Protein AF-A0A090BUA3-F1 (afdb_monomer_lite)

Structure (mmCIF, N/CA/C/O backbone):
data_AF-A0A090BUA3-F1
#
_entry.id   AF-A0A090BUA3-F1
#
loop_
_atom_site.group_PDB
_atom_site.id
_atom_site.type_symbol
_atom_site.label_atom_id
_atom_site.label_alt_id
_atom_site.label_comp_id
_atom_site.label_asym_id
_atom_site.label_entity_id
_atom_site.label_seq_id
_atom_site.pdbx_PDB_ins_code
_atom_site.Cartn_x
_atom_site.Cartn_y
_atom_site.Cartn_z
_atom_site.occupancy
_atom_site.B_iso_or_equiv
_atom_site.auth_seq_id
_atom_site.auth_comp_id
_atom_site.auth_asym_id
_atom_site.auth_atom_id
_atom_site.pdbx_PDB_model_num
ATOM 1 N N . MET A 1 1 ? -7.927 -25.267 15.581 1.00 72.44 1 MET A N 1
ATOM 2 C CA . MET A 1 1 ? -8.283 -26.663 15.252 1.00 72.44 1 MET A CA 1
ATOM 3 C C . MET A 1 1 ? -8.631 -26.719 13.780 1.00 72.44 1 MET A C 1
ATOM 5 O O . MET A 1 1 ? -9.391 -25.864 13.341 1.00 72.44 1 MET A O 1
ATOM 9 N N . CYS A 1 2 ? -8.076 -27.686 13.054 1.00 71.94 2 CYS A N 1
ATOM 10 C CA . CYS A 1 2 ? -8.426 -27.947 11.658 1.00 71.94 2 CYS A CA 1
ATOM 11 C C . CYS A 1 2 ? -9.762 -28.698 11.574 1.00 71.94 2 CYS A C 1
ATOM 13 O O . CYS A 1 2 ? -10.058 -29.486 12.476 1.00 71.94 2 CYS A O 1
ATOM 15 N N . GLY A 1 3 ? -10.575 -28.437 10.547 1.00 68.94 3 GLY A N 1
ATOM 16 C CA . GLY A 1 3 ? -11.822 -29.183 10.312 1.00 68.94 3 GLY A CA 1
ATOM 17 C C . GLY A 1 3 ? -11.644 -30.448 9.462 1.00 68.94 3 GLY A C 1
ATOM 18 O O . GLY A 1 3 ? -12.550 -31.274 9.379 1.00 68.94 3 GLY A O 1
ATOM 19 N N . ASP A 1 4 ? -10.468 -30.590 8.863 1.00 70.00 4 ASP A N 1
ATOM 20 C CA . ASP A 1 4 ? -9.990 -31.614 7.938 1.00 70.00 4 ASP A CA 1
ATOM 21 C C . ASP A 1 4 ? -8.504 -31.936 8.241 1.00 70.00 4 ASP A C 1
ATOM 23 O O . ASP A 1 4 ? -7.921 -31.433 9.208 1.00 70.00 4 ASP A O 1
ATOM 27 N N . THR A 1 5 ? -7.875 -32.801 7.440 1.00 64.75 5 THR A N 1
ATOM 28 C CA . THR A 1 5 ? -6.455 -33.176 7.596 1.00 64.75 5 THR A CA 1
ATOM 29 C C . THR A 1 5 ? -5.473 -32.154 7.024 1.00 64.75 5 THR A C 1
ATOM 31 O O . THR A 1 5 ? -4.341 -32.090 7.498 1.00 64.75 5 THR A O 1
ATOM 34 N N . THR A 1 6 ? -5.891 -31.356 6.038 1.00 63.44 6 THR A N 1
ATOM 35 C CA . THR A 1 6 ? -5.072 -30.334 5.357 1.00 63.44 6 THR A CA 1
ATOM 36 C C . THR A 1 6 ? -5.201 -28.937 5.979 1.00 63.44 6 THR A C 1
ATOM 38 O O . THR A 1 6 ? -4.428 -28.040 5.655 1.00 63.44 6 THR A O 1
ATOM 41 N N . CYS A 1 7 ? -6.128 -28.743 6.922 1.00 66.44 7 CYS A N 1
ATOM 42 C CA . CYS A 1 7 ? -6.472 -27.453 7.520 1.00 66.44 7 CYS A CA 1
ATOM 43 C C . CYS A 1 7 ? -7.040 -26.430 6.516 1.00 66.44 7 CYS A C 1
ATOM 45 O O . CYS A 1 7 ? -6.789 -25.231 6.662 1.00 66.44 7 CYS A O 1
ATOM 47 N N . THR A 1 8 ? -7.817 -26.859 5.512 1.00 63.19 8 THR A N 1
ATOM 48 C CA . THR A 1 8 ? -8.383 -25.949 4.493 1.00 63.19 8 THR A CA 1
ATOM 49 C C . THR A 1 8 ? -9.838 -25.561 4.768 1.00 63.19 8 THR A C 1
ATOM 51 O O . THR A 1 8 ? -10.206 -24.406 4.537 1.00 63.19 8 THR A O 1
ATOM 54 N N . ILE A 1 9 ? -10.660 -26.458 5.330 1.00 69.25 9 ILE A N 1
ATOM 55 C CA . ILE A 1 9 ? -12.087 -26.200 5.608 1.00 69.25 9 ILE A CA 1
ATOM 56 C C . ILE A 1 9 ? -12.490 -26.395 7.078 1.00 69.25 9 ILE A C 1
ATOM 58 O O . ILE A 1 9 ? -11.883 -27.140 7.839 1.00 69.25 9 ILE A O 1
ATOM 62 N N . ASN A 1 10 ? -13.574 -25.718 7.484 1.00 73.50 10 ASN A N 1
ATOM 63 C CA . ASN A 1 10 ? -14.216 -25.819 8.810 1.00 73.50 10 ASN A CA 1
ATOM 64 C C . ASN A 1 10 ? -13.298 -25.537 10.026 1.00 73.50 10 ASN A C 1
ATOM 66 O O . ASN A 1 10 ? -13.606 -25.915 11.160 1.00 73.50 10 ASN A O 1
ATOM 70 N N . ASN A 1 11 ? -12.188 -24.831 9.804 1.00 76.19 11 ASN A N 1
ATOM 71 C CA . ASN A 1 11 ? -11.220 -24.470 10.835 1.00 76.19 11 ASN A CA 1
ATOM 72 C C . ASN A 1 11 ? -11.849 -23.649 11.970 1.00 76.19 11 ASN A C 1
ATOM 74 O O . ASN A 1 11 ? -12.458 -22.603 11.752 1.00 76.19 11 ASN A O 1
ATOM 78 N N . THR A 1 12 ? -11.629 -24.089 13.209 1.00 77.12 12 THR A N 1
ATOM 79 C CA . THR A 1 12 ? -12.077 -23.390 14.421 1.00 77.12 12 THR A CA 1
ATOM 80 C C . THR A 1 12 ? -10.890 -22.737 15.126 1.00 77.12 12 THR A C 1
ATOM 82 O O . THR A 1 12 ? -10.017 -23.426 15.671 1.00 77.12 12 THR A O 1
ATOM 85 N N . LEU A 1 13 ? -10.870 -21.403 15.145 1.00 77.44 13 LEU A N 1
ATOM 86 C CA . LEU A 1 13 ? -10.011 -20.600 16.018 1.00 77.44 13 LEU A CA 1
ATOM 87 C C . LEU A 1 13 ? -10.733 -20.361 17.353 1.00 77.44 13 LEU A C 1
ATOM 89 O O . LEU A 1 13 ? -11.938 -20.120 17.382 1.00 77.44 13 LEU A O 1
ATOM 93 N N . THR A 1 14 ? -10.019 -20.420 18.478 1.00 80.31 14 THR A N 1
ATOM 94 C CA . THR A 1 14 ? -10.599 -20.125 19.798 1.00 80.31 14 THR A CA 1
ATOM 95 C C . THR A 1 14 ? -9.598 -19.356 20.646 1.00 80.31 14 THR A C 1
ATOM 97 O O . THR A 1 14 ? -8.454 -19.775 20.796 1.00 80.31 14 THR A O 1
ATOM 100 N N . SER A 1 15 ? -10.031 -18.217 21.190 1.00 79.44 15 SER A N 1
ATOM 101 C CA . SER A 1 15 ? -9.224 -17.409 22.106 1.00 79.44 15 SER A CA 1
ATOM 102 C C . SER A 1 15 ? -9.324 -17.972 23.523 1.00 79.44 15 SER A C 1
ATOM 104 O O . SER A 1 15 ? -10.422 -18.118 24.058 1.00 79.44 15 SER A O 1
ATOM 106 N N . VAL A 1 16 ? -8.179 -18.291 24.131 1.00 71.75 16 VAL A N 1
ATOM 107 C CA . VAL A 1 16 ? -8.086 -18.950 25.446 1.00 71.75 16 VAL A CA 1
ATOM 108 C C . VAL A 1 16 ? -7.428 -18.003 26.452 1.00 71.75 16 VAL A C 1
ATOM 110 O O . VAL A 1 16 ? -6.341 -18.262 26.963 1.00 71.75 16 VAL A O 1
ATOM 113 N N . ALA A 1 17 ? -8.070 -16.861 26.706 1.00 64.50 17 ALA A N 1
ATOM 114 C CA . ALA A 1 17 ? -7.538 -15.821 27.584 1.00 64.50 17 ALA A CA 1
ATOM 115 C C . ALA A 1 17 ? -8.621 -15.141 28.435 1.00 64.50 17 ALA A C 1
ATOM 117 O O . ALA A 1 17 ? -9.716 -14.840 27.963 1.00 64.50 17 ALA A O 1
ATOM 118 N N . VAL A 1 18 ? -8.264 -14.837 29.684 1.00 54.88 18 VAL A N 1
ATOM 119 C CA . VAL A 1 18 ? -8.985 -13.926 30.584 1.00 54.88 18 VAL A CA 1
ATOM 120 C C . VAL A 1 18 ? -7.963 -13.020 31.275 1.00 54.88 18 VAL A C 1
ATOM 122 O O . VAL A 1 18 ? -7.170 -13.480 32.095 1.00 54.88 18 VAL A O 1
ATOM 125 N N . GLY A 1 19 ? -7.972 -11.731 30.922 1.00 63.38 19 GLY A N 1
ATOM 126 C CA . GLY A 1 19 ? -6.992 -10.732 31.371 1.00 63.38 19 GLY A CA 1
ATOM 127 C C . GLY A 1 19 ? -5.891 -10.434 30.343 1.00 63.38 19 GLY A C 1
ATOM 128 O O . GLY A 1 19 ? -5.919 -10.935 29.220 1.00 63.38 19 GLY A O 1
ATOM 129 N N . ASN A 1 20 ? -4.921 -9.598 30.728 1.00 73.88 20 ASN A N 1
ATOM 130 C CA . ASN A 1 20 ? -3.822 -9.190 29.848 1.00 73.88 20 ASN A CA 1
ATOM 131 C C . ASN A 1 20 ? -2.728 -10.267 29.835 1.00 73.88 20 ASN A C 1
ATOM 133 O O . ASN A 1 20 ? -1.956 -10.383 30.787 1.00 73.88 20 ASN A O 1
ATOM 137 N N . VAL A 1 21 ? -2.648 -11.033 28.751 1.00 77.94 21 VAL A N 1
ATOM 138 C CA . VAL A 1 21 ? -1.574 -12.008 28.514 1.00 77.94 21 VAL A CA 1
ATOM 139 C C . VAL A 1 21 ? -0.383 -11.303 27.860 1.00 77.94 21 VAL A C 1
ATOM 141 O O . VAL A 1 21 ? -0.571 -10.479 26.966 1.00 77.94 21 VAL A O 1
ATOM 144 N N . ASP A 1 22 ? 0.832 -11.596 28.322 1.00 75.56 22 ASP A N 1
ATOM 145 C CA . ASP A 1 22 ? 2.074 -11.116 27.706 1.00 75.56 22 ASP A CA 1
ATOM 146 C C . ASP A 1 22 ? 2.649 -12.131 26.701 1.00 75.56 22 ASP A C 1
ATOM 148 O O . ASP A 1 22 ? 2.150 -13.248 26.561 1.00 75.56 22 ASP A O 1
ATOM 152 N N . TRP A 1 23 ? 3.708 -11.749 25.988 1.00 71.81 23 TRP A N 1
ATOM 153 C CA . TRP A 1 23 ? 4.360 -12.621 25.004 1.00 71.81 23 TRP A CA 1
ATOM 154 C C . TRP A 1 23 ? 4.996 -13.886 25.633 1.00 71.81 23 TRP A C 1
ATOM 156 O O . TRP A 1 23 ? 5.239 -13.963 26.839 1.00 71.81 23 TRP A O 1
ATOM 166 N N . TYR A 1 24 ? 5.330 -14.861 24.777 1.00 77.31 24 TYR A N 1
ATOM 167 C CA . TYR A 1 24 ? 6.091 -16.082 25.105 1.00 77.31 24 TYR A CA 1
ATOM 168 C C . TYR A 1 24 ? 5.362 -17.143 25.965 1.00 77.31 24 TYR A C 1
ATOM 170 O O . TYR A 1 24 ? 5.913 -17.702 26.925 1.00 77.31 24 TYR A O 1
ATOM 178 N N . SER A 1 25 ? 4.118 -17.449 25.591 1.00 86.38 25 SER A N 1
ATOM 179 C CA . SER A 1 25 ? 3.389 -18.631 26.065 1.00 86.38 25 SER A CA 1
ATOM 180 C C . SER A 1 25 ? 3.941 -19.941 25.478 1.00 86.38 25 SER A C 1
ATOM 182 O O . SER A 1 25 ? 4.625 -19.946 24.456 1.00 86.38 25 SER A O 1
ATOM 184 N N . SER A 1 26 ? 3.621 -21.069 26.117 1.00 90.12 26 SER A N 1
ATOM 185 C CA . SER A 1 26 ? 3.964 -22.416 25.642 1.00 90.12 26 SER A CA 1
ATOM 186 C C . SER A 1 26 ? 2.765 -23.352 25.761 1.00 90.12 26 SER A C 1
ATOM 188 O O . SER A 1 26 ? 1.933 -23.177 26.649 1.00 90.12 26 SER A O 1
ATOM 190 N N . ILE A 1 27 ? 2.658 -24.336 24.866 1.00 90.88 27 ILE A N 1
ATOM 191 C CA . ILE A 1 27 ? 1.482 -25.204 24.719 1.00 90.88 27 ILE A CA 1
ATOM 192 C C . ILE A 1 27 ? 1.886 -26.670 24.530 1.00 90.88 27 ILE A C 1
ATOM 194 O O . ILE A 1 27 ? 2.803 -26.985 23.771 1.00 90.88 27 ILE A O 1
ATOM 198 N N . LYS A 1 28 ? 1.162 -27.576 25.193 1.00 93.06 28 LYS A N 1
ATOM 199 C CA . LYS A 1 28 ? 1.186 -29.027 24.949 1.00 93.06 28 LYS A CA 1
ATOM 200 C C . LYS A 1 28 ? -0.228 -29.594 25.010 1.00 93.06 28 LYS A C 1
ATOM 202 O O . LYS A 1 28 ? -1.122 -28.978 25.582 1.00 93.06 28 LYS A O 1
ATOM 207 N N . LEU A 1 29 ? -0.425 -30.778 24.438 1.00 91.12 29 LEU A N 1
ATOM 208 C CA . LEU A 1 29 ? -1.656 -31.548 24.605 1.00 91.12 29 LEU A CA 1
ATOM 209 C C . LEU A 1 29 ? -1.467 -32.576 25.725 1.00 91.12 29 LEU A C 1
ATOM 211 O O . LEU A 1 29 ? -0.394 -33.168 25.845 1.00 91.12 29 LEU A O 1
ATOM 215 N N . ASN A 1 30 ? -2.500 -32.792 26.539 1.00 91.56 30 ASN A N 1
ATOM 216 C CA . ASN A 1 30 ? -2.532 -33.897 27.498 1.00 91.56 30 ASN A CA 1
ATOM 217 C C . ASN A 1 30 ? -2.912 -35.231 26.817 1.00 91.56 30 ASN A C 1
ATOM 219 O O . ASN A 1 30 ? -3.169 -35.286 25.615 1.00 91.56 30 ASN A O 1
ATOM 223 N N . ALA A 1 31 ? -2.985 -36.318 27.593 1.00 90.12 31 ALA A N 1
ATOM 224 C CA . ALA A 1 31 ? -3.326 -37.654 27.088 1.00 90.12 31 ALA A CA 1
ATOM 225 C C . ALA A 1 31 ? -4.746 -37.769 26.482 1.00 90.12 31 ALA A C 1
ATOM 227 O O . ALA A 1 31 ? -5.047 -38.751 25.810 1.00 90.12 31 ALA A O 1
ATOM 228 N N . GLN A 1 32 ? -5.616 -36.781 26.711 1.00 90.12 32 GLN A N 1
ATOM 229 C CA . GLN A 1 32 ? -6.957 -36.662 26.133 1.00 90.12 32 GLN A CA 1
ATOM 230 C C . GLN A 1 32 ? -6.985 -35.744 24.893 1.00 90.12 32 GLN A C 1
ATOM 232 O O . GLN A 1 32 ? -8.051 -35.487 24.339 1.00 90.12 32 GLN A O 1
ATOM 237 N N . GLY A 1 33 ? -5.829 -35.225 24.460 1.00 89.12 33 GLY A N 1
ATOM 238 C CA . GLY A 1 33 ? -5.709 -34.271 23.357 1.00 89.12 33 GLY A CA 1
ATOM 239 C C . GLY A 1 33 ? -6.102 -32.834 23.718 1.00 89.12 33 GLY A C 1
ATOM 240 O O . GLY A 1 33 ? -6.212 -31.997 22.825 1.00 89.12 33 GLY A O 1
ATOM 241 N N . TYR A 1 34 ? -6.344 -32.519 24.995 1.00 92.00 34 TYR A N 1
ATOM 242 C CA . TYR A 1 34 ? -6.786 -31.183 25.407 1.00 92.00 34 TYR A CA 1
ATOM 243 C C . TYR A 1 34 ? -5.574 -30.265 25.629 1.00 92.00 34 TYR A C 1
ATOM 245 O O . TYR A 1 34 ? -4.596 -30.704 26.247 1.00 92.00 34 TYR A O 1
ATOM 253 N N . PRO A 1 35 ? -5.621 -28.995 25.183 1.00 92.44 35 PRO A N 1
ATOM 254 C CA . PRO A 1 35 ? -4.530 -28.059 25.417 1.00 92.44 35 PRO A CA 1
ATOM 255 C C . PRO A 1 35 ? -4.273 -27.741 26.894 1.00 92.44 35 PRO A C 1
ATOM 257 O O . PRO A 1 35 ? -5.183 -27.493 27.689 1.00 92.44 35 PRO A O 1
ATOM 260 N N . VAL A 1 36 ? -2.988 -27.683 27.220 1.00 94.12 36 VAL A N 1
ATOM 261 C CA . VAL A 1 36 ? -2.405 -27.154 28.450 1.00 94.12 36 VAL A CA 1
ATOM 262 C C . VAL A 1 36 ? -1.462 -26.031 28.025 1.00 94.12 36 VAL A C 1
ATOM 264 O O . VAL A 1 36 ? -0.619 -26.245 27.153 1.00 94.12 36 VAL A O 1
ATOM 267 N N . ILE A 1 37 ? -1.627 -24.834 28.590 1.00 92.62 37 ILE A N 1
ATOM 268 C CA . ILE A 1 37 ? -0.947 -23.612 28.140 1.00 92.62 37 ILE A CA 1
ATOM 269 C C . ILE A 1 37 ? -0.321 -22.895 29.341 1.00 92.62 37 ILE A C 1
ATOM 271 O O . ILE A 1 37 ? -1.035 -22.528 30.275 1.00 92.62 37 ILE A O 1
ATOM 275 N N . SER A 1 38 ? 0.989 -22.647 29.310 1.00 91.56 38 SER A N 1
ATOM 276 C CA . SER A 1 38 ? 1.669 -21.736 30.241 1.00 91.56 38 SER A CA 1
ATOM 277 C C . SER A 1 38 ? 1.744 -20.331 29.649 1.00 91.56 38 SER A C 1
ATOM 279 O O . SER A 1 38 ? 2.043 -20.174 28.465 1.00 91.56 38 SER A O 1
ATOM 281 N N . TYR A 1 39 ? 1.479 -19.301 30.454 1.00 89.38 39 TYR A N 1
ATOM 282 C CA . TYR A 1 39 ? 1.516 -17.908 30.003 1.00 89.38 39 TYR A CA 1
ATOM 283 C C . TYR A 1 39 ? 1.868 -16.929 31.131 1.00 89.38 39 TYR A C 1
ATOM 285 O O . TYR A 1 39 ? 1.644 -17.207 32.311 1.00 89.38 39 TYR A O 1
ATOM 293 N N . LEU A 1 40 ? 2.400 -15.761 30.761 1.00 87.38 40 LEU A N 1
ATOM 294 C CA . LEU A 1 40 ? 2.625 -14.644 31.676 1.00 87.38 40 LEU A CA 1
ATOM 295 C C . LEU A 1 40 ? 1.374 -13.755 31.728 1.00 87.38 40 LEU A C 1
ATOM 297 O O . LEU A 1 40 ? 0.927 -13.235 30.707 1.00 87.38 40 LEU A O 1
ATOM 301 N N . ASP A 1 41 ? 0.813 -13.567 32.920 1.00 85.44 41 ASP A N 1
ATOM 302 C CA . ASP A 1 41 ? -0.228 -12.569 33.169 1.00 85.44 41 ASP A CA 1
ATOM 303 C C . ASP A 1 41 ? 0.412 -11.209 33.468 1.00 85.44 41 ASP A C 1
ATOM 305 O O . ASP A 1 41 ? 0.952 -10.980 34.553 1.00 85.44 41 ASP A O 1
ATOM 309 N N . LYS A 1 42 ? 0.294 -10.288 32.510 1.00 81.31 42 LYS A N 1
ATOM 310 C CA . LYS A 1 42 ? 0.857 -8.933 32.551 1.00 81.31 42 LYS A CA 1
ATOM 311 C C . LYS A 1 42 ? 0.222 -8.049 33.634 1.00 81.31 42 LYS A C 1
ATOM 313 O O . LYS A 1 42 ? 0.812 -7.041 34.004 1.00 81.31 42 LYS A O 1
ATOM 318 N N . THR A 1 43 ? -0.961 -8.399 34.158 1.00 82.38 43 THR A N 1
ATOM 319 C CA . THR A 1 43 ? -1.606 -7.639 35.250 1.00 82.38 43 THR A CA 1
ATOM 320 C C . THR A 1 43 ? -1.000 -7.928 36.620 1.00 82.38 43 THR A C 1
ATOM 322 O O . THR A 1 43 ? -1.018 -7.059 37.487 1.00 82.38 43 THR A O 1
ATOM 325 N N . SER A 1 44 ? -0.464 -9.137 36.819 1.00 77.75 44 SER A N 1
ATOM 326 C CA . SER A 1 44 ? 0.056 -9.594 38.115 1.00 77.75 44 SER A CA 1
ATOM 327 C C . SER A 1 44 ? 1.526 -10.035 38.081 1.00 77.75 44 SER A C 1
ATOM 329 O O . SER A 1 44 ? 2.088 -10.376 39.119 1.00 77.75 44 SER A O 1
ATOM 331 N N . ASN A 1 45 ? 2.152 -10.006 36.899 1.00 80.06 45 ASN A N 1
ATOM 332 C CA . ASN A 1 45 ? 3.511 -10.471 36.613 1.00 80.06 45 ASN A CA 1
ATOM 333 C C . ASN A 1 45 ? 3.787 -11.914 37.089 1.00 80.06 45 ASN A C 1
ATOM 335 O O . ASN A 1 45 ? 4.900 -12.251 37.498 1.00 80.06 45 ASN A O 1
ATOM 339 N N . ASN A 1 46 ? 2.754 -12.760 37.060 1.00 84.12 46 ASN A N 1
ATOM 340 C CA . ASN A 1 46 ? 2.811 -14.158 37.485 1.00 84.12 46 ASN A CA 1
ATOM 341 C C . ASN A 1 46 ? 2.733 -15.111 36.287 1.00 84.12 46 ASN A C 1
ATOM 343 O O . ASN A 1 46 ? 2.034 -14.851 35.304 1.00 84.12 46 ASN A O 1
ATOM 347 N N . LEU A 1 47 ? 3.388 -16.262 36.426 1.00 87.81 47 LEU A N 1
ATOM 348 C CA . LEU A 1 47 ? 3.210 -17.413 35.552 1.00 87.81 47 LEU A CA 1
ATOM 349 C C . LEU A 1 47 ? 1.879 -18.103 35.893 1.00 87.81 47 LEU A C 1
ATOM 351 O O . LEU A 1 47 ? 1.656 -18.528 37.033 1.00 87.81 47 LEU A O 1
ATOM 355 N N . LYS A 1 48 ? 1.003 -18.237 34.897 1.00 89.00 48 LYS A N 1
ATOM 356 C CA . LYS A 1 48 ? -0.298 -18.908 35.001 1.00 89.00 48 LYS A CA 1
ATOM 357 C C . LYS A 1 48 ? -0.389 -20.095 34.047 1.00 89.00 48 LYS A C 1
ATOM 359 O O . LYS A 1 48 ? 0.305 -20.157 33.031 1.00 89.00 48 LYS A O 1
ATOM 364 N N . LEU A 1 49 ? -1.267 -21.030 34.395 1.00 91.38 49 LEU A N 1
ATOM 365 C CA . LEU A 1 49 ? -1.645 -22.174 33.577 1.00 91.38 49 LEU A CA 1
ATOM 366 C C . LEU A 1 49 ? -3.106 -22.041 33.143 1.00 91.38 49 LEU A C 1
ATOM 368 O O . LEU A 1 49 ? -3.973 -21.841 33.994 1.00 91.38 49 LEU A O 1
ATOM 372 N N . ALA A 1 50 ? -3.386 -22.237 31.858 1.00 91.50 50 ALA A N 1
ATOM 373 C CA . ALA A 1 50 ? -4.711 -22.613 31.382 1.00 91.50 50 ALA A CA 1
ATOM 374 C C . ALA A 1 50 ? -4.725 -24.119 31.074 1.00 91.50 50 ALA A C 1
ATOM 376 O O . ALA A 1 50 ? -3.858 -24.616 30.354 1.00 91.50 50 ALA A O 1
ATOM 377 N N . VAL A 1 51 ? -5.706 -24.847 31.607 1.00 92.81 51 VAL A N 1
ATOM 378 C CA . VAL A 1 51 ? -5.987 -26.246 31.245 1.00 92.81 51 VAL A CA 1
ATOM 379 C C . VAL A 1 51 ? -7.368 -26.292 30.627 1.00 92.81 51 VAL A C 1
ATOM 381 O O . VAL A 1 51 ? -8.344 -25.928 31.286 1.00 92.81 51 VAL A O 1
ATOM 384 N N . CYS A 1 52 ? -7.454 -26.733 29.378 1.00 92.25 52 CYS A N 1
ATOM 385 C CA . CYS A 1 52 ? -8.716 -26.807 28.662 1.00 92.25 52 CYS A CA 1
ATOM 386 C C . CYS A 1 52 ? -9.513 -28.056 29.047 1.00 92.25 52 CYS A C 1
ATOM 388 O O . CYS A 1 52 ? -8.954 -29.144 29.189 1.00 92.25 52 CYS A O 1
ATOM 390 N N . GLY A 1 53 ? -10.831 -27.909 29.191 1.00 90.56 53 GLY A N 1
ATOM 391 C CA . GLY A 1 53 ? -11.724 -29.029 29.504 1.00 90.56 53 GLY A CA 1
ATOM 392 C C . GLY A 1 53 ? -12.215 -29.806 28.277 1.00 90.56 53 GLY A C 1
ATOM 393 O O . GLY A 1 53 ? -12.904 -30.815 28.429 1.00 90.56 53 GLY A O 1
ATOM 394 N N . ASN A 1 54 ? -11.862 -29.349 27.072 1.00 89.50 54 ASN A N 1
ATOM 395 C CA . ASN A 1 54 ? -12.027 -30.049 25.801 1.00 89.50 54 ASN A CA 1
ATOM 396 C C . ASN A 1 54 ? -10.967 -29.600 24.772 1.00 89.50 54 ASN A C 1
ATOM 398 O O . ASN A 1 54 ? -10.275 -28.599 24.956 1.00 89.50 54 ASN A O 1
ATOM 402 N N . VAL A 1 55 ? -10.891 -30.322 23.651 1.00 86.19 55 VAL A N 1
ATOM 403 C CA . VAL A 1 55 ? -9.953 -30.103 22.527 1.00 86.19 55 VAL A CA 1
ATOM 404 C C . VAL A 1 55 ? -9.992 -28.706 21.880 1.00 86.19 55 VAL A C 1
ATOM 406 O O . VAL A 1 55 ? -9.008 -28.304 21.267 1.00 86.19 55 VAL A O 1
ATOM 409 N N . ILE A 1 56 ? -11.094 -27.958 22.019 1.00 86.00 56 ILE A N 1
ATOM 410 C CA . ILE A 1 56 ? -11.245 -26.578 21.508 1.00 86.00 56 ILE A CA 1
ATOM 411 C C . ILE A 1 56 ? -11.258 -25.509 22.611 1.00 86.00 56 ILE A C 1
ATOM 413 O O . ILE A 1 56 ? -11.494 -24.346 22.315 1.00 86.00 56 ILE A O 1
ATOM 417 N N . CYS A 1 57 ? -11.006 -25.863 23.875 1.00 87.56 57 CYS A N 1
ATOM 418 C CA . CYS A 1 57 ? -10.968 -24.911 24.992 1.00 87.56 57 CYS A CA 1
ATOM 419 C C . CYS A 1 57 ? -12.248 -24.063 25.174 1.00 87.56 57 CYS A C 1
ATOM 421 O O . CYS A 1 57 ? -12.164 -22.884 25.518 1.00 87.56 57 CYS A O 1
ATOM 423 N N . THR A 1 58 ? -13.438 -24.638 24.973 1.00 85.69 58 THR A N 1
ATOM 424 C CA . THR A 1 58 ? -14.730 -23.928 25.107 1.00 85.69 58 THR A CA 1
ATOM 425 C C . THR A 1 58 ? -15.523 -24.265 26.369 1.00 85.69 58 THR A C 1
ATOM 427 O O . THR A 1 58 ? -16.391 -23.485 26.754 1.00 85.69 58 THR A O 1
ATOM 430 N N . VAL A 1 59 ? -15.246 -25.390 27.038 1.00 83.88 59 VAL A N 1
ATOM 431 C CA . VAL A 1 59 ? -15.953 -25.810 28.265 1.00 83.88 59 VAL A CA 1
ATOM 432 C C . VAL A 1 59 ? -14.991 -26.373 29.305 1.00 83.88 59 VAL A C 1
ATOM 434 O O . VAL A 1 59 ? -13.956 -26.932 28.958 1.00 83.88 59 VAL A O 1
ATOM 437 N N . ASN A 1 60 ? -15.354 -26.255 30.586 1.00 84.69 60 ASN A N 1
ATOM 438 C CA . ASN A 1 60 ? -14.627 -26.817 31.735 1.00 84.69 60 ASN A CA 1
ATOM 439 C C . ASN A 1 60 ? -13.134 -26.422 31.829 1.00 84.69 60 ASN A C 1
ATOM 441 O O . ASN A 1 60 ? -12.338 -27.138 32.435 1.00 84.69 60 ASN A O 1
ATOM 445 N N . ASN A 1 61 ? -12.752 -25.280 31.249 1.00 89.19 61 ASN A N 1
ATOM 446 C CA . ASN A 1 61 ? -11.402 -24.731 31.371 1.00 89.19 61 ASN A CA 1
ATOM 447 C C . ASN A 1 61 ? -11.104 -24.322 32.824 1.00 89.19 61 ASN A C 1
ATOM 449 O O . ASN A 1 61 ? -11.975 -23.780 33.508 1.00 89.19 61 ASN A O 1
ATOM 453 N N . SER A 1 62 ? -9.856 -24.484 33.267 1.00 89.69 62 SER A N 1
ATOM 454 C CA . SER A 1 62 ? -9.362 -23.920 34.531 1.00 89.69 62 SER A CA 1
ATOM 455 C C . SER A 1 62 ? -8.154 -23.013 34.296 1.00 89.69 62 SER A C 1
ATOM 457 O O . SER A 1 62 ? -7.322 -23.298 33.435 1.00 89.69 62 SER A O 1
ATOM 459 N N . PHE A 1 63 ? -8.071 -21.922 35.061 1.00 89.19 63 PHE A N 1
ATOM 460 C CA . PHE A 1 63 ? -7.017 -20.910 34.967 1.00 89.19 63 PHE A CA 1
ATOM 461 C C . PHE A 1 63 ? -6.382 -20.733 36.349 1.00 89.19 63 PHE A C 1
ATOM 463 O O . PHE A 1 63 ? -6.980 -20.123 37.234 1.00 89.19 63 PHE A O 1
ATOM 470 N N . ASN A 1 64 ? -5.190 -21.297 36.550 1.00 88.56 64 ASN A N 1
ATOM 471 C CA . ASN A 1 64 ? -4.579 -21.452 37.872 1.00 88.56 64 ASN A CA 1
ATOM 472 C C . ASN A 1 64 ? -3.232 -20.704 37.944 1.00 88.56 64 ASN A C 1
ATOM 474 O O . ASN A 1 64 ? -2.430 -20.811 37.011 1.00 88.56 64 ASN A O 1
ATOM 478 N N . PRO A 1 65 ? -2.944 -19.948 39.020 1.00 85.94 65 PRO A N 1
ATOM 479 C CA . PRO A 1 65 ? -1.627 -19.356 39.225 1.00 85.94 65 PRO A CA 1
ATOM 480 C C . PRO A 1 65 ? -0.608 -20.429 39.616 1.00 85.94 65 PRO A C 1
ATOM 482 O O . PRO A 1 65 ? -0.846 -21.213 40.534 1.00 85.94 65 PRO A O 1
ATOM 485 N N . ILE A 1 66 ? 0.540 -20.450 38.936 1.00 85.44 66 ILE A N 1
ATOM 486 C CA . ILE A 1 66 ? 1.645 -21.372 39.246 1.00 85.44 66 ILE A CA 1
ATOM 487 C C . ILE A 1 66 ? 2.572 -20.736 40.289 1.00 85.44 66 ILE A C 1
ATOM 489 O O . ILE A 1 66 ? 3.021 -21.407 41.217 1.00 85.44 66 ILE A O 1
ATOM 493 N N . ASN A 1 67 ? 2.791 -19.421 40.175 1.00 74.06 67 ASN A N 1
ATOM 494 C CA . ASN A 1 67 ? 3.358 -18.575 41.220 1.00 74.06 67 ASN A CA 1
ATOM 495 C C . ASN A 1 67 ? 2.395 -17.415 41.566 1.00 74.06 67 ASN A C 1
ATOM 497 O O . ASN A 1 67 ? 1.509 -17.069 40.788 1.00 74.06 67 ASN A O 1
ATOM 501 N N . ASN A 1 68 ? 2.542 -16.860 42.774 1.00 66.75 68 ASN A N 1
ATOM 502 C CA . ASN A 1 68 ? 1.728 -15.751 43.311 1.00 66.75 68 ASN A CA 1
ATOM 503 C C . ASN A 1 68 ? 2.607 -14.578 43.803 1.00 66.75 68 ASN A C 1
ATOM 505 O O . ASN A 1 68 ? 2.165 -13.755 44.600 1.00 66.75 68 ASN A O 1
ATOM 509 N N . ALA A 1 69 ? 3.878 -14.549 43.395 1.00 62.09 69 ALA A N 1
ATOM 510 C CA . ALA A 1 69 ? 4.930 -13.713 43.981 1.00 62.09 69 ALA A CA 1
ATOM 511 C C . ALA A 1 69 ? 5.432 -12.589 43.048 1.00 62.09 69 ALA A C 1
ATOM 513 O O . ALA A 1 69 ? 6.430 -11.942 43.352 1.00 62.09 69 ALA A O 1
ATOM 514 N N . GLY A 1 70 ? 4.773 -12.368 41.902 1.00 60.56 70 GLY A N 1
ATOM 515 C CA . GLY A 1 70 ? 5.198 -11.393 40.888 1.00 60.56 70 GLY A CA 1
ATOM 516 C C . GLY A 1 70 ? 6.519 -11.767 40.208 1.00 60.56 70 GLY A C 1
ATOM 517 O O . GLY A 1 70 ? 7.225 -10.899 39.699 1.00 60.56 70 GLY A O 1
ATOM 518 N N . GLU A 1 71 ? 6.879 -13.053 40.239 1.00 63.19 71 GLU A N 1
ATOM 519 C CA . GLU A 1 71 ? 8.225 -13.554 39.943 1.00 63.19 71 GLU A CA 1
ATOM 520 C C . GLU A 1 71 ? 8.591 -13.627 38.451 1.00 63.19 71 GLU A C 1
ATOM 522 O O . GLU A 1 71 ? 9.710 -14.042 38.142 1.00 63.19 71 GLU A O 1
ATOM 527 N N . SER A 1 72 ? 7.707 -13.176 37.552 1.00 66.56 72 SER A N 1
ATOM 528 C CA . SER A 1 72 ? 7.725 -13.385 36.096 1.00 66.56 72 SER A CA 1
ATOM 529 C C . SER A 1 72 ? 7.526 -14.847 35.672 1.00 66.56 72 SER A C 1
ATOM 531 O O . SER A 1 72 ? 7.575 -15.789 36.467 1.00 66.56 72 SER A O 1
ATOM 533 N N . GLY A 1 73 ? 7.238 -14.996 34.382 1.00 69.69 73 GLY A N 1
ATOM 534 C CA . GLY A 1 73 ? 6.979 -16.237 33.656 1.00 69.69 73 GLY A CA 1
ATOM 535 C C . GLY A 1 73 ? 7.364 -16.128 32.177 1.00 69.69 73 GLY A C 1
ATOM 536 O O . GLY A 1 73 ? 6.818 -16.853 31.352 1.00 69.69 73 GLY A O 1
ATOM 537 N N . ALA A 1 74 ? 8.241 -15.178 31.830 1.00 82.12 74 ALA A N 1
ATOM 538 C CA . ALA A 1 74 ? 8.623 -14.891 30.448 1.00 82.12 74 ALA A CA 1
ATOM 539 C C . ALA A 1 74 ? 9.449 -16.033 29.831 1.00 82.12 74 ALA A C 1
ATOM 541 O O . ALA A 1 74 ? 10.157 -16.748 30.543 1.00 82.12 74 ALA A O 1
ATOM 542 N N . TYR A 1 75 ? 9.373 -16.173 28.502 1.00 86.06 75 TYR A N 1
ATOM 543 C CA . TYR A 1 75 ? 10.005 -17.255 27.733 1.00 86.06 75 TYR A CA 1
ATOM 544 C C . TYR A 1 75 ? 9.722 -18.639 28.336 1.00 86.06 75 TYR A C 1
ATOM 546 O O . TYR A 1 75 ? 10.634 -19.424 28.590 1.00 86.06 75 TYR A O 1
ATOM 554 N N . SER A 1 76 ? 8.445 -18.912 28.623 1.00 90.50 76 SER A N 1
ATOM 555 C CA . SER A 1 76 ? 8.045 -20.195 29.199 1.00 90.50 76 SER A CA 1
ATOM 556 C C . SER A 1 76 ? 8.237 -21.338 28.195 1.00 90.50 76 SER A C 1
ATOM 558 O O . SER A 1 76 ? 7.981 -21.177 27.003 1.00 90.50 76 SER A O 1
ATOM 560 N N . SER A 1 77 ? 8.661 -22.505 28.678 1.00 93.44 77 SER A N 1
ATOM 561 C CA . SER A 1 77 ? 8.683 -23.750 27.908 1.00 93.44 77 SER A CA 1
ATOM 562 C C . SER A 1 77 ? 8.009 -24.844 28.730 1.00 93.44 77 SER A C 1
ATOM 564 O O . SER A 1 77 ? 8.422 -25.111 29.859 1.00 93.44 77 SER A O 1
ATOM 566 N N . LEU A 1 78 ? 6.931 -25.417 28.191 1.00 94.62 78 LEU A N 1
ATOM 567 C CA . LEU A 1 78 ? 6.048 -26.368 28.865 1.00 94.62 78 LEU A CA 1
ATOM 568 C C . LEU A 1 78 ? 6.247 -27.787 28.323 1.00 94.62 78 LEU A C 1
ATOM 570 O O . LEU A 1 78 ? 6.224 -28.027 27.115 1.00 94.62 78 LEU A O 1
ATOM 574 N N . THR A 1 79 ? 6.313 -28.748 29.237 1.00 95.75 79 THR A N 1
ATOM 575 C CA . THR A 1 79 ? 6.157 -30.175 28.955 1.00 95.75 79 THR A CA 1
ATOM 576 C C . THR A 1 79 ? 5.287 -30.845 30.026 1.00 95.75 79 THR A C 1
ATOM 578 O O . THR A 1 79 ? 4.956 -30.231 31.042 1.00 95.75 79 THR A O 1
ATOM 581 N N . LEU A 1 80 ? 4.878 -32.093 29.799 1.00 95.56 80 LEU A N 1
ATOM 582 C CA . LEU A 1 80 ? 4.115 -32.896 30.757 1.00 95.56 80 LEU A CA 1
ATOM 583 C C . LEU A 1 80 ? 4.949 -34.111 31.180 1.00 95.56 80 LEU A C 1
ATOM 585 O O . LEU A 1 80 ? 5.632 -34.709 30.351 1.00 95.56 80 LEU A O 1
ATOM 589 N N . ASN A 1 81 ? 4.882 -34.485 32.458 1.00 94.38 81 ASN A N 1
ATOM 590 C CA . ASN A 1 81 ? 5.472 -35.734 32.945 1.00 94.38 81 ASN A CA 1
ATOM 591 C C . ASN A 1 81 ? 4.585 -36.956 32.623 1.00 94.38 81 ASN A C 1
ATOM 593 O O . ASN A 1 81 ? 3.465 -36.819 32.127 1.00 94.38 81 ASN A O 1
ATOM 597 N N . ASN A 1 82 ? 5.057 -38.161 32.949 1.00 92.31 82 ASN A N 1
ATOM 598 C CA . ASN A 1 82 ? 4.344 -39.422 32.702 1.00 92.31 82 ASN A CA 1
ATOM 599 C C . ASN A 1 82 ? 2.992 -39.544 33.445 1.00 92.31 82 ASN A C 1
ATOM 601 O O . ASN A 1 82 ? 2.188 -40.406 33.098 1.00 92.31 82 ASN A O 1
ATOM 605 N N . GLN A 1 83 ? 2.719 -38.702 34.450 1.00 91.94 83 GLN A N 1
ATOM 606 C CA . GLN A 1 83 ? 1.413 -38.577 35.114 1.00 91.94 83 GLN A CA 1
ATOM 607 C C . GLN A 1 83 ? 0.505 -37.504 34.474 1.00 91.94 83 GLN A C 1
ATOM 609 O O . GLN A 1 83 ? -0.612 -37.281 34.942 1.00 91.94 83 GLN A O 1
ATOM 614 N N . GLY A 1 84 ? 0.967 -36.823 33.422 1.00 92.69 84 GLY A N 1
ATOM 615 C CA . GLY A 1 84 ? 0.273 -35.712 32.770 1.00 92.69 84 GLY A CA 1
ATOM 616 C C . GLY A 1 84 ? 0.362 -34.384 33.528 1.00 92.69 84 GLY A C 1
ATOM 617 O O . GLY A 1 84 ? -0.437 -33.487 33.264 1.00 92.69 84 GLY A O 1
ATOM 618 N N . TYR A 1 85 ? 1.282 -34.242 34.490 1.00 94.62 85 TYR A N 1
ATOM 619 C CA . TYR A 1 85 ? 1.423 -33.012 35.275 1.00 94.62 85 TYR A CA 1
ATOM 620 C C . TYR A 1 85 ? 2.389 -32.033 34.585 1.00 94.62 85 TYR A C 1
ATOM 622 O O . TYR A 1 85 ? 3.441 -32.471 34.107 1.00 94.62 85 TYR A O 1
ATOM 630 N N . PRO A 1 86 ? 2.077 -30.723 34.547 1.00 95.75 86 PRO A N 1
ATOM 631 C CA . PRO A 1 86 ? 2.954 -29.721 33.953 1.00 95.75 86 PRO A CA 1
ATOM 632 C C . PRO A 1 86 ? 4.323 -29.613 34.625 1.00 95.75 86 PRO A C 1
ATOM 634 O O . PRO A 1 86 ? 4.442 -29.538 35.851 1.00 95.75 86 PRO A O 1
ATOM 637 N N . VAL A 1 87 ? 5.349 -29.516 33.785 1.00 96.31 87 VAL A N 1
ATOM 638 C CA . VAL A 1 87 ? 6.704 -29.102 34.142 1.00 96.31 87 VAL A CA 1
ATOM 639 C C . VAL A 1 87 ? 7.077 -27.947 33.217 1.00 96.31 87 VAL A C 1
ATOM 641 O O . VAL A 1 87 ? 6.981 -28.077 31.996 1.00 96.31 87 VAL A O 1
ATOM 644 N N . ILE A 1 88 ? 7.429 -26.797 33.791 1.00 94.38 88 ILE A N 1
ATOM 645 C CA . ILE A 1 88 ? 7.610 -25.541 33.052 1.00 94.38 88 ILE A CA 1
ATOM 646 C C . ILE A 1 88 ? 8.912 -24.877 33.476 1.00 94.38 88 ILE A C 1
ATOM 648 O O . ILE A 1 88 ? 9.087 -24.552 34.650 1.00 94.38 88 ILE A O 1
ATOM 652 N N . SER A 1 89 ? 9.801 -24.608 32.526 1.00 93.50 89 SER A N 1
ATOM 653 C CA . SER A 1 89 ? 10.932 -23.700 32.729 1.00 93.50 89 SER A CA 1
ATOM 654 C C . SER A 1 89 ? 10.578 -22.298 32.241 1.00 93.50 89 SER A C 1
ATOM 656 O O . SER A 1 89 ? 9.805 -22.142 31.296 1.00 93.50 89 SER A O 1
ATOM 658 N N . TYR A 1 90 ? 11.112 -21.272 32.899 1.00 92.12 90 TYR A N 1
ATOM 659 C CA . TYR A 1 90 ? 10.796 -19.869 32.622 1.00 92.12 90 TYR A CA 1
ATOM 660 C C . TYR A 1 90 ? 11.907 -18.931 33.114 1.00 92.12 90 TYR A C 1
ATOM 662 O O . TYR A 1 90 ? 12.767 -19.328 33.907 1.00 92.12 90 TYR A O 1
ATOM 670 N N . ILE A 1 91 ? 11.873 -17.674 32.666 1.00 89.12 91 ILE A N 1
ATOM 671 C CA . ILE A 1 91 ? 12.766 -16.608 33.135 1.00 89.12 91 ILE A CA 1
ATOM 672 C C . ILE A 1 91 ? 12.069 -15.798 34.233 1.00 89.12 91 ILE A C 1
ATOM 674 O O . ILE A 1 91 ? 10.965 -15.282 34.041 1.00 89.12 91 ILE A O 1
ATOM 678 N N . GLY A 1 92 ? 12.725 -15.682 35.388 1.00 86.88 92 GLY A N 1
ATOM 679 C CA . GLY A 1 92 ? 12.259 -14.858 36.501 1.00 86.88 92 GLY A CA 1
ATOM 680 C C . GLY A 1 92 ? 12.539 -13.356 36.334 1.00 86.88 92 GLY A C 1
ATOM 681 O O . GLY A 1 92 ? 13.340 -12.955 35.495 1.00 86.88 92 GLY A O 1
ATOM 682 N N . VAL A 1 93 ? 11.932 -12.512 37.180 1.00 83.62 93 VAL A N 1
ATOM 683 C CA . VAL A 1 93 ? 12.229 -11.057 37.270 1.00 83.62 93 VAL A CA 1
ATOM 684 C C . VAL A 1 93 ? 13.699 -10.738 37.560 1.00 83.62 93 VAL A C 1
ATOM 686 O O . VAL A 1 93 ? 14.179 -9.662 37.229 1.00 83.62 93 VAL A O 1
ATOM 689 N N . ASP A 1 94 ? 14.418 -11.680 38.165 1.00 85.69 94 ASP A N 1
ATOM 690 C CA . ASP A 1 94 ? 15.858 -11.663 38.424 1.00 85.69 94 ASP A CA 1
ATOM 691 C C . ASP A 1 94 ? 16.704 -12.044 37.186 1.00 85.69 94 ASP A C 1
ATOM 693 O O . ASP A 1 94 ? 17.915 -12.242 37.297 1.00 85.69 94 ASP A O 1
ATOM 697 N N . SER A 1 95 ? 16.075 -12.172 36.009 1.00 86.75 95 SER A N 1
ATOM 698 C CA . SER A 1 95 ? 16.643 -12.702 34.757 1.00 86.75 95 SER A CA 1
ATOM 699 C C . SER A 1 95 ? 17.259 -14.098 34.907 1.00 86.75 95 SER A C 1
ATOM 701 O O . SER A 1 95 ? 18.156 -14.481 34.152 1.00 86.75 95 SER A O 1
ATOM 703 N N . LYS A 1 96 ? 16.802 -14.866 35.905 1.00 88.81 96 LYS A N 1
ATOM 704 C CA . LYS A 1 96 ? 17.316 -16.205 36.204 1.00 88.81 96 LYS A CA 1
ATOM 705 C C . LYS A 1 96 ? 16.444 -17.300 35.629 1.00 88.81 96 LYS A C 1
ATOM 707 O O . LYS A 1 96 ? 15.218 -17.183 35.618 1.00 88.81 96 LYS A O 1
ATOM 712 N N . LEU A 1 97 ? 17.089 -18.394 35.234 1.00 91.19 97 LEU A N 1
ATOM 713 C CA . LEU A 1 97 ? 16.405 -19.628 34.873 1.00 91.19 97 LEU A CA 1
ATOM 714 C C . LEU A 1 97 ? 15.716 -20.226 36.111 1.00 91.19 97 LEU A C 1
ATOM 716 O O . LEU A 1 97 ? 16.354 -20.501 37.134 1.00 91.19 97 LEU A O 1
ATOM 720 N N . LYS A 1 98 ? 14.407 -20.449 35.999 1.00 91.69 98 LYS A N 1
ATOM 721 C CA . LYS A 1 98 ? 13.555 -21.061 37.022 1.00 91.69 98 LYS A CA 1
ATOM 722 C C . LYS A 1 98 ? 12.773 -22.235 36.442 1.00 91.69 98 LYS A C 1
ATOM 724 O O . LYS A 1 98 ? 12.608 -22.357 35.229 1.00 91.69 98 LYS A O 1
ATOM 729 N N . LEU A 1 99 ? 12.301 -23.094 37.336 1.00 93.00 99 LEU A N 1
ATOM 730 C CA . LEU A 1 99 ? 11.531 -24.294 37.037 1.00 93.00 99 LEU A CA 1
ATOM 731 C C . LEU A 1 99 ? 10.325 -24.378 37.981 1.00 93.00 99 LEU A C 1
ATOM 733 O O . LEU A 1 99 ? 10.468 -24.196 39.189 1.00 93.00 99 LEU A O 1
ATOM 737 N N . ALA A 1 100 ? 9.159 -24.705 37.434 1.00 93.06 100 ALA A N 1
ATOM 738 C CA . ALA A 1 100 ? 7.971 -25.110 38.170 1.00 93.06 100 ALA A CA 1
ATOM 739 C C . ALA A 1 100 ? 7.634 -26.571 37.836 1.00 93.06 100 ALA A C 1
ATOM 741 O O . ALA A 1 100 ? 7.490 -26.927 36.666 1.00 93.06 100 ALA A O 1
ATOM 742 N N . VAL A 1 101 ? 7.489 -27.404 38.864 1.00 94.19 101 VAL A N 1
ATOM 743 C CA . VAL A 1 101 ? 7.062 -28.808 38.767 1.00 94.19 101 VAL A CA 1
ATOM 744 C C . VAL A 1 101 ? 5.731 -28.928 39.499 1.00 94.19 101 VAL A C 1
ATOM 746 O O . VAL A 1 101 ? 5.676 -28.738 40.715 1.00 94.19 101 VAL A O 1
ATOM 749 N N . CYS A 1 102 ? 4.642 -29.192 38.782 1.00 93.88 102 CYS A N 1
ATOM 750 C CA . CYS A 1 102 ? 3.310 -29.177 39.380 1.00 93.88 102 CYS A CA 1
ATOM 751 C C . CYS A 1 102 ? 2.952 -30.501 40.062 1.00 93.88 102 CYS A C 1
ATOM 753 O O . CYS A 1 102 ? 3.204 -31.583 39.533 1.00 93.88 102 CYS A O 1
ATOM 755 N N . GLY A 1 103 ? 2.322 -30.414 41.237 1.00 92.25 103 GLY A N 1
ATOM 756 C CA . GLY A 1 103 ? 1.929 -31.590 42.020 1.00 92.25 103 GLY A CA 1
ATOM 757 C C . GLY A 1 103 ? 0.637 -32.265 41.544 1.00 92.25 103 GLY A C 1
ATOM 758 O O . GLY A 1 103 ? 0.285 -33.333 42.044 1.00 92.25 103 GLY A O 1
ATOM 759 N N . ASN A 1 104 ? -0.066 -31.657 40.584 1.00 93.56 104 ASN A N 1
ATOM 760 C CA . ASN A 1 104 ? -1.184 -32.238 39.845 1.00 93.56 104 ASN A CA 1
ATOM 761 C C . ASN A 1 104 ? -1.326 -31.603 38.445 1.00 93.56 104 ASN A C 1
ATOM 763 O O . ASN A 1 104 ? -0.703 -30.585 38.141 1.00 93.56 104 ASN A O 1
ATOM 767 N N . ALA A 1 105 ? -2.198 -32.177 37.609 1.00 92.00 105 ALA A N 1
ATOM 768 C CA . ALA A 1 105 ? -2.433 -31.747 36.225 1.00 92.00 105 ALA A CA 1
ATOM 769 C C . ALA A 1 105 ? -2.890 -30.280 36.057 1.00 92.00 105 ALA A C 1
ATOM 771 O O . ALA A 1 105 ? -2.733 -29.713 34.980 1.00 92.00 105 ALA A O 1
ATOM 772 N N . THR A 1 106 ? -3.441 -29.655 37.104 1.00 91.38 106 THR A N 1
ATOM 773 C CA . THR A 1 106 ? -3.931 -28.264 37.086 1.00 91.38 106 THR A CA 1
ATOM 774 C C . THR A 1 106 ? -3.009 -27.264 37.790 1.00 91.38 106 THR A C 1
ATOM 776 O O . THR A 1 106 ? -3.355 -26.088 37.854 1.00 91.38 106 THR A O 1
ATOM 779 N N . CYS A 1 107 ? -1.857 -27.694 38.321 1.00 91.44 107 CYS A N 1
ATOM 780 C CA . CYS A 1 107 ? -0.961 -26.869 39.146 1.00 91.44 107 CYS A CA 1
ATOM 781 C C . CYS A 1 107 ? -1.651 -26.204 40.358 1.00 91.44 107 CYS A C 1
ATOM 783 O O . CYS A 1 107 ? -1.337 -25.065 40.699 1.00 91.44 107 CYS A O 1
ATOM 785 N N . THR A 1 108 ? -2.600 -26.881 41.017 1.00 90.44 108 THR A N 1
ATOM 786 C CA . THR A 1 108 ? -3.353 -26.319 42.161 1.00 90.44 108 THR A CA 1
ATOM 787 C C . THR A 1 108 ? -2.896 -26.814 43.534 1.00 90.44 108 THR A C 1
ATOM 789 O O . THR A 1 108 ? -3.251 -26.199 44.537 1.00 90.44 108 THR A O 1
ATOM 792 N N . VAL A 1 109 ? -2.116 -27.898 43.612 1.00 87.19 109 VAL A N 1
ATOM 793 C CA . VAL A 1 109 ? -1.571 -28.438 44.873 1.00 87.19 109 VAL A CA 1
ATOM 794 C C . VAL A 1 109 ? -0.150 -28.964 44.685 1.00 87.19 109 VAL A C 1
ATOM 796 O O . VAL A 1 109 ? 0.196 -29.459 43.617 1.00 87.19 109 VAL A O 1
ATOM 799 N N . ASN A 1 110 ? 0.657 -28.898 45.749 1.00 87.69 110 ASN A N 1
ATOM 800 C CA . ASN A 1 110 ? 2.004 -29.482 45.838 1.00 87.69 110 ASN A CA 1
ATOM 801 C C . ASN A 1 110 ? 2.981 -29.064 44.713 1.00 87.69 110 ASN A C 1
ATOM 803 O O . ASN A 1 110 ? 3.884 -29.821 44.362 1.00 87.69 110 ASN A O 1
ATOM 807 N N . ASN A 1 111 ? 2.818 -27.860 44.153 1.00 90.19 111 ASN A N 1
ATOM 808 C CA . ASN A 1 111 ? 3.762 -27.299 43.184 1.00 90.19 111 ASN A CA 1
ATOM 809 C C . ASN A 1 111 ? 5.129 -27.060 43.846 1.00 90.19 111 ASN A C 1
ATOM 811 O O . ASN A 1 111 ? 5.209 -26.447 44.910 1.00 90.19 111 ASN A O 1
ATOM 815 N N . THR A 1 112 ? 6.201 -27.482 43.181 1.00 91.56 112 THR A N 1
ATOM 816 C CA . THR A 1 112 ? 7.587 -27.196 43.572 1.00 91.56 112 THR A CA 1
ATOM 817 C C . THR A 1 112 ? 8.154 -26.127 42.642 1.00 91.56 112 THR A C 1
ATOM 819 O O . THR A 1 112 ? 8.144 -26.302 41.425 1.00 91.56 112 THR A O 1
ATOM 822 N N . LEU A 1 113 ? 8.642 -25.020 43.206 1.00 90.62 113 LEU A N 1
ATOM 823 C CA . LEU A 1 113 ? 9.318 -23.945 42.471 1.00 90.62 113 LEU A CA 1
ATOM 824 C C . LEU A 1 113 ? 10.816 -23.979 42.790 1.00 90.62 113 LEU A C 1
ATOM 826 O O . LEU A 1 113 ? 11.200 -23.997 43.960 1.00 90.62 113 LEU A O 1
ATOM 830 N N . VAL A 1 114 ? 11.663 -23.976 41.759 1.00 90.25 114 VAL A N 1
ATOM 831 C CA . VAL A 1 114 ? 13.121 -24.104 41.889 1.00 90.25 114 VAL A CA 1
ATOM 832 C C . VAL A 1 114 ? 13.815 -22.980 41.127 1.00 90.25 114 VAL A C 1
ATOM 834 O O . VAL A 1 114 ? 13.635 -22.827 39.919 1.00 90.25 114 VAL A O 1
ATOM 837 N N . ASN A 1 115 ? 14.663 -22.214 41.816 1.00 89.25 115 ASN A N 1
ATOM 838 C CA . ASN A 1 115 ? 15.587 -21.288 41.161 1.00 89.25 115 ASN A CA 1
ATOM 839 C C . ASN A 1 115 ? 16.842 -22.070 40.735 1.00 89.25 115 ASN A C 1
ATOM 841 O O . ASN A 1 115 ? 17.548 -22.650 41.572 1.00 89.25 115 ASN A O 1
ATOM 845 N N . LEU A 1 116 ? 17.111 -22.139 39.428 1.00 89.00 116 LEU A N 1
ATOM 846 C CA . LEU A 1 116 ? 18.286 -22.850 38.924 1.00 89.00 116 LEU A CA 1
ATOM 847 C C . LEU A 1 116 ? 19.558 -22.000 39.094 1.00 89.00 116 LEU A C 1
ATOM 849 O O . LEU A 1 116 ? 20.611 -22.567 39.376 1.00 89.00 116 LEU A O 1
ATOM 853 N N . GLY A 1 117 ? 19.436 -20.669 39.116 1.00 80.00 117 GLY A N 1
ATOM 854 C CA . GLY A 1 117 ? 20.445 -19.746 39.654 1.00 80.00 117 GLY A CA 1
ATOM 855 C C . GLY A 1 117 ? 21.280 -19.001 38.610 1.00 80.00 117 GLY A C 1
ATOM 856 O O . GLY A 1 117 ? 21.746 -17.896 38.904 1.00 80.00 117 GLY A O 1
ATOM 857 N N . GLU A 1 118 ? 21.408 -19.575 37.413 1.00 79.88 118 GLU A N 1
ATOM 858 C CA . GLU A 1 118 ? 22.024 -18.970 36.226 1.00 79.88 118 GLU A CA 1
ATOM 859 C C . GLU A 1 118 ? 21.209 -17.772 35.729 1.00 79.88 118 GLU A C 1
ATOM 861 O O . GLU A 1 118 ? 19.991 -17.880 35.564 1.00 79.88 118 GLU A O 1
ATOM 866 N N . THR A 1 119 ? 21.880 -16.658 35.427 1.00 83.81 119 THR A N 1
ATOM 867 C CA . THR A 1 119 ? 21.299 -15.571 34.626 1.00 83.81 119 THR A CA 1
ATOM 868 C C . THR A 1 119 ? 21.371 -15.950 33.149 1.00 83.81 119 THR A C 1
ATOM 870 O O . THR A 1 119 ? 22.429 -16.346 32.647 1.00 83.81 119 THR A O 1
ATOM 873 N N . ILE A 1 120 ? 20.240 -15.849 32.454 1.00 83.50 120 ILE A N 1
ATOM 874 C CA . ILE A 1 120 ? 20.090 -16.333 31.078 1.00 83.50 120 ILE A CA 1
ATOM 875 C C . ILE A 1 120 ? 19.567 -15.235 30.154 1.00 83.50 120 ILE A C 1
ATOM 877 O O . ILE A 1 120 ? 18.954 -14.264 30.599 1.00 83.50 120 ILE A O 1
ATOM 881 N N . GLY A 1 121 ? 19.873 -15.370 28.865 1.00 76.31 121 GLY A N 1
ATOM 882 C CA . GLY A 1 121 ? 19.320 -14.524 27.818 1.00 76.31 121 GLY A CA 1
ATOM 883 C C . GLY A 1 121 ? 17.926 -14.992 27.402 1.00 76.31 121 GLY A C 1
ATOM 884 O O . GLY A 1 121 ? 17.235 -15.688 28.142 1.00 76.31 121 GLY A O 1
ATOM 885 N N . TRP A 1 122 ? 17.495 -14.582 26.215 1.00 80.38 122 TRP A N 1
ATOM 886 C CA . TRP A 1 122 ? 16.168 -14.907 25.695 1.00 80.38 122 TRP A CA 1
ATOM 887 C C . TRP A 1 122 ? 16.128 -16.298 25.057 1.00 80.38 122 TRP A C 1
ATOM 889 O O . TRP A 1 122 ? 17.134 -16.770 24.534 1.00 80.38 122 TRP A O 1
ATOM 899 N N . TYR A 1 123 ? 14.930 -16.890 25.058 1.00 80.38 123 TYR A N 1
ATOM 900 C CA . TYR A 1 123 ? 14.606 -18.219 24.529 1.00 80.38 123 TYR A CA 1
ATOM 901 C C . TYR A 1 123 ? 15.295 -19.394 25.251 1.00 80.38 123 TYR A C 1
ATOM 903 O O . TYR A 1 123 ? 16.505 -19.443 25.469 1.00 80.38 123 TYR A O 1
ATOM 911 N N . LEU A 1 124 ? 14.478 -20.375 25.626 1.00 91.19 124 LEU A N 1
ATOM 912 C CA . LEU A 1 124 ? 14.880 -21.605 26.300 1.00 91.19 124 LEU A CA 1
ATOM 913 C C . LEU A 1 124 ? 13.901 -22.715 25.910 1.00 91.19 124 LEU A C 1
ATOM 915 O O . LEU A 1 124 ? 12.731 -22.435 25.635 1.00 91.19 124 LEU A O 1
ATOM 919 N N . SER A 1 125 ? 14.356 -23.964 25.909 1.00 94.50 125 SER A N 1
ATOM 920 C CA . SER A 1 125 ? 13.519 -25.108 25.542 1.00 94.50 125 SER A CA 1
ATOM 921 C C . SER A 1 125 ? 13.716 -26.263 26.518 1.00 94.50 125 SER A C 1
ATOM 923 O O . SER A 1 125 ? 14.832 -26.510 26.976 1.00 94.50 125 SER A O 1
ATOM 925 N N . LEU A 1 126 ? 12.618 -26.929 26.884 1.00 96.00 126 LEU A N 1
ATOM 926 C CA . LEU A 1 126 ? 12.552 -27.949 27.930 1.00 96.00 126 LEU A CA 1
ATOM 927 C C . LEU A 1 126 ? 12.003 -29.270 27.390 1.00 96.00 126 LEU A C 1
ATOM 929 O O . LEU A 1 126 ? 10.932 -29.329 26.786 1.00 96.00 126 LEU A O 1
ATOM 933 N N . ILE A 1 127 ? 12.690 -30.350 27.748 1.00 96.62 127 ILE A N 1
ATOM 934 C CA . ILE A 1 127 ? 12.208 -31.724 27.626 1.00 96.62 127 ILE A CA 1
ATOM 935 C C . ILE A 1 127 ? 12.500 -32.493 28.925 1.00 96.62 127 ILE A C 1
ATOM 937 O O . ILE A 1 127 ? 13.268 -32.034 29.771 1.00 96.62 127 ILE A O 1
ATOM 941 N N . LEU A 1 128 ? 11.862 -33.646 29.124 1.00 96.56 128 LEU A N 1
ATOM 942 C CA . LEU A 1 128 ? 12.158 -34.545 30.243 1.00 96.56 128 LEU A CA 1
ATOM 943 C C . LEU A 1 128 ? 12.891 -35.785 29.732 1.00 96.56 128 LEU A C 1
ATOM 945 O O . LEU A 1 128 ? 12.625 -36.250 28.624 1.00 96.56 128 LEU A O 1
ATOM 949 N N . ASP A 1 129 ? 13.772 -36.345 30.557 1.00 94.56 129 ASP A N 1
ATOM 950 C CA . ASP A 1 129 ? 14.290 -37.695 30.333 1.00 94.56 129 ASP A CA 1
ATOM 951 C C . ASP A 1 129 ? 13.277 -38.785 30.738 1.00 94.56 129 ASP A C 1
ATOM 953 O O . ASP A 1 129 ? 12.181 -38.521 31.240 1.00 94.56 129 ASP A O 1
ATOM 957 N N . ASN A 1 130 ? 13.659 -40.049 30.549 1.00 90.38 130 ASN A N 1
ATOM 958 C CA . ASN A 1 130 ? 12.843 -41.211 30.900 1.00 90.38 130 ASN A CA 1
ATOM 959 C C . ASN A 1 130 ? 12.715 -41.474 32.420 1.00 90.38 130 ASN A C 1
ATOM 961 O O . ASN A 1 130 ? 12.035 -42.425 32.807 1.00 90.38 130 ASN A O 1
ATOM 965 N N . GLN A 1 131 ? 13.310 -40.645 33.287 1.00 92.12 131 GLN A N 1
ATOM 966 C CA . GLN A 1 131 ? 13.025 -40.578 34.728 1.00 92.12 131 GLN A CA 1
ATOM 967 C C . GLN A 1 131 ? 12.083 -39.404 35.085 1.00 92.12 131 GLN A C 1
ATOM 969 O O . GLN A 1 131 ? 11.684 -39.275 36.242 1.00 92.12 131 GLN A O 1
ATOM 974 N N . ASN A 1 132 ? 11.634 -38.614 34.099 1.00 94.38 132 ASN A N 1
ATOM 975 C CA . ASN A 1 132 ? 10.925 -37.332 34.237 1.00 94.38 132 ASN A CA 1
ATOM 976 C C . ASN A 1 132 ? 11.808 -36.174 34.743 1.00 94.38 132 ASN A C 1
ATOM 978 O O . ASN A 1 132 ? 11.279 -35.155 35.187 1.00 94.38 132 ASN A O 1
ATOM 982 N N . SER A 1 133 ? 13.134 -36.306 34.690 1.00 94.88 133 SER A N 1
ATOM 983 C CA . SER A 1 133 ? 14.066 -35.264 35.132 1.00 94.88 133 SER A CA 1
ATOM 984 C C . SER A 1 133 ? 14.233 -34.204 34.036 1.00 94.88 133 SER A C 1
ATOM 986 O O . SER A 1 133 ? 14.538 -34.567 32.895 1.00 94.88 133 SER A O 1
ATOM 988 N N . PRO A 1 134 ? 14.079 -32.902 34.341 1.00 97.06 134 PRO A N 1
ATOM 989 C CA . PRO A 1 134 ? 14.216 -31.847 33.342 1.00 97.06 134 PRO A CA 1
ATOM 990 C C . PRO A 1 134 ? 15.583 -31.797 32.645 1.00 97.06 134 PRO A C 1
ATOM 992 O O . PRO A 1 134 ? 16.642 -32.015 33.252 1.00 97.06 134 PRO A O 1
ATOM 995 N N . VAL A 1 135 ? 15.532 -31.452 31.361 1.00 97.44 135 VAL A N 1
ATOM 996 C CA . VAL A 1 135 ? 16.664 -31.177 30.475 1.00 97.44 135 VAL A CA 1
ATOM 997 C C . VAL A 1 135 ? 16.339 -29.889 29.716 1.00 97.44 135 VAL A C 1
ATOM 999 O O . VAL A 1 135 ? 15.352 -29.843 28.983 1.00 97.44 135 VAL A O 1
ATOM 1002 N N . ILE A 1 136 ? 17.123 -28.830 29.927 1.00 96.38 136 ILE A N 1
ATOM 1003 C CA . ILE A 1 136 ? 16.826 -27.486 29.404 1.00 96.38 136 ILE A CA 1
ATOM 1004 C C . ILE A 1 136 ? 17.999 -26.996 28.553 1.00 96.38 136 ILE A C 1
ATOM 1006 O O . ILE A 1 136 ? 19.115 -26.899 29.067 1.00 96.38 136 ILE A O 1
ATOM 1010 N N . SER A 1 137 ? 17.754 -26.639 27.289 1.00 96.06 137 SER A N 1
ATOM 1011 C CA . SER A 1 137 ? 18.693 -25.838 26.492 1.00 96.06 137 SER A CA 1
ATOM 1012 C C . SER A 1 137 ? 18.411 -24.350 26.698 1.00 96.06 137 SER A C 1
ATOM 1014 O O . SER A 1 137 ? 17.250 -23.930 26.742 1.00 96.06 137 SER A O 1
ATOM 1016 N N . TYR A 1 138 ? 19.462 -23.546 26.854 1.00 94.62 138 TYR A N 1
ATOM 1017 C CA . TYR A 1 138 ? 19.326 -22.108 27.067 1.00 94.62 138 TYR A CA 1
ATOM 1018 C C . TYR A 1 138 ? 20.532 -21.315 26.556 1.00 94.62 138 TYR A C 1
ATOM 1020 O O . TYR A 1 138 ? 21.668 -21.792 26.543 1.00 94.62 138 TYR A O 1
ATOM 1028 N N . TYR A 1 139 ? 20.269 -20.065 26.182 1.00 92.94 139 TYR A N 1
ATOM 1029 C CA . TYR A 1 139 ? 21.272 -19.078 25.800 1.00 92.94 139 TYR A CA 1
ATOM 1030 C C . TYR A 1 139 ? 21.767 -18.302 27.036 1.00 92.94 139 TYR A C 1
ATOM 1032 O O . TYR A 1 139 ? 20.962 -17.774 27.810 1.00 92.94 139 TYR A O 1
ATOM 1040 N N . SER A 1 140 ? 23.082 -18.216 27.272 1.00 92.31 140 SER A N 1
ATOM 1041 C CA . SER A 1 140 ? 23.645 -17.439 28.394 1.00 92.31 140 SER A CA 1
ATOM 1042 C C . SER A 1 140 ? 25.126 -17.121 28.185 1.00 92.31 140 SER A C 1
ATOM 1044 O O . SER A 1 140 ? 25.942 -18.027 28.030 1.00 92.31 140 SER A O 1
ATOM 1046 N N . GLY A 1 141 ? 25.484 -15.833 28.235 1.00 89.69 141 GLY A N 1
ATOM 1047 C CA . GLY A 1 141 ? 26.869 -15.376 28.067 1.00 89.69 141 GLY A CA 1
ATOM 1048 C C . GLY A 1 141 ? 27.433 -15.719 26.688 1.00 89.69 141 GLY A C 1
ATOM 1049 O O . GLY A 1 141 ? 28.479 -16.358 26.603 1.00 89.69 141 GLY A O 1
ATOM 1050 N N . ASN A 1 142 ? 26.697 -15.360 25.630 1.00 92.25 142 ASN A N 1
ATOM 1051 C CA . ASN A 1 142 ? 27.041 -15.615 24.225 1.00 92.25 142 ASN A CA 1
ATOM 1052 C C . ASN A 1 142 ? 27.223 -17.112 23.874 1.00 92.25 142 ASN A C 1
ATOM 1054 O O . ASN A 1 142 ? 27.745 -17.443 22.816 1.00 92.25 142 ASN A O 1
ATOM 1058 N N . SER A 1 143 ? 26.799 -18.020 24.761 1.00 94.12 143 SER A N 1
ATOM 1059 C CA . SER A 1 143 ? 27.037 -19.464 24.666 1.00 94.12 143 SER A CA 1
ATOM 1060 C C . SER A 1 143 ? 25.734 -20.263 24.739 1.00 94.12 143 SER A C 1
ATOM 1062 O O . SER A 1 143 ? 24.825 -19.920 25.507 1.00 94.12 143 SER A O 1
ATOM 1064 N N . LEU A 1 144 ? 25.689 -21.389 24.020 1.00 95.56 144 LEU A N 1
ATOM 1065 C CA . LEU A 1 144 ? 24.663 -22.415 24.174 1.00 95.56 144 LEU A CA 1
ATOM 1066 C C . LEU A 1 144 ? 25.012 -23.281 25.386 1.00 95.56 144 LEU A C 1
ATOM 1068 O O . LEU A 1 144 ? 26.093 -23.876 25.446 1.00 95.56 144 LEU A O 1
ATOM 1072 N N . LYS A 1 145 ? 24.081 -23.396 26.334 1.00 95.50 145 LYS A N 1
ATOM 1073 C CA . LYS A 1 145 ? 24.248 -24.192 27.552 1.00 95.50 145 LYS A CA 1
ATOM 1074 C C . LYS A 1 145 ? 23.122 -25.207 27.744 1.00 95.50 145 LYS A C 1
ATOM 1076 O O . LYS A 1 145 ? 21.999 -25.023 27.269 1.00 95.50 145 LYS A O 1
ATOM 1081 N N . LEU A 1 146 ? 23.436 -26.264 28.489 1.00 95.88 146 LEU A N 1
ATOM 1082 C CA . LEU A 1 146 ? 22.496 -27.255 29.003 1.00 95.88 146 LEU A CA 1
ATOM 1083 C C . LEU A 1 146 ? 22.371 -27.114 30.522 1.00 95.88 146 LEU A C 1
ATOM 1085 O O . LEU A 1 146 ? 23.386 -27.029 31.212 1.00 95.88 146 LEU A O 1
ATOM 1089 N N . ALA A 1 147 ? 21.149 -27.181 31.048 1.00 95.06 147 ALA A N 1
ATOM 1090 C CA . ALA A 1 147 ? 20.892 -27.507 32.447 1.00 95.06 147 ALA A CA 1
ATOM 1091 C C . ALA A 1 147 ? 20.278 -28.911 32.523 1.00 95.06 147 ALA A C 1
ATOM 1093 O O . ALA A 1 147 ? 19.206 -29.157 31.961 1.00 95.06 147 ALA A O 1
ATOM 1094 N N . LYS A 1 148 ? 20.943 -29.831 33.228 1.00 95.06 148 LYS A N 1
ATOM 1095 C CA . LYS A 1 148 ? 20.448 -31.189 33.478 1.00 95.06 148 LYS A CA 1
ATOM 1096 C C . LYS A 1 148 ? 20.100 -31.348 34.953 1.00 95.06 148 LYS A C 1
ATOM 1098 O O . LYS A 1 148 ? 20.976 -31.271 35.810 1.00 95.06 148 LYS A O 1
ATOM 1103 N N . CYS A 1 149 ? 18.833 -31.609 35.250 1.00 95.50 149 CYS A N 1
ATOM 1104 C CA . CYS A 1 149 ? 18.393 -31.976 36.594 1.00 95.50 149 CYS A CA 1
ATOM 1105 C C . CYS A 1 149 ? 18.698 -33.454 36.884 1.00 95.50 149 CYS A C 1
ATOM 1107 O O . CYS A 1 149 ? 18.623 -34.292 35.979 1.00 95.50 149 CYS A O 1
ATOM 1109 N N . SER A 1 150 ? 19.025 -33.778 38.135 1.00 92.38 150 SER A N 1
ATOM 1110 C CA . SER A 1 150 ? 19.305 -35.152 38.588 1.00 92.38 150 SER A CA 1
ATOM 1111 C C . SER A 1 150 ? 18.052 -35.988 38.866 1.00 92.38 150 SER A C 1
ATOM 1113 O O . SER A 1 150 ? 18.121 -37.214 38.842 1.00 92.38 150 SER A O 1
ATOM 1115 N N . ASP A 1 151 ? 16.921 -35.330 39.118 1.00 93.75 151 ASP A N 1
ATOM 1116 C CA . ASP A 1 151 ? 15.621 -35.941 39.385 1.00 93.75 151 ASP A CA 1
ATOM 1117 C C . ASP A 1 151 ? 14.463 -35.068 38.864 1.00 93.75 151 ASP A C 1
ATOM 1119 O O . ASP A 1 151 ? 14.662 -33.966 38.339 1.00 93.75 151 ASP A O 1
ATOM 1123 N N . SER A 1 152 ? 13.235 -35.569 39.012 1.00 92.62 152 SER A N 1
ATOM 1124 C CA . SER A 1 152 ? 12.001 -34.937 38.531 1.00 92.62 152 SER A CA 1
ATOM 1125 C C . SER A 1 152 ? 11.574 -33.667 39.275 1.00 92.62 152 SER A C 1
ATOM 1127 O O . SER A 1 152 ? 10.701 -32.957 38.779 1.00 92.62 152 SER A O 1
ATOM 1129 N N . ILE A 1 153 ? 12.186 -33.346 40.422 1.00 90.12 153 ILE A N 1
ATOM 1130 C CA . ILE A 1 153 ? 11.978 -32.078 41.148 1.00 90.12 153 ILE A CA 1
ATOM 1131 C C . ILE A 1 153 ? 13.186 -31.135 41.050 1.00 90.12 153 ILE A C 1
ATOM 1133 O O . ILE A 1 153 ? 13.160 -30.046 41.614 1.00 90.12 153 ILE A O 1
ATOM 1137 N N . CYS A 1 154 ? 14.231 -31.532 40.318 1.00 93.00 154 CYS A N 1
ATOM 1138 C CA . CYS A 1 154 ? 15.502 -30.830 40.184 1.00 93.00 154 CYS A CA 1
ATOM 1139 C C . CYS A 1 154 ? 16.205 -30.520 41.521 1.00 93.00 154 CYS A C 1
ATOM 1141 O O . CYS A 1 154 ? 16.698 -29.404 41.723 1.00 93.00 154 CYS A O 1
ATOM 1143 N N . SER A 1 155 ? 16.266 -31.495 42.441 1.00 89.31 155 SER A N 1
ATOM 1144 C CA . SER A 1 155 ? 16.916 -31.295 43.751 1.00 89.31 155 SER A CA 1
ATOM 1145 C C . SER A 1 155 ? 18.401 -30.923 43.627 1.00 89.31 155 SER A C 1
ATOM 1147 O O . SER A 1 155 ? 18.898 -30.069 44.365 1.00 89.31 155 SER A O 1
ATOM 1149 N N . THR A 1 156 ? 19.095 -31.485 42.631 1.00 90.25 156 THR A N 1
ATOM 1150 C CA . THR A 1 156 ? 20.403 -31.017 42.156 1.00 90.25 156 THR A CA 1
ATOM 1151 C C . THR A 1 156 ? 20.409 -30.874 40.630 1.00 90.25 156 THR A C 1
ATOM 1153 O O . THR A 1 156 ? 19.564 -31.437 39.928 1.00 90.25 156 THR A O 1
ATOM 1156 N N . LYS A 1 157 ? 21.346 -30.075 40.106 1.00 91.94 157 LYS A N 1
ATOM 1157 C CA . LYS A 1 157 ? 21.513 -29.851 38.666 1.00 91.94 157 LYS A CA 1
ATOM 1158 C C . LYS A 1 157 ? 22.974 -29.676 38.265 1.00 91.94 157 LYS A C 1
ATOM 1160 O O . LYS A 1 157 ? 23.778 -29.181 39.053 1.00 91.94 157 LYS A O 1
ATOM 1165 N N . GLU A 1 158 ? 23.266 -30.060 37.031 1.00 93.25 158 GLU A N 1
ATOM 1166 C CA . GLU A 1 158 ? 24.537 -29.902 36.326 1.00 93.25 158 GLU A CA 1
ATOM 1167 C C . GLU A 1 158 ? 24.353 -28.868 35.201 1.00 93.25 158 GLU A C 1
ATOM 1169 O O . GLU A 1 158 ? 23.303 -28.845 34.552 1.00 93.25 158 GLU A O 1
ATOM 1174 N N . PHE A 1 159 ? 25.352 -28.010 34.978 1.00 93.44 159 PHE A N 1
ATOM 1175 C CA . PHE A 1 159 ? 25.350 -27.005 33.912 1.00 93.44 159 PHE A CA 1
ATOM 1176 C C . PHE A 1 159 ? 26.566 -27.205 33.012 1.00 93.44 159 PHE A C 1
ATOM 1178 O O . PHE A 1 159 ? 27.691 -27.182 33.508 1.00 93.44 159 PHE A O 1
ATOM 1185 N N . ASN A 1 160 ? 26.348 -27.345 31.703 1.00 95.06 160 ASN A N 1
ATOM 1186 C CA . ASN A 1 160 ? 27.418 -27.558 30.726 1.00 95.06 160 ASN A CA 1
ATOM 1187 C C . ASN A 1 160 ? 27.307 -26.589 29.549 1.00 95.06 160 ASN A C 1
ATOM 1189 O O . ASN A 1 160 ? 26.209 -26.232 29.126 1.00 95.06 160 ASN A O 1
ATOM 1193 N N . ILE A 1 161 ? 28.456 -26.185 29.011 1.00 95.00 161 ILE A N 1
ATOM 1194 C CA . ILE A 1 161 ? 28.562 -25.392 27.783 1.00 95.00 161 ILE A CA 1
ATOM 1195 C C . ILE A 1 161 ? 28.635 -26.369 26.603 1.00 95.00 161 ILE A C 1
ATOM 1197 O O . ILE A 1 161 ? 29.431 -27.306 26.633 1.00 95.00 161 ILE A O 1
ATOM 1201 N N . ILE A 1 162 ? 27.797 -26.160 25.587 1.00 96.69 162 ILE A N 1
ATOM 1202 C CA . ILE A 1 162 ? 27.707 -27.012 24.390 1.00 96.69 162 ILE A CA 1
ATOM 1203 C C . ILE A 1 162 ? 28.465 -26.376 23.220 1.00 96.69 162 ILE A C 1
ATOM 1205 O O . ILE A 1 162 ? 29.255 -27.047 22.561 1.00 96.69 162 ILE A O 1
ATOM 1209 N N . ASP A 1 163 ? 28.229 -25.082 22.990 1.00 96.25 163 ASP A N 1
ATOM 1210 C CA . ASP A 1 163 ? 28.928 -24.242 22.015 1.00 96.25 163 ASP A CA 1
ATOM 1211 C C . ASP A 1 163 ? 29.166 -22.862 22.649 1.00 96.25 163 ASP A C 1
ATOM 1213 O O . ASP A 1 163 ? 28.315 -22.341 23.374 1.00 96.25 163 ASP A O 1
ATOM 1217 N N . SER A 1 164 ? 30.337 -22.289 22.391 1.00 94.62 164 SER A N 1
ATOM 1218 C CA . SER A 1 164 ? 30.757 -20.958 22.847 1.00 94.62 164 SER A CA 1
ATOM 1219 C C . SER A 1 164 ? 31.706 -20.288 21.844 1.00 94.62 164 SER A C 1
ATOM 1221 O O . SER A 1 164 ? 32.544 -19.467 22.227 1.00 94.62 164 SER A O 1
ATOM 1223 N N . VAL A 1 165 ? 31.659 -20.694 20.569 1.00 92.31 165 VAL A N 1
ATOM 1224 C CA . VAL A 1 165 ? 32.488 -20.121 19.501 1.00 92.31 165 VAL A CA 1
ATOM 1225 C C . VAL A 1 165 ? 31.673 -19.058 18.768 1.00 92.31 165 VAL A C 1
ATOM 1227 O O . VAL A 1 165 ? 30.991 -19.351 17.791 1.00 92.31 165 VAL A O 1
ATOM 1230 N N . GLY A 1 166 ? 31.748 -17.821 19.266 1.00 89.19 166 GLY A N 1
ATOM 1231 C CA . GLY A 1 166 ? 30.967 -16.680 18.779 1.00 89.19 166 GLY A CA 1
ATOM 1232 C C . GLY A 1 166 ? 29.870 -16.273 19.764 1.00 89.19 166 GLY A C 1
ATOM 1233 O O . GLY A 1 166 ? 30.030 -16.414 20.973 1.00 89.19 166 GLY A O 1
ATOM 1234 N N . ASP A 1 167 ? 28.773 -15.742 19.231 1.00 91.06 167 ASP A N 1
ATOM 1235 C CA . ASP A 1 167 ? 27.502 -15.507 19.919 1.00 91.06 167 ASP A CA 1
ATOM 1236 C C . ASP A 1 167 ? 26.489 -16.555 19.444 1.00 91.06 167 ASP A C 1
ATOM 1238 O O . ASP A 1 167 ? 25.920 -16.447 18.357 1.00 91.06 167 ASP A O 1
ATOM 1242 N N . VAL A 1 168 ? 26.336 -17.616 20.233 1.00 92.94 168 VAL A N 1
ATOM 1243 C CA . VAL A 1 168 ? 25.683 -18.868 19.836 1.00 92.94 168 VAL A CA 1
ATOM 1244 C C . VAL A 1 168 ? 24.656 -19.322 20.865 1.00 92.94 168 VAL A C 1
ATOM 1246 O O . VAL A 1 168 ? 24.843 -19.161 22.069 1.00 92.94 168 VAL A O 1
ATOM 1249 N N . GLY A 1 169 ? 23.580 -19.950 20.389 1.00 90.62 169 GLY A N 1
ATOM 1250 C CA . GLY A 1 169 ? 22.592 -20.632 21.232 1.00 90.62 169 GLY A CA 1
ATOM 1251 C C . GLY A 1 169 ? 21.229 -19.950 21.319 1.00 90.62 169 GLY A C 1
ATOM 1252 O O . GLY A 1 169 ? 20.347 -20.451 22.014 1.00 90.62 169 GLY A O 1
ATOM 1253 N N . ASP A 1 170 ? 21.040 -18.823 20.631 1.00 89.88 170 ASP A N 1
ATOM 1254 C CA . ASP A 1 170 ? 19.755 -18.124 20.599 1.00 89.88 170 ASP A CA 1
ATOM 1255 C C . ASP A 1 170 ? 18.662 -18.977 19.939 1.00 89.88 170 ASP A C 1
ATOM 1257 O O . ASP A 1 170 ? 18.942 -19.841 19.104 1.00 89.88 170 ASP A O 1
ATOM 1261 N N . SER A 1 171 ? 17.406 -18.739 20.332 1.00 90.62 171 SER A N 1
ATOM 1262 C CA . SER A 1 171 ? 16.233 -19.429 19.786 1.00 90.62 171 SER A CA 1
ATOM 1263 C C . SER A 1 171 ? 16.297 -20.966 19.891 1.00 90.62 171 SER A C 1
ATOM 1265 O O . SER A 1 171 ? 15.654 -21.654 19.106 1.00 90.62 171 SER A O 1
ATOM 1267 N N . SER A 1 172 ? 17.075 -21.519 20.838 1.00 93.75 172 SER A N 1
ATOM 1268 C CA . SER A 1 172 ? 17.346 -22.965 20.887 1.00 93.75 172 SER A CA 1
ATOM 1269 C C . SER A 1 172 ? 16.090 -23.826 21.072 1.00 93.75 172 SER A C 1
ATOM 1271 O O . SER A 1 172 ? 15.214 -23.493 21.873 1.00 93.75 172 SER A O 1
ATOM 1273 N N . SER A 1 173 ? 16.054 -24.980 20.402 1.00 95.50 173 SER A N 1
ATOM 1274 C CA . SER A 1 173 ? 15.005 -25.995 20.543 1.00 95.50 173 SER A CA 1
ATOM 1275 C C . SER A 1 173 ? 15.625 -27.378 20.751 1.00 95.50 173 SER A C 1
ATOM 1277 O O . SER A 1 173 ? 16.529 -27.753 20.004 1.00 95.50 173 SER A O 1
ATOM 1279 N N . ILE A 1 174 ? 15.179 -28.109 21.783 1.00 97.12 174 ILE A N 1
ATOM 1280 C CA . ILE A 1 174 ? 15.762 -29.380 22.246 1.00 97.12 174 ILE A CA 1
ATOM 1281 C C . ILE A 1 174 ? 14.801 -30.559 22.070 1.00 97.12 174 ILE A C 1
ATOM 1283 O O . ILE A 1 174 ? 13.616 -30.484 22.394 1.00 97.12 174 ILE A O 1
ATOM 1287 N N . ILE A 1 175 ? 15.353 -31.695 21.653 1.00 96.69 175 ILE A N 1
ATOM 1288 C CA . ILE A 1 175 ? 14.719 -33.013 21.724 1.00 96.69 175 ILE A CA 1
ATOM 1289 C C . ILE A 1 175 ? 15.741 -34.046 22.222 1.00 96.69 175 ILE A C 1
ATOM 1291 O O . ILE A 1 175 ? 16.948 -33.817 22.158 1.00 96.69 175 ILE A O 1
ATOM 1295 N N . LEU A 1 176 ? 15.284 -35.186 22.743 1.00 96.38 176 LEU A N 1
ATOM 1296 C CA . LEU A 1 176 ? 16.160 -36.309 23.088 1.00 96.38 176 LEU A CA 1
ATOM 1297 C C . LEU A 1 176 ? 16.097 -37.368 21.985 1.00 96.38 176 LEU A C 1
ATOM 1299 O O . LEU A 1 176 ? 15.015 -37.710 21.504 1.00 96.38 176 LEU A O 1
ATOM 1303 N N . ASN A 1 177 ? 17.250 -37.915 21.601 1.00 94.00 177 ASN A N 1
ATOM 1304 C CA . ASN A 1 177 ? 17.302 -39.067 20.702 1.00 94.00 177 ASN A CA 1
ATOM 1305 C C . ASN A 1 177 ? 16.898 -40.374 21.425 1.00 94.00 177 ASN A C 1
ATOM 1307 O O . ASN A 1 177 ? 16.639 -40.399 22.629 1.00 94.00 177 ASN A O 1
ATOM 1311 N N . LYS A 1 178 ? 16.881 -41.497 20.695 1.00 91.06 178 LYS A N 1
ATOM 1312 C CA . LYS A 1 178 ? 16.488 -42.824 21.223 1.00 91.06 178 LYS A CA 1
ATOM 1313 C C . LYS A 1 178 ? 17.416 -43.354 22.335 1.00 91.06 178 LYS A C 1
ATOM 1315 O O . LYS A 1 178 ? 17.058 -44.311 23.014 1.00 91.06 178 LYS A O 1
ATOM 1320 N N . GLN A 1 179 ? 18.585 -42.742 22.526 1.00 91.69 179 GLN A N 1
ATOM 1321 C CA . GLN A 1 179 ? 19.566 -43.026 23.576 1.00 91.69 179 GLN A CA 1
ATOM 1322 C C . GLN A 1 179 ? 19.438 -42.071 24.783 1.00 91.69 179 GLN A C 1
ATOM 1324 O O . GLN A 1 179 ? 20.161 -42.228 25.765 1.00 91.69 179 GLN A O 1
ATOM 1329 N N . GLY A 1 180 ? 18.526 -41.092 24.727 1.00 93.44 180 GLY A N 1
ATOM 1330 C CA . GLY A 1 180 ? 18.334 -40.073 25.760 1.00 93.44 180 GLY A CA 1
ATOM 1331 C C . GLY A 1 180 ? 19.324 -38.906 25.694 1.00 93.44 180 GLY A C 1
ATOM 1332 O O . GLY A 1 180 ? 19.392 -38.126 26.642 1.00 93.44 180 GLY A O 1
ATOM 1333 N N . TYR A 1 181 ? 20.112 -38.773 24.621 1.00 95.31 181 TYR A N 1
ATOM 1334 C CA . TYR A 1 181 ? 21.075 -37.674 24.483 1.00 95.31 181 TYR A CA 1
ATOM 1335 C C . TYR A 1 181 ? 20.410 -36.463 23.806 1.00 95.31 181 TYR A C 1
ATOM 1337 O O . TYR A 1 181 ? 19.647 -36.659 22.851 1.00 95.31 181 TYR A O 1
ATOM 1345 N N . PRO A 1 182 ? 20.694 -35.225 24.256 1.00 97.56 182 PRO A N 1
ATOM 1346 C CA . PRO A 1 182 ? 20.190 -34.019 23.611 1.00 97.56 182 PRO A CA 1
ATOM 1347 C C . PRO A 1 182 ? 20.600 -33.874 22.142 1.00 97.56 182 PRO A C 1
ATOM 1349 O O . PRO A 1 182 ? 21.763 -34.056 21.774 1.00 97.56 182 PRO A O 1
ATOM 1352 N N . VAL A 1 183 ? 19.628 -33.470 21.330 1.00 98.00 183 VAL A N 1
ATOM 1353 C CA . VAL A 1 183 ? 19.787 -32.913 19.986 1.00 98.00 183 VAL A CA 1
ATOM 1354 C C . VAL A 1 183 ? 19.149 -31.525 20.025 1.00 98.00 183 VAL A C 1
ATOM 1356 O O . VAL A 1 183 ? 18.007 -31.390 20.464 1.00 98.00 183 VAL A O 1
ATOM 1359 N N . ILE A 1 184 ? 19.903 -30.489 19.656 1.00 97.94 184 ILE A N 1
ATOM 1360 C CA . ILE A 1 184 ? 19.535 -29.084 19.876 1.00 97.94 184 ILE A CA 1
ATOM 1361 C C . ILE A 1 184 ? 19.805 -28.278 18.605 1.00 97.94 184 ILE A C 1
ATOM 1363 O O . ILE A 1 184 ? 20.959 -28.133 18.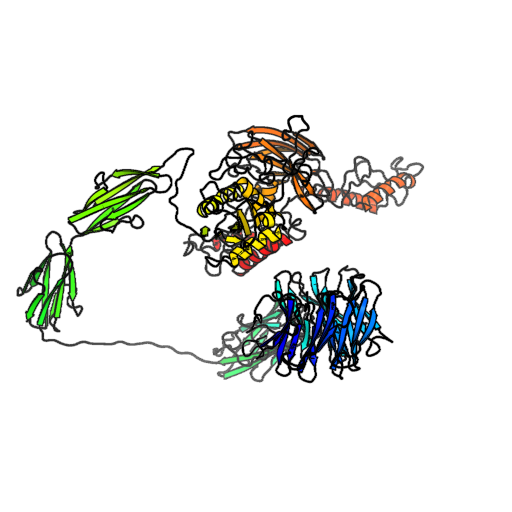209 1.00 97.94 184 ILE A O 1
ATOM 1367 N N . SER A 1 185 ? 18.762 -27.722 17.988 1.00 96.88 185 SER A N 1
ATOM 1368 C CA . SER A 1 185 ? 18.898 -26.711 16.928 1.00 96.88 185 SER A CA 1
ATOM 1369 C C . SER A 1 185 ? 19.019 -25.325 17.558 1.00 96.88 185 SER A C 1
ATOM 1371 O O . SER A 1 185 ? 18.279 -25.043 18.505 1.00 96.88 185 SER A O 1
ATOM 1373 N N . TYR A 1 186 ? 19.885 -24.455 17.045 1.00 95.25 186 TYR A N 1
ATOM 1374 C CA . TYR A 1 186 ? 20.095 -23.106 17.575 1.00 95.25 186 TYR A CA 1
ATOM 1375 C C . TYR A 1 186 ? 20.620 -22.130 16.516 1.00 95.25 186 TYR A C 1
ATOM 1377 O O . TYR A 1 186 ? 21.201 -22.538 15.510 1.00 95.25 186 TYR A O 1
ATOM 1385 N N . PHE A 1 187 ? 20.448 -20.834 16.778 1.00 93.31 187 PHE A N 1
ATOM 1386 C CA . PHE A 1 187 ? 20.980 -19.766 15.938 1.00 93.31 187 PHE A CA 1
ATOM 1387 C C . PHE A 1 187 ? 22.405 -19.364 16.356 1.00 93.31 187 PHE A C 1
ATOM 1389 O O . PHE A 1 187 ? 22.712 -19.245 17.552 1.00 93.31 187 PHE A O 1
ATOM 1396 N N . ASP A 1 188 ? 23.258 -19.114 15.364 1.00 91.94 188 ASP A N 1
ATOM 1397 C CA . ASP A 1 188 ? 24.555 -18.450 15.506 1.00 91.94 188 ASP A CA 1
ATOM 1398 C C . ASP A 1 188 ? 24.428 -16.988 15.069 1.00 91.94 188 ASP A C 1
ATOM 1400 O O . ASP A 1 188 ? 24.353 -16.679 13.883 1.00 91.94 188 ASP A O 1
ATOM 1404 N N . LYS A 1 189 ? 24.415 -16.057 16.024 1.00 88.12 189 LYS A N 1
ATOM 1405 C CA . LYS A 1 189 ? 24.297 -14.618 15.742 1.00 88.12 189 LYS A CA 1
ATOM 1406 C C . LYS A 1 189 ? 25.559 -14.012 15.136 1.00 88.12 189 LYS A C 1
ATOM 1408 O O . LYS A 1 189 ? 25.491 -12.904 14.611 1.00 88.12 189 LYS A O 1
ATOM 1413 N N . THR A 1 190 ? 26.708 -14.683 15.248 1.00 88.75 190 THR A N 1
ATOM 1414 C CA . THR A 1 190 ? 27.984 -14.179 14.718 1.00 88.75 190 THR A CA 1
ATOM 1415 C C . THR A 1 190 ? 28.120 -14.474 13.233 1.00 88.75 190 THR A C 1
ATOM 1417 O O . THR A 1 190 ? 28.504 -13.586 12.476 1.00 88.75 190 THR A O 1
ATOM 1420 N N . ASN A 1 191 ? 27.764 -15.691 12.823 1.00 84.88 191 ASN A N 1
ATOM 1421 C CA . ASN A 1 191 ? 27.867 -16.142 11.434 1.00 84.88 191 ASN A CA 1
ATOM 1422 C C . ASN A 1 191 ? 26.538 -15.993 10.658 1.00 84.88 191 ASN A C 1
ATOM 1424 O O . ASN A 1 191 ? 26.550 -15.881 9.438 1.00 84.88 191 ASN A O 1
ATOM 1428 N N . LYS A 1 192 ? 25.409 -15.872 11.378 1.00 84.31 192 LYS A N 1
ATOM 1429 C CA . LYS A 1 192 ? 24.011 -16.001 10.914 1.00 84.31 192 LYS A CA 1
ATOM 1430 C C . LYS A 1 192 ? 23.587 -17.425 10.516 1.00 84.31 192 LYS A C 1
ATOM 1432 O O . LYS A 1 192 ? 22.587 -17.583 9.818 1.00 84.31 192 LYS A O 1
ATOM 1437 N N . ASP A 1 193 ? 24.283 -18.449 10.990 1.00 88.75 193 ASP A N 1
ATOM 1438 C CA . ASP A 1 193 ? 24.013 -19.842 10.619 1.00 88.75 193 ASP A CA 1
ATOM 1439 C C . ASP A 1 193 ? 22.874 -20.468 11.439 1.00 88.75 193 ASP A C 1
ATOM 1441 O O . ASP A 1 193 ? 22.695 -20.171 12.629 1.00 88.75 193 ASP A O 1
ATOM 1445 N N . LEU A 1 194 ? 22.171 -21.435 10.840 1.00 93.44 194 LEU A N 1
ATOM 1446 C CA . LEU A 1 194 ? 21.456 -22.460 11.603 1.00 93.44 194 LEU A CA 1
ATOM 1447 C C . LEU A 1 194 ? 22.448 -23.556 11.989 1.00 93.44 194 LEU A C 1
ATOM 1449 O O . LEU A 1 194 ? 23.028 -24.212 11.122 1.00 93.44 194 LEU A O 1
ATOM 1453 N N . LYS A 1 195 ? 22.605 -23.808 13.290 1.00 94.94 195 LYS A N 1
ATOM 1454 C CA . LYS A 1 195 ? 23.481 -24.865 13.807 1.00 94.94 195 LYS A CA 1
ATOM 1455 C C . LYS A 1 195 ? 22.698 -25.926 14.567 1.00 94.94 195 LYS A C 1
ATOM 1457 O O . LYS A 1 195 ? 21.629 -25.691 15.132 1.00 94.94 195 LYS A O 1
ATOM 1462 N N . LEU A 1 196 ? 23.273 -27.120 14.582 1.00 96.56 196 LEU A N 1
ATOM 1463 C CA . LEU A 1 196 ? 22.771 -28.295 15.269 1.00 96.56 196 LEU A CA 1
ATOM 1464 C C . LEU A 1 196 ? 23.866 -28.856 16.178 1.00 96.56 196 LEU A C 1
ATOM 1466 O O . LEU A 1 196 ? 24.969 -29.157 15.722 1.00 96.56 196 LEU A O 1
ATOM 1470 N N . ALA A 1 197 ? 23.542 -29.030 17.456 1.00 97.38 197 ALA A N 1
ATOM 1471 C CA . ALA A 1 197 ? 24.362 -29.746 18.420 1.00 97.38 197 ALA A CA 1
ATOM 1472 C C . ALA A 1 197 ? 23.742 -31.115 18.710 1.00 97.38 197 ALA A C 1
ATOM 1474 O O . ALA A 1 197 ? 22.557 -31.218 19.025 1.00 97.38 197 ALA A O 1
ATOM 1475 N N . ILE A 1 198 ? 24.551 -32.167 18.641 1.00 96.50 198 ILE A N 1
ATOM 1476 C CA . ILE A 1 198 ? 24.176 -33.535 19.011 1.00 96.50 198 ILE A CA 1
ATOM 1477 C C . ILE A 1 198 ? 25.141 -33.987 20.090 1.00 96.50 198 ILE A C 1
ATOM 1479 O O . ILE A 1 198 ? 26.344 -34.103 19.851 1.00 96.50 198 ILE A O 1
ATOM 1483 N N . CYS A 1 199 ? 24.626 -34.227 21.286 1.00 96.25 199 CYS A N 1
ATOM 1484 C CA . CYS A 1 199 ? 25.458 -34.555 22.429 1.00 96.25 199 CYS A CA 1
ATOM 1485 C C . CYS A 1 199 ? 25.858 -36.032 22.431 1.00 96.25 199 CYS A C 1
ATOM 1487 O O . CYS A 1 199 ? 25.047 -36.915 22.151 1.00 96.25 199 CYS A O 1
ATOM 1489 N N . GLY A 1 200 ? 27.117 -36.312 22.775 1.00 94.31 200 GLY A N 1
ATOM 1490 C CA . GLY A 1 200 ? 27.635 -37.681 22.846 1.00 94.31 200 GLY A CA 1
ATOM 1491 C C . GLY A 1 200 ? 27.289 -38.416 24.145 1.00 94.31 200 GLY A C 1
ATOM 1492 O O . GLY A 1 200 ? 27.631 -39.589 24.295 1.00 94.31 200 GLY A O 1
ATOM 1493 N N . ASN A 1 201 ? 26.627 -37.736 25.086 1.00 95.00 201 ASN A N 1
ATOM 1494 C CA . ASN A 1 201 ? 26.055 -38.295 26.306 1.00 95.00 201 ASN A CA 1
ATOM 1495 C C . ASN A 1 201 ? 24.873 -37.436 26.813 1.00 95.00 201 ASN A C 1
ATOM 1497 O O . ASN A 1 201 ? 24.537 -36.403 26.233 1.00 95.00 201 ASN A O 1
ATOM 1501 N N . THR A 1 202 ? 24.248 -37.854 27.916 1.00 93.75 202 THR A N 1
ATOM 1502 C CA . THR A 1 202 ? 23.055 -37.221 28.511 1.00 93.75 202 THR A CA 1
ATOM 1503 C C . THR A 1 202 ? 23.282 -35.832 29.122 1.00 93.75 202 THR A C 1
ATOM 1505 O O . THR A 1 202 ? 22.296 -35.156 29.417 1.00 93.75 202 THR A O 1
ATOM 1508 N N . THR A 1 203 ? 24.532 -35.394 29.326 1.00 93.38 203 THR A N 1
ATOM 1509 C CA . THR A 1 203 ? 24.848 -34.073 29.909 1.00 93.38 203 THR A CA 1
ATOM 1510 C C . THR A 1 203 ? 25.610 -33.140 28.964 1.00 93.38 203 THR A C 1
ATOM 1512 O O . THR A 1 203 ? 25.907 -32.009 29.339 1.00 93.38 203 THR A O 1
ATOM 1515 N N . CYS A 1 204 ? 25.869 -33.570 27.722 1.00 95.19 204 CYS A N 1
ATOM 1516 C CA . CYS A 1 204 ? 26.672 -32.853 26.725 1.00 95.19 204 CYS A CA 1
ATOM 1517 C C . CYS A 1 204 ? 28.132 -32.595 27.150 1.00 95.19 204 CYS A C 1
ATOM 1519 O O . CYS A 1 204 ? 28.724 -31.591 26.760 1.00 95.19 204 CYS A O 1
ATOM 1521 N N . THR A 1 205 ? 28.732 -33.494 27.937 1.00 94.50 205 THR A N 1
ATOM 1522 C CA . THR A 1 205 ? 30.108 -33.343 28.464 1.00 94.50 205 THR A CA 1
ATOM 1523 C C . THR A 1 205 ? 31.198 -34.020 27.630 1.00 94.50 205 THR A C 1
ATOM 1525 O O . THR A 1 205 ? 32.379 -33.763 27.853 1.00 94.50 205 THR A O 1
ATOM 1528 N N . ALA A 1 206 ? 30.843 -34.885 26.675 1.00 89.94 206 ALA A N 1
ATOM 1529 C CA . ALA A 1 206 ? 31.806 -35.588 25.826 1.00 89.94 206 ALA A CA 1
ATOM 1530 C C . ALA A 1 206 ? 31.209 -35.963 24.463 1.00 89.94 206 ALA A C 1
ATOM 1532 O O . ALA A 1 206 ? 30.014 -36.232 24.357 1.00 89.94 206 ALA A O 1
ATOM 1533 N N . ASN A 1 207 ? 32.069 -36.049 23.441 1.00 91.12 207 ASN A N 1
ATOM 1534 C CA . ASN A 1 207 ? 31.745 -36.505 22.081 1.00 91.12 207 ASN A CA 1
ATOM 1535 C C . ASN A 1 207 ? 30.579 -35.751 21.403 1.00 91.12 207 ASN A C 1
ATOM 1537 O O . ASN A 1 207 ? 29.866 -36.322 20.579 1.00 91.12 207 ASN A O 1
ATOM 1541 N N . ASN A 1 208 ? 30.379 -34.474 21.743 1.00 94.25 208 ASN A N 1
ATOM 1542 C CA . ASN A 1 208 ? 29.397 -33.623 21.075 1.00 94.25 208 ASN A CA 1
ATOM 1543 C C . ASN A 1 208 ? 29.807 -33.387 19.613 1.00 94.25 208 ASN A C 1
ATOM 1545 O O . ASN A 1 208 ? 30.972 -33.109 19.328 1.00 94.25 208 ASN A O 1
ATOM 1549 N N . THR A 1 209 ? 28.842 -33.444 18.699 1.00 96.31 209 THR A N 1
ATOM 1550 C CA . THR A 1 209 ? 28.994 -33.007 17.306 1.00 96.31 209 THR A CA 1
ATOM 1551 C C . THR A 1 209 ? 28.270 -31.679 17.133 1.00 96.31 209 THR A C 1
ATOM 1553 O O . THR A 1 209 ? 27.096 -31.583 17.485 1.00 96.31 209 THR A O 1
ATOM 1556 N N . LEU A 1 210 ? 28.959 -30.672 16.597 1.00 96.38 210 LEU A N 1
ATOM 1557 C CA . LEU A 1 210 ? 28.366 -29.407 16.160 1.00 96.38 210 LEU A CA 1
ATOM 1558 C C . LEU A 1 210 ? 28.373 -29.385 14.628 1.00 96.38 210 LEU A C 1
ATOM 1560 O O . LEU A 1 210 ? 29.349 -29.812 14.008 1.00 96.38 210 LEU A O 1
ATOM 1564 N N . THR A 1 211 ? 27.290 -28.942 13.999 1.00 95.25 211 THR A N 1
ATOM 1565 C CA . THR A 1 211 ? 27.149 -28.934 12.535 1.00 95.25 211 THR A CA 1
ATOM 1566 C C . THR A 1 211 ? 26.380 -27.699 12.087 1.00 95.25 211 THR A C 1
ATOM 1568 O O . THR A 1 211 ? 25.345 -27.379 12.666 1.00 95.25 211 THR A O 1
ATOM 1571 N N . ILE A 1 212 ? 26.895 -27.007 11.069 1.00 92.88 212 ILE A N 1
ATOM 1572 C CA . ILE A 1 212 ? 26.162 -25.966 10.340 1.00 92.88 212 ILE A CA 1
ATOM 1573 C C . ILE A 1 212 ? 25.185 -26.680 9.400 1.00 92.88 212 ILE A C 1
ATOM 1575 O O . ILE A 1 212 ? 25.578 -27.600 8.682 1.00 92.88 212 ILE A O 1
ATOM 1579 N N . VAL A 1 213 ? 23.912 -26.302 9.469 1.00 92.56 213 VAL A N 1
ATOM 1580 C CA . VAL A 1 213 ? 22.809 -26.894 8.697 1.00 92.56 213 VAL A CA 1
ATOM 1581 C C . VAL A 1 213 ? 22.484 -26.030 7.479 1.00 92.56 213 VAL A C 1
ATOM 1583 O O . VAL A 1 213 ? 22.291 -26.574 6.395 1.00 92.56 213 VAL A O 1
ATOM 1586 N N . ASP A 1 214 ? 22.470 -24.709 7.664 1.00 89.19 214 ASP A N 1
ATOM 1587 C CA . ASP A 1 214 ? 22.353 -23.695 6.612 1.00 89.19 214 ASP A CA 1
ATOM 1588 C C . ASP A 1 214 ? 23.343 -22.554 6.933 1.00 89.19 214 ASP A C 1
ATOM 1590 O O . ASP A 1 214 ? 23.510 -22.202 8.107 1.00 89.19 214 ASP A O 1
ATOM 1594 N N . ASP A 1 215 ? 24.032 -22.046 5.907 1.00 82.88 215 ASP A N 1
ATOM 1595 C CA . ASP A 1 215 ? 25.254 -21.216 5.971 1.00 82.88 215 ASP A CA 1
ATOM 1596 C C . ASP A 1 215 ? 25.033 -19.909 5.193 1.00 82.88 215 ASP A C 1
ATOM 1598 O O . ASP A 1 215 ? 24.695 -19.927 4.007 1.00 82.88 215 ASP A O 1
ATOM 1602 N N . ALA A 1 216 ? 25.260 -18.762 5.836 1.00 64.94 216 ALA A N 1
ATOM 1603 C CA . ALA A 1 216 ? 25.041 -17.448 5.222 1.00 64.94 216 ALA A CA 1
ATOM 1604 C C . ALA A 1 216 ? 26.078 -17.061 4.132 1.00 64.94 216 ALA A C 1
ATOM 1606 O O . ALA A 1 216 ? 25.943 -16.020 3.479 1.00 64.94 216 ALA A O 1
ATOM 1607 N N . GLY A 1 217 ? 27.146 -17.848 3.956 1.00 52.09 217 GLY A N 1
ATOM 1608 C CA . GLY A 1 217 ? 28.377 -17.482 3.247 1.00 52.09 217 GLY A CA 1
ATOM 1609 C C . GLY A 1 217 ? 28.518 -17.938 1.787 1.00 52.09 217 GLY A C 1
ATOM 1610 O O . GLY A 1 217 ? 29.552 -17.664 1.170 1.00 52.09 217 GLY A O 1
ATOM 1611 N N . GLY A 1 218 ? 27.528 -18.625 1.208 1.00 44.94 218 GLY A N 1
ATOM 1612 C CA . GLY A 1 218 ? 27.641 -19.271 -0.109 1.00 44.94 218 GLY A CA 1
ATOM 1613 C C . GLY A 1 218 ? 26.888 -18.584 -1.255 1.00 44.94 218 GLY A C 1
ATOM 1614 O O . GLY A 1 218 ? 25.760 -18.958 -1.541 1.00 44.94 218 GLY A O 1
ATOM 1615 N N . ALA A 1 219 ? 27.535 -17.654 -1.969 1.00 36.78 219 ALA A N 1
ATOM 1616 C CA . ALA A 1 219 ? 27.074 -16.989 -3.211 1.00 36.78 219 ALA A CA 1
ATOM 1617 C C . ALA A 1 219 ? 25.769 -16.153 -3.170 1.00 36.78 219 ALA A C 1
ATOM 1619 O O . ALA A 1 219 ? 25.686 -15.195 -3.937 1.00 36.78 219 ALA A O 1
ATOM 1620 N N . ASP A 1 220 ? 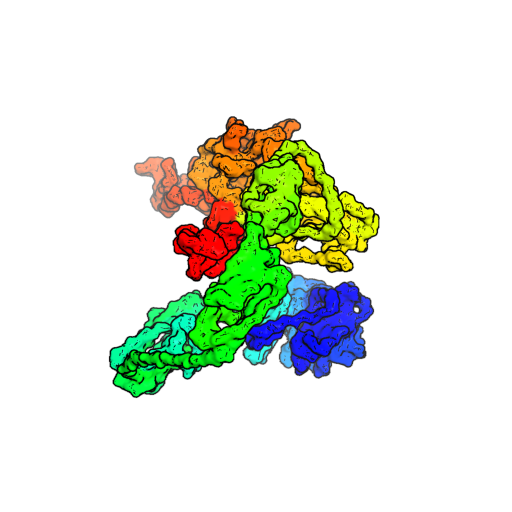24.813 -16.461 -2.288 1.00 42.25 220 ASP A N 1
ATOM 1621 C CA . ASP A 1 220 ? 23.462 -15.862 -2.243 1.00 42.25 220 ASP A CA 1
ATOM 1622 C C . ASP A 1 220 ? 23.201 -14.992 -0.988 1.00 42.25 220 ASP A C 1
ATOM 1624 O O . ASP A 1 220 ? 22.163 -14.359 -0.870 1.00 42.25 220 ASP A O 1
ATOM 1628 N N . MET A 1 221 ? 24.177 -14.890 -0.070 1.00 38.91 221 MET A N 1
ATOM 1629 C CA . MET A 1 221 ? 24.253 -13.896 1.027 1.00 38.91 221 MET A CA 1
ATOM 1630 C C . MET A 1 221 ? 22.986 -13.705 1.900 1.00 38.91 221 MET A C 1
ATOM 1632 O O . MET A 1 221 ? 22.608 -12.569 2.199 1.00 38.91 221 MET A O 1
ATOM 1636 N N . THR A 1 222 ? 22.365 -14.789 2.375 1.00 47.22 222 THR A N 1
ATOM 1637 C CA . THR A 1 222 ? 21.160 -14.731 3.232 1.00 47.22 222 THR A CA 1
ATOM 1638 C C . THR A 1 222 ? 21.303 -15.559 4.513 1.00 47.22 222 THR A C 1
ATOM 1640 O O . THR A 1 222 ? 21.505 -16.768 4.454 1.00 47.22 222 THR A O 1
ATOM 1643 N N . GLY A 1 223 ? 21.202 -14.906 5.675 1.00 52.53 223 GLY A N 1
ATOM 1644 C CA . GLY A 1 223 ? 21.351 -15.494 7.010 1.00 52.53 223 GLY A CA 1
ATOM 1645 C C . GLY A 1 223 ? 20.116 -16.223 7.548 1.00 52.53 223 GLY A C 1
ATOM 1646 O O . GLY A 1 223 ? 18.988 -15.742 7.464 1.00 52.53 223 GLY A O 1
ATOM 1647 N N . ALA A 1 224 ? 20.336 -17.375 8.176 1.00 61.22 224 ALA A N 1
ATOM 1648 C CA . ALA A 1 224 ? 19.540 -18.552 7.862 1.00 61.22 224 ALA A CA 1
ATOM 1649 C C . ALA A 1 224 ? 19.118 -19.411 9.073 1.00 61.22 224 ALA A C 1
ATOM 1651 O O . ALA A 1 224 ? 19.095 -20.628 8.948 1.00 61.22 224 ALA A O 1
ATOM 1652 N N . GLY A 1 225 ? 18.794 -18.848 10.249 1.00 67.69 225 GLY A N 1
ATOM 1653 C CA . GLY A 1 225 ? 18.542 -19.697 11.435 1.00 67.69 225 GLY A CA 1
ATOM 1654 C C . GLY A 1 225 ? 17.727 -19.143 12.609 1.00 67.69 225 GLY A C 1
ATOM 1655 O O . GLY A 1 225 ? 17.826 -19.685 13.709 1.00 67.69 225 GLY A O 1
ATOM 1656 N N . GLY A 1 226 ? 16.927 -18.088 12.435 1.00 82.38 226 GLY A N 1
ATOM 1657 C CA . GLY A 1 226 ? 16.115 -17.538 13.532 1.00 82.38 226 GLY A CA 1
ATOM 1658 C C . GLY A 1 226 ? 14.968 -18.461 13.971 1.00 82.38 226 GLY A C 1
ATOM 1659 O O . GLY A 1 226 ? 14.451 -19.234 13.171 1.00 82.38 226 GLY A O 1
ATOM 1660 N N . PHE A 1 227 ? 14.509 -18.345 15.225 1.00 90.75 227 PHE A N 1
ATOM 1661 C CA . PHE A 1 227 ? 13.259 -18.965 15.717 1.00 90.75 227 PHE A CA 1
ATOM 1662 C C . PHE A 1 227 ? 13.081 -20.461 15.374 1.00 90.75 227 PHE A C 1
ATOM 1664 O O . PHE A 1 227 ? 11.998 -20.889 14.961 1.00 90.75 227 PHE A O 1
ATOM 1671 N N . THR A 1 228 ? 14.158 -21.236 15.512 1.00 94.00 228 THR A N 1
ATOM 1672 C CA . THR A 1 228 ? 14.229 -22.634 15.070 1.00 94.00 228 THR A CA 1
ATOM 1673 C C . THR A 1 228 ? 13.355 -23.589 15.894 1.00 94.00 228 THR A C 1
ATOM 1675 O O . THR A 1 228 ? 13.242 -23.467 17.115 1.00 94.00 228 THR A O 1
ATOM 1678 N N . SER A 1 229 ? 12.769 -24.587 15.231 1.00 95.44 229 SER A N 1
ATOM 1679 C CA . SER A 1 229 ? 11.929 -25.627 15.831 1.00 95.44 229 SER A CA 1
ATOM 1680 C C . SER A 1 229 ? 12.312 -27.005 15.304 1.00 95.44 229 SER A C 1
ATOM 1682 O O . SER A 1 229 ? 12.460 -27.183 14.099 1.00 95.44 229 SER A O 1
ATOM 1684 N N . LEU A 1 230 ? 12.478 -27.981 16.199 1.00 96.19 230 LEU A N 1
ATOM 1685 C CA . LEU A 1 230 ? 13.150 -29.252 15.918 1.00 96.19 230 LEU A CA 1
ATOM 1686 C C . LEU A 1 230 ? 12.261 -30.463 16.234 1.00 96.19 230 LEU A C 1
ATOM 1688 O O . LEU A 1 230 ? 11.739 -30.600 17.340 1.00 96.19 230 LEU A O 1
ATOM 1692 N N . ALA A 1 231 ? 12.192 -31.395 15.285 1.00 96.81 231 ALA A N 1
ATOM 1693 C CA . ALA A 1 231 ? 11.651 -32.739 15.454 1.00 96.81 231 ALA A CA 1
ATOM 1694 C C . ALA A 1 231 ? 12.668 -33.802 14.991 1.00 96.81 231 ALA A C 1
ATOM 1696 O O . ALA A 1 231 ? 13.638 -33.495 14.300 1.00 96.81 231 ALA A O 1
ATOM 1697 N N . LEU A 1 232 ? 12.441 -35.070 15.348 1.00 96.06 232 LEU A N 1
ATOM 1698 C CA . LEU A 1 232 ? 13.156 -36.216 14.773 1.00 96.06 232 LEU A CA 1
ATOM 1699 C C . LEU A 1 232 ? 12.171 -37.077 13.977 1.00 96.06 232 LEU A C 1
ATOM 1701 O O . LEU A 1 232 ? 11.090 -37.392 14.476 1.00 96.06 232 LEU A O 1
ATOM 1705 N N . ASN A 1 233 ? 12.554 -37.498 12.771 1.00 93.44 233 ASN A N 1
ATOM 1706 C CA . ASN A 1 233 ? 11.775 -38.462 11.987 1.00 93.44 233 ASN A CA 1
ATOM 1707 C C . ASN A 1 233 ? 11.883 -39.896 12.562 1.00 93.44 233 ASN A C 1
ATOM 1709 O O . ASN A 1 233 ? 12.600 -40.151 13.535 1.00 93.44 233 ASN A O 1
ATOM 1713 N N . SER A 1 234 ? 11.182 -40.866 11.963 1.00 91.00 234 SER A N 1
ATOM 1714 C CA . SER A 1 234 ? 11.138 -42.248 12.474 1.00 91.00 234 SER A CA 1
ATOM 1715 C C . SER A 1 234 ? 12.510 -42.942 12.468 1.00 91.00 234 SER A C 1
ATOM 1717 O O . SER A 1 234 ? 12.798 -43.763 13.348 1.00 91.00 234 SER A O 1
ATOM 1719 N N . GLN A 1 235 ? 13.398 -42.562 11.545 1.00 91.31 235 GLN A N 1
ATOM 1720 C CA . GLN A 1 235 ? 14.794 -42.995 11.467 1.00 91.31 235 GLN A CA 1
ATOM 1721 C C . GLN A 1 235 ? 15.639 -42.391 12.605 1.00 91.31 235 GLN A C 1
ATOM 1723 O O . GLN A 1 235 ? 16.553 -43.047 13.106 1.00 91.31 235 GLN A O 1
ATOM 1728 N N . GLY A 1 236 ? 15.269 -41.207 13.099 1.00 93.19 236 GLY A N 1
ATOM 1729 C CA . GLY A 1 236 ? 15.984 -40.446 14.126 1.00 93.19 236 GLY A CA 1
ATOM 1730 C C . GLY A 1 236 ? 16.865 -39.333 13.556 1.00 93.19 236 GLY A C 1
ATOM 1731 O O . GLY A 1 236 ? 17.803 -38.911 14.230 1.00 93.19 236 GLY A O 1
ATOM 1732 N N . TYR A 1 237 ? 16.611 -38.892 12.321 1.00 95.31 237 TYR A N 1
ATOM 1733 C CA . TYR A 1 237 ? 17.287 -37.745 11.718 1.00 95.31 237 TYR A CA 1
ATOM 1734 C C . TYR A 1 237 ? 16.513 -36.455 12.042 1.00 95.31 237 TYR A C 1
ATOM 1736 O O . TYR A 1 237 ? 15.278 -36.500 12.105 1.00 95.31 237 TYR A O 1
ATOM 1744 N N . PRO A 1 238 ? 17.205 -35.322 12.255 1.00 97.56 238 PRO A N 1
ATOM 1745 C CA . PRO A 1 238 ? 16.545 -34.051 12.512 1.00 97.56 238 PRO A CA 1
ATOM 1746 C C . PRO A 1 238 ? 15.704 -33.549 11.331 1.00 97.56 238 PRO A C 1
ATOM 1748 O O . PRO A 1 238 ? 16.048 -33.723 10.162 1.00 97.56 238 PRO A O 1
ATOM 1751 N N . VAL A 1 239 ? 14.610 -32.878 11.671 1.00 97.88 239 VAL A N 1
ATOM 1752 C CA . VAL A 1 239 ? 13.804 -32.041 10.781 1.00 97.88 239 VAL A CA 1
ATOM 1753 C C . VAL A 1 239 ? 13.623 -30.711 11.503 1.00 97.88 239 VAL A C 1
ATOM 1755 O O . VAL A 1 239 ? 13.268 -30.711 12.684 1.00 97.88 239 VAL A O 1
ATOM 1758 N N . ILE A 1 240 ? 13.946 -29.599 10.843 1.00 97.12 240 ILE A N 1
ATOM 1759 C CA . ILE A 1 240 ? 14.121 -28.296 11.495 1.00 97.12 240 ILE A CA 1
ATOM 1760 C C . ILE A 1 240 ? 13.409 -27.207 10.688 1.00 97.12 240 ILE A C 1
ATOM 1762 O O . ILE A 1 240 ? 13.790 -26.963 9.547 1.00 97.12 240 ILE A O 1
ATOM 1766 N N . SER A 1 241 ? 12.410 -26.534 11.262 1.00 96.44 241 SER A N 1
ATOM 1767 C CA . SER A 1 241 ? 11.834 -25.305 10.689 1.00 96.44 241 SER A CA 1
ATOM 1768 C C . SER A 1 241 ? 12.538 -24.077 11.256 1.00 96.44 241 SER A C 1
ATOM 1770 O O . SER A 1 241 ? 12.882 -24.068 12.438 1.00 96.44 241 SER A O 1
ATOM 1772 N N . TYR A 1 242 ? 12.738 -23.037 10.450 1.00 94.94 242 TYR A N 1
ATOM 1773 C CA . TYR A 1 242 ? 13.436 -21.822 10.871 1.00 94.94 242 TYR A CA 1
ATOM 1774 C C . TYR A 1 242 ? 13.026 -20.595 10.049 1.00 94.94 242 TYR A C 1
ATOM 1776 O O . TYR A 1 242 ? 12.487 -20.696 8.947 1.00 94.94 242 TYR A O 1
ATOM 1784 N N . PHE A 1 243 ? 13.293 -19.422 10.617 1.00 92.69 243 PHE A N 1
ATOM 1785 C CA . PHE A 1 243 ? 13.147 -18.121 9.979 1.00 92.69 243 PHE A CA 1
ATOM 1786 C C . PHE A 1 243 ? 14.458 -17.735 9.284 1.00 92.69 243 PHE A C 1
ATOM 1788 O O . PHE A 1 243 ? 15.495 -17.591 9.943 1.00 92.69 243 PHE A O 1
ATOM 1795 N N . ASP A 1 244 ? 14.401 -17.537 7.970 1.00 88.75 244 ASP A N 1
ATOM 1796 C CA . ASP A 1 244 ? 15.453 -16.861 7.216 1.00 88.75 244 ASP A CA 1
ATOM 1797 C C . ASP A 1 244 ? 15.379 -15.364 7.538 1.00 88.75 244 ASP A C 1
ATOM 1799 O O . ASP A 1 244 ? 14.386 -14.693 7.256 1.00 88.75 244 ASP A O 1
ATOM 1803 N N . ILE A 1 245 ? 16.403 -14.847 8.212 1.00 82.19 245 ILE A N 1
ATOM 1804 C CA . ILE A 1 245 ? 16.381 -13.496 8.782 1.00 82.19 245 ILE A CA 1
ATOM 1805 C C . ILE A 1 245 ? 16.601 -12.433 7.705 1.00 82.19 245 ILE A C 1
ATOM 1807 O O . ILE A 1 245 ? 16.092 -11.319 7.858 1.00 82.19 245 ILE A O 1
ATOM 1811 N N . ASP A 1 246 ? 17.335 -12.766 6.641 1.00 78.19 246 ASP A N 1
ATOM 1812 C CA . ASP A 1 246 ? 17.707 -11.811 5.597 1.00 78.19 246 ASP A CA 1
ATOM 1813 C C . ASP A 1 246 ? 16.730 -11.829 4.408 1.00 78.19 246 ASP A C 1
ATOM 1815 O O . ASP A 1 246 ? 16.423 -10.757 3.885 1.00 78.19 246 ASP A O 1
ATOM 1819 N N . ASN A 1 247 ? 16.179 -12.993 4.029 1.00 78.50 247 ASN A N 1
ATOM 1820 C CA . ASN A 1 247 ? 15.061 -13.070 3.075 1.00 78.50 247 ASN A CA 1
ATOM 1821 C C . ASN A 1 247 ? 13.727 -12.658 3.721 1.00 78.50 247 ASN A C 1
ATOM 1823 O O . ASN A 1 247 ? 12.927 -11.943 3.117 1.00 78.50 247 ASN A O 1
ATOM 1827 N N . GLY A 1 248 ? 13.501 -13.075 4.972 1.00 85.75 248 GLY A N 1
ATOM 1828 C CA . GLY A 1 248 ? 12.206 -12.982 5.646 1.00 85.75 248 GLY A CA 1
ATOM 1829 C C . GLY A 1 248 ? 11.337 -14.242 5.518 1.00 85.75 248 GLY A C 1
ATOM 1830 O O . GLY A 1 248 ? 10.163 -14.189 5.880 1.00 85.75 248 GLY A O 1
ATOM 1831 N N . ASP A 1 249 ? 11.893 -15.351 5.035 1.00 90.31 249 ASP A N 1
ATOM 1832 C CA . ASP A 1 249 ? 11.164 -16.570 4.669 1.00 90.31 249 ASP A CA 1
ATOM 1833 C C . ASP A 1 249 ? 10.994 -17.566 5.833 1.00 90.31 249 ASP A C 1
ATOM 1835 O O . ASP A 1 249 ? 11.775 -17.605 6.789 1.00 90.31 249 ASP A O 1
ATOM 1839 N N . LEU A 1 250 ? 10.008 -18.460 5.704 1.00 93.38 250 LEU A N 1
ATOM 1840 C CA . LEU A 1 250 ? 9.977 -19.733 6.422 1.00 93.38 250 LEU A CA 1
ATOM 1841 C C . LEU A 1 250 ? 10.738 -20.780 5.604 1.00 93.38 250 LEU A C 1
ATOM 1843 O O . LEU A 1 250 ? 10.318 -21.126 4.498 1.00 93.38 250 LEU A O 1
ATOM 1847 N N . LYS A 1 251 ? 11.793 -21.355 6.181 1.00 93.19 251 LYS A N 1
ATOM 1848 C CA . LYS A 1 251 ? 12.545 -22.470 5.593 1.00 93.19 251 LYS A CA 1
ATOM 1849 C C . LYS A 1 251 ? 12.472 -23.721 6.467 1.00 93.19 251 LYS A C 1
ATOM 1851 O O . LYS A 1 251 ? 12.172 -23.675 7.664 1.00 93.19 251 LYS A O 1
ATOM 1856 N N . LEU A 1 252 ? 12.742 -24.854 5.832 1.00 94.56 252 LEU A N 1
ATOM 1857 C CA . LEU A 1 252 ? 12.821 -26.179 6.427 1.00 94.56 252 LEU A CA 1
ATOM 1858 C C . LEU A 1 252 ? 14.137 -26.843 6.014 1.00 94.56 252 LEU A C 1
ATOM 1860 O O . LEU A 1 252 ? 14.457 -26.887 4.829 1.00 94.56 252 LEU A O 1
ATOM 1864 N N . ALA A 1 253 ? 14.844 -27.428 6.978 1.00 94.56 253 ALA A N 1
ATOM 1865 C CA . ALA A 1 253 ? 15.959 -28.334 6.749 1.00 94.56 253 ALA A CA 1
ATOM 1866 C C . ALA A 1 253 ? 15.559 -29.764 7.137 1.00 94.56 253 ALA A C 1
ATOM 1868 O O . ALA A 1 253 ? 15.200 -30.038 8.286 1.00 94.56 253 ALA A O 1
ATOM 1869 N N . VAL A 1 254 ? 15.643 -30.692 6.184 1.00 95.44 254 VAL A N 1
ATOM 1870 C CA . VAL A 1 254 ? 15.414 -32.129 6.396 1.00 95.44 254 VAL A CA 1
ATOM 1871 C C . VAL A 1 254 ? 16.748 -32.854 6.321 1.00 95.44 254 VAL A C 1
ATOM 1873 O O . VAL A 1 254 ? 17.373 -32.917 5.264 1.00 95.44 254 VAL A O 1
ATOM 1876 N N . CYS A 1 255 ? 17.210 -33.406 7.439 1.00 95.50 255 CYS A N 1
ATOM 1877 C CA . CYS A 1 255 ? 18.515 -34.047 7.506 1.00 95.50 255 CYS A CA 1
ATOM 1878 C C . CYS A 1 255 ? 18.466 -35.470 6.920 1.00 95.50 255 CYS A C 1
ATOM 1880 O O . CYS A 1 255 ? 17.689 -36.318 7.357 1.00 95.50 255 CYS A O 1
ATOM 1882 N N . GLY A 1 256 ? 19.356 -35.763 5.970 1.00 91.75 256 GLY A N 1
ATOM 1883 C CA . GLY A 1 256 ? 19.544 -37.097 5.385 1.00 91.75 256 GLY A CA 1
ATOM 1884 C C . GLY A 1 256 ? 20.365 -38.053 6.260 1.00 91.75 256 GLY A C 1
ATOM 1885 O O . GLY A 1 256 ? 20.540 -39.217 5.906 1.00 91.75 256 GLY A O 1
ATOM 1886 N N . ASN A 1 257 ? 20.894 -37.579 7.392 1.00 93.19 257 ASN A N 1
ATOM 1887 C CA . ASN A 1 257 ? 21.557 -38.394 8.408 1.00 93.19 257 ASN A CA 1
ATOM 1888 C C . ASN A 1 257 ? 21.405 -37.773 9.811 1.00 93.19 257 ASN A C 1
ATOM 1890 O O . ASN A 1 257 ? 21.016 -36.614 9.945 1.00 93.19 257 ASN A O 1
ATOM 1894 N N . VAL A 1 258 ? 21.743 -38.534 10.862 1.00 92.19 258 VAL A N 1
ATOM 1895 C CA . VAL A 1 258 ? 21.630 -38.092 12.271 1.00 92.19 258 VAL A CA 1
ATOM 1896 C C . VAL A 1 258 ? 22.394 -36.790 12.531 1.00 92.19 258 VAL A C 1
ATOM 1898 O O . VAL A 1 258 ? 21.900 -35.936 13.254 1.00 92.19 258 VAL A O 1
ATOM 1901 N N . THR A 1 259 ? 23.576 -36.631 11.929 1.00 92.38 259 THR A N 1
ATOM 1902 C CA . THR A 1 259 ? 24.462 -35.467 12.098 1.00 92.38 259 THR A CA 1
ATOM 1903 C C . THR A 1 259 ? 24.065 -34.228 11.292 1.00 92.38 259 THR A C 1
ATOM 1905 O O . THR A 1 259 ? 24.692 -33.193 11.451 1.00 92.38 259 THR A O 1
ATOM 1908 N N . CYS A 1 260 ? 23.060 -34.315 10.417 1.00 93.62 260 CYS A N 1
ATOM 1909 C CA . CYS A 1 260 ? 22.678 -33.275 9.452 1.00 93.62 260 CYS A CA 1
ATOM 1910 C C . CYS A 1 260 ? 23.787 -32.775 8.499 1.00 93.62 260 CYS A C 1
ATOM 1912 O O . CYS A 1 260 ? 23.616 -31.770 7.816 1.00 93.62 260 CYS A O 1
ATOM 1914 N N . THR A 1 261 ? 24.894 -33.516 8.374 1.00 90.81 261 THR A N 1
ATOM 1915 C CA . THR A 1 261 ? 25.983 -33.251 7.406 1.00 90.81 261 THR A CA 1
ATOM 1916 C C . THR A 1 261 ? 25.592 -33.545 5.954 1.00 90.81 261 THR A C 1
ATOM 1918 O O . THR A 1 261 ? 26.348 -33.267 5.028 1.00 90.81 261 THR A O 1
ATOM 1921 N N . ILE A 1 262 ? 24.409 -34.128 5.760 1.00 86.25 262 ILE A N 1
ATOM 1922 C CA . ILE A 1 262 ? 23.660 -34.169 4.507 1.00 86.25 262 ILE A CA 1
ATOM 1923 C C . ILE A 1 262 ? 22.258 -33.693 4.876 1.00 86.25 262 ILE A C 1
ATOM 1925 O O . ILE A 1 262 ? 21.673 -34.219 5.828 1.00 86.25 262 ILE A O 1
ATOM 1929 N N . ASN A 1 263 ? 21.712 -32.734 4.136 1.00 90.81 263 ASN A N 1
ATOM 1930 C CA . ASN A 1 263 ? 20.355 -32.240 4.332 1.00 90.81 263 ASN A CA 1
ATOM 1931 C C . ASN A 1 263 ? 19.706 -31.829 2.999 1.00 90.81 263 ASN A C 1
ATOM 1933 O O . ASN A 1 263 ? 20.316 -31.913 1.933 1.00 90.81 263 ASN A O 1
ATOM 1937 N N . THR A 1 264 ? 18.432 -31.461 3.060 1.00 89.38 264 THR A N 1
ATOM 1938 C CA . THR A 1 264 ? 17.678 -30.814 1.986 1.00 89.38 264 THR A CA 1
ATOM 1939 C C . THR A 1 264 ? 17.027 -29.575 2.575 1.00 89.38 264 THR A C 1
ATOM 1941 O O . THR A 1 264 ? 16.333 -29.681 3.588 1.00 89.38 264 THR A O 1
ATOM 1944 N N . LEU A 1 265 ? 17.277 -28.423 1.956 1.00 89.94 265 LEU A N 1
ATOM 1945 C CA . LEU A 1 265 ? 16.711 -27.137 2.345 1.00 89.94 265 LEU A CA 1
ATOM 1946 C C . LEU A 1 265 ? 15.538 -26.802 1.416 1.00 89.94 265 LEU A C 1
ATOM 1948 O O . LEU A 1 265 ? 15.660 -26.940 0.198 1.00 89.94 265 LEU A O 1
ATOM 1952 N N . THR A 1 266 ? 14.424 -26.345 1.985 1.00 89.25 266 THR A N 1
ATOM 1953 C CA . THR A 1 266 ? 13.211 -25.969 1.245 1.00 89.25 266 THR A CA 1
ATOM 1954 C C . THR A 1 266 ? 12.615 -24.691 1.832 1.00 89.25 266 THR A C 1
ATOM 1956 O O . THR A 1 266 ? 12.374 -24.625 3.036 1.00 89.25 266 THR A O 1
ATOM 1959 N N . THR A 1 267 ? 12.325 -23.693 0.995 1.00 89.81 267 THR A N 1
ATOM 1960 C CA . THR A 1 267 ? 11.475 -22.549 1.368 1.00 89.81 267 THR A CA 1
ATOM 1961 C C . THR A 1 267 ? 10.009 -22.982 1.345 1.00 89.81 267 THR A C 1
ATOM 1963 O O . THR A 1 267 ? 9.551 -23.536 0.349 1.00 89.81 267 THR A O 1
ATOM 1966 N N . VAL A 1 268 ? 9.288 -22.752 2.445 1.00 89.62 268 VAL A N 1
ATOM 1967 C CA . VAL A 1 268 ? 7.907 -23.224 2.673 1.00 89.62 268 VAL A CA 1
ATOM 1968 C C . VAL A 1 268 ? 6.885 -22.087 2.543 1.00 89.62 268 VAL A C 1
ATOM 1970 O O . VAL A 1 268 ? 5.781 -22.309 2.060 1.00 89.62 268 VAL A O 1
ATOM 1973 N N . ASP A 1 269 ? 7.252 -20.864 2.934 1.00 88.50 269 ASP A N 1
ATOM 1974 C CA . ASP A 1 269 ? 6.523 -19.632 2.603 1.00 88.50 269 ASP A CA 1
ATOM 1975 C C . ASP A 1 269 ? 7.536 -18.482 2.481 1.00 88.50 269 ASP A C 1
ATOM 1977 O O . ASP A 1 269 ? 8.438 -18.362 3.311 1.00 88.50 269 ASP A O 1
ATOM 1981 N N . SER A 1 270 ? 7.375 -17.648 1.455 1.00 86.94 270 SER A N 1
ATOM 1982 C CA . SER A 1 270 ? 8.160 -16.433 1.177 1.00 86.94 270 SER A CA 1
ATOM 1983 C C . SER A 1 270 ? 7.265 -15.223 0.860 1.00 86.94 270 SER A C 1
ATOM 1985 O O . SER A 1 270 ? 7.688 -14.210 0.297 1.00 86.94 270 SER A O 1
ATOM 1987 N N . THR A 1 271 ? 5.973 -15.312 1.202 1.00 81.12 271 THR A N 1
ATOM 1988 C CA . THR A 1 271 ? 4.938 -14.343 0.809 1.00 81.12 271 THR A CA 1
ATOM 1989 C C . THR A 1 271 ? 4.907 -13.127 1.747 1.00 81.12 271 THR A C 1
ATOM 1991 O O . THR A 1 271 ? 3.884 -12.798 2.352 1.00 81.12 271 THR A O 1
ATOM 1994 N N . GLY A 1 272 ? 6.049 -12.445 1.867 1.00 83.94 272 GLY A N 1
ATOM 1995 C CA . GLY A 1 272 ? 6.322 -11.400 2.858 1.00 83.94 272 GLY A CA 1
ATOM 1996 C C . GLY A 1 272 ? 7.206 -11.913 3.998 1.00 83.94 272 GLY A C 1
ATOM 1997 O O . GLY A 1 272 ? 7.707 -13.026 3.949 1.00 83.94 272 GLY A O 1
ATOM 1998 N N . ILE A 1 273 ? 7.388 -11.105 5.047 1.00 87.44 273 ILE A N 1
ATOM 1999 C CA . ILE A 1 273 ? 8.122 -11.508 6.256 1.00 87.44 273 ILE A CA 1
ATOM 2000 C C . ILE A 1 273 ? 7.265 -12.502 7.054 1.00 87.44 273 ILE A C 1
ATOM 2002 O O . ILE A 1 273 ? 6.329 -12.098 7.753 1.00 87.44 273 ILE A O 1
ATOM 2006 N N . VAL A 1 274 ? 7.598 -13.783 6.951 1.00 90.88 274 VAL A N 1
ATOM 2007 C CA . VAL A 1 274 ? 6.885 -14.941 7.509 1.00 90.88 274 VAL A CA 1
ATOM 2008 C C . VAL A 1 274 ? 7.839 -15.790 8.365 1.00 90.88 274 VAL A C 1
ATOM 2010 O O . VAL A 1 274 ? 8.896 -15.317 8.759 1.00 90.88 274 VAL A O 1
ATOM 2013 N N . GLY A 1 275 ? 7.456 -16.999 8.781 1.00 89.44 275 GLY A N 1
ATOM 2014 C CA . GLY A 1 275 ? 8.342 -17.945 9.482 1.00 89.44 275 GLY A CA 1
ATOM 2015 C C . GLY A 1 275 ? 8.760 -17.631 10.929 1.00 89.44 275 GLY A C 1
ATOM 2016 O O . GLY A 1 275 ? 9.313 -18.505 11.598 1.00 89.44 275 GLY A O 1
ATOM 2017 N N . ARG A 1 276 ? 8.486 -16.436 11.470 1.00 90.69 276 ARG A N 1
ATOM 2018 C CA . ARG A 1 276 ? 8.864 -16.098 12.857 1.00 90.69 276 ARG A CA 1
ATOM 2019 C C . ARG A 1 276 ? 8.132 -16.960 13.886 1.00 90.69 276 ARG A C 1
ATOM 2021 O O . ARG A 1 276 ? 6.978 -17.330 13.693 1.00 90.69 276 ARG A O 1
ATOM 2028 N N . TYR A 1 277 ? 8.804 -17.225 15.009 1.00 89.75 277 TYR A N 1
ATOM 2029 C CA . TYR A 1 277 ? 8.305 -18.071 16.103 1.00 89.75 277 TYR A CA 1
ATOM 2030 C C . TYR A 1 277 ? 7.833 -19.462 15.630 1.00 89.75 277 TYR A C 1
ATOM 2032 O O . TYR A 1 277 ? 6.770 -19.928 16.043 1.00 89.75 277 TYR A O 1
ATOM 2040 N N . SER A 1 278 ? 8.602 -20.105 14.740 1.00 91.88 278 SER A N 1
ATOM 2041 C CA . SER A 1 278 ? 8.202 -21.375 14.126 1.00 91.88 278 SER A CA 1
ATOM 2042 C C . SER A 1 278 ? 8.008 -22.501 15.155 1.00 91.88 278 SER A C 1
ATOM 2044 O O . SER A 1 278 ? 8.740 -22.627 16.141 1.00 91.88 278 SER A O 1
ATOM 2046 N N . SER A 1 279 ? 6.996 -23.334 14.923 1.00 92.56 279 SER A N 1
ATOM 2047 C CA . SER A 1 279 ? 6.618 -24.455 15.782 1.00 92.56 279 SER A CA 1
ATOM 2048 C C . SER A 1 279 ? 6.336 -25.683 14.921 1.00 92.56 279 SER A C 1
ATOM 2050 O O . SER A 1 279 ? 5.311 -25.739 14.239 1.00 92.56 279 SER A O 1
ATOM 2052 N N . LEU A 1 280 ? 7.265 -26.640 14.931 1.00 94.81 280 LEU A N 1
ATOM 2053 C CA . LEU A 1 280 ? 7.241 -27.840 14.094 1.00 94.81 280 LEU A CA 1
ATOM 2054 C C . LEU A 1 280 ? 6.674 -29.052 14.846 1.00 94.81 280 LEU A C 1
ATOM 2056 O O . LEU A 1 280 ? 7.091 -29.372 15.960 1.00 94.81 280 LEU A O 1
ATOM 2060 N N . ALA A 1 281 ? 5.803 -29.795 14.171 1.00 93.12 281 ALA A N 1
ATOM 2061 C CA . ALA A 1 281 ? 5.493 -31.189 14.463 1.00 93.12 281 ALA A CA 1
ATOM 2062 C C . ALA A 1 281 ? 5.632 -32.035 13.186 1.00 93.12 281 ALA A C 1
ATOM 2064 O O . ALA A 1 281 ? 5.601 -31.502 12.079 1.00 93.12 281 ALA A O 1
ATOM 2065 N N . LEU A 1 282 ? 5.755 -33.357 13.333 1.00 93.44 282 LEU A N 1
ATOM 2066 C CA . LEU A 1 282 ? 5.607 -34.300 12.220 1.00 93.44 282 LEU A CA 1
ATOM 2067 C C . LEU A 1 282 ? 4.279 -35.053 12.375 1.00 93.44 282 LEU A C 1
ATOM 2069 O O . LEU A 1 282 ? 3.924 -35.447 13.489 1.00 93.44 282 LEU A O 1
ATOM 2073 N N . ASN A 1 283 ? 3.546 -35.249 11.277 1.00 85.75 283 ASN A N 1
ATOM 2074 C CA . ASN A 1 283 ? 2.320 -36.051 11.267 1.00 85.75 283 ASN A CA 1
ATOM 2075 C C . ASN A 1 283 ? 2.636 -37.568 11.299 1.00 85.75 283 ASN A C 1
ATOM 2077 O O . ASN A 1 283 ? 3.795 -37.986 11.336 1.00 85.75 283 ASN A O 1
ATOM 2081 N N . SER A 1 284 ? 1.604 -38.417 11.272 1.00 83.81 284 SER A N 1
ATOM 2082 C CA . SER A 1 284 ? 1.740 -39.886 11.284 1.00 83.81 284 SER A CA 1
ATOM 2083 C C . SER A 1 284 ? 2.512 -40.475 10.094 1.00 83.81 284 SER A C 1
ATOM 2085 O O . SER A 1 284 ? 3.055 -41.573 10.205 1.00 83.81 284 SER A O 1
ATOM 2087 N N . GLN A 1 285 ? 2.572 -39.754 8.977 1.00 83.94 285 GLN A N 1
ATOM 2088 C CA . GLN A 1 285 ? 3.292 -40.102 7.755 1.00 83.94 285 GLN A CA 1
ATOM 2089 C C . GLN A 1 285 ? 4.761 -39.632 7.806 1.00 83.94 285 GLN A C 1
ATOM 2091 O O . GLN A 1 285 ? 5.590 -40.112 7.037 1.00 83.94 285 GLN A O 1
ATOM 2096 N N . GLY A 1 286 ? 5.101 -38.743 8.748 1.00 87.50 286 GLY A N 1
ATOM 2097 C CA . GLY A 1 286 ? 6.419 -38.124 8.881 1.00 87.50 286 GLY A CA 1
ATOM 2098 C C . GLY A 1 286 ? 6.547 -36.758 8.201 1.00 87.50 286 GLY A C 1
ATOM 2099 O O . GLY A 1 286 ? 7.644 -36.203 8.209 1.00 87.50 286 GLY A O 1
ATOM 2100 N N . ASN A 1 287 ? 5.465 -36.203 7.645 1.00 90.25 287 ASN A N 1
ATOM 2101 C CA . ASN A 1 287 ? 5.501 -34.899 6.989 1.00 90.25 287 ASN A CA 1
ATOM 2102 C C . ASN A 1 287 ? 5.470 -33.747 8.010 1.00 90.25 287 ASN A C 1
ATOM 2104 O O . ASN A 1 287 ? 4.774 -33.861 9.027 1.00 90.25 287 ASN A O 1
ATOM 2108 N N . PRO A 1 288 ? 6.151 -32.621 7.733 1.00 94.12 288 PRO A N 1
ATOM 2109 C CA . PRO A 1 288 ? 6.071 -31.414 8.548 1.00 94.12 288 PRO A CA 1
ATOM 2110 C C . PRO A 1 288 ? 4.669 -30.798 8.627 1.00 94.12 288 PRO A C 1
ATOM 2112 O O . PRO A 1 288 ? 3.950 -30.674 7.636 1.00 94.12 288 PRO A O 1
ATOM 2115 N N . VAL A 1 289 ? 4.333 -30.329 9.825 1.00 92.81 289 VAL A N 1
ATOM 2116 C CA . VAL A 1 289 ? 3.242 -29.393 10.106 1.00 92.81 289 VAL A CA 1
ATOM 2117 C C . VAL A 1 289 ? 3.843 -28.254 10.928 1.00 92.81 289 VAL A C 1
ATOM 2119 O O . VAL A 1 289 ? 4.395 -28.494 12.004 1.00 92.81 289 VAL A O 1
ATOM 2122 N N . ILE A 1 290 ? 3.787 -27.028 10.408 1.00 94.31 290 ILE A N 1
ATOM 2123 C CA . ILE A 1 290 ? 4.544 -25.879 10.921 1.00 94.31 290 ILE A CA 1
ATOM 2124 C C . ILE A 1 290 ? 3.587 -24.725 11.217 1.00 94.31 290 ILE A C 1
ATOM 2126 O O . ILE A 1 290 ? 3.001 -24.154 10.301 1.00 94.31 290 ILE A O 1
ATOM 2130 N N . GLY A 1 291 ? 3.445 -24.348 12.488 1.00 92.81 291 GLY A N 1
ATOM 2131 C CA . GLY A 1 291 ? 2.803 -23.088 12.879 1.00 92.81 291 GLY A CA 1
ATOM 2132 C C . GLY A 1 291 ? 3.824 -21.950 12.900 1.00 92.81 291 GLY A C 1
ATOM 2133 O O . GLY A 1 291 ? 4.927 -22.146 13.408 1.00 92.81 291 GLY A O 1
ATOM 2134 N N . TYR A 1 292 ? 3.489 -20.778 12.358 1.00 93.44 292 TYR A N 1
ATOM 2135 C CA . TYR A 1 292 ? 4.411 -19.635 12.281 1.00 93.44 292 TYR A CA 1
ATOM 2136 C C . TYR A 1 292 ? 3.684 -18.291 12.178 1.00 93.44 292 TYR A C 1
ATOM 2138 O O . TYR A 1 292 ? 2.538 -18.206 11.740 1.00 93.44 292 TYR A O 1
ATOM 2146 N N . TYR A 1 293 ? 4.366 -17.219 12.575 1.00 91.94 293 TYR A N 1
ATOM 2147 C CA . TYR A 1 293 ? 3.832 -15.863 12.544 1.00 91.94 293 TYR A CA 1
ATOM 2148 C C . TYR A 1 293 ? 4.190 -15.137 11.240 1.00 91.94 293 TYR A C 1
ATOM 2150 O O . TYR A 1 293 ? 5.364 -14.910 10.931 1.00 91.94 293 TYR A O 1
ATOM 2158 N N . ASP A 1 294 ? 3.160 -14.723 10.505 1.00 90.19 294 ASP A N 1
ATOM 2159 C CA . ASP A 1 294 ? 3.264 -13.769 9.409 1.00 90.19 294 ASP A CA 1
ATOM 2160 C C . ASP A 1 294 ? 3.372 -12.355 9.992 1.00 90.19 294 ASP A C 1
ATOM 2162 O O . ASP A 1 294 ? 2.404 -11.771 10.477 1.00 90.19 294 ASP A O 1
ATOM 2166 N N . THR A 1 295 ? 4.571 -11.781 9.942 1.00 88.88 295 THR A N 1
ATOM 2167 C CA . THR A 1 295 ? 4.840 -10.437 10.474 1.00 88.88 295 THR A CA 1
ATOM 2168 C C . THR A 1 295 ? 4.321 -9.331 9.546 1.00 88.88 295 THR A C 1
ATOM 2170 O O . THR A 1 295 ? 4.187 -8.184 9.971 1.00 88.88 295 THR A O 1
ATOM 2173 N N . THR A 1 296 ? 4.008 -9.654 8.288 1.00 82.94 296 THR A N 1
ATOM 2174 C CA . THR A 1 296 ? 3.534 -8.700 7.271 1.00 82.94 296 THR A CA 1
ATOM 2175 C C . THR A 1 296 ? 2.031 -8.468 7.372 1.00 82.94 296 THR A C 1
ATOM 2177 O O . THR A 1 296 ? 1.575 -7.326 7.265 1.00 82.94 296 THR A O 1
ATOM 2180 N N . ASN A 1 297 ? 1.281 -9.544 7.605 1.00 81.81 297 ASN A N 1
ATOM 2181 C CA . ASN A 1 297 ? -0.174 -9.547 7.741 1.00 81.81 297 ASN A CA 1
ATOM 2182 C C . ASN A 1 297 ? -0.633 -9.538 9.216 1.00 81.81 297 ASN A C 1
ATOM 2184 O O . ASN A 1 297 ? -1.746 -9.107 9.496 1.00 81.81 297 ASN A O 1
ATOM 2188 N N . GLN A 1 298 ? 0.267 -9.871 10.157 1.00 85.38 298 GLN A N 1
ATOM 2189 C CA . GLN A 1 298 ? 0.024 -10.036 11.605 1.00 85.38 298 GLN A CA 1
ATOM 2190 C C . GLN A 1 298 ? -0.814 -11.278 11.962 1.00 85.38 298 GLN A C 1
ATOM 2192 O O . GLN A 1 298 ? -1.426 -11.344 13.029 1.00 85.38 298 GLN A O 1
ATOM 2197 N N . ASP A 1 299 ? -0.790 -12.284 11.087 1.00 82.62 299 ASP A N 1
ATOM 2198 C CA . ASP A 1 299 ? -1.552 -13.526 11.212 1.00 82.62 299 ASP A CA 1
ATOM 2199 C C . ASP A 1 299 ? -0.705 -14.687 11.758 1.00 82.62 299 ASP A C 1
ATOM 2201 O O . ASP A 1 299 ? 0.500 -14.791 11.520 1.00 82.62 299 ASP A O 1
ATOM 2205 N N . LEU A 1 300 ? -1.359 -15.623 12.451 1.00 83.56 300 LEU A N 1
ATOM 2206 C CA . LEU A 1 300 ? -0.796 -16.946 12.730 1.00 83.56 300 LEU A CA 1
ATOM 2207 C C . LEU A 1 300 ? -1.137 -17.877 11.560 1.00 83.56 300 LEU A C 1
ATOM 2209 O O . LEU A 1 300 ? -2.290 -18.285 11.410 1.00 83.56 300 LEU A O 1
ATOM 2213 N N . LYS A 1 301 ? -0.134 -18.221 10.752 1.00 86.50 301 LYS A N 1
ATOM 2214 C CA . LYS A 1 301 ? -0.244 -19.185 9.652 1.00 86.50 301 LYS A CA 1
ATOM 2215 C C . LYS A 1 301 ? 0.069 -20.609 10.123 1.00 86.50 301 LYS A C 1
ATOM 2217 O O . LYS A 1 301 ? 0.733 -20.832 11.140 1.00 86.50 301 LYS A O 1
ATOM 2222 N N . LEU A 1 302 ? -0.398 -21.572 9.333 1.00 88.38 302 LEU A N 1
ATOM 2223 C CA . LEU A 1 302 ? -0.053 -22.985 9.425 1.00 88.38 302 LEU A CA 1
ATOM 2224 C C . LEU A 1 302 ? 0.336 -23.469 8.024 1.00 88.38 302 LEU A C 1
ATOM 2226 O O . LEU A 1 302 ? -0.423 -23.259 7.083 1.00 88.38 302 LEU A O 1
ATOM 2230 N N . ALA A 1 303 ? 1.487 -24.122 7.896 1.00 88.44 303 ALA A N 1
ATOM 2231 C CA . ALA A 1 303 ? 1.824 -24.938 6.736 1.00 88.44 303 ALA A CA 1
ATOM 2232 C C . ALA A 1 303 ? 1.604 -26.408 7.105 1.00 88.44 303 ALA A C 1
ATOM 2234 O O . ALA A 1 303 ? 2.074 -26.870 8.148 1.00 88.44 303 ALA A O 1
ATOM 2235 N N . VAL A 1 304 ? 0.893 -27.129 6.248 1.00 87.81 304 VAL A N 1
ATOM 2236 C CA . VAL A 1 304 ? 0.768 -28.588 6.272 1.00 87.81 304 VAL A CA 1
ATOM 2237 C C . VAL A 1 304 ? 1.449 -29.067 4.998 1.00 87.81 304 VAL A C 1
ATOM 2239 O O . VAL A 1 304 ? 1.178 -28.508 3.942 1.00 87.81 304 VAL A O 1
ATOM 2242 N N . CYS A 1 305 ? 2.374 -30.019 5.103 1.00 85.94 305 CYS A N 1
ATOM 2243 C CA . CYS A 1 305 ? 3.110 -30.517 3.945 1.00 85.94 305 CYS A CA 1
ATOM 2244 C C . CYS A 1 305 ? 2.652 -31.923 3.556 1.00 85.94 305 CYS A C 1
ATOM 2246 O O . CYS A 1 305 ? 2.545 -32.817 4.400 1.00 85.94 305 CYS A O 1
ATOM 2248 N N . ASP A 1 306 ? 2.465 -32.135 2.261 1.00 80.00 306 ASP A N 1
ATOM 2249 C CA . ASP A 1 306 ? 1.948 -33.392 1.704 1.00 80.00 306 ASP A CA 1
ATOM 2250 C C . ASP A 1 306 ? 3.071 -34.408 1.436 1.00 80.00 306 ASP A C 1
ATOM 2252 O O . ASP A 1 306 ? 2.848 -35.618 1.426 1.00 80.00 306 ASP A O 1
ATOM 2256 N N . ASN A 1 307 ? 4.324 -33.935 1.404 1.00 83.19 307 ASN A N 1
ATOM 2257 C CA . ASN A 1 307 ? 5.532 -34.762 1.381 1.00 83.19 307 ASN A CA 1
ATOM 2258 C C . ASN A 1 307 ? 6.542 -34.399 2.501 1.00 83.19 307 ASN A C 1
ATOM 2260 O O . ASN A 1 307 ? 6.522 -33.275 3.016 1.00 83.19 307 ASN A O 1
ATOM 2264 N N . PRO A 1 308 ? 7.470 -35.312 2.873 1.00 86.81 308 PRO A N 1
ATOM 2265 C CA . PRO A 1 308 ? 8.400 -35.107 3.991 1.00 86.81 308 PRO A CA 1
ATOM 2266 C C . PRO A 1 308 ? 9.390 -33.942 3.856 1.00 86.81 308 PRO A C 1
ATOM 2268 O O . PRO A 1 308 ? 10.009 -33.574 4.852 1.00 86.81 308 PRO A O 1
ATOM 2271 N N . THR A 1 309 ? 9.568 -33.374 2.658 1.00 86.81 309 THR A N 1
ATOM 2272 C CA . THR A 1 309 ? 10.499 -32.263 2.389 1.00 86.81 309 THR A CA 1
ATOM 2273 C C . THR A 1 309 ? 9.805 -30.935 2.081 1.00 86.81 309 THR A C 1
ATOM 2275 O O . THR A 1 309 ? 10.495 -29.976 1.728 1.00 86.81 309 THR A O 1
ATOM 2278 N N . CYS A 1 310 ? 8.471 -30.864 2.217 1.00 83.44 310 CYS A N 1
ATOM 2279 C CA . CYS A 1 310 ? 7.633 -29.715 1.832 1.00 83.44 310 CYS A CA 1
ATOM 2280 C C . CYS A 1 310 ? 7.902 -29.212 0.399 1.00 83.44 310 CYS A C 1
ATOM 2282 O O . CYS A 1 310 ? 7.768 -28.025 0.111 1.00 83.44 310 CYS A O 1
ATOM 2284 N N . SER A 1 311 ? 8.370 -30.088 -0.491 1.00 77.12 311 SER A N 1
ATOM 2285 C CA . SER A 1 311 ? 8.866 -29.689 -1.808 1.00 77.12 311 SER A CA 1
ATOM 2286 C C . SER A 1 311 ? 7.724 -29.551 -2.820 1.00 77.12 311 SER A C 1
ATOM 2288 O O . SER A 1 311 ? 6.809 -30.372 -2.788 1.00 77.12 311 SER A O 1
ATOM 2290 N N . PRO A 1 312 ? 7.792 -28.584 -3.756 1.00 67.12 312 PRO A N 1
ATOM 2291 C CA . PRO A 1 312 ? 6.767 -28.394 -4.781 1.00 67.12 312 PRO A CA 1
ATOM 2292 C C . PRO A 1 312 ? 6.628 -29.611 -5.708 1.00 67.12 312 PRO A C 1
ATOM 2294 O O . PRO A 1 312 ? 7.633 -30.199 -6.139 1.00 67.12 312 PRO A O 1
ATOM 2297 N N . LEU A 1 313 ? 5.380 -29.940 -6.044 1.00 72.81 313 LEU A N 1
ATOM 2298 C CA . LEU A 1 313 ? 4.962 -31.048 -6.908 1.00 72.81 313 LEU A CA 1
ATOM 2299 C C . LEU A 1 313 ? 4.262 -30.523 -8.188 1.00 72.81 313 LEU A C 1
ATOM 2301 O O . LEU A 1 313 ? 3.856 -29.353 -8.229 1.00 72.81 313 LEU A O 1
ATOM 2305 N N . PRO A 1 314 ? 4.168 -31.335 -9.260 1.00 82.69 314 PRO A N 1
ATOM 2306 C CA . PRO A 1 314 ? 3.079 -31.202 -10.230 1.00 82.69 314 PRO A CA 1
ATOM 2307 C C . PRO A 1 314 ? 1.755 -31.597 -9.555 1.00 82.69 314 PRO A C 1
ATOM 2309 O O . PRO A 1 314 ? 1.783 -32.387 -8.620 1.00 82.69 314 PRO A O 1
ATOM 2312 N N . GLU A 1 315 ? 0.633 -31.062 -10.032 1.00 87.69 315 GLU A N 1
ATOM 2313 C CA . GLU A 1 315 ? -0.712 -31.378 -9.523 1.00 87.69 315 GLU A CA 1
ATOM 2314 C C . GLU A 1 315 ? -1.692 -31.314 -10.703 1.00 87.69 315 GLU A C 1
ATOM 2316 O O . GLU A 1 315 ? -1.660 -30.350 -11.484 1.00 87.69 315 GLU A O 1
ATOM 2321 N N . ILE A 1 316 ? -2.523 -32.343 -10.872 1.00 93.69 316 ILE A N 1
ATOM 2322 C CA . ILE A 1 316 ? -3.397 -32.533 -12.036 1.00 93.69 316 ILE A CA 1
ATOM 2323 C C . ILE A 1 316 ? -4.873 -32.252 -11.708 1.00 93.69 316 ILE A C 1
ATOM 2325 O O . ILE A 1 316 ? -5.454 -32.860 -10.826 1.00 93.69 316 ILE A O 1
ATOM 2329 N N . ASP A 1 317 ? -5.524 -31.386 -12.487 1.00 94.94 317 ASP A N 1
ATOM 2330 C CA . ASP A 1 317 ? -6.991 -31.265 -12.486 1.00 94.94 317 ASP A CA 1
ATOM 2331 C C . ASP A 1 317 ? -7.549 -31.700 -13.844 1.00 94.94 317 ASP A C 1
ATOM 2333 O O . ASP A 1 317 ? -6.977 -31.415 -14.903 1.00 94.94 317 ASP A O 1
ATOM 2337 N N . LEU A 1 318 ? -8.680 -32.397 -13.818 1.00 97.00 318 LEU A N 1
ATOM 2338 C CA . LEU A 1 318 ? -9.388 -32.879 -14.993 1.00 97.00 318 LEU A CA 1
ATOM 2339 C C . LEU A 1 318 ? -10.779 -32.255 -15.021 1.00 97.00 318 LEU A C 1
ATOM 2341 O O . LEU A 1 318 ? -11.579 -32.475 -14.120 1.00 97.00 318 LEU A O 1
ATOM 2345 N N . GLN A 1 319 ? -11.113 -31.552 -16.101 1.00 96.25 319 GLN A N 1
ATOM 2346 C CA . GLN A 1 319 ? -12.414 -30.907 -16.249 1.00 96.25 319 GLN A CA 1
ATOM 2347 C C . GLN A 1 319 ? -13.170 -31.363 -17.493 1.00 96.25 319 GLN A C 1
ATOM 2349 O O . GLN A 1 319 ? -12.624 -31.403 -18.598 1.00 96.25 319 GLN A O 1
ATOM 2354 N N . GLY A 1 320 ? -14.471 -31.586 -17.342 1.00 91.62 320 GLY A N 1
ATOM 2355 C CA . GLY A 1 320 ? -15.425 -31.671 -18.443 1.00 91.62 320 GLY A CA 1
ATOM 2356 C C . GLY A 1 320 ? -16.522 -30.623 -18.254 1.00 91.62 320 GLY A C 1
ATOM 2357 O O . GLY A 1 320 ? -16.946 -30.341 -17.140 1.00 91.62 320 GLY A O 1
ATOM 2358 N N . ASN A 1 321 ? -16.917 -29.938 -19.331 1.00 92.00 321 ASN A N 1
ATOM 2359 C CA . ASN A 1 321 ? -17.818 -28.769 -19.275 1.00 92.00 321 ASN A CA 1
ATOM 2360 C C . ASN A 1 321 ? -17.348 -27.613 -18.347 1.00 92.00 321 ASN A C 1
ATOM 2362 O O . ASN A 1 321 ? -18.141 -26.750 -17.970 1.00 92.00 321 ASN A O 1
ATOM 2366 N N . ASN A 1 322 ? -16.050 -27.553 -18.017 1.00 86.69 322 ASN A N 1
ATOM 2367 C CA . ASN A 1 322 ? -15.455 -26.682 -16.983 1.00 86.69 322 ASN A CA 1
ATOM 2368 C C . ASN A 1 322 ? -15.920 -27.001 -15.541 1.00 86.69 322 ASN A C 1
ATOM 2370 O O . ASN A 1 322 ? -15.950 -26.120 -14.682 1.00 86.69 322 ASN A O 1
ATOM 2374 N N . ILE A 1 323 ? -16.294 -28.256 -15.280 1.00 87.06 323 ILE A N 1
ATOM 2375 C CA . ILE A 1 323 ? -16.510 -28.831 -13.948 1.00 87.06 323 ILE A CA 1
ATOM 2376 C C . ILE A 1 323 ? -15.412 -29.875 -13.720 1.00 87.06 323 ILE A C 1
ATOM 2378 O O . ILE A 1 323 ? -15.154 -30.680 -14.614 1.00 87.06 323 ILE A O 1
ATOM 2382 N N . SER A 1 324 ? -14.757 -29.840 -12.557 1.00 90.75 324 SER A N 1
ATOM 2383 C CA . SER A 1 324 ? -13.731 -30.823 -12.178 1.00 90.75 324 SER A CA 1
ATOM 2384 C C . SER A 1 324 ? -14.355 -32.201 -11.927 1.00 90.75 324 SER A C 1
ATOM 2386 O O . SER A 1 324 ? -15.402 -32.301 -11.283 1.00 90.75 324 SER A O 1
ATOM 2388 N N . ILE A 1 325 ? -13.718 -33.239 -12.468 1.00 95.12 325 ILE A N 1
ATOM 2389 C CA . ILE A 1 325 ? -14.095 -34.654 -12.392 1.00 95.12 325 ILE A CA 1
ATOM 2390 C C . ILE A 1 325 ? -13.028 -35.338 -11.526 1.00 95.12 325 ILE A C 1
ATOM 2392 O O . ILE A 1 325 ? -11.918 -35.524 -12.022 1.00 95.12 325 ILE A O 1
ATOM 2396 N N . PRO A 1 326 ? -13.314 -35.701 -10.261 1.00 90.25 326 PRO A N 1
ATOM 2397 C CA . PRO A 1 326 ? -12.301 -36.222 -9.344 1.00 90.25 326 PRO A CA 1
ATOM 2398 C C . PRO A 1 326 ? -11.642 -37.523 -9.816 1.00 90.25 326 PRO A C 1
ATOM 2400 O O . PRO A 1 326 ? -12.266 -38.357 -10.479 1.00 90.25 326 PRO A O 1
ATOM 2403 N N . ASN A 1 327 ? -10.402 -37.763 -9.390 1.00 94.00 327 ASN A N 1
ATOM 2404 C CA . ASN A 1 327 ? -9.742 -39.035 -9.650 1.00 94.00 327 ASN A CA 1
ATOM 2405 C C . ASN A 1 327 ? -10.483 -40.203 -8.973 1.00 94.00 327 ASN A C 1
ATOM 2407 O O . ASN A 1 327 ? -10.805 -40.176 -7.784 1.00 94.00 327 ASN A O 1
ATOM 2411 N N . GLY A 1 328 ? -10.738 -41.253 -9.749 1.00 91.00 328 GLY A N 1
ATOM 2412 C CA . GLY A 1 328 ? -11.496 -42.428 -9.339 1.00 91.00 328 GLY A CA 1
ATOM 2413 C C . GLY A 1 328 ? -13.013 -42.287 -9.495 1.00 91.00 328 GLY A C 1
ATOM 2414 O O . GLY A 1 328 ? -13.735 -43.150 -8.988 1.00 91.00 328 GLY A O 1
ATOM 2415 N N . ASP A 1 329 ? -13.522 -41.246 -10.171 1.00 92.75 329 ASP A N 1
ATOM 2416 C CA . ASP A 1 329 ? -14.967 -41.068 -10.351 1.00 92.75 329 ASP A CA 1
ATOM 2417 C C . ASP A 1 329 ? -15.595 -42.240 -11.135 1.00 92.75 329 ASP A C 1
ATOM 2419 O O . ASP A 1 329 ? -15.140 -42.658 -12.204 1.00 92.75 329 ASP A O 1
ATOM 2423 N N . THR A 1 330 ? -16.673 -42.786 -10.576 1.00 94.19 330 THR A N 1
ATOM 2424 C CA . THR A 1 330 ? -17.440 -43.924 -11.105 1.00 94.19 330 THR A CA 1
ATOM 2425 C C . THR A 1 330 ? -18.915 -43.580 -11.345 1.00 94.19 330 THR A C 1
ATOM 2427 O O . THR A 1 330 ? -19.725 -44.473 -11.605 1.00 94.19 330 THR A O 1
ATOM 2430 N N . THR A 1 331 ? -19.272 -42.294 -11.291 1.00 93.81 331 THR A N 1
ATOM 2431 C CA . THR A 1 331 ? -20.647 -41.774 -11.324 1.00 93.81 331 THR A CA 1
ATOM 2432 C C . THR A 1 331 ? -20.872 -40.740 -12.438 1.00 93.81 331 THR A C 1
ATOM 2434 O O . THR A 1 331 ? -21.048 -39.561 -12.141 1.00 93.81 331 THR A O 1
ATOM 2437 N N . PRO A 1 332 ? -20.933 -41.161 -13.721 1.00 94.81 332 PRO A N 1
ATOM 2438 C CA . PRO A 1 332 ? -21.084 -40.234 -14.839 1.00 94.81 332 PRO A CA 1
ATOM 2439 C C . PRO A 1 332 ? -22.324 -39.332 -14.754 1.00 94.81 332 PRO A C 1
ATOM 2441 O O . PRO A 1 332 ? -23.416 -39.797 -14.410 1.00 94.81 332 PRO A O 1
ATOM 2444 N N . MET A 1 333 ? -22.174 -38.063 -15.137 1.00 93.69 333 MET A N 1
ATOM 2445 C CA . MET A 1 333 ? -23.236 -37.059 -15.182 1.00 93.69 333 MET A CA 1
ATOM 2446 C C . MET A 1 333 ? -23.265 -36.283 -16.504 1.00 93.69 333 MET A C 1
ATOM 2448 O O . MET A 1 333 ? -22.262 -36.076 -17.183 1.00 93.69 333 MET A O 1
ATOM 2452 N N . VAL A 1 334 ? -24.446 -35.771 -16.857 1.00 91.25 334 VAL A N 1
ATOM 2453 C CA . VAL A 1 334 ? -24.625 -34.887 -18.027 1.00 91.25 334 VAL A CA 1
ATOM 2454 C C . VAL A 1 334 ? -24.088 -33.468 -17.793 1.00 91.25 334 VAL A C 1
ATOM 2456 O O . VAL A 1 334 ? -24.054 -32.656 -18.713 1.00 91.25 334 VAL A O 1
ATOM 2459 N N . THR A 1 335 ? -23.717 -33.131 -16.555 1.00 91.00 335 THR A N 1
ATOM 2460 C CA . THR A 1 335 ? -23.261 -31.793 -16.149 1.00 91.00 335 THR A CA 1
ATOM 2461 C C . THR A 1 335 ? -21.788 -31.540 -16.441 1.00 91.00 335 THR A C 1
ATOM 2463 O O . THR A 1 335 ? -21.439 -30.416 -16.791 1.00 91.00 335 THR A O 1
ATOM 2466 N N . ASP A 1 336 ? -20.953 -32.570 -16.335 1.00 92.56 336 ASP A N 1
ATOM 2467 C CA . ASP A 1 336 ? -19.495 -32.557 -16.539 1.00 92.56 336 ASP A CA 1
ATOM 2468 C C . ASP A 1 336 ? -19.085 -33.274 -17.843 1.00 92.56 336 ASP A C 1
ATOM 2470 O O . ASP A 1 336 ? -17.918 -33.583 -18.062 1.00 92.56 336 ASP A O 1
ATOM 2474 N N . ASN A 1 337 ? -20.041 -33.516 -18.747 1.00 95.81 337 ASN A N 1
ATOM 2475 C CA . ASN A 1 337 ? -19.859 -34.222 -20.021 1.00 95.81 337 ASN A CA 1
ATOM 2476 C C . ASN A 1 337 ? -19.433 -35.709 -19.925 1.00 95.81 337 ASN A C 1
ATOM 2478 O O . ASN A 1 337 ? -19.071 -36.286 -20.957 1.00 95.81 337 ASN A O 1
ATOM 2482 N N . THR A 1 338 ? -19.484 -36.362 -18.760 1.00 96.56 338 THR A N 1
ATOM 2483 C CA . THR A 1 338 ? -19.156 -37.800 -18.6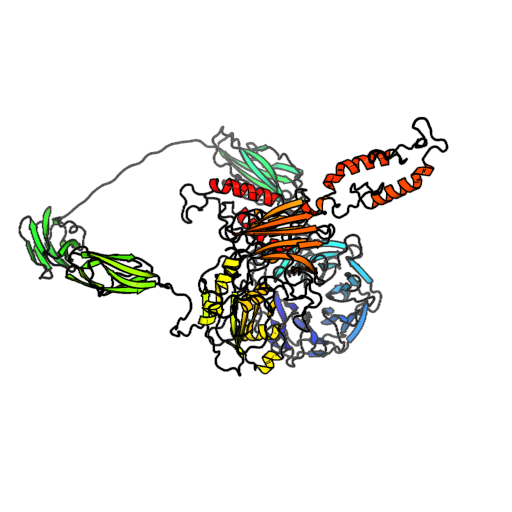54 1.00 96.56 338 THR A CA 1
ATOM 2484 C C . THR A 1 338 ? -20.308 -38.729 -19.071 1.00 96.56 338 THR A C 1
ATOM 2486 O O . THR A 1 338 ? -20.058 -39.821 -19.591 1.00 96.56 338 THR A O 1
ATOM 2489 N N . ASP A 1 339 ? -21.568 -38.298 -18.935 1.00 96.44 339 ASP A N 1
ATOM 2490 C CA . ASP A 1 339 ? -22.741 -38.938 -19.552 1.00 96.44 339 ASP A CA 1
ATOM 2491 C C . ASP A 1 339 ? -23.112 -38.242 -20.875 1.00 96.44 339 ASP A C 1
ATOM 2493 O O . ASP A 1 339 ? -23.457 -37.059 -20.911 1.00 96.44 339 ASP A O 1
ATOM 2497 N N . PHE A 1 340 ? -23.077 -38.997 -21.977 1.00 95.38 340 PHE A N 1
ATOM 2498 C CA . PHE A 1 340 ? -23.511 -38.552 -23.308 1.00 95.38 340 PHE A CA 1
ATOM 2499 C C . PHE A 1 340 ? -25.044 -38.581 -23.484 1.00 95.38 340 PHE A C 1
ATOM 2501 O O . PHE A 1 340 ? -25.566 -38.152 -24.516 1.00 95.38 340 PHE A O 1
ATOM 2508 N N . GLY A 1 341 ? -25.782 -39.082 -22.493 1.00 92.75 341 GLY A N 1
ATOM 2509 C CA . GLY A 1 341 ? -27.235 -39.140 -22.466 1.00 92.75 341 GLY A CA 1
ATOM 2510 C C . GLY A 1 341 ? -27.816 -40.163 -23.443 1.00 92.75 341 GLY A C 1
ATOM 2511 O O . GLY A 1 341 ? -27.223 -41.201 -23.741 1.00 92.75 341 GLY A O 1
ATOM 2512 N N . SER A 1 342 ? -29.028 -39.885 -23.932 1.00 92.06 342 SER A N 1
ATOM 2513 C CA . SER A 1 342 ? -29.722 -40.737 -24.907 1.00 92.06 342 SER A CA 1
ATOM 2514 C C . SER A 1 342 ? -29.648 -40.139 -26.318 1.00 92.06 342 SER A C 1
ATOM 2516 O O . SER A 1 342 ? -30.365 -39.200 -26.663 1.00 92.06 342 SER A O 1
ATOM 2518 N N . VAL A 1 343 ? -28.774 -40.720 -27.128 1.00 91.88 343 VAL A N 1
ATOM 2519 C CA . VAL A 1 343 ? -28.388 -40.339 -28.493 1.00 91.88 343 VAL A CA 1
ATOM 2520 C C . VAL A 1 343 ? -29.177 -41.192 -29.501 1.00 91.88 343 VAL A C 1
ATOM 2522 O O . VAL A 1 343 ? -29.524 -42.333 -29.197 1.00 91.88 343 VAL A O 1
ATOM 2525 N N . ASN A 1 344 ? -29.510 -40.694 -30.697 1.00 90.12 344 ASN A N 1
ATOM 2526 C CA . ASN A 1 344 ? -30.186 -41.538 -31.696 1.00 90.12 344 ASN A CA 1
ATOM 2527 C C . ASN A 1 344 ? -29.163 -42.424 -32.423 1.00 90.12 344 ASN A C 1
ATOM 2529 O O . ASN A 1 344 ? -28.020 -42.024 -32.637 1.00 90.12 344 ASN A O 1
ATOM 2533 N N . ILE A 1 345 ? -29.565 -43.627 -32.837 1.00 89.69 345 ILE A N 1
ATOM 2534 C CA . ILE A 1 345 ? -28.671 -44.527 -33.584 1.00 89.69 345 ILE A CA 1
ATOM 2535 C C . ILE A 1 345 ? -28.339 -43.888 -34.941 1.00 89.69 345 ILE A C 1
ATOM 2537 O O . ILE A 1 345 ? -29.222 -43.721 -35.784 1.00 89.69 345 ILE A O 1
ATOM 2541 N N . GLY A 1 346 ? -27.064 -43.544 -35.142 1.00 83.94 346 GLY A N 1
ATOM 2542 C CA . GLY A 1 346 ? -26.563 -42.814 -36.313 1.00 83.94 346 GLY A CA 1
ATOM 2543 C C . GLY A 1 346 ? -26.021 -41.412 -36.005 1.00 83.94 346 GLY A C 1
ATOM 2544 O O . GLY A 1 346 ? -25.251 -40.890 -36.810 1.00 83.94 346 GLY A O 1
ATOM 2545 N N . ASP A 1 347 ? -26.352 -40.838 -34.845 1.00 91.12 347 ASP A N 1
ATOM 2546 C CA . ASP A 1 347 ? -25.685 -39.642 -34.319 1.00 91.12 347 ASP A CA 1
ATOM 2547 C C . ASP A 1 347 ? -24.347 -40.026 -33.648 1.00 91.12 347 ASP A C 1
ATOM 2549 O O . ASP A 1 347 ? -24.184 -41.144 -33.155 1.00 91.12 347 ASP A O 1
ATOM 2553 N N . ALA A 1 348 ? -23.385 -39.097 -33.612 1.00 92.62 348 ALA A N 1
ATOM 2554 C CA . ALA A 1 348 ? -22.066 -39.308 -33.001 1.00 92.62 348 ALA A CA 1
ATOM 2555 C C . ALA A 1 348 ? -21.541 -38.037 -32.288 1.00 92.62 348 ALA A C 1
ATOM 2557 O O . ALA A 1 348 ? -20.674 -37.346 -32.829 1.00 92.62 348 ALA A O 1
ATOM 2558 N N . PRO A 1 349 ? -22.090 -37.663 -31.115 1.00 94.56 349 PRO A N 1
ATOM 2559 C CA . PRO A 1 349 ? -21.615 -36.520 -30.332 1.00 94.56 349 PRO A CA 1
ATOM 2560 C C . PRO A 1 349 ? -20.187 -36.703 -29.792 1.00 94.56 349 PRO A C 1
ATOM 2562 O O . PRO A 1 349 ? -19.785 -37.799 -29.397 1.00 94.56 349 PRO A O 1
ATOM 2565 N N . THR A 1 350 ? -19.452 -35.590 -29.715 1.00 95.88 350 THR A N 1
ATOM 2566 C CA . THR A 1 350 ? -18.075 -35.511 -29.206 1.00 95.88 350 THR A CA 1
ATOM 2567 C C . THR A 1 350 ? -17.991 -34.543 -28.033 1.00 95.88 350 THR A C 1
ATOM 2569 O O . THR A 1 350 ? -18.264 -33.353 -28.190 1.00 95.88 350 THR A O 1
ATOM 2572 N N . ASN A 1 351 ? -17.532 -35.037 -26.884 1.00 96.06 351 ASN A N 1
ATOM 2573 C CA . ASN A 1 351 ? -17.258 -34.235 -25.697 1.00 96.06 351 ASN A CA 1
ATOM 2574 C C . ASN A 1 351 ? -15.753 -33.940 -25.596 1.00 96.06 351 ASN A C 1
ATOM 2576 O O . ASN A 1 351 ? -14.915 -34.751 -25.995 1.00 96.06 351 ASN A O 1
ATOM 2580 N N . THR A 1 352 ? -15.409 -32.758 -25.080 1.00 95.19 352 THR A N 1
ATOM 2581 C CA . THR A 1 352 ? -14.018 -32.333 -24.844 1.00 95.19 352 THR A CA 1
ATOM 2582 C C . THR A 1 352 ? -13.751 -32.277 -23.347 1.00 95.19 352 THR A C 1
ATOM 2584 O O . THR A 1 352 ? -14.562 -31.717 -22.606 1.00 95.19 352 THR A O 1
ATOM 2587 N N . PHE A 1 353 ? -12.608 -32.823 -22.941 1.00 96.94 353 PHE A N 1
ATOM 2588 C CA . PHE A 1 353 ? -12.090 -32.798 -21.578 1.00 96.94 353 PHE A CA 1
ATOM 2589 C C . PHE A 1 353 ? -10.767 -32.028 -21.554 1.00 96.94 353 PHE A C 1
ATOM 2591 O O . PHE A 1 353 ? -9.970 -32.122 -22.492 1.00 96.94 353 PHE A O 1
ATOM 2598 N N . THR A 1 354 ? -10.541 -31.273 -20.486 1.00 96.50 354 THR A N 1
ATOM 2599 C CA . THR A 1 354 ? -9.344 -30.459 -20.256 1.00 96.50 354 THR A CA 1
ATOM 2600 C C . THR A 1 354 ? -8.536 -31.076 -19.126 1.00 96.50 354 THR A C 1
ATOM 2602 O O . THR A 1 354 ? -9.085 -31.340 -18.063 1.00 96.50 354 THR A O 1
ATOM 2605 N N . ILE A 1 355 ? -7.240 -31.276 -19.343 1.00 97.38 355 ILE A N 1
ATOM 2606 C CA . ILE A 1 355 ? -6.270 -31.616 -18.299 1.00 97.38 355 ILE A CA 1
ATOM 2607 C C . ILE A 1 355 ? -5.486 -30.340 -17.998 1.00 97.38 355 ILE A C 1
ATOM 2609 O O . ILE A 1 355 ? -4.911 -29.749 -18.916 1.00 97.38 355 ILE A O 1
ATOM 2613 N N . LEU A 1 356 ? -5.466 -29.916 -16.739 1.00 94.00 356 LEU A N 1
ATOM 2614 C CA . LEU A 1 356 ? -4.747 -28.745 -16.252 1.00 94.00 356 LEU A CA 1
ATOM 2615 C C . LEU A 1 356 ? -3.592 -29.192 -15.353 1.00 94.00 356 LEU A C 1
ATOM 2617 O O . LEU A 1 356 ? -3.742 -30.127 -14.571 1.00 94.00 356 LEU A O 1
ATOM 2621 N N . ASN A 1 357 ? -2.465 -28.486 -15.427 1.00 93.75 357 ASN A N 1
ATOM 2622 C CA . ASN A 1 357 ? -1.456 -28.523 -14.375 1.00 93.75 357 ASN A CA 1
ATOM 2623 C C . ASN A 1 357 ? -1.707 -27.351 -13.422 1.00 93.75 357 ASN A C 1
ATOM 2625 O O . ASN A 1 357 ? -1.314 -26.217 -13.707 1.00 93.75 357 ASN A O 1
ATOM 2629 N N . ILE A 1 358 ? -2.384 -27.622 -12.310 1.00 87.12 358 ILE A N 1
ATOM 2630 C CA . ILE A 1 358 ? -2.620 -26.635 -11.246 1.00 87.12 358 ILE A CA 1
ATOM 2631 C C . ILE A 1 358 ? -1.447 -26.563 -10.250 1.00 87.12 358 ILE A C 1
ATOM 2633 O O . ILE A 1 358 ? -1.415 -25.676 -9.398 1.00 87.12 358 ILE A O 1
ATOM 2637 N N . GLY A 1 359 ? -0.463 -27.458 -10.393 1.00 80.00 359 GLY A N 1
ATOM 2638 C CA . GLY A 1 359 ? 0.742 -27.516 -9.574 1.00 80.00 359 GLY A CA 1
ATOM 2639 C C . GLY A 1 359 ? 1.845 -26.549 -10.004 1.00 80.00 359 GLY A C 1
ATOM 2640 O O . GLY A 1 359 ? 1.712 -25.737 -10.920 1.00 80.00 359 GLY A O 1
ATOM 2641 N N . VAL A 1 360 ? 2.984 -26.654 -9.318 1.00 76.69 360 VAL A N 1
ATOM 2642 C CA . VAL A 1 360 ? 4.131 -25.728 -9.417 1.00 76.69 360 VAL A CA 1
ATOM 2643 C C . VAL A 1 360 ? 5.396 -26.381 -9.995 1.00 76.69 360 VAL A C 1
ATOM 2645 O O . VAL A 1 360 ? 6.490 -25.817 -9.939 1.00 76.69 360 VAL A O 1
ATOM 2648 N N . ARG A 1 361 ? 5.249 -27.558 -10.614 1.00 83.44 361 ARG A N 1
ATOM 2649 C CA . ARG A 1 361 ? 6.246 -28.210 -11.482 1.00 83.44 361 ARG A CA 1
ATOM 2650 C C . ARG A 1 361 ? 5.585 -28.815 -12.715 1.00 83.44 361 ARG A C 1
ATOM 2652 O O . ARG A 1 361 ? 4.385 -29.049 -12.705 1.00 83.44 361 ARG A O 1
ATOM 2659 N N . THR A 1 362 ? 6.373 -29.113 -13.747 1.00 89.69 362 THR A N 1
ATOM 2660 C CA . THR A 1 362 ? 5.903 -29.731 -14.994 1.00 89.69 362 THR A CA 1
ATOM 2661 C C . THR A 1 362 ? 5.176 -31.062 -14.755 1.00 89.69 362 THR A C 1
ATOM 2663 O O . THR A 1 362 ? 5.767 -32.023 -14.245 1.00 89.69 362 THR A O 1
ATOM 2666 N N . LEU A 1 363 ? 3.911 -31.125 -15.172 1.00 93.44 363 LEU A N 1
ATOM 2667 C CA . LEU A 1 363 ? 3.087 -32.333 -15.218 1.00 93.44 363 LEU A CA 1
ATOM 2668 C C . LEU A 1 363 ? 3.319 -33.044 -16.560 1.00 93.44 363 LEU A C 1
ATOM 2670 O O . LEU A 1 363 ? 3.192 -32.439 -17.622 1.00 93.44 363 LEU A O 1
ATOM 2674 N N . ASN A 1 364 ? 3.666 -34.326 -16.520 1.00 94.56 364 ASN A N 1
ATOM 2675 C CA . ASN A 1 364 ? 4.083 -35.139 -17.658 1.00 94.56 364 ASN A CA 1
ATOM 2676 C C . ASN A 1 364 ? 3.107 -36.313 -17.832 1.00 94.56 364 ASN A C 1
ATOM 2678 O O . ASN A 1 364 ? 3.097 -37.258 -17.044 1.00 94.56 364 ASN A O 1
ATOM 2682 N N . LEU A 1 365 ? 2.288 -36.252 -18.878 1.00 95.69 365 LEU A N 1
ATOM 2683 C CA . LEU A 1 365 ? 1.287 -37.250 -19.243 1.00 95.69 365 LEU A CA 1
ATOM 2684 C C . LEU A 1 365 ? 1.958 -38.350 -20.076 1.00 95.69 365 LEU A C 1
ATOM 2686 O O . LEU A 1 365 ? 2.259 -38.169 -21.253 1.00 95.69 365 LEU A O 1
ATOM 2690 N N . THR A 1 366 ? 2.206 -39.510 -19.478 1.00 92.75 366 THR A N 1
ATOM 2691 C CA . THR A 1 366 ? 2.924 -40.608 -20.145 1.00 92.75 366 THR A CA 1
ATOM 2692 C C . THR A 1 366 ? 2.032 -41.421 -21.087 1.00 92.75 366 THR A C 1
ATOM 2694 O O . THR A 1 366 ? 2.519 -41.916 -22.106 1.00 92.75 366 THR A O 1
ATOM 2697 N N . LYS A 1 367 ? 0.728 -41.540 -20.790 1.00 92.12 367 LYS A N 1
ATOM 2698 C CA . LYS A 1 367 ? -0.260 -42.239 -21.632 1.00 92.12 367 LYS A CA 1
ATOM 2699 C C . LYS A 1 367 ? -1.695 -41.864 -21.247 1.00 92.12 367 LYS A C 1
ATOM 2701 O O . LYS A 1 367 ? -2.043 -41.877 -20.076 1.00 92.12 367 LYS A O 1
ATOM 2706 N N . VAL A 1 368 ? -2.554 -41.634 -22.243 1.00 95.00 368 VAL A N 1
ATOM 2707 C CA . VAL A 1 368 ? -4.017 -41.533 -22.074 1.00 95.00 368 VAL A CA 1
ATOM 2708 C C . VAL A 1 368 ? -4.678 -42.696 -22.818 1.00 95.00 368 VAL A C 1
ATOM 2710 O O . VAL A 1 368 ? -4.263 -43.028 -23.930 1.00 95.00 368 VAL A O 1
ATOM 2713 N N . SER A 1 369 ? -5.656 -43.374 -22.208 1.00 94.44 369 SER A N 1
ATOM 2714 C CA . SER A 1 369 ? -6.263 -44.588 -22.784 1.00 94.44 369 SER A CA 1
ATOM 2715 C C . SER A 1 369 ? -7.656 -44.922 -22.239 1.00 94.44 369 SER A C 1
ATOM 2717 O O . SER A 1 369 ? -7.966 -44.627 -21.086 1.00 94.44 369 SER A O 1
ATOM 2719 N N . LEU A 1 370 ? -8.471 -45.592 -23.063 1.00 95.94 370 LEU A N 1
ATOM 2720 C CA . LEU A 1 370 ? -9.765 -46.169 -22.680 1.00 95.94 370 LEU A CA 1
ATOM 2721 C C . LEU A 1 370 ? -9.616 -47.624 -22.198 1.00 95.94 370 LEU A C 1
ATOM 2723 O O . LEU A 1 370 ? -8.808 -48.379 -22.744 1.00 95.94 370 LEU A O 1
ATOM 2727 N N . SER A 1 371 ? -10.417 -48.032 -21.212 1.00 93.56 371 SER A N 1
ATOM 2728 C CA . SER A 1 371 ? -10.498 -49.405 -20.697 1.00 93.56 371 SER A CA 1
ATOM 2729 C C . SER A 1 371 ? -11.932 -49.773 -20.280 1.00 93.56 371 SER A C 1
ATOM 2731 O O . SER A 1 371 ? -12.679 -48.946 -19.765 1.00 93.56 371 SER A O 1
ATOM 2733 N N . GLY A 1 372 ? -12.338 -51.026 -20.519 1.00 89.81 372 GLY A N 1
ATOM 2734 C CA . GLY A 1 372 ? -13.673 -51.537 -20.175 1.00 89.81 372 GLY A CA 1
ATOM 2735 C C . GLY A 1 372 ? -14.391 -52.228 -21.340 1.00 89.81 372 GLY A C 1
ATOM 2736 O O . GLY A 1 372 ? -14.152 -51.935 -22.507 1.00 89.81 372 GLY A O 1
ATOM 2737 N N . SER A 1 373 ? -15.292 -53.162 -21.027 1.00 84.44 373 SER A N 1
ATOM 2738 C CA . SER A 1 373 ? -16.010 -53.982 -22.022 1.00 84.44 373 SER A CA 1
ATOM 2739 C C . SER A 1 373 ? -17.156 -53.264 -22.747 1.00 84.44 373 SER A C 1
ATOM 2741 O O . SER A 1 373 ? -17.743 -53.833 -23.663 1.00 84.44 373 SER A O 1
ATOM 2743 N N . GLY A 1 374 ? -17.488 -52.032 -22.348 1.00 89.56 374 GLY A N 1
ATOM 2744 C CA . GLY A 1 374 ? -18.452 -51.169 -23.034 1.00 89.56 374 GLY A CA 1
ATOM 2745 C C . GLY A 1 374 ? -17.809 -50.032 -23.832 1.00 89.56 374 GLY A C 1
ATOM 2746 O O . GLY A 1 374 ? -18.529 -49.139 -24.262 1.00 89.56 374 GLY A O 1
ATOM 2747 N N . CYS A 1 375 ? -16.486 -50.041 -24.037 1.00 94.19 375 CYS A N 1
ATOM 2748 C CA . CYS A 1 375 ? -15.776 -48.976 -24.756 1.00 94.19 375 CYS A CA 1
ATOM 2749 C C . CYS A 1 375 ? -15.937 -49.007 -26.288 1.00 94.19 375 CYS A C 1
ATOM 2751 O O . CYS A 1 375 ? -15.570 -48.037 -26.934 1.00 94.19 375 CYS A O 1
ATOM 2753 N N . GLU A 1 376 ? -16.497 -50.067 -26.880 1.00 93.81 376 GLU A N 1
ATOM 2754 C CA . GLU A 1 376 ? -16.586 -50.254 -28.344 1.00 93.81 376 GLU A CA 1
ATOM 2755 C C . GLU A 1 376 ? -17.181 -49.070 -29.158 1.00 93.81 376 GLU A C 1
ATOM 2757 O O . GLU A 1 376 ? -16.656 -48.788 -30.235 1.00 93.81 376 GLU A O 1
ATOM 2762 N N . PRO A 1 377 ? -18.235 -48.344 -28.712 1.00 94.44 377 PRO A N 1
ATOM 2763 C CA . PRO A 1 377 ? -18.741 -47.161 -29.421 1.00 94.44 377 PRO A CA 1
ATOM 2764 C C . PRO A 1 377 ? -18.026 -45.852 -29.039 1.00 94.44 377 PRO A C 1
ATOM 2766 O O . PRO A 1 377 ? -18.404 -44.795 -29.546 1.00 94.44 377 PRO A O 1
ATOM 2769 N N . PHE A 1 378 ? -17.042 -45.887 -28.134 1.00 96.62 378 PHE A N 1
ATOM 2770 C CA . PHE A 1 378 ? -16.273 -44.720 -27.706 1.00 96.62 378 PHE A CA 1
ATOM 2771 C C . PHE A 1 378 ? -14.932 -44.659 -28.448 1.00 96.62 378 PHE A C 1
ATOM 2773 O O . PHE A 1 378 ? -14.161 -45.616 -28.471 1.00 96.62 378 PHE A O 1
ATOM 2780 N N . SER A 1 379 ? -14.618 -43.503 -29.028 1.00 94.56 379 SER A N 1
ATOM 2781 C CA . SER A 1 379 ? -13.334 -43.245 -29.693 1.00 94.56 379 SER A CA 1
ATOM 2782 C C . SER A 1 379 ? -12.701 -41.964 -29.164 1.00 94.56 379 SER A C 1
ATOM 2784 O O . SER A 1 379 ? -13.410 -41.025 -28.812 1.00 94.56 379 SER A O 1
ATOM 2786 N N . MET A 1 380 ? -11.369 -41.928 -29.079 1.00 94.94 380 MET A N 1
ATOM 2787 C CA . MET A 1 380 ? -10.625 -40.854 -28.416 1.00 94.94 380 MET A CA 1
ATOM 2788 C C . MET A 1 380 ? -9.637 -40.169 -29.366 1.00 94.94 380 MET A C 1
ATOM 2790 O O . MET A 1 380 ? -8.903 -40.836 -30.096 1.00 94.94 380 MET A O 1
ATOM 2794 N N . ILE A 1 381 ? -9.575 -38.839 -29.295 1.00 94.31 381 ILE A N 1
ATOM 2795 C CA . ILE A 1 381 ? -8.500 -38.020 -29.866 1.00 94.31 381 ILE A CA 1
ATOM 2796 C C . ILE A 1 381 ? -7.581 -37.618 -28.711 1.00 94.31 381 ILE A C 1
ATOM 2798 O O . ILE A 1 381 ? -8.016 -36.930 -27.790 1.00 94.31 381 ILE A O 1
ATOM 2802 N N . LEU A 1 382 ? -6.333 -38.089 -28.758 1.00 92.75 382 LEU A N 1
ATOM 2803 C CA . LEU A 1 382 ? -5.310 -37.870 -27.730 1.00 92.75 382 LEU A CA 1
ATOM 2804 C C . LEU A 1 382 ? -4.858 -36.397 -27.652 1.00 92.75 382 LEU A C 1
ATOM 2806 O O . LEU A 1 382 ? -4.919 -35.695 -28.668 1.00 92.75 382 LEU A O 1
ATOM 2810 N N . PRO A 1 383 ? -4.364 -35.935 -26.486 1.00 90.75 383 PRO A N 1
ATOM 2811 C CA . PRO A 1 383 ? -3.875 -34.570 -26.328 1.00 90.75 383 PRO A CA 1
ATOM 2812 C C . PRO A 1 383 ? -2.605 -34.306 -27.145 1.00 90.75 383 PRO A C 1
ATOM 2814 O O . PRO A 1 383 ? -1.797 -35.202 -27.399 1.00 90.75 383 PRO A O 1
ATOM 2817 N N . THR A 1 384 ? -2.426 -33.050 -27.562 1.00 83.44 384 THR A N 1
ATOM 2818 C CA . THR A 1 384 ? -1.306 -32.618 -28.418 1.00 83.44 384 THR A CA 1
ATOM 2819 C C . THR A 1 384 ? -0.058 -32.201 -27.644 1.00 83.44 384 THR A C 1
ATOM 2821 O O . THR A 1 384 ? 1.027 -32.219 -28.224 1.00 83.44 384 THR A O 1
ATOM 2824 N N . SER A 1 385 ? -0.188 -31.865 -26.355 1.00 89.25 385 SER A N 1
ATOM 2825 C CA . SER A 1 385 ? 0.947 -31.791 -25.433 1.00 89.25 385 SER A CA 1
ATOM 2826 C C . SER A 1 385 ? 0.868 -32.916 -24.411 1.00 89.25 385 SER A C 1
ATOM 2828 O O . SER A 1 385 ? -0.213 -33.276 -23.950 1.00 89.25 385 SER A O 1
ATOM 2830 N N . LEU A 1 386 ? 2.035 -33.446 -24.055 1.00 92.75 386 LEU A N 1
ATOM 2831 C CA . LEU A 1 386 ? 2.219 -34.449 -23.008 1.00 92.75 386 LEU A CA 1
ATOM 2832 C C . LEU A 1 386 ? 3.071 -33.927 -21.844 1.00 92.75 386 LEU A C 1
ATOM 2834 O O . LEU A 1 386 ? 3.291 -34.657 -20.889 1.00 92.75 386 LEU A O 1
ATOM 2838 N N . ASN A 1 387 ? 3.531 -32.676 -21.899 1.00 95.12 387 ASN A N 1
ATOM 2839 C CA . ASN A 1 387 ? 4.192 -32.003 -20.783 1.00 95.12 387 ASN A CA 1
ATOM 2840 C C . ASN A 1 387 ? 3.529 -30.628 -20.633 1.00 95.12 387 ASN A C 1
ATOM 2842 O O . ASN A 1 387 ? 3.341 -29.937 -21.637 1.00 95.12 387 ASN A O 1
ATOM 2846 N N . LEU A 1 388 ? 3.134 -30.270 -19.415 1.00 93.75 388 LEU A N 1
ATOM 2847 C CA . LEU A 1 388 ? 2.420 -29.039 -19.082 1.00 93.75 388 LEU A CA 1
ATOM 2848 C C . LEU A 1 388 ? 3.203 -28.300 -18.005 1.00 93.75 388 LEU A C 1
ATOM 2850 O O . LEU A 1 388 ? 3.387 -28.832 -16.909 1.00 93.75 388 LEU A O 1
ATOM 2854 N N . GLU A 1 389 ? 3.647 -27.082 -18.285 1.00 91.94 389 GLU A N 1
ATOM 2855 C CA . GLU A 1 389 ? 4.226 -26.203 -17.266 1.00 91.94 389 GLU A CA 1
ATOM 2856 C C . GLU A 1 389 ? 3.147 -25.703 -16.276 1.00 91.94 389 GLU A C 1
ATOM 2858 O O . GLU A 1 389 ? 1.950 -25.864 -16.530 1.00 91.94 389 GLU A O 1
ATOM 2863 N N . PRO A 1 390 ? 3.522 -25.138 -15.114 1.00 84.88 390 PRO A N 1
ATOM 2864 C CA . PRO A 1 390 ? 2.568 -24.629 -14.126 1.00 84.88 390 PRO A CA 1
ATOM 2865 C C . PRO A 1 390 ? 1.527 -23.663 -14.712 1.00 84.88 390 PRO A C 1
ATOM 2867 O O . PRO A 1 390 ? 1.882 -22.626 -15.274 1.00 84.88 390 PRO A O 1
ATOM 2870 N N . ASN A 1 391 ? 0.240 -23.943 -14.483 1.00 80.50 391 ASN A N 1
ATOM 2871 C CA . ASN A 1 391 ? -0.938 -23.261 -15.051 1.00 80.50 391 ASN A CA 1
ATOM 2872 C C . ASN A 1 391 ? -1.191 -23.503 -16.558 1.00 80.50 391 ASN A C 1
ATOM 2874 O O . ASN A 1 391 ? -2.096 -22.883 -17.125 1.00 80.50 391 ASN A O 1
ATOM 2878 N N . GLU A 1 392 ? -0.444 -24.385 -17.230 1.00 94.38 392 GLU A N 1
ATOM 2879 C CA . GLU A 1 392 ? -0.795 -24.831 -18.584 1.00 94.38 392 GLU A CA 1
ATOM 2880 C C . GLU A 1 392 ? -1.906 -25.891 -18.574 1.00 94.38 392 GLU A C 1
ATOM 2882 O O . GLU A 1 392 ? -2.212 -26.527 -17.564 1.00 94.38 392 GLU A O 1
ATOM 2887 N N . SER A 1 393 ? -2.521 -26.096 -19.738 1.00 95.00 393 SER A N 1
ATOM 2888 C CA . SER A 1 393 ? -3.521 -27.139 -19.951 1.00 95.00 393 SER A CA 1
ATOM 2889 C C . SER A 1 393 ? -3.438 -27.726 -21.358 1.00 95.00 393 SER A C 1
ATOM 2891 O O . SER A 1 393 ? -2.946 -27.097 -22.298 1.00 95.00 393 SER A O 1
ATOM 2893 N N . THR A 1 394 ? -3.944 -28.945 -21.514 1.00 96.50 394 THR A N 1
ATOM 2894 C CA . THR A 1 394 ? -4.202 -29.575 -22.813 1.00 96.50 394 THR A CA 1
ATOM 2895 C C . THR A 1 394 ? -5.606 -30.167 -22.827 1.00 96.50 394 THR A C 1
ATOM 2897 O O . THR A 1 394 ? -6.265 -30.254 -21.792 1.00 96.50 394 THR A O 1
ATOM 2900 N N . THR A 1 395 ? -6.091 -30.568 -23.996 1.00 96.06 395 THR A N 1
ATOM 2901 C CA . THR A 1 395 ? -7.421 -31.162 -24.144 1.00 96.06 395 THR A CA 1
ATOM 2902 C C . THR A 1 395 ? -7.356 -32.470 -24.910 1.00 96.06 395 THR A C 1
ATOM 2904 O O . THR A 1 395 ? -6.536 -32.647 -25.811 1.00 96.06 395 THR A O 1
ATOM 2907 N N . PHE A 1 396 ? -8.256 -33.384 -24.565 1.00 96.19 396 PHE A N 1
ATOM 2908 C CA . PHE A 1 396 ? -8.541 -34.585 -25.341 1.00 96.19 396 PHE A CA 1
ATOM 2909 C C . PHE A 1 396 ? -10.045 -34.663 -25.608 1.00 96.19 396 PHE A C 1
ATOM 2911 O O . PHE A 1 396 ? -10.854 -34.038 -24.917 1.00 96.19 396 PHE A O 1
ATOM 2918 N N . GLN A 1 397 ? -10.436 -35.400 -26.643 1.00 96.94 397 GLN A N 1
ATOM 2919 C CA . GLN A 1 397 ? -11.843 -35.529 -27.026 1.00 96.94 397 GLN A CA 1
ATOM 2920 C C . GLN A 1 397 ? -12.271 -36.987 -27.018 1.00 96.94 397 GLN A C 1
ATOM 2922 O O . GLN A 1 397 ? -11.497 -37.859 -27.414 1.00 96.94 397 GLN A O 1
ATOM 2927 N N . VAL A 1 398 ? -13.512 -37.242 -26.606 1.00 96.88 398 VAL A N 1
ATOM 2928 C CA . VAL A 1 398 ? -14.146 -38.560 -26.692 1.00 96.88 398 VAL A CA 1
ATOM 2929 C C . VAL A 1 398 ? -15.449 -38.434 -27.474 1.00 96.88 398 VAL A C 1
ATOM 2931 O O . VAL A 1 398 ? -16.285 -37.585 -27.172 1.00 96.88 398 VAL A O 1
ATOM 2934 N N . THR A 1 399 ? -15.619 -39.282 -28.484 1.00 96.69 399 THR A N 1
ATOM 2935 C CA . THR A 1 399 ? -16.818 -39.368 -29.326 1.00 96.69 399 THR A CA 1
ATOM 2936 C C . THR A 1 399 ? -17.557 -40.659 -29.020 1.00 96.69 399 THR A C 1
ATOM 2938 O O . THR A 1 399 ? -16.936 -41.722 -29.035 1.00 96.69 399 THR A O 1
ATOM 2941 N N . PHE A 1 400 ? -18.868 -40.576 -28.794 1.00 97.25 400 PHE A N 1
ATOM 2942 C CA . PHE A 1 400 ? -19.751 -41.721 -28.564 1.00 97.25 400 PHE A CA 1
ATOM 2943 C C . PHE A 1 400 ? -20.657 -41.940 -29.782 1.00 97.25 400 PHE A C 1
ATOM 2945 O O . PHE A 1 400 ? -21.432 -41.059 -30.141 1.00 97.25 400 PHE A O 1
ATOM 2952 N N . ALA A 1 401 ? -20.566 -43.110 -30.420 1.00 94.88 401 ALA A N 1
ATOM 2953 C CA . ALA A 1 401 ? -21.304 -43.454 -31.639 1.00 94.88 401 ALA A CA 1
ATOM 2954 C C . ALA A 1 401 ? -22.100 -44.770 -31.457 1.00 94.88 401 ALA A C 1
ATOM 2956 O O . ALA A 1 401 ? -21.612 -45.846 -31.818 1.00 94.88 401 ALA A O 1
ATOM 2957 N N . PRO A 1 402 ? -23.313 -44.730 -30.868 1.00 94.38 402 PRO A N 1
ATOM 2958 C CA . PRO A 1 402 ? -24.084 -45.932 -30.559 1.00 94.38 402 PRO A CA 1
ATOM 2959 C C . PRO A 1 402 ? -24.605 -46.635 -31.820 1.00 94.38 402 PRO A C 1
ATOM 2961 O O . PRO A 1 402 ? -25.356 -46.071 -32.616 1.00 94.38 402 PRO A O 1
ATOM 2964 N N . THR A 1 403 ? -24.265 -47.917 -31.957 1.00 89.06 403 THR A N 1
ATOM 2965 C CA . THR A 1 403 ? -24.711 -48.791 -33.057 1.00 89.06 403 THR A CA 1
ATOM 2966 C C . THR A 1 403 ? -25.954 -49.625 -32.718 1.00 89.06 403 THR A C 1
ATOM 2968 O O . THR A 1 403 ? -26.486 -50.315 -33.588 1.00 89.06 403 THR A O 1
ATOM 2971 N N . SER A 1 404 ? -26.439 -49.570 -31.473 1.00 90.19 404 SER A N 1
ATOM 2972 C CA . SER A 1 404 ? -27.615 -50.307 -30.995 1.00 90.19 404 SER A CA 1
ATOM 2973 C C . SER A 1 404 ? -28.362 -49.560 -29.882 1.00 90.19 404 SER A C 1
ATOM 2975 O O . SER A 1 404 ? -27.835 -48.636 -29.259 1.00 90.19 404 SER A O 1
ATOM 2977 N N . GLU A 1 405 ? -29.605 -49.970 -29.609 1.00 90.00 405 GLU A N 1
ATOM 2978 C CA . GLU A 1 405 ? -30.395 -49.451 -28.487 1.00 90.00 405 GLU A CA 1
ATOM 2979 C C . GLU A 1 405 ? -29.945 -50.120 -27.176 1.00 90.00 405 GLU A C 1
ATOM 2981 O O . GLU A 1 405 ? -30.517 -51.101 -26.702 1.00 90.00 405 GLU A O 1
ATOM 2986 N N . SER A 1 406 ? -28.833 -49.644 -26.621 1.00 90.94 406 SER A N 1
ATOM 2987 C CA . SER A 1 406 ? -28.243 -50.138 -25.370 1.00 90.94 406 SER A CA 1
ATOM 2988 C C . SER A 1 406 ? -27.466 -49.030 -24.664 1.00 90.94 406 SER A C 1
ATOM 2990 O O . SER A 1 406 ? -27.128 -48.025 -25.287 1.00 90.94 406 SER A O 1
ATOM 2992 N N . THR A 1 407 ? -27.211 -49.212 -23.366 1.00 93.56 407 THR A N 1
ATOM 2993 C CA . THR A 1 407 ? -26.318 -48.355 -22.572 1.00 93.56 407 THR A CA 1
ATOM 2994 C C . THR A 1 407 ? -24.911 -48.943 -22.575 1.00 93.56 407 THR A C 1
ATOM 2996 O O . THR A 1 407 ? -24.744 -50.145 -22.364 1.00 93.56 407 THR A O 1
ATOM 2999 N N . PHE A 1 408 ? -23.909 -48.095 -22.779 1.00 95.69 408 PHE A N 1
ATOM 3000 C CA . PHE A 1 408 ? -22.497 -48.459 -22.835 1.00 95.69 408 PHE A CA 1
ATOM 3001 C C . PHE A 1 408 ? -21.724 -47.700 -21.755 1.00 95.69 408 PHE A C 1
ATOM 3003 O O . PHE A 1 408 ? -22.003 -46.530 -21.525 1.00 95.69 408 PHE A O 1
ATOM 3010 N N . ASN A 1 409 ? -20.755 -48.357 -21.111 1.00 95.56 409 ASN A N 1
ATOM 3011 C CA . ASN A 1 409 ? -19.927 -47.770 -20.053 1.00 95.56 409 ASN A CA 1
ATOM 3012 C C . ASN A 1 409 ? -18.442 -48.002 -20.353 1.00 95.56 409 ASN A C 1
ATOM 3014 O O . ASN A 1 409 ? -18.061 -49.101 -20.765 1.00 95.56 409 ASN A O 1
ATOM 3018 N N . CYS A 1 410 ? -17.609 -46.994 -20.115 1.00 96.38 410 CYS A N 1
ATOM 3019 C CA . CYS A 1 410 ? -16.175 -47.026 -20.402 1.00 96.38 410 CYS A CA 1
ATOM 3020 C C . CYS A 1 410 ? -15.394 -46.248 -19.328 1.00 96.38 410 CYS A C 1
ATOM 3022 O O . CYS A 1 410 ? -15.961 -45.373 -18.680 1.00 96.38 410 CYS A O 1
ATOM 3024 N N . THR A 1 411 ? -14.109 -46.545 -19.136 1.00 97.06 411 THR A N 1
ATOM 3025 C CA . THR A 1 411 ? -13.225 -45.842 -18.190 1.00 97.06 411 THR A CA 1
ATOM 3026 C C . THR A 1 411 ? -12.064 -45.195 -18.938 1.00 97.06 411 THR A C 1
ATOM 3028 O O . THR A 1 411 ? -11.436 -45.819 -19.794 1.00 97.06 411 THR A O 1
ATOM 3031 N N . VAL A 1 412 ? -11.762 -43.940 -18.615 1.00 97.38 412 VAL A N 1
ATOM 3032 C CA . VAL A 1 412 ? -10.570 -43.215 -19.076 1.00 97.38 412 VAL A CA 1
ATOM 3033 C C . VAL A 1 412 ? -9.464 -43.364 -18.030 1.00 97.38 412 VAL A C 1
ATOM 3035 O O . VAL A 1 412 ? -9.739 -43.387 -16.834 1.00 97.38 412 VAL A O 1
ATOM 3038 N N . ASN A 1 413 ? -8.214 -43.471 -18.485 1.00 96.44 413 ASN A N 1
ATOM 3039 C CA . ASN A 1 413 ? -7.023 -43.652 -17.654 1.00 96.44 413 ASN A CA 1
ATOM 3040 C C . ASN A 1 413 ? -5.911 -42.736 -18.194 1.00 96.44 413 ASN A C 1
ATOM 3042 O O . ASN A 1 413 ? -5.624 -42.790 -19.397 1.00 96.44 413 ASN A O 1
ATOM 3046 N N . ILE A 1 414 ? -5.297 -41.925 -17.330 1.00 97.38 414 ILE A N 1
ATOM 3047 C CA . ILE A 1 414 ? -4.238 -40.951 -17.638 1.00 97.38 414 ILE A CA 1
ATOM 3048 C C . ILE A 1 414 ? -3.022 -41.269 -16.751 1.00 97.38 414 ILE A C 1
ATOM 3050 O O . ILE A 1 414 ? -2.925 -40.805 -15.615 1.00 97.38 414 ILE A O 1
ATOM 3054 N N . ASP A 1 415 ? -2.092 -42.069 -17.271 1.00 96.44 415 ASP A N 1
ATOM 3055 C CA . ASP A 1 415 ? -0.832 -42.417 -16.607 1.00 96.44 415 ASP A CA 1
ATOM 3056 C C . ASP A 1 415 ? 0.102 -41.186 -16.660 1.00 96.44 415 ASP A C 1
ATOM 3058 O O . ASP A 1 415 ? 0.422 -40.707 -17.755 1.00 96.44 415 ASP A O 1
ATOM 3062 N N . ASN A 1 416 ? 0.554 -40.650 -15.524 1.00 95.19 416 ASN A N 1
ATOM 3063 C CA . ASN A 1 416 ? 1.215 -39.334 -15.442 1.00 95.19 416 ASN A CA 1
ATOM 3064 C C . ASN A 1 416 ? 2.436 -39.314 -14.473 1.00 95.19 416 ASN A C 1
ATOM 3066 O O . ASN A 1 416 ? 3.078 -40.352 -14.298 1.00 95.19 416 ASN A O 1
ATOM 3070 N N . ASN A 1 417 ? 2.830 -38.157 -13.915 1.00 89.50 417 ASN A N 1
ATOM 3071 C CA . ASN A 1 417 ? 3.925 -38.021 -12.929 1.00 89.50 417 ASN A CA 1
ATOM 3072 C C . ASN A 1 417 ? 3.553 -37.251 -11.644 1.00 89.50 417 ASN A C 1
ATOM 3074 O O . ASN A 1 417 ? 4.453 -36.903 -10.875 1.00 89.50 417 ASN A O 1
ATOM 3078 N N . ASP A 1 418 ? 2.267 -36.990 -11.431 1.00 90.88 418 ASP A N 1
ATOM 3079 C CA . ASP A 1 418 ? 1.713 -36.763 -10.101 1.00 90.88 418 ASP A CA 1
ATOM 3080 C C . ASP A 1 418 ? 2.049 -37.977 -9.205 1.00 90.88 418 ASP A C 1
ATOM 3082 O O . ASP A 1 418 ? 2.219 -39.103 -9.701 1.00 90.88 418 ASP A O 1
ATOM 3086 N N . SER A 1 419 ? 2.244 -37.758 -7.904 1.00 79.75 419 SER A N 1
ATOM 3087 C CA . SER A 1 419 ? 2.617 -38.829 -6.971 1.00 79.75 419 SER A CA 1
ATOM 3088 C C . SER A 1 419 ? 1.427 -39.608 -6.423 1.00 79.75 419 SER A C 1
ATOM 3090 O O . SER A 1 419 ? 1.602 -40.772 -6.047 1.00 79.75 419 SER A O 1
ATOM 3092 N N . ASP A 1 420 ? 0.247 -38.996 -6.396 1.00 77.75 420 ASP A N 1
ATOM 3093 C CA . ASP A 1 420 ? -0.932 -39.497 -5.698 1.00 77.75 420 ASP A CA 1
ATOM 3094 C C . ASP A 1 420 ? -2.118 -39.672 -6.657 1.00 77.75 420 ASP A C 1
ATOM 3096 O O . ASP A 1 420 ? -2.918 -40.592 -6.472 1.00 77.75 420 ASP A O 1
ATOM 3100 N N . GLU A 1 421 ? -2.165 -38.906 -7.750 1.00 87.31 421 GLU A N 1
ATOM 3101 C CA . GLU A 1 421 ? -3.192 -39.005 -8.792 1.00 87.31 421 GLU A CA 1
ATOM 3102 C C . GLU A 1 421 ? -2.713 -39.711 -10.074 1.00 87.31 421 GLU A C 1
ATOM 3104 O O . GLU A 1 421 ? -3.068 -39.356 -11.202 1.00 87.31 421 GLU A O 1
ATOM 3109 N N . ASN A 1 422 ? -1.903 -40.762 -9.907 1.00 89.69 422 ASN A N 1
ATOM 3110 C CA . ASN A 1 422 ? -1.305 -41.522 -11.005 1.00 89.69 422 ASN A CA 1
ATOM 3111 C C . ASN A 1 422 ? -1.620 -43.036 -10.945 1.00 89.69 422 ASN A C 1
ATOM 3113 O O . ASN A 1 422 ? -1.111 -43.731 -10.060 1.00 89.69 422 ASN A O 1
ATOM 3117 N N . PRO A 1 423 ? -2.384 -43.594 -11.907 1.00 92.50 423 PRO A N 1
ATOM 3118 C CA . PRO A 1 423 ? -3.053 -42.907 -13.015 1.00 92.50 423 PRO A CA 1
ATOM 3119 C C . PRO A 1 423 ? -4.304 -42.142 -12.558 1.00 92.50 423 PRO A C 1
ATOM 3121 O O . PRO A 1 423 ? -5.016 -42.590 -11.659 1.00 92.50 423 PRO A O 1
ATOM 3124 N N . TYR A 1 424 ? -4.627 -41.050 -13.252 1.00 96.50 424 TYR A N 1
ATOM 3125 C CA . TYR A 1 424 ? -5.916 -40.373 -13.101 1.00 96.50 424 TYR A CA 1
ATOM 3126 C C . TYR A 1 424 ? -6.990 -41.185 -13.827 1.00 96.50 424 TYR A C 1
ATOM 3128 O O . TYR A 1 424 ? -6.783 -41.585 -14.979 1.00 96.50 424 TYR A O 1
ATOM 3136 N N . THR A 1 425 ? -8.131 -41.445 -13.195 1.00 96.50 425 THR A N 1
ATOM 3137 C CA . THR A 1 425 ? -9.175 -42.321 -13.752 1.00 96.50 425 THR A CA 1
ATOM 3138 C C . THR A 1 425 ? -10.579 -41.762 -13.561 1.00 96.50 425 THR A C 1
ATOM 3140 O O . THR A 1 425 ? -10.866 -41.166 -12.532 1.00 96.50 425 THR A O 1
ATOM 3143 N N . PHE A 1 426 ? -11.463 -41.963 -14.544 1.00 97.44 426 PHE A N 1
ATOM 3144 C CA . PHE A 1 426 ? -12.889 -41.625 -14.427 1.00 97.44 426 PHE A CA 1
ATOM 3145 C C . PHE A 1 426 ? -13.762 -42.430 -15.405 1.00 97.44 426 PHE A C 1
ATOM 3147 O O . PHE A 1 426 ? -13.275 -42.956 -16.412 1.00 97.44 426 PHE A O 1
ATOM 3154 N N . ALA A 1 427 ? -15.057 -42.543 -15.111 1.00 96.56 427 ALA A N 1
ATOM 3155 C CA . ALA A 1 427 ? -16.036 -43.272 -15.919 1.00 96.56 427 ALA A CA 1
ATOM 3156 C C . ALA A 1 427 ? -16.777 -42.394 -16.952 1.00 96.56 427 ALA A C 1
ATOM 3158 O O . ALA A 1 427 ? -16.924 -41.187 -16.789 1.00 96.56 427 ALA A O 1
ATOM 3159 N N . LEU A 1 428 ? -17.299 -43.038 -17.999 1.00 97.38 428 LEU A N 1
ATOM 3160 C CA . LEU A 1 428 ? -18.144 -42.474 -19.057 1.00 97.38 428 LEU A CA 1
ATOM 3161 C C . LEU A 1 428 ? -19.367 -43.370 -19.306 1.00 97.38 428 LEU A C 1
ATOM 3163 O O . LEU A 1 428 ? -19.256 -44.598 -19.205 1.00 97.38 428 LEU A O 1
ATOM 3167 N N . THR A 1 429 ? -20.502 -42.789 -19.713 1.00 96.81 429 THR A N 1
ATOM 3168 C CA . THR A 1 429 ? -21.696 -43.549 -20.143 1.00 96.81 429 THR A CA 1
ATOM 3169 C C . THR A 1 429 ? -22.459 -42.902 -21.311 1.00 96.81 429 THR A C 1
ATOM 3171 O O . THR A 1 429 ? -22.202 -41.759 -21.681 1.00 96.81 429 THR A O 1
ATOM 3174 N N . GLY A 1 430 ? -23.373 -43.652 -21.935 1.00 95.69 430 GLY A N 1
ATOM 3175 C CA . GLY A 1 430 ? -24.260 -43.173 -23.005 1.00 95.69 430 GLY A CA 1
ATOM 3176 C C . GLY A 1 430 ? -25.200 -44.263 -23.544 1.00 95.69 430 GLY A C 1
ATOM 3177 O O . GLY A 1 430 ? -24.926 -45.457 -23.394 1.00 95.69 430 GLY A O 1
ATOM 3178 N N . LYS A 1 431 ? -26.324 -43.877 -24.173 1.00 93.75 431 LYS A N 1
ATOM 3179 C CA . LYS A 1 431 ? -27.405 -44.787 -24.625 1.00 93.75 431 LYS A CA 1
ATOM 3180 C C . LYS A 1 431 ? -27.953 -44.458 -26.033 1.00 93.75 431 LYS A C 1
ATOM 3182 O O . LYS A 1 431 ? -28.024 -43.291 -26.390 1.00 93.75 431 LYS A O 1
ATOM 3187 N N . GLY A 1 432 ? -28.415 -45.458 -26.801 1.00 91.81 432 GLY A N 1
ATOM 3188 C CA . GLY A 1 432 ? -29.221 -45.291 -28.040 1.00 91.81 432 GLY A CA 1
ATOM 3189 C C . GLY A 1 432 ? -30.757 -45.118 -27.837 1.00 91.81 432 GLY A C 1
ATOM 3190 O O . GLY A 1 432 ? -31.282 -45.661 -26.860 1.00 91.81 432 GLY A O 1
ATOM 3191 N N . GLN A 1 433 ? -31.496 -44.414 -28.732 1.00 85.50 433 GLN A N 1
ATOM 3192 C CA . GLN A 1 433 ? -32.988 -44.251 -28.700 1.00 85.50 433 GLN A CA 1
ATOM 3193 C C . GLN A 1 433 ? -33.720 -43.815 -30.028 1.00 85.50 433 GLN A C 1
ATOM 3195 O O . GLN A 1 433 ? -33.096 -43.790 -31.089 1.00 85.50 433 GLN A O 1
ATOM 3200 N N . SER A 1 434 ? -35.046 -43.491 -29.966 1.00 72.88 434 SER A N 1
ATOM 3201 C CA . SER A 1 434 ? -35.979 -43.026 -31.054 1.00 72.88 434 SER A CA 1
ATOM 3202 C C . SER A 1 434 ? -37.165 -42.095 -30.566 1.00 72.88 434 SER A C 1
ATOM 3204 O O . SER A 1 434 ? -37.213 -41.801 -29.375 1.00 72.88 434 SER A O 1
ATOM 3206 N N . THR A 1 435 ? -38.091 -41.557 -31.420 1.00 48.31 435 THR A N 1
ATOM 3207 C CA . THR A 1 435 ? -38.772 -40.205 -31.238 1.00 48.31 435 THR A CA 1
ATOM 3208 C C . THR A 1 435 ? -40.341 -40.001 -31.479 1.00 48.31 435 THR A C 1
ATOM 3210 O O . THR A 1 435 ? -40.862 -40.562 -32.444 1.00 48.31 435 THR A O 1
ATOM 3213 N N . PRO A 1 436 ? -41.122 -39.175 -30.676 1.00 45.78 436 PRO A N 1
ATOM 3214 C CA . PRO A 1 436 ? -42.606 -38.847 -30.853 1.00 45.78 436 PRO A CA 1
ATOM 3215 C C . PRO A 1 436 ? -43.239 -37.415 -30.420 1.00 45.78 436 PRO A C 1
ATOM 3217 O O . PRO A 1 436 ? -42.487 -36.597 -29.898 1.00 45.78 436 PRO A O 1
ATOM 3220 N N . PRO A 1 437 ? -44.587 -37.072 -30.582 1.00 46.28 437 PRO A N 1
ATOM 3221 C CA . PRO A 1 437 ? -45.282 -35.717 -30.356 1.00 46.28 437 PRO A CA 1
ATOM 3222 C C . PRO A 1 437 ? -46.683 -35.570 -29.547 1.00 46.28 437 PRO A C 1
ATOM 3224 O O . PRO A 1 437 ? -47.182 -36.587 -29.078 1.00 46.28 437 PRO A O 1
ATOM 3227 N N . ILE A 1 438 ? -47.342 -34.353 -29.354 1.00 46.03 438 ILE A N 1
ATOM 3228 C CA . ILE A 1 438 ? -48.415 -33.972 -28.289 1.00 46.03 438 ILE A CA 1
ATOM 3229 C C . ILE A 1 438 ? -49.507 -32.803 -28.570 1.00 46.03 438 ILE A C 1
ATOM 3231 O O . ILE A 1 438 ? -49.145 -31.888 -29.309 1.00 46.03 438 ILE A O 1
ATOM 3235 N N . PRO A 1 439 ? -50.787 -32.742 -27.996 1.00 50.16 439 PRO A N 1
ATOM 3236 C CA . PRO A 1 439 ? -51.650 -31.501 -27.659 1.00 50.16 439 PRO A CA 1
ATOM 3237 C C . PRO A 1 439 ? -52.737 -31.511 -26.444 1.00 50.16 439 PRO A C 1
ATOM 3239 O O . PRO A 1 439 ? -52.683 -32.439 -25.644 1.00 50.16 439 PRO A O 1
ATOM 3242 N N . SER A 1 440 ? -53.700 -30.522 -26.236 1.00 48.28 440 SER A N 1
ATOM 3243 C CA . SER A 1 440 ? -54.495 -30.178 -24.944 1.00 48.28 440 SER A CA 1
ATOM 3244 C C . SER A 1 440 ? -56.031 -29.627 -24.921 1.00 48.28 440 SER A C 1
ATOM 3246 O O . SER A 1 440 ? -56.572 -29.438 -26.010 1.00 48.28 440 SER A O 1
ATOM 3248 N N . PRO A 1 441 ? -56.772 -29.378 -23.749 1.00 46.72 441 PRO A N 1
ATOM 3249 C CA . PRO A 1 441 ? -58.284 -29.105 -23.585 1.00 46.72 441 PRO A CA 1
ATOM 3250 C C . PRO A 1 441 ? -58.911 -28.035 -22.522 1.00 46.72 441 PRO A C 1
ATOM 3252 O O . PRO A 1 441 ? -58.122 -27.375 -21.850 1.00 46.72 441 PRO A O 1
ATOM 3255 N N . PRO A 1 442 ? -60.287 -27.842 -22.318 1.00 49.16 442 PRO A N 1
ATOM 3256 C CA . PRO A 1 442 ? -61.009 -26.702 -21.575 1.00 49.16 442 PRO A CA 1
ATOM 3257 C C . PRO A 1 442 ? -62.243 -26.936 -20.538 1.00 49.16 442 PRO A C 1
ATOM 3259 O O . PRO A 1 442 ? -62.596 -28.096 -20.336 1.00 49.16 442 PRO A O 1
ATOM 3262 N N . PRO A 1 443 ? -62.932 -25.897 -19.894 1.00 54.81 443 PRO A N 1
ATOM 3263 C CA . PRO A 1 443 ? -63.910 -25.962 -18.706 1.00 54.81 443 PRO A CA 1
ATOM 3264 C C . PRO A 1 443 ? -65.312 -25.148 -18.663 1.00 54.81 443 PRO A C 1
ATOM 3266 O O . PRO A 1 443 ? -65.675 -24.554 -19.674 1.00 54.81 443 PRO A O 1
ATOM 3269 N N . ALA A 1 444 ? -66.101 -25.089 -17.521 1.00 43.28 444 ALA A N 1
ATOM 3270 C CA . ALA A 1 444 ? -67.473 -24.432 -17.247 1.00 43.28 444 ALA A CA 1
ATOM 3271 C C . ALA A 1 444 ? -67.844 -24.213 -15.690 1.00 43.28 444 ALA A C 1
ATOM 3273 O O . ALA A 1 444 ? -66.981 -24.624 -14.921 1.00 43.28 444 ALA A O 1
ATOM 3274 N N . GLN A 1 445 ? -68.956 -23.694 -15.025 1.00 40.41 445 GLN A N 1
ATOM 3275 C CA . GLN A 1 445 ? -70.304 -22.970 -15.194 1.00 40.41 445 GLN A CA 1
ATOM 3276 C C . GLN A 1 445 ? -70.970 -22.428 -13.804 1.00 40.41 445 GLN A C 1
ATOM 3278 O O . GLN A 1 445 ? -70.366 -22.718 -12.774 1.00 40.41 445 GLN A O 1
ATOM 3283 N N . PRO A 1 446 ? -72.142 -21.671 -13.697 1.00 50.16 446 PRO A N 1
ATOM 3284 C CA . PRO A 1 446 ? -72.677 -20.889 -12.484 1.00 50.16 446 PRO A CA 1
ATOM 3285 C C . PRO A 1 446 ? -74.158 -21.117 -11.889 1.00 50.16 446 PRO A C 1
ATOM 3287 O O . PRO A 1 446 ? -74.827 -22.025 -12.370 1.00 50.16 446 PRO A O 1
ATOM 3290 N N . LEU A 1 447 ? -74.700 -20.322 -10.880 1.00 34.19 447 LEU A N 1
ATOM 3291 C CA . LEU A 1 447 ? -76.039 -20.512 -10.142 1.00 34.19 447 LEU A CA 1
ATOM 3292 C C . LEU A 1 447 ? -77.092 -19.338 -9.731 1.00 34.19 447 LEU A C 1
ATOM 3294 O O . LEU A 1 447 ? -77.874 -19.015 -10.622 1.00 34.19 447 LEU A O 1
ATOM 3298 N N . PRO A 1 448 ? -77.315 -18.793 -8.467 1.00 48.41 448 PRO A N 1
ATOM 3299 C CA . PRO A 1 448 ? -78.682 -18.647 -7.789 1.00 48.41 448 PRO A CA 1
ATOM 3300 C C . PRO A 1 448 ? -79.204 -17.284 -7.095 1.00 48.41 448 PRO A C 1
ATOM 3302 O O . PRO A 1 448 ? -78.470 -16.300 -7.146 1.00 48.41 448 PRO A O 1
ATOM 3305 N N . PRO A 1 449 ? -80.439 -17.191 -6.446 1.00 61.81 449 PRO A N 1
ATOM 3306 C CA . PRO A 1 449 ? -81.192 -15.929 -6.030 1.00 61.81 449 PRO A CA 1
ATOM 3307 C C . PRO A 1 449 ? -81.979 -15.808 -4.625 1.00 61.81 449 PRO A C 1
ATOM 3309 O O . PRO A 1 449 ? -81.919 -16.731 -3.818 1.00 61.81 449 PRO A O 1
ATOM 3312 N N . THR A 1 450 ? -82.820 -14.737 -4.395 1.00 68.06 450 THR A N 1
ATOM 3313 C CA . THR A 1 450 ? -83.947 -14.368 -3.389 1.00 68.06 450 THR A CA 1
ATOM 3314 C C . THR A 1 450 ? -83.779 -13.541 -2.037 1.00 68.06 450 THR A C 1
ATOM 3316 O O . THR A 1 450 ? -83.537 -14.158 -1.007 1.00 68.06 450 THR A O 1
ATOM 3319 N N . MET A 1 451 ? -83.913 -12.167 -1.974 1.00 74.38 451 MET A N 1
ATOM 3320 C CA . MET A 1 451 ? -83.130 -11.275 -1.020 1.00 74.38 451 MET A CA 1
ATOM 3321 C C . MET A 1 451 ? -83.623 -9.824 -0.572 1.00 74.38 451 MET A C 1
ATOM 3323 O O . MET A 1 451 ? -84.686 -9.363 -0.960 1.00 74.38 451 MET A O 1
ATOM 3327 N N . ASN A 1 452 ? -82.821 -9.075 0.245 1.00 79.38 452 ASN A N 1
ATOM 3328 C CA . ASN A 1 452 ? -82.988 -7.658 0.741 1.00 79.38 452 ASN A CA 1
ATOM 3329 C C . ASN A 1 452 ? -81.733 -6.747 0.533 1.00 79.38 452 ASN A C 1
ATOM 3331 O O . ASN A 1 452 ? -80.630 -7.277 0.382 1.00 79.38 452 ASN A O 1
ATOM 3335 N N . LEU A 1 453 ? -81.871 -5.407 0.659 1.00 81.69 453 LEU A N 1
ATOM 3336 C CA . LEU A 1 453 ? -80.805 -4.382 0.533 1.00 81.69 453 LEU A CA 1
ATOM 3337 C C . LEU A 1 453 ? -80.696 -3.400 1.738 1.00 81.69 453 LEU A C 1
ATOM 3339 O O . LEU A 1 453 ? -81.684 -3.011 2.358 1.00 81.69 453 LEU A O 1
ATOM 3343 N N . THR A 1 454 ? -79.482 -2.929 2.047 1.00 83.94 454 THR A N 1
ATOM 3344 C CA . THR A 1 454 ? -79.184 -1.814 2.978 1.00 83.94 454 THR A CA 1
ATOM 3345 C C . THR A 1 454 ? -78.220 -0.796 2.357 1.00 83.94 454 THR A C 1
ATOM 3347 O O . THR A 1 454 ? -77.390 -1.158 1.525 1.00 83.94 454 THR A O 1
ATOM 3350 N N . ILE A 1 455 ? -78.323 0.468 2.774 1.00 85.00 455 ILE A N 1
ATOM 3351 C CA . ILE A 1 455 ? -77.479 1.597 2.370 1.00 85.00 455 ILE A CA 1
ATOM 3352 C C . ILE A 1 455 ? -76.995 2.323 3.634 1.00 85.00 455 ILE A C 1
ATOM 3354 O O . ILE A 1 455 ? -77.803 2.768 4.444 1.00 85.00 455 ILE A O 1
ATOM 3358 N N . ASN A 1 456 ? -75.684 2.456 3.808 1.00 85.19 456 ASN A N 1
ATOM 3359 C CA . ASN A 1 456 ? -75.048 3.242 4.873 1.00 85.19 456 ASN A CA 1
ATOM 3360 C C . ASN A 1 456 ? -74.373 4.491 4.271 1.00 85.19 456 ASN A C 1
ATOM 3362 O O . ASN A 1 456 ? -74.253 4.592 3.049 1.00 85.19 456 ASN A O 1
ATOM 3366 N N . PHE A 1 457 ? -73.880 5.408 5.103 1.00 84.31 457 PHE A N 1
ATOM 3367 C CA . PHE A 1 457 ? -73.118 6.583 4.656 1.00 84.31 457 PHE A CA 1
ATOM 3368 C C . PHE A 1 457 ? -71.732 6.656 5.310 1.00 84.31 457 PHE A C 1
ATOM 3370 O O . PHE A 1 457 ? -71.548 6.190 6.436 1.00 84.31 457 PHE A O 1
ATOM 3377 N N . GLY A 1 458 ? -70.752 7.221 4.598 1.00 75.75 458 GLY A N 1
ATOM 3378 C CA . GLY A 1 458 ? -69.365 7.328 5.060 1.00 75.75 458 GLY A CA 1
ATOM 3379 C C . GLY A 1 458 ? -68.558 8.437 4.377 1.00 75.75 458 GLY A C 1
ATOM 3380 O O . GLY A 1 458 ? -69.027 9.085 3.442 1.00 75.75 458 GLY A O 1
ATOM 3381 N N . GLY A 1 459 ? -67.323 8.631 4.849 1.00 77.88 459 GLY A N 1
ATOM 3382 C CA . GLY A 1 459 ? -66.411 9.689 4.398 1.00 77.88 459 GLY A CA 1
ATOM 3383 C C . GLY A 1 459 ? -66.538 11.004 5.186 1.00 77.88 459 GLY A C 1
ATOM 3384 O O . GLY A 1 459 ? -67.129 11.036 6.263 1.00 77.88 459 GLY A O 1
ATOM 3385 N N . THR A 1 460 ? -65.906 12.073 4.688 1.00 78.75 460 THR A N 1
ATOM 3386 C CA . THR A 1 460 ? -65.828 13.402 5.341 1.00 78.75 460 THR A CA 1
ATOM 3387 C C . THR A 1 460 ? -66.760 14.459 4.746 1.00 78.75 460 THR A C 1
ATOM 3389 O O . THR A 1 460 ? -66.891 15.543 5.312 1.00 78.75 460 THR A O 1
ATOM 3392 N N . GLY A 1 461 ? -67.363 14.176 3.592 1.00 79.44 461 GLY A N 1
ATOM 3393 C CA . GLY A 1 461 ? -68.305 15.048 2.897 1.00 79.44 461 GLY A CA 1
ATOM 3394 C C . GLY A 1 461 ? -69.756 14.622 3.110 1.00 79.44 461 GLY A C 1
ATOM 3395 O O . GLY A 1 461 ? -70.053 13.687 3.851 1.00 79.44 461 GLY A O 1
ATOM 3396 N N . HIS A 1 462 ? -70.666 15.295 2.410 1.00 82.56 462 HIS A N 1
ATOM 3397 C CA . HIS A 1 462 ? -72.106 15.045 2.497 1.00 82.56 462 HIS A CA 1
ATOM 3398 C C . HIS A 1 462 ? -72.736 14.802 1.122 1.00 82.56 462 HIS A C 1
ATOM 3400 O O . HIS A 1 462 ? -72.236 15.257 0.089 1.00 82.56 462 HIS A O 1
ATOM 3406 N N . GLY A 1 463 ? -73.878 14.120 1.122 1.00 84.31 463 GLY A N 1
ATOM 3407 C CA . GLY A 1 463 ? -74.698 13.872 -0.058 1.00 84.31 463 GLY A CA 1
ATOM 3408 C C . GLY A 1 463 ? -75.988 13.101 0.232 1.00 84.31 463 GLY A C 1
ATOM 3409 O O . GLY A 1 463 ? -76.395 12.924 1.381 1.00 84.31 463 GLY A O 1
ATOM 3410 N N . HIS A 1 464 ? -76.626 12.651 -0.840 1.00 86.81 464 HIS A N 1
ATOM 3411 C CA . HIS A 1 464 ? -77.922 11.981 -0.860 1.00 86.81 464 HIS A CA 1
ATOM 3412 C C . HIS A 1 464 ? -77.882 10.774 -1.807 1.00 86.81 464 HIS A C 1
ATOM 3414 O O . HIS A 1 464 ? -77.075 10.749 -2.737 1.00 86.81 464 HIS A O 1
ATOM 3420 N N . VAL A 1 465 ? -78.753 9.786 -1.604 1.00 86.00 465 VAL A N 1
ATOM 3421 C CA . VAL A 1 465 ? -78.878 8.583 -2.440 1.00 86.00 465 VAL A CA 1
ATOM 3422 C C . VAL A 1 465 ? -80.334 8.325 -2.813 1.00 86.00 465 VAL A C 1
ATOM 3424 O O . VAL A 1 465 ? -81.201 8.282 -1.945 1.00 86.00 465 VAL A O 1
ATOM 3427 N N . THR A 1 466 ? -80.583 8.099 -4.100 1.00 85.31 466 THR A N 1
ATOM 3428 C CA . THR A 1 466 ? -81.874 7.653 -4.647 1.00 85.31 466 THR A CA 1
ATOM 3429 C C . THR A 1 466 ? -81.731 6.328 -5.405 1.00 85.31 466 THR A C 1
ATOM 3431 O O . THR A 1 466 ? -80.655 5.724 -5.422 1.00 85.31 466 THR A O 1
ATOM 3434 N N . THR A 1 467 ? -82.815 5.850 -6.024 1.00 82.31 467 THR A N 1
ATOM 3435 C CA . THR A 1 467 ? -82.846 4.612 -6.822 1.00 82.31 467 THR A CA 1
ATOM 3436 C C . THR A 1 467 ? -83.556 4.763 -8.160 1.00 82.31 467 THR A C 1
ATOM 3438 O O . THR A 1 467 ? -84.464 5.580 -8.299 1.00 82.31 467 THR A O 1
ATOM 3441 N N . ASP A 1 468 ? -83.177 3.909 -9.110 1.00 75.81 468 ASP A N 1
ATOM 3442 C CA . ASP A 1 468 ? -83.917 3.615 -10.338 1.00 75.81 468 ASP A CA 1
ATOM 3443 C C . ASP A 1 468 ? -84.050 2.077 -10.497 1.00 75.81 468 ASP A C 1
ATOM 3445 O O . ASP A 1 468 ? -83.021 1.386 -10.461 1.00 75.81 468 ASP A O 1
ATOM 3449 N N . PRO A 1 469 ? -85.272 1.506 -10.612 1.00 72.38 469 PRO A N 1
ATOM 3450 C CA . PRO A 1 469 ? -86.576 2.169 -10.482 1.00 72.38 469 PRO A CA 1
ATOM 3451 C C . PRO A 1 469 ? -86.797 2.767 -9.082 1.00 72.38 469 PRO A C 1
ATOM 3453 O O . PRO A 1 469 ? -86.322 2.243 -8.076 1.00 72.38 469 PRO A O 1
ATOM 3456 N N . SER A 1 470 ? -87.521 3.886 -9.018 1.00 70.12 470 SER A N 1
ATOM 3457 C CA . SER A 1 470 ? -87.633 4.717 -7.812 1.00 70.12 470 SER A CA 1
ATOM 3458 C C . SER A 1 470 ? -88.388 4.036 -6.662 1.00 70.12 470 SER A C 1
ATOM 3460 O O . SER A 1 470 ? -89.610 3.884 -6.732 1.00 70.12 470 SER A O 1
ATOM 3462 N N . GLY A 1 471 ? -87.680 3.695 -5.579 1.00 68.12 471 GLY A N 1
ATOM 3463 C CA . GLY A 1 471 ? -88.279 3.123 -4.358 1.00 68.12 471 GLY A CA 1
ATOM 3464 C C . GLY A 1 471 ? -87.529 3.387 -3.041 1.00 68.12 471 GLY A C 1
ATOM 3465 O O . GLY A 1 471 ? -88.008 2.987 -1.981 1.00 68.12 471 GLY A O 1
ATOM 3466 N N . ILE A 1 472 ? -86.370 4.047 -3.099 1.00 76.62 472 ILE A N 1
ATOM 3467 C CA . ILE A 1 472 ? -85.460 4.349 -1.983 1.00 76.62 472 ILE A CA 1
ATOM 3468 C C . ILE A 1 472 ? -84.934 5.783 -2.148 1.00 76.62 472 ILE A C 1
ATOM 3470 O O . ILE A 1 472 ? -84.511 6.150 -3.248 1.00 76.62 472 ILE A O 1
ATOM 3474 N N . ASP A 1 473 ? -84.942 6.548 -1.054 1.00 82.56 473 ASP A N 1
ATOM 3475 C CA . ASP A 1 473 ? -84.580 7.969 -0.951 1.00 82.56 473 ASP A CA 1
ATOM 3476 C C . ASP A 1 473 ? -83.957 8.188 0.450 1.00 82.56 473 ASP A C 1
ATOM 3478 O O . ASP A 1 473 ? -84.655 8.076 1.458 1.00 82.56 473 ASP A O 1
ATOM 3482 N N . CYS A 1 474 ? -82.631 8.366 0.540 1.00 82.88 474 CYS A N 1
ATOM 3483 C CA . CYS A 1 474 ? -81.881 8.368 1.807 1.00 82.88 474 CYS A CA 1
ATOM 3484 C C . CYS A 1 474 ? -80.801 9.472 1.851 1.00 82.88 474 CYS A C 1
ATOM 3486 O O . CYS A 1 474 ? -80.003 9.605 0.922 1.00 82.88 474 CYS A O 1
ATOM 3488 N N . ASP A 1 475 ? -80.697 10.189 2.975 1.00 82.94 475 ASP A N 1
ATOM 3489 C CA . ASP A 1 475 ? -79.795 11.338 3.167 1.00 82.94 475 ASP A CA 1
ATOM 3490 C C . ASP A 1 475 ? -78.632 11.034 4.140 1.00 82.94 475 ASP A C 1
ATOM 3492 O O . ASP A 1 475 ? -78.839 10.404 5.179 1.00 82.94 475 ASP A O 1
ATOM 3496 N N . SER A 1 476 ? -77.417 11.521 3.842 1.00 78.94 476 SER A N 1
ATOM 3497 C CA . SER A 1 476 ? -76.199 11.286 4.652 1.00 78.94 476 SER A CA 1
ATOM 3498 C C . SER A 1 476 ? -76.166 11.934 6.045 1.00 78.94 476 SER A C 1
ATOM 3500 O O . SER A 1 476 ? -75.292 11.606 6.846 1.00 78.94 476 SER A O 1
ATOM 3502 N N . ASN A 1 477 ? -77.116 12.812 6.381 1.00 79.44 477 ASN A N 1
ATOM 3503 C CA . ASN A 1 477 ? -77.352 13.243 7.764 1.00 79.44 477 ASN A CA 1
ATOM 3504 C C . ASN A 1 477 ? -77.918 12.096 8.633 1.00 79.44 477 ASN A C 1
ATOM 3506 O O . ASN A 1 477 ? -77.963 12.211 9.859 1.00 79.44 477 ASN A O 1
ATOM 3510 N N . GLN A 1 478 ? -78.337 10.981 8.020 1.00 76.75 478 GLN A N 1
ATOM 3511 C CA . GLN A 1 478 ? -78.666 9.721 8.683 1.00 76.75 478 GLN A CA 1
ATOM 3512 C C . GLN A 1 478 ? -77.541 8.698 8.471 1.00 76.75 478 GLN A C 1
ATOM 3514 O O . GLN A 1 478 ? -76.940 8.624 7.405 1.00 76.75 478 GLN A O 1
ATOM 3519 N N . ALA A 1 479 ? -77.274 7.848 9.466 1.00 68.12 479 ALA A N 1
ATOM 3520 C CA . ALA A 1 479 ? -76.174 6.883 9.374 1.00 68.12 479 ALA A CA 1
ATOM 3521 C C . ALA A 1 479 ? -76.435 5.720 8.388 1.00 68.12 479 ALA A C 1
ATOM 3523 O O . ALA A 1 479 ? -75.486 5.209 7.787 1.00 68.12 479 ALA A O 1
ATOM 3524 N N . LYS A 1 480 ? -77.695 5.268 8.245 1.00 79.94 480 LYS A N 1
ATOM 3525 C CA . LYS A 1 480 ? -78.100 4.173 7.337 1.00 79.94 480 LYS A CA 1
ATOM 3526 C C . LYS A 1 480 ? -79.617 4.069 7.105 1.00 79.94 480 LYS A C 1
ATOM 3528 O O . LYS A 1 480 ? -80.400 4.614 7.877 1.00 79.94 480 LYS A O 1
ATOM 3533 N N . CYS A 1 481 ? -79.993 3.306 6.078 1.00 81.19 481 CYS A N 1
ATOM 3534 C CA . CYS A 1 481 ? -81.313 3.191 5.446 1.00 81.19 481 CYS A CA 1
ATOM 3535 C C . CYS A 1 481 ? -81.477 1.761 4.846 1.00 81.19 481 CYS A C 1
ATOM 3537 O O . CYS A 1 481 ? -80.487 1.213 4.362 1.00 81.19 481 CYS A O 1
ATOM 3539 N N . SER A 1 482 ? -82.656 1.113 4.855 1.00 80.88 482 SER A N 1
ATOM 3540 C CA . SER A 1 482 ? -82.804 -0.311 4.432 1.00 80.88 482 SER A CA 1
ATOM 3541 C C . SER A 1 482 ? -84.164 -0.645 3.796 1.00 80.88 482 SER A C 1
ATOM 3543 O O . SER A 1 482 ? -85.188 -0.202 4.305 1.00 80.88 482 SER A O 1
ATOM 3545 N N . HIS A 1 483 ? -84.183 -1.471 2.735 1.00 78.56 483 HIS A N 1
ATOM 3546 C CA . HIS A 1 483 ? -85.386 -1.843 1.959 1.00 78.56 483 HIS A CA 1
ATOM 3547 C C . HIS A 1 483 ? -85.334 -3.300 1.417 1.00 78.56 483 HIS A C 1
ATOM 3549 O O . HIS A 1 483 ? -84.269 -3.912 1.318 1.00 78.56 483 HIS A O 1
ATOM 3555 N N . SER A 1 484 ? -86.488 -3.861 1.037 1.00 77.06 484 SER A N 1
ATOM 3556 C CA . SER A 1 484 ? -86.646 -5.211 0.449 1.00 77.06 484 SER A CA 1
ATOM 3557 C C . SER A 1 484 ? -86.953 -5.138 -1.046 1.00 77.06 484 SER A C 1
ATOM 3559 O O . SER A 1 484 ? -87.697 -4.249 -1.453 1.00 77.06 484 SER A O 1
ATOM 3561 N N . VAL A 1 485 ? -86.392 -6.045 -1.860 1.00 73.81 485 VAL A N 1
ATOM 3562 C CA . VAL A 1 485 ? -86.475 -5.977 -3.335 1.00 73.81 485 VAL A CA 1
ATOM 3563 C C . VAL A 1 485 ? -86.410 -7.378 -3.954 1.00 73.81 485 VAL A C 1
ATOM 3565 O O . VAL A 1 485 ? -85.725 -8.251 -3.425 1.00 73.81 485 VAL A O 1
ATOM 3568 N N . ASP A 1 486 ? -87.091 -7.587 -5.081 1.00 75.12 486 ASP A N 1
ATOM 3569 C CA . ASP A 1 486 ? -87.035 -8.834 -5.851 1.00 75.12 486 ASP A CA 1
ATOM 3570 C C . ASP A 1 486 ? -85.600 -9.209 -6.267 1.00 75.12 486 ASP A C 1
ATOM 3572 O O . ASP A 1 486 ? -84.692 -8.382 -6.262 1.00 75.12 486 ASP A O 1
ATOM 3576 N N . THR A 1 487 ? -85.384 -10.470 -6.650 1.00 67.75 487 THR A N 1
ATOM 3577 C CA . THR A 1 487 ? -84.100 -10.943 -7.201 1.00 67.75 487 THR A CA 1
ATOM 3578 C C . THR A 1 487 ? -84.231 -11.468 -8.611 1.00 67.75 487 THR A C 1
ATOM 3580 O O . THR A 1 487 ? -85.322 -11.818 -9.046 1.00 67.75 487 THR A O 1
ATOM 3583 N N . ALA A 1 488 ? -83.087 -11.579 -9.285 1.00 67.56 488 ALA A N 1
ATOM 3584 C CA . ALA A 1 488 ? -82.989 -11.542 -10.737 1.00 67.56 488 ALA A CA 1
ATOM 3585 C C . ALA A 1 488 ? -83.389 -10.175 -11.338 1.00 67.56 488 ALA A C 1
ATOM 3587 O O . ALA A 1 488 ? -83.512 -10.048 -12.555 1.00 67.56 488 ALA A O 1
ATOM 3588 N N . SER A 1 489 ? -83.515 -9.137 -10.500 1.00 72.06 489 SER A N 1
ATOM 3589 C CA . SER A 1 489 ? -83.644 -7.735 -10.899 1.00 72.06 489 SER A CA 1
ATOM 3590 C C . SER A 1 489 ? -82.397 -6.931 -10.536 1.00 72.06 489 SER A C 1
ATOM 3592 O O . SER A 1 489 ? -81.742 -7.173 -9.519 1.00 72.06 489 SER A O 1
ATOM 3594 N N . TRP A 1 490 ? -82.101 -5.937 -11.367 1.00 77.12 490 TRP A N 1
ATOM 3595 C CA . TRP A 1 490 ? -81.103 -4.909 -11.094 1.00 77.12 490 TRP A CA 1
ATOM 3596 C C . TRP A 1 490 ? -81.757 -3.692 -10.444 1.00 77.12 490 TRP A C 1
ATOM 3598 O O . TRP A 1 490 ? -82.889 -3.343 -10.780 1.00 77.12 490 TRP A O 1
ATOM 3608 N N . ILE A 1 491 ? -81.018 -3.029 -9.559 1.00 81.75 491 ILE A N 1
ATOM 3609 C CA . ILE A 1 491 ? -81.338 -1.692 -9.051 1.00 81.75 491 ILE A CA 1
ATOM 3610 C C . ILE A 1 491 ? -80.120 -0.812 -9.281 1.00 81.75 491 ILE A C 1
ATOM 3612 O O . ILE A 1 491 ? -78.993 -1.250 -9.032 1.00 81.75 491 ILE A O 1
ATOM 3616 N N . LYS A 1 492 ? -80.338 0.440 -9.677 1.00 82.75 492 LYS A N 1
ATOM 3617 C CA . LYS A 1 492 ? -79.291 1.457 -9.682 1.00 82.75 492 LYS A CA 1
ATOM 3618 C C . LYS A 1 492 ? -79.453 2.392 -8.493 1.00 82.75 492 LYS A C 1
ATOM 3620 O O . LYS A 1 492 ? -80.456 3.090 -8.396 1.00 82.75 492 LYS A O 1
ATOM 3625 N N . LEU A 1 493 ? -78.461 2.424 -7.609 1.00 86.38 493 LEU A N 1
ATOM 3626 C CA . LEU A 1 493 ? -78.291 3.460 -6.597 1.00 86.38 493 LEU A CA 1
ATOM 3627 C C . LEU A 1 493 ? -77.683 4.705 -7.253 1.00 86.38 493 LEU A C 1
ATOM 3629 O O . LEU A 1 493 ? -76.660 4.621 -7.935 1.00 86.38 493 LEU A O 1
ATOM 3633 N N . ILE A 1 494 ? -78.292 5.868 -7.033 1.00 84.88 494 ILE A N 1
ATOM 3634 C CA . ILE A 1 494 ? -77.889 7.134 -7.655 1.00 84.88 494 ILE A CA 1
ATOM 3635 C C . ILE A 1 494 ? -77.437 8.104 -6.551 1.00 84.88 494 ILE A C 1
ATOM 3637 O O . ILE A 1 494 ? -78.277 8.643 -5.829 1.00 84.88 494 ILE A O 1
ATOM 3641 N N . PRO A 1 495 ? -76.121 8.331 -6.381 1.00 86.94 495 PRO A N 1
ATOM 3642 C CA . PRO A 1 495 ? -75.593 9.227 -5.362 1.00 86.94 495 PRO A CA 1
ATOM 3643 C C . PRO A 1 495 ? -75.448 10.658 -5.900 1.00 86.94 495 PRO A C 1
ATOM 3645 O O . PRO A 1 495 ? -74.907 10.883 -6.982 1.00 86.94 495 PRO A O 1
ATOM 3648 N N . THR A 1 496 ? -75.882 11.643 -5.117 1.00 85.75 496 THR A N 1
ATOM 3649 C CA . THR A 1 496 ? -75.757 13.080 -5.412 1.00 85.75 496 THR A CA 1
ATOM 3650 C C . THR A 1 496 ? -74.992 13.758 -4.281 1.00 85.75 496 THR A C 1
ATOM 3652 O O . THR A 1 496 ? -75.433 13.734 -3.136 1.00 85.75 496 THR A O 1
ATOM 3655 N N . ALA A 1 497 ? -73.831 14.345 -4.572 1.00 83.38 497 ALA A N 1
ATOM 3656 C CA . ALA A 1 497 ? -72.994 14.996 -3.561 1.00 83.38 497 ALA A CA 1
ATOM 3657 C C . ALA A 1 497 ? -73.443 16.439 -3.268 1.00 83.38 497 ALA A C 1
ATOM 3659 O O . ALA A 1 497 ? -73.953 17.134 -4.147 1.00 83.38 497 ALA A O 1
ATOM 3660 N N . ALA A 1 498 ? -73.214 16.905 -2.038 1.00 79.50 498 ALA A N 1
ATOM 3661 C CA . ALA A 1 498 ? -73.375 18.310 -1.670 1.00 79.50 498 ALA A CA 1
ATOM 3662 C C . ALA A 1 498 ? -72.313 19.191 -2.360 1.00 79.50 498 ALA A C 1
ATOM 3664 O O . ALA A 1 498 ? -71.236 18.721 -2.708 1.00 79.50 498 ALA A O 1
ATOM 3665 N N . ALA A 1 499 ? -72.578 20.492 -2.520 1.00 76.56 499 ALA A N 1
ATOM 3666 C CA . ALA A 1 499 ? -71.781 21.388 -3.376 1.00 76.56 499 ALA A CA 1
ATOM 3667 C C . ALA A 1 499 ? -70.292 21.574 -2.989 1.00 76.56 499 ALA A C 1
ATOM 3669 O O . ALA A 1 499 ? -69.510 22.077 -3.793 1.00 76.56 499 ALA A O 1
ATOM 3670 N N . ASN A 1 500 ? -69.890 21.194 -1.773 1.00 78.88 500 ASN A N 1
ATOM 3671 C CA . ASN A 1 500 ? -68.500 21.196 -1.297 1.00 78.88 500 ASN A CA 1
ATOM 3672 C C . ASN A 1 500 ? -67.863 19.791 -1.267 1.00 78.88 500 ASN A C 1
ATOM 3674 O O . ASN A 1 500 ? -66.748 19.638 -0.771 1.00 78.88 500 ASN A O 1
ATOM 3678 N N . SER A 1 501 ? -68.579 18.775 -1.744 1.00 82.06 501 SER A N 1
ATOM 3679 C CA . SER A 1 501 ? -68.254 17.358 -1.617 1.00 82.06 501 SER A CA 1
ATOM 3680 C C . SER A 1 501 ? -68.262 16.666 -2.985 1.00 82.06 501 SER A C 1
ATOM 3682 O O . SER A 1 501 ? -68.927 17.097 -3.925 1.00 82.06 501 SER A O 1
ATOM 3684 N N . LYS A 1 502 ? -67.541 15.553 -3.092 1.00 82.50 502 LYS A N 1
ATOM 3685 C CA . LYS A 1 502 ? -67.606 14.590 -4.198 1.00 82.50 502 LYS A CA 1
ATOM 3686 C C . LYS A 1 502 ? -68.139 13.265 -3.664 1.00 82.50 502 LYS A C 1
ATOM 3688 O O . LYS A 1 502 ? -67.788 12.856 -2.560 1.00 82.50 502 LYS A O 1
ATOM 3693 N N . PHE A 1 503 ? -68.942 12.569 -4.462 1.00 83.81 503 PHE A N 1
ATOM 3694 C CA . PHE A 1 503 ? -69.153 11.141 -4.250 1.00 83.81 503 PHE A CA 1
ATOM 3695 C C . PHE A 1 503 ? -67.875 10.414 -4.674 1.00 83.81 503 PHE A C 1
ATOM 3697 O O . PHE A 1 503 ? -67.391 10.647 -5.783 1.00 83.81 503 PHE A O 1
ATOM 3704 N N . THR A 1 504 ? -67.298 9.589 -3.801 1.00 80.00 504 THR A N 1
ATOM 3705 C CA . THR A 1 504 ? -66.000 8.938 -4.061 1.00 80.00 504 THR A CA 1
ATOM 3706 C C . THR A 1 504 ? -66.097 7.467 -4.401 1.00 80.00 504 THR A C 1
ATOM 3708 O O . THR A 1 504 ? -65.148 6.916 -4.952 1.00 80.00 504 THR A O 1
ATOM 3711 N N . GLY A 1 505 ? -67.244 6.850 -4.141 1.00 79.31 505 GLY A N 1
ATOM 3712 C CA . GLY A 1 505 ? -67.508 5.473 -4.516 1.00 79.31 505 GLY A CA 1
ATOM 3713 C C . GLY A 1 505 ? -68.421 4.775 -3.525 1.00 79.31 505 GLY A C 1
ATOM 3714 O O . GLY A 1 505 ? -68.626 5.211 -2.386 1.00 79.31 505 GLY A O 1
ATOM 3715 N N . TRP A 1 506 ? -68.961 3.654 -3.974 1.00 81.06 506 TRP A N 1
ATOM 3716 C CA . TRP A 1 506 ? -69.652 2.726 -3.103 1.00 81.06 506 TRP A CA 1
ATOM 3717 C C . TRP A 1 506 ? -68.629 1.841 -2.396 1.00 81.06 506 TRP A C 1
ATOM 3719 O O . TRP A 1 506 ? -67.629 1.438 -2.981 1.00 81.06 506 TRP A O 1
ATOM 3729 N N . GLY A 1 507 ? -68.882 1.548 -1.126 1.00 73.75 507 GLY A N 1
ATOM 3730 C CA . GLY A 1 507 ? -68.259 0.434 -0.416 1.00 73.75 507 GLY A CA 1
ATOM 3731 C C . GLY A 1 507 ? -69.329 -0.551 0.038 1.00 73.75 507 GLY A C 1
ATOM 3732 O O . GLY A 1 507 ? -70.520 -0.250 -0.013 1.00 73.75 507 GLY A O 1
ATOM 3733 N N . GLY A 1 508 ? -68.929 -1.719 0.522 1.00 64.25 508 GLY A N 1
ATOM 3734 C CA . GLY A 1 508 ? -69.866 -2.725 1.012 1.00 64.25 508 GLY A CA 1
ATOM 3735 C C . GLY A 1 508 ? -69.156 -4.014 1.394 1.00 64.25 508 GLY A C 1
ATOM 3736 O O . GLY A 1 508 ? -67.951 -4.159 1.199 1.00 64.25 508 GLY A O 1
ATOM 3737 N N . PHE A 1 509 ? -69.910 -4.959 1.950 1.00 54.72 509 PHE A N 1
ATOM 3738 C CA . PHE A 1 509 ? -69.436 -6.333 2.097 1.00 54.72 509 PHE A CA 1
ATOM 3739 C C . PHE A 1 509 ? -70.015 -7.141 0.928 1.00 54.72 509 PHE A C 1
ATOM 3741 O O . PHE A 1 509 ? -71.231 -7.323 0.871 1.00 54.72 509 PHE A O 1
ATOM 3748 N N . GLN A 1 510 ? -69.134 -7.627 0.041 1.00 56.16 510 GLN A N 1
ATOM 3749 C CA . GLN A 1 510 ? -69.390 -8.111 -1.336 1.00 56.16 510 GLN A CA 1
ATOM 3750 C C . GLN A 1 510 ? -69.392 -6.986 -2.398 1.00 56.16 510 GLN A C 1
ATOM 3752 O O . GLN A 1 510 ? -69.943 -5.912 -2.179 1.00 56.16 510 GLN A O 1
ATOM 3757 N N . SER A 1 511 ? -68.745 -7.268 -3.538 1.00 59.22 511 SER A N 1
ATOM 3758 C CA . SER A 1 511 ? -68.375 -6.349 -4.640 1.00 59.22 511 SER A CA 1
ATOM 3759 C C . SER A 1 511 ? -69.540 -5.784 -5.456 1.00 59.22 511 SER A C 1
ATOM 3761 O O . SER A 1 511 ? -69.386 -4.853 -6.239 1.00 59.22 511 SER A O 1
ATOM 3763 N N . ASP A 1 512 ? -70.729 -6.351 -5.291 1.00 63.41 512 ASP A N 1
ATOM 3764 C CA . ASP A 1 512 ? -71.933 -6.036 -6.065 1.00 63.41 512 ASP A CA 1
ATOM 3765 C C . ASP A 1 512 ? -72.489 -4.623 -5.793 1.00 63.41 512 ASP A C 1
ATOM 3767 O O . ASP A 1 512 ? -73.568 -4.286 -6.268 1.00 63.41 512 ASP A O 1
ATOM 3771 N N . CYS A 1 513 ? -71.794 -3.818 -4.989 1.00 68.62 513 CYS A N 1
ATOM 3772 C CA . CYS A 1 513 ? -72.114 -2.423 -4.714 1.00 68.62 513 CYS A CA 1
ATOM 3773 C C . CYS A 1 513 ? -71.241 -1.439 -5.509 1.00 68.62 513 CYS A C 1
ATOM 3775 O O . CYS A 1 513 ? -71.654 -0.296 -5.668 1.00 68.62 513 CYS A O 1
ATOM 3777 N N . ASP A 1 514 ? -70.053 -1.837 -5.981 1.00 71.88 514 ASP A N 1
ATOM 3778 C CA . ASP A 1 514 ? -68.921 -0.924 -6.232 1.00 71.88 514 ASP A CA 1
ATOM 3779 C C . ASP A 1 514 ? -69.199 0.171 -7.288 1.00 71.88 514 ASP A C 1
ATOM 3781 O O . ASP A 1 514 ? -68.719 1.301 -7.169 1.00 71.88 514 ASP A O 1
ATOM 3785 N N . ASN A 1 515 ? -70.025 -0.125 -8.298 1.00 73.69 515 ASN A N 1
ATOM 3786 C CA . ASN A 1 515 ? -70.455 0.815 -9.346 1.00 73.69 515 ASN A CA 1
ATOM 3787 C C . ASN A 1 515 ? -71.838 1.459 -9.087 1.00 73.69 515 ASN A C 1
ATOM 3789 O O . ASN A 1 515 ? -72.278 2.299 -9.873 1.00 73.69 515 ASN A O 1
ATOM 3793 N N . GLY A 1 516 ? -72.530 1.073 -8.012 1.00 71.75 516 GLY A N 1
ATOM 3794 C CA . GLY A 1 516 ? -73.892 1.498 -7.676 1.00 71.75 516 GLY A CA 1
ATOM 3795 C C . GLY A 1 516 ? -75.011 0.732 -8.383 1.00 71.75 516 GLY A C 1
ATOM 3796 O O . GLY A 1 516 ? -76.172 0.931 -8.043 1.00 71.75 516 GLY A O 1
ATOM 3797 N N . GLU A 1 517 ? -74.707 -0.150 -9.334 1.00 79.94 517 GLU A N 1
ATOM 3798 C CA . GLU A 1 517 ? -75.685 -1.043 -9.958 1.00 79.94 517 GLU A CA 1
ATOM 3799 C C . GLU A 1 517 ? -75.558 -2.422 -9.320 1.00 79.94 517 GLU A C 1
ATOM 3801 O O . GLU A 1 517 ? -74.547 -3.099 -9.488 1.00 79.94 517 GLU A O 1
ATOM 3806 N N . LEU A 1 518 ? -76.587 -2.844 -8.587 1.00 80.69 518 LEU A N 1
ATOM 3807 C CA . LEU A 1 518 ? -76.556 -4.086 -7.821 1.00 80.69 518 LEU A CA 1
ATOM 3808 C C . LEU A 1 518 ? -77.598 -5.078 -8.335 1.00 80.69 518 LEU A C 1
ATOM 3810 O O . LEU A 1 518 ? -78.788 -4.769 -8.451 1.00 80.69 518 LEU A O 1
ATOM 3814 N N . PHE A 1 519 ? -77.140 -6.294 -8.635 1.00 77.25 519 PHE A N 1
ATOM 3815 C CA . PHE A 1 519 ? -78.018 -7.403 -8.978 1.00 77.25 519 PHE A CA 1
ATOM 3816 C C . PHE A 1 519 ? -78.483 -8.080 -7.700 1.00 77.25 519 PHE A C 1
ATOM 3818 O O . PHE A 1 519 ? -77.721 -8.771 -7.014 1.00 77.25 519 PHE A O 1
ATOM 3825 N N . MET A 1 520 ? -79.760 -7.903 -7.391 1.00 74.56 520 MET A N 1
ATOM 3826 C CA . MET A 1 520 ? -80.381 -8.583 -6.273 1.00 74.56 520 MET A CA 1
ATOM 3827 C C . MET A 1 520 ? -80.344 -10.095 -6.544 1.00 74.56 520 MET A C 1
ATOM 3829 O O . MET A 1 520 ? -80.980 -10.608 -7.468 1.00 74.56 520 MET A O 1
ATOM 3833 N N . SER A 1 521 ? -79.535 -10.801 -5.752 1.00 67.38 521 SER A N 1
ATOM 3834 C CA . SER A 1 521 ? -79.171 -12.216 -5.940 1.00 67.38 521 SER A CA 1
ATOM 3835 C C . SER A 1 521 ? -78.720 -12.866 -4.625 1.00 67.38 521 SER A C 1
ATOM 3837 O O . SER A 1 521 ? -79.202 -13.942 -4.288 1.00 67.38 521 SER A O 1
ATOM 3839 N N . GLY A 1 522 ? -77.900 -12.163 -3.831 1.00 69.38 522 GLY A N 1
ATOM 3840 C CA . GLY A 1 522 ? -77.706 -12.361 -2.383 1.00 69.38 522 GLY A CA 1
ATOM 3841 C C . GLY A 1 522 ? -78.236 -11.166 -1.562 1.00 69.38 522 GLY A C 1
ATOM 3842 O O . GLY A 1 522 ? -78.648 -10.160 -2.139 1.00 69.38 522 GLY A O 1
ATOM 3843 N N . PHE A 1 523 ? -78.260 -11.253 -0.225 1.00 72.12 523 PHE A N 1
ATOM 3844 C CA . PHE A 1 523 ? -78.523 -10.088 0.634 1.00 72.12 523 PHE A CA 1
ATOM 3845 C C . PHE A 1 523 ? -77.415 -9.046 0.412 1.00 72.12 523 PHE A C 1
ATOM 3847 O O . PHE A 1 523 ? -76.242 -9.415 0.313 1.00 72.12 523 PHE A O 1
ATOM 3854 N N . ARG A 1 524 ? -77.751 -7.756 0.311 1.00 75.69 524 ARG A N 1
ATOM 3855 C CA . ARG A 1 524 ? -76.789 -6.689 -0.031 1.00 75.69 524 ARG A CA 1
ATOM 3856 C C . ARG A 1 524 ? -76.762 -5.581 1.021 1.00 75.69 524 ARG A C 1
ATOM 3858 O O . ARG A 1 524 ? -77.779 -5.252 1.628 1.00 75.69 524 ARG A O 1
ATOM 3865 N N . SER A 1 525 ? -75.590 -4.985 1.225 1.00 82.62 525 SER A N 1
ATOM 3866 C CA . SER A 1 525 ? -75.411 -3.801 2.070 1.00 82.62 525 SER A CA 1
ATOM 3867 C C . SER A 1 525 ? -74.308 -2.921 1.493 1.00 82.62 525 SER A C 1
ATOM 3869 O O . SER A 1 525 ? -73.126 -3.221 1.664 1.00 82.62 525 SER A O 1
ATOM 3871 N N . CYS A 1 526 ? -74.711 -1.831 0.850 1.00 81.38 526 CYS A N 1
ATOM 3872 C CA . CYS A 1 526 ? -73.816 -0.833 0.281 1.00 81.38 526 CYS A CA 1
ATOM 3873 C C . CYS A 1 526 ? -73.607 0.341 1.253 1.00 81.38 526 CYS A C 1
ATOM 3875 O O . CYS A 1 526 ? -74.339 0.514 2.230 1.00 81.38 526 CYS A O 1
ATOM 3877 N N . THR A 1 527 ? -72.608 1.167 0.975 1.00 85.88 527 THR A N 1
ATOM 3878 C CA . THR A 1 527 ? -72.239 2.362 1.736 1.00 85.88 527 THR A CA 1
ATOM 3879 C C . THR A 1 527 ? -71.868 3.454 0.746 1.00 85.88 527 THR A C 1
ATOM 3881 O O . THR A 1 527 ? -70.933 3.274 -0.031 1.00 85.88 527 THR A O 1
ATOM 3884 N N . ALA A 1 528 ? -72.590 4.571 0.759 1.00 85.06 528 ALA A N 1
ATOM 3885 C CA . ALA A 1 528 ? -72.280 5.728 -0.067 1.00 85.06 528 ALA A CA 1
ATOM 3886 C C . ALA A 1 528 ? -71.190 6.570 0.603 1.00 85.06 528 ALA A C 1
ATOM 3888 O O . ALA A 1 528 ? -71.422 7.128 1.679 1.00 85.06 528 ALA A O 1
ATOM 3889 N N . ASN A 1 529 ? -70.015 6.675 -0.023 1.00 83.44 529 ASN A N 1
ATOM 3890 C CA . ASN A 1 529 ? -68.930 7.498 0.502 1.00 83.44 529 ASN A CA 1
ATOM 3891 C C . ASN A 1 529 ? -68.909 8.869 -0.178 1.00 83.44 529 ASN A C 1
ATOM 3893 O O . ASN A 1 529 ? -68.856 8.975 -1.407 1.00 83.44 529 ASN A O 1
ATOM 3897 N N . PHE A 1 530 ? -68.922 9.919 0.638 1.00 85.94 530 PHE A N 1
ATOM 3898 C CA . PHE A 1 530 ? -68.748 11.298 0.207 1.00 85.94 530 PHE A CA 1
ATOM 3899 C C . PHE A 1 530 ? -67.513 11.880 0.897 1.00 85.94 530 PHE A C 1
ATOM 3901 O O . PHE A 1 530 ? -67.346 11.756 2.105 1.00 85.94 530 PHE A O 1
ATOM 3908 N N . GLU A 1 531 ? -66.643 12.546 0.150 1.00 81.88 531 GLU A N 1
ATOM 3909 C CA . GLU A 1 531 ? -65.498 13.287 0.693 1.00 81.88 531 GLU A CA 1
ATOM 3910 C C . GLU A 1 531 ? -65.653 14.765 0.365 1.00 81.88 531 GLU A C 1
ATOM 3912 O O . GLU A 1 531 ? -66.229 15.113 -0.668 1.00 81.88 531 GLU A O 1
ATOM 3917 N N . LEU A 1 532 ? -65.092 15.641 1.197 1.00 79.19 532 LEU A N 1
ATOM 3918 C CA . LEU A 1 532 ? -64.918 17.039 0.812 1.00 79.19 532 LEU A CA 1
ATOM 3919 C C . LEU A 1 532 ? -64.063 17.140 -0.463 1.00 79.19 532 LEU A C 1
ATOM 3921 O O . LEU A 1 532 ? -63.164 16.333 -0.718 1.00 79.19 532 LEU A O 1
ATOM 3925 N N . LEU A 1 533 ? -64.355 18.139 -1.296 1.00 78.44 533 LEU A N 1
ATOM 3926 C CA . LEU A 1 533 ? -63.499 18.475 -2.428 1.00 78.44 533 LEU A CA 1
ATOM 3927 C C . LEU A 1 533 ? -62.148 18.949 -1.892 1.00 78.44 533 LEU A C 1
ATOM 3929 O O . LEU A 1 533 ? -62.099 19.867 -1.074 1.00 78.44 533 LEU A O 1
ATOM 3933 N N . ARG A 1 534 ? -61.061 18.341 -2.365 1.00 81.50 534 ARG A N 1
ATOM 3934 C CA . ARG A 1 534 ? -59.697 18.774 -2.054 1.00 81.50 534 ARG A CA 1
ATOM 3935 C C . ARG A 1 534 ? -59.136 19.632 -3.168 1.00 81.50 534 ARG A C 1
ATOM 3937 O O . ARG A 1 534 ? -59.455 19.414 -4.336 1.00 81.50 534 ARG A O 1
ATOM 3944 N N . PHE A 1 535 ? -58.281 20.577 -2.798 1.00 83.25 535 PHE A N 1
ATOM 3945 C CA . PHE A 1 535 ? -57.544 21.397 -3.748 1.00 83.25 535 PHE A CA 1
ATOM 3946 C C . PHE A 1 535 ? -56.063 21.489 -3.356 1.00 83.25 535 PHE A C 1
ATOM 3948 O O . PHE A 1 535 ? -55.764 21.691 -2.173 1.00 83.25 535 PHE A O 1
ATOM 3955 N N . PRO A 1 536 ? -55.137 21.407 -4.327 1.00 84.81 536 PRO A N 1
ATOM 3956 C CA . PRO A 1 536 ? -53.714 21.529 -4.058 1.00 84.81 536 PRO A CA 1
ATOM 3957 C C . PRO A 1 536 ? -53.358 22.940 -3.598 1.00 84.81 536 PRO A C 1
ATOM 3959 O O . PRO A 1 536 ? -53.698 23.933 -4.252 1.00 84.81 536 PRO A O 1
ATOM 3962 N N . LEU A 1 537 ? -52.591 23.007 -2.514 1.00 91.00 537 LEU A N 1
ATOM 3963 C CA . LEU A 1 537 ? -51.671 24.098 -2.239 1.00 91.00 537 LEU A CA 1
ATOM 3964 C C . LEU A 1 537 ? -50.279 23.675 -2.715 1.00 91.00 537 LEU A C 1
ATOM 3966 O O . LEU A 1 537 ? -49.693 22.747 -2.163 1.00 91.00 537 LEU A O 1
ATOM 3970 N N . THR A 1 538 ? -49.732 24.379 -3.703 1.00 90.69 538 THR A N 1
ATOM 3971 C CA . THR A 1 538 ? -48.342 24.198 -4.149 1.00 90.69 538 THR A CA 1
ATOM 3972 C C . THR A 1 538 ? -47.471 25.330 -3.621 1.00 90.69 538 THR A C 1
ATOM 3974 O O . THR A 1 538 ? -47.791 26.506 -3.792 1.00 90.69 538 THR A O 1
ATOM 3977 N N . VAL A 1 539 ? -46.334 24.995 -3.025 1.00 90.94 539 VAL A N 1
ATOM 3978 C CA . VAL A 1 539 ? -45.305 25.943 -2.596 1.00 90.94 539 VAL A CA 1
ATOM 3979 C C . VAL A 1 539 ? -44.091 25.818 -3.513 1.00 90.94 539 VAL A C 1
ATOM 3981 O O . VAL A 1 539 ? -43.688 24.727 -3.900 1.00 90.94 539 VAL A O 1
ATOM 3984 N N . THR A 1 540 ? -43.485 26.948 -3.863 1.00 89.75 540 THR A N 1
ATOM 3985 C CA . THR A 1 540 ? -42.184 26.992 -4.549 1.00 89.75 540 THR A CA 1
ATOM 3986 C C . THR A 1 540 ? -41.186 27.804 -3.733 1.00 89.75 540 THR A C 1
ATOM 3988 O O . THR A 1 540 ? -41.578 28.701 -2.987 1.00 89.75 540 THR A O 1
ATOM 3991 N N . THR A 1 541 ? -39.898 27.499 -3.855 1.00 86.00 541 THR A N 1
ATOM 3992 C CA . THR A 1 541 ? -38.821 28.223 -3.170 1.00 86.00 541 THR A CA 1
ATOM 3993 C C . THR A 1 541 ? -37.888 28.853 -4.198 1.00 86.00 541 THR A C 1
ATOM 3995 O O . THR A 1 541 ? -37.454 28.187 -5.137 1.00 86.00 541 THR A O 1
ATOM 3998 N N . VAL A 1 542 ? -37.566 30.132 -4.018 1.00 86.38 542 VAL A N 1
ATOM 3999 C CA . VAL A 1 542 ? -36.521 30.834 -4.775 1.00 86.38 542 VAL A CA 1
ATOM 4000 C C . VAL A 1 542 ? -35.380 31.107 -3.807 1.00 86.38 542 VAL A C 1
ATOM 4002 O O . VAL A 1 542 ? -35.598 31.763 -2.796 1.00 86.38 542 VAL A O 1
ATOM 4005 N N . GLY A 1 543 ? -34.185 30.586 -4.089 1.00 81.31 543 GLY A N 1
ATOM 4006 C CA . GLY A 1 543 ? -33.094 30.540 -3.110 1.00 81.31 543 GLY A CA 1
ATOM 4007 C C . GLY A 1 543 ? -33.181 29.336 -2.163 1.00 81.31 543 GLY A C 1
ATOM 4008 O O . GLY A 1 543 ? -34.070 28.495 -2.295 1.00 81.31 543 GLY A O 1
ATOM 4009 N N . GLN A 1 544 ? -32.224 29.219 -1.238 1.00 80.75 544 GLN A N 1
ATOM 4010 C CA . GLN A 1 544 ? -32.146 28.087 -0.303 1.00 80.75 544 GLN A CA 1
ATOM 4011 C C . GLN A 1 544 ? -32.996 28.341 0.948 1.00 80.75 544 GLN A C 1
ATOM 4013 O O . GLN A 1 544 ? -32.774 29.304 1.685 1.00 80.75 544 GLN A O 1
ATOM 4018 N N . GLY A 1 545 ? -33.926 27.432 1.222 1.00 82.00 545 GLY A N 1
ATOM 4019 C CA . GLY A 1 545 ? -34.733 27.433 2.435 1.00 82.00 545 GLY A CA 1
ATOM 4020 C C . GLY A 1 545 ? -35.830 26.377 2.395 1.00 82.00 545 GLY A C 1
ATOM 4021 O O . GLY A 1 545 ? -36.191 25.865 1.336 1.00 82.00 545 GLY A O 1
ATOM 4022 N N . LYS A 1 546 ? -36.350 26.040 3.572 1.00 88.12 546 LYS A N 1
ATOM 4023 C CA . LYS A 1 546 ? -37.430 25.077 3.779 1.00 88.12 546 LYS A CA 1
ATOM 4024 C C . LYS A 1 546 ? -38.733 25.814 4.091 1.00 88.12 546 LYS A C 1
ATOM 4026 O O . LYS A 1 546 ? -38.721 26.866 4.724 1.00 88.12 546 LYS A O 1
ATOM 4031 N N . VAL A 1 547 ? -39.863 25.242 3.688 1.00 89.81 547 VAL A N 1
ATOM 4032 C CA . VAL A 1 547 ? -41.199 25.667 4.130 1.00 89.81 547 VAL A CA 1
ATOM 4033 C C . VAL A 1 547 ? -41.927 24.477 4.748 1.00 89.81 547 VAL A C 1
ATOM 4035 O O . VAL A 1 547 ? -41.739 23.346 4.300 1.00 89.81 547 VAL A O 1
ATOM 4038 N N . SER A 1 548 ? -42.754 24.734 5.758 1.00 91.56 548 SER A N 1
ATOM 4039 C CA . SER A 1 548 ? -43.741 23.792 6.298 1.00 91.56 548 SER A CA 1
ATOM 4040 C C . SER A 1 548 ? -45.100 24.470 6.521 1.00 91.56 548 SER A C 1
ATOM 4042 O O . SER A 1 548 ? -45.180 25.701 6.523 1.00 91.56 548 SER A O 1
ATOM 4044 N N . SER A 1 549 ? -46.172 23.691 6.700 1.00 91.75 549 SER A N 1
ATOM 4045 C CA . SER A 1 549 ? -47.528 24.205 6.952 1.00 91.75 549 SER A CA 1
ATOM 4046 C C . SER A 1 549 ? -48.124 23.802 8.304 1.00 91.75 549 SER A C 1
ATOM 4048 O O . SER A 1 549 ? -47.789 22.763 8.873 1.00 91.75 549 SER A O 1
ATOM 4050 N N . ASN A 1 550 ? -49.086 24.601 8.768 1.00 85.88 550 ASN A N 1
ATOM 4051 C CA . ASN A 1 550 ? -50.086 24.225 9.764 1.00 85.88 550 ASN A CA 1
ATOM 4052 C C . ASN A 1 550 ? -51.501 24.517 9.202 1.00 85.88 550 ASN A C 1
ATOM 4054 O O . ASN A 1 550 ? -51.753 25.677 8.874 1.00 85.88 550 ASN A O 1
ATOM 4058 N N . PRO A 1 551 ? -52.426 23.539 9.091 1.00 85.00 551 PRO A N 1
ATOM 4059 C CA . PRO A 1 551 ? -52.257 22.108 9.366 1.00 85.00 551 PRO A CA 1
ATOM 4060 C C . PRO A 1 551 ? -51.107 21.465 8.581 1.00 85.00 551 PRO A C 1
ATOM 4062 O O . PRO A 1 551 ? -50.716 21.955 7.520 1.00 85.00 551 PRO A O 1
ATOM 4065 N N . ALA A 1 552 ? -50.539 20.387 9.123 1.00 79.44 552 ALA A N 1
ATOM 4066 C CA . ALA A 1 552 ? -49.426 19.682 8.493 1.00 79.44 552 ALA A CA 1
ATOM 4067 C C . ALA A 1 552 ? -49.853 19.067 7.149 1.00 79.44 552 ALA A C 1
ATOM 4069 O O . ALA A 1 552 ? -50.905 18.439 7.057 1.00 79.44 552 ALA A O 1
ATOM 4070 N N . GLY A 1 553 ? -49.026 19.254 6.121 1.00 80.12 553 GLY A N 1
ATOM 4071 C CA . GLY A 1 553 ? -49.271 18.751 4.767 1.00 80.12 553 GLY A CA 1
ATOM 4072 C C . GLY A 1 553 ? -48.183 19.192 3.789 1.00 80.12 553 GLY A C 1
ATOM 4073 O O . GLY A 1 553 ? -47.664 18.372 3.038 1.00 80.12 553 GLY A O 1
ATOM 4074 N N . ILE A 1 554 ? -47.760 20.458 3.874 1.00 88.69 554 ILE A N 1
ATOM 4075 C CA . ILE A 1 554 ? -46.519 20.936 3.259 1.00 88.69 554 ILE A CA 1
ATOM 4076 C C . ILE A 1 554 ? -45.361 20.740 4.240 1.00 88.69 554 ILE A C 1
ATOM 4078 O O . ILE A 1 554 ? -45.391 21.210 5.378 1.00 88.69 554 ILE A O 1
ATOM 4082 N N . ASP A 1 555 ? -44.305 20.125 3.736 1.00 82.06 555 ASP A N 1
ATOM 4083 C CA . ASP A 1 555 ? -42.923 20.188 4.201 1.00 82.06 555 ASP A CA 1
ATOM 4084 C C . ASP A 1 555 ? -42.120 20.144 2.903 1.00 82.06 555 ASP A C 1
ATOM 4086 O O . ASP A 1 555 ? -42.313 19.192 2.166 1.00 82.06 555 ASP A O 1
ATOM 4090 N N . CYS A 1 556 ? -41.281 21.124 2.548 1.00 76.62 556 CYS A N 1
ATOM 4091 C CA . CYS A 1 556 ? -40.697 21.208 1.189 1.00 76.62 556 CYS A CA 1
ATOM 4092 C C . CYS A 1 556 ? -39.628 20.146 0.821 1.00 76.62 556 CYS A C 1
ATOM 4094 O O . CYS A 1 556 ? -38.758 20.384 -0.012 1.00 76.62 556 CYS A O 1
ATOM 4096 N N . SER A 1 557 ? -39.723 18.955 1.409 1.00 69.00 557 SER A N 1
ATOM 4097 C CA . SER A 1 557 ? -39.391 17.680 0.759 1.00 69.00 557 SER A CA 1
ATOM 4098 C C . SER A 1 557 ? -40.527 17.173 -0.166 1.00 69.00 557 SER A C 1
ATOM 4100 O O . SER A 1 557 ? -40.262 16.586 -1.212 1.00 69.00 557 SER A O 1
ATOM 4102 N N . GLN A 1 558 ? -41.785 17.477 0.169 1.00 70.62 558 GLN A N 1
ATOM 4103 C CA . GLN A 1 558 ? -43.005 17.404 -0.641 1.00 70.62 558 GLN A CA 1
ATOM 4104 C C . GLN A 1 558 ? -43.677 18.794 -0.706 1.00 70.62 558 GLN A C 1
ATOM 4106 O O . GLN A 1 558 ? -44.472 19.184 0.148 1.00 70.62 558 GLN A O 1
ATOM 4111 N N . CYS A 1 559 ? -43.363 19.569 -1.746 1.00 83.75 559 CYS A N 1
ATOM 4112 C CA . CYS A 1 559 ? -43.773 20.976 -1.855 1.00 83.75 559 CYS A CA 1
ATOM 4113 C C . CYS A 1 559 ? -45.237 21.208 -2.295 1.00 83.75 559 CYS A C 1
ATOM 4115 O O . CYS A 1 559 ? -45.597 22.340 -2.610 1.00 83.75 559 CYS A O 1
ATOM 4117 N N . ALA A 1 560 ? -46.078 20.175 -2.370 1.00 86.81 560 ALA A N 1
ATOM 4118 C CA . ALA A 1 560 ? -47.480 20.292 -2.770 1.00 86.81 560 ALA A CA 1
ATOM 4119 C C . ALA A 1 560 ? -48.358 19.333 -1.960 1.00 86.81 560 ALA A C 1
ATOM 4121 O O . ALA A 1 560 ? -47.974 18.181 -1.754 1.00 86.81 560 ALA A O 1
ATOM 4122 N N . HIS A 1 561 ? -49.526 19.802 -1.512 1.00 89.94 561 HIS A N 1
ATOM 4123 C CA . HIS A 1 561 ? -50.456 19.006 -0.711 1.00 89.94 561 HIS A CA 1
ATOM 4124 C C . HIS A 1 561 ? -51.917 19.397 -0.957 1.00 89.94 561 HIS A C 1
ATOM 4126 O O . HIS A 1 561 ? -52.244 20.582 -1.052 1.00 89.94 561 HIS A O 1
ATOM 4132 N N . ASP A 1 562 ? -52.788 18.393 -1.014 1.00 88.12 562 ASP A N 1
ATOM 4133 C CA . ASP A 1 562 ? -54.226 18.529 -1.247 1.00 88.12 562 ASP A CA 1
ATOM 4134 C C . ASP A 1 562 ? -54.978 18.696 0.081 1.00 88.12 562 ASP A C 1
ATOM 4136 O O . ASP A 1 562 ? -55.178 17.732 0.820 1.00 88.12 562 ASP A O 1
ATOM 4140 N N . PHE A 1 563 ? -55.422 19.919 0.380 1.00 87.31 563 PHE A N 1
ATOM 4141 C CA . PHE A 1 563 ? -56.216 20.217 1.577 1.00 87.31 563 PHE A CA 1
ATOM 4142 C C . PHE A 1 563 ? -57.719 20.215 1.264 1.00 87.31 563 PHE A C 1
ATOM 4144 O O . PHE A 1 563 ? -58.130 20.567 0.156 1.00 87.31 563 PHE A O 1
ATOM 4151 N N . ASP A 1 564 ? -58.541 19.850 2.251 1.00 85.50 564 ASP A N 1
ATOM 4152 C CA . ASP A 1 564 ? -60.004 19.900 2.155 1.00 85.50 564 ASP A CA 1
ATOM 4153 C C . ASP A 1 564 ? -60.514 21.344 1.940 1.00 85.50 564 ASP A C 1
ATOM 4155 O O . ASP A 1 564 ? -59.955 22.324 2.443 1.00 85.50 564 ASP A O 1
ATOM 4159 N N . THR A 1 565 ? -61.585 21.498 1.157 1.00 81.81 565 THR A N 1
ATOM 4160 C CA . THR A 1 565 ? -62.148 22.815 0.838 1.00 81.81 565 THR A CA 1
ATOM 4161 C C . THR A 1 565 ? -62.701 23.509 2.084 1.00 81.81 565 THR A C 1
ATOM 4163 O O . THR A 1 565 ? -63.463 22.942 2.866 1.00 81.81 565 THR A O 1
ATOM 4166 N N . GLY A 1 566 ? -62.310 24.769 2.265 1.00 80.19 566 GLY A N 1
ATOM 4167 C CA . GLY A 1 566 ? -62.579 25.577 3.449 1.00 80.19 566 GLY A CA 1
ATOM 4168 C C . GLY A 1 566 ? -61.392 25.703 4.407 1.00 80.19 566 GLY A C 1
ATOM 4169 O O . GLY A 1 566 ? -61.391 26.651 5.195 1.00 80.19 566 GLY A O 1
ATOM 4170 N N . THR A 1 567 ? -60.379 24.829 4.331 1.00 88.44 567 THR A N 1
ATOM 4171 C CA . THR A 1 567 ? -59.207 24.869 5.223 1.00 88.44 567 THR A CA 1
ATOM 4172 C C . THR A 1 567 ? -58.414 26.169 5.077 1.00 88.44 567 THR A C 1
ATOM 4174 O O . THR A 1 567 ? -58.120 26.630 3.972 1.00 88.44 567 THR A O 1
ATOM 4177 N N . GLU A 1 568 ? -58.034 26.753 6.211 1.00 86.44 568 GLU A N 1
ATOM 4178 C CA . GLU A 1 568 ? -57.061 27.844 6.298 1.00 86.44 568 GLU A CA 1
ATOM 4179 C C . GLU A 1 568 ? -55.702 27.259 6.693 1.00 86.44 568 GLU A C 1
ATOM 4181 O O . GLU A 1 568 ? -55.614 26.452 7.619 1.00 86.44 568 GLU A O 1
ATOM 4186 N N . VAL A 1 569 ? -54.656 27.627 5.952 1.00 91.81 569 VAL A N 1
ATOM 4187 C CA . VAL A 1 569 ? -53.299 27.088 6.092 1.00 91.81 569 VAL A CA 1
ATOM 4188 C C . VAL A 1 569 ? -52.327 28.236 6.354 1.00 91.81 569 VAL A C 1
ATOM 4190 O O . VAL A 1 569 ? -52.271 29.191 5.579 1.00 91.81 569 VAL A O 1
ATOM 4193 N N . THR A 1 570 ? -51.535 28.129 7.420 1.00 90.94 570 THR A N 1
ATOM 4194 C CA . THR A 1 570 ? -50.382 28.997 7.697 1.00 90.94 570 THR A CA 1
ATOM 4195 C C . THR A 1 570 ? -49.112 28.321 7.187 1.00 90.94 570 THR A C 1
ATOM 4197 O O . THR A 1 570 ? -48.818 27.194 7.588 1.00 90.94 570 THR A O 1
ATOM 4200 N N . LEU A 1 571 ? -48.333 29.001 6.346 1.00 92.88 571 LEU A N 1
ATOM 4201 C CA . LEU A 1 571 ? -46.998 28.567 5.935 1.00 92.88 571 LEU A CA 1
ATOM 4202 C C . LEU A 1 571 ? -45.903 29.235 6.777 1.00 92.88 571 LEU A C 1
ATOM 4204 O O . LEU A 1 571 ? -45.915 30.445 6.990 1.00 92.88 571 LEU A O 1
ATOM 4208 N N . THR A 1 572 ? -44.906 28.450 7.183 1.00 88.44 572 THR A N 1
ATOM 4209 C CA . THR A 1 572 ? -43.705 28.911 7.894 1.00 88.44 572 THR A CA 1
ATOM 4210 C C . THR A 1 572 ? -42.480 28.688 7.013 1.00 88.44 572 THR A C 1
ATOM 4212 O O . THR A 1 572 ? -42.222 27.559 6.601 1.00 88.44 572 THR A O 1
ATOM 4215 N N . ALA A 1 573 ? -41.710 29.744 6.743 1.00 88.75 573 ALA A N 1
ATOM 4216 C CA . ALA A 1 573 ? -40.451 29.672 6.003 1.00 88.75 573 ALA A CA 1
ATOM 4217 C C . ALA A 1 573 ? -39.245 29.687 6.956 1.00 88.75 573 ALA A C 1
ATOM 4219 O O . ALA A 1 573 ? -39.174 30.505 7.873 1.00 88.75 573 ALA A O 1
ATOM 4220 N N . VAL A 1 574 ? -38.279 28.803 6.710 1.00 83.56 574 VAL A N 1
ATOM 4221 C CA . VAL A 1 574 ? -37.017 28.676 7.450 1.00 83.56 574 VAL A CA 1
ATOM 4222 C C . VAL A 1 574 ? -35.867 28.774 6.440 1.00 83.56 574 VAL A C 1
ATOM 4224 O O . VAL A 1 574 ? -35.787 27.923 5.553 1.00 83.56 574 VAL A O 1
ATOM 4227 N N . PRO A 1 575 ? -34.993 29.794 6.506 1.00 80.56 575 PRO A N 1
ATOM 4228 C CA . PRO A 1 575 ? -33.899 29.949 5.544 1.00 80.56 575 PRO A CA 1
ATOM 4229 C C . PRO A 1 575 ? -32.877 28.808 5.607 1.00 80.56 575 PRO A C 1
ATOM 4231 O O . PRO A 1 575 ? -32.688 28.200 6.659 1.00 80.56 575 PRO A O 1
ATOM 4234 N N . GLY A 1 576 ? -32.212 28.536 4.483 1.00 71.56 576 GLY A N 1
ATOM 4235 C CA . GLY A 1 576 ? -31.047 27.651 4.427 1.00 71.56 576 GLY A CA 1
ATOM 4236 C C . GLY A 1 576 ? -29.748 28.385 4.770 1.00 71.56 576 GLY A C 1
ATOM 4237 O O . GLY A 1 576 ? -29.697 29.617 4.761 1.00 71.56 576 GLY A O 1
ATOM 4238 N N . ASP A 1 577 ? -28.680 27.634 5.043 1.00 62.69 577 ASP A N 1
ATOM 4239 C CA . ASP A 1 577 ? -27.400 28.199 5.482 1.00 62.69 577 ASP A CA 1
ATOM 4240 C C . ASP A 1 577 ? -26.828 29.214 4.476 1.00 62.69 577 ASP A C 1
ATOM 4242 O O . ASP A 1 577 ? -26.624 28.923 3.294 1.00 62.69 577 ASP A O 1
ATOM 4246 N N . GLY A 1 578 ? -26.579 30.436 4.956 1.00 64.56 578 GLY A N 1
ATOM 4247 C CA . GLY A 1 578 ? -26.127 31.564 4.135 1.00 64.56 578 GLY A CA 1
ATOM 4248 C C . GLY A 1 578 ? -27.235 32.310 3.377 1.00 64.56 578 GLY A C 1
ATOM 4249 O O . GLY A 1 578 ? -26.922 33.092 2.481 1.00 64.56 578 GLY A O 1
ATOM 4250 N N . TRP A 1 579 ? -28.513 32.095 3.705 1.00 81.56 579 TRP A N 1
ATOM 4251 C CA . TRP A 1 579 ? -29.663 32.783 3.103 1.00 81.56 579 TRP A CA 1
ATOM 4252 C C . TRP A 1 579 ? -30.604 33.346 4.180 1.00 81.56 579 TRP A C 1
ATOM 4254 O O . TRP A 1 579 ? -30.590 32.915 5.330 1.00 81.56 579 TRP A O 1
ATOM 4264 N N . GLN A 1 580 ? -31.431 34.324 3.808 1.00 80.50 580 GLN A N 1
ATOM 4265 C CA . GLN A 1 580 ? -32.482 34.903 4.653 1.00 80.50 580 GLN A CA 1
ATOM 4266 C C . GLN A 1 580 ? -33.825 34.881 3.925 1.00 80.50 580 GLN A C 1
ATOM 4268 O O . GLN A 1 580 ? -33.875 35.044 2.707 1.00 80.50 580 GLN A O 1
ATOM 4273 N N . PHE A 1 581 ? -34.922 34.703 4.660 1.00 88.81 581 PHE A N 1
ATOM 4274 C CA . PHE A 1 581 ? -36.267 34.788 4.094 1.00 88.81 581 PHE A CA 1
ATOM 4275 C C . PHE A 1 581 ? -36.617 36.254 3.837 1.00 88.81 581 PHE A C 1
ATOM 4277 O O . PHE A 1 581 ? -36.481 37.092 4.728 1.00 88.81 581 PHE A O 1
ATOM 4284 N N . LYS A 1 582 ? -37.039 36.549 2.607 1.00 87.50 582 LYS A N 1
ATOM 4285 C CA . LYS A 1 582 ? -37.332 37.895 2.114 1.00 87.50 582 LYS A CA 1
ATOM 4286 C C . LYS A 1 582 ? -38.818 38.207 2.266 1.00 87.50 582 LYS A C 1
ATOM 4288 O O . LYS A 1 582 ? -39.183 39.120 3.000 1.00 87.50 582 LYS A O 1
ATOM 4293 N N . GLU A 1 583 ? -39.664 37.448 1.570 1.00 90.06 583 GLU A N 1
ATOM 4294 C CA . GLU A 1 583 ? -41.118 37.625 1.554 1.00 90.06 583 GLU A CA 1
ATOM 4295 C C . GLU A 1 583 ? -41.855 36.409 0.964 1.00 90.06 583 GLU A C 1
ATOM 4297 O O . GLU A 1 583 ? -41.272 35.567 0.271 1.00 90.06 583 GLU A O 1
ATOM 4302 N N . TRP A 1 584 ? -43.163 36.352 1.231 1.00 92.00 584 TRP A N 1
ATOM 4303 C CA . TRP A 1 584 ? -44.115 35.481 0.543 1.00 92.00 584 TRP A CA 1
ATOM 4304 C C . TRP A 1 584 ? -44.665 36.165 -0.711 1.00 92.00 584 TRP A C 1
ATOM 4306 O O . TRP A 1 584 ? -44.961 37.360 -0.693 1.00 92.00 584 TRP A O 1
ATOM 4316 N N . SER A 1 585 ? -44.889 35.392 -1.773 1.00 87.56 585 SER A N 1
ATOM 4317 C CA . SER A 1 585 ? -45.631 35.832 -2.958 1.00 87.56 585 SER A CA 1
ATOM 4318 C C . SER A 1 585 ? -46.601 34.752 -3.466 1.00 87.56 585 SER A C 1
ATOM 4320 O O . SER A 1 585 ? -46.640 33.626 -2.959 1.00 87.56 585 SER A O 1
ATOM 4322 N N . GLY A 1 586 ? -47.433 35.101 -4.452 1.00 90.31 586 GLY A N 1
ATOM 4323 C CA . GLY A 1 586 ? -48.491 34.235 -4.981 1.00 90.31 586 GLY A CA 1
ATOM 4324 C C . GLY A 1 586 ? -49.825 34.423 -4.253 1.00 90.31 586 GLY A C 1
ATOM 4325 O O . GLY A 1 586 ? -50.263 35.549 -4.038 1.00 90.31 586 GLY A O 1
ATOM 4326 N N . ALA A 1 587 ? -50.495 33.320 -3.914 1.00 89.19 587 ALA A N 1
ATOM 4327 C CA . ALA A 1 587 ? -51.824 33.305 -3.298 1.00 89.19 587 ALA A CA 1
ATOM 4328 C C . ALA A 1 587 ? -51.826 33.414 -1.759 1.00 89.19 587 ALA A C 1
ATOM 4330 O O . ALA A 1 587 ? -52.906 33.417 -1.166 1.00 89.19 587 ALA A O 1
ATOM 4331 N N . CYS A 1 588 ? -50.651 33.474 -1.128 1.00 89.25 588 CYS A N 1
ATOM 4332 C CA . CYS A 1 588 ? -50.498 33.659 0.313 1.00 89.25 588 CYS A CA 1
ATOM 4333 C C . CYS A 1 588 ? -50.421 35.149 0.671 1.00 89.25 588 CYS A C 1
ATOM 4335 O O . CYS A 1 588 ? -49.927 35.960 -0.117 1.00 89.25 588 CYS A O 1
ATOM 4337 N N . ASP A 1 589 ? -50.869 35.511 1.874 1.00 90.12 589 ASP A N 1
ATOM 4338 C CA . ASP A 1 589 ? -50.633 36.844 2.430 1.00 90.12 589 ASP A CA 1
ATOM 4339 C C . ASP A 1 589 ? -49.162 37.042 2.865 1.00 90.12 589 ASP A C 1
ATOM 4341 O O . ASP A 1 589 ? -48.336 36.126 2.824 1.00 90.12 589 ASP A O 1
ATOM 4345 N N . LYS A 1 590 ? -48.823 38.255 3.320 1.00 83.88 590 LYS A N 1
ATOM 4346 C CA . LYS A 1 590 ? -47.460 38.594 3.773 1.00 83.88 590 LYS A CA 1
ATOM 4347 C C . LYS A 1 590 ? -47.001 37.849 5.035 1.00 83.88 590 LYS A C 1
ATOM 4349 O O . LYS A 1 590 ? -45.815 37.897 5.347 1.00 83.88 590 LYS A O 1
ATOM 4354 N N . ALA A 1 591 ? -47.905 37.185 5.752 1.00 81.94 591 ALA A N 1
ATOM 4355 C CA . ALA A 1 591 ? -47.613 36.359 6.920 1.00 81.94 591 ALA A CA 1
ATOM 4356 C C . ALA A 1 591 ? -47.608 34.848 6.598 1.00 81.94 591 ALA A C 1
ATOM 4358 O O . ALA A 1 591 ? -47.263 34.054 7.468 1.00 81.94 591 ALA A O 1
ATOM 4359 N N . GLY A 1 592 ? -47.921 34.454 5.358 1.00 86.38 592 GLY A N 1
ATOM 4360 C CA . GLY A 1 592 ? -47.929 33.063 4.899 1.00 86.38 592 GLY A CA 1
ATOM 4361 C C . GLY A 1 592 ? -49.296 32.377 4.969 1.00 86.38 592 GLY A C 1
ATOM 4362 O O . GLY A 1 592 ? -49.356 31.161 4.800 1.00 86.38 592 GLY A O 1
ATOM 4363 N N . HIS A 1 593 ? -50.389 33.104 5.215 1.00 91.38 593 HIS A N 1
ATOM 4364 C CA . HIS A 1 593 ? -51.735 32.524 5.268 1.00 91.38 593 HIS A CA 1
ATOM 4365 C C . HIS A 1 593 ? -52.353 32.363 3.882 1.00 91.38 593 HIS A C 1
ATOM 4367 O O . HIS A 1 593 ? -52.277 33.263 3.045 1.00 91.38 593 HIS A O 1
ATOM 4373 N N . VAL A 1 594 ? -53.059 31.253 3.672 1.00 92.81 594 VAL A N 1
ATOM 4374 C CA . VAL A 1 594 ? -53.871 31.007 2.477 1.00 92.81 594 VAL A CA 1
ATOM 4375 C C . VAL A 1 594 ? -55.119 30.195 2.827 1.00 92.81 594 VAL A C 1
ATOM 4377 O O . VAL A 1 594 ? -55.061 29.249 3.611 1.00 92.81 594 VAL A O 1
ATOM 4380 N N . LYS A 1 595 ? -56.265 30.554 2.232 1.00 91.12 595 LYS A N 1
ATOM 4381 C CA . LYS A 1 595 ? -57.514 29.789 2.353 1.00 91.12 595 LYS A CA 1
ATOM 4382 C C . LYS A 1 595 ? -57.755 28.942 1.107 1.00 91.12 595 LYS A C 1
ATOM 4384 O O . LYS A 1 595 ? -57.746 29.451 -0.019 1.00 91.12 595 LYS A O 1
ATOM 4389 N N . ILE A 1 596 ? -57.978 27.652 1.323 1.00 89.19 596 ILE A N 1
ATOM 4390 C CA . ILE A 1 596 ? -58.128 26.646 0.278 1.00 89.19 596 ILE A CA 1
ATOM 4391 C C . ILE A 1 596 ? -59.605 26.526 -0.095 1.00 89.19 596 ILE A C 1
ATOM 4393 O O . ILE A 1 596 ? -60.447 26.166 0.719 1.00 89.19 596 ILE A O 1
ATOM 4397 N N . ASN A 1 597 ? -59.927 26.887 -1.333 1.00 82.00 597 ASN A N 1
ATOM 4398 C CA . ASN A 1 597 ? -61.279 26.813 -1.910 1.00 82.00 597 ASN A CA 1
ATOM 4399 C C . ASN A 1 597 ? -61.285 26.585 -3.438 1.00 82.00 597 ASN A C 1
ATOM 4401 O O . ASN A 1 597 ? -62.345 26.430 -4.034 1.00 82.00 597 ASN A O 1
ATOM 4405 N N . VAL A 1 598 ? -60.094 26.616 -4.037 1.00 84.94 598 VAL A N 1
ATOM 4406 C CA . VAL A 1 598 ? -59.676 26.282 -5.406 1.00 84.94 598 VAL A CA 1
ATOM 4407 C C . VAL A 1 598 ? -58.171 25.979 -5.319 1.00 84.94 598 VAL A C 1
ATOM 4409 O O . VAL A 1 598 ? -57.566 26.255 -4.279 1.00 84.94 598 VAL A O 1
ATOM 4412 N N . ASN A 1 599 ? -57.539 25.478 -6.383 1.00 89.00 599 ASN A N 1
ATOM 4413 C CA . ASN A 1 599 ? -56.081 25.291 -6.438 1.00 89.00 599 ASN A CA 1
ATOM 4414 C C . ASN A 1 599 ? -55.347 26.605 -6.091 1.00 89.00 599 ASN A C 1
ATOM 4416 O O . ASN A 1 599 ? -55.652 27.659 -6.657 1.00 89.00 599 ASN A O 1
ATOM 4420 N N . ARG A 1 600 ? -54.363 26.553 -5.186 1.00 89.44 600 ARG A N 1
ATOM 4421 C CA . ARG A 1 600 ? -53.559 27.708 -4.752 1.00 89.44 600 ARG A CA 1
ATOM 4422 C C . ARG A 1 600 ? -52.071 27.451 -4.971 1.00 89.44 600 ARG A C 1
ATOM 4424 O O . ARG A 1 600 ? -51.593 26.333 -4.818 1.00 89.44 600 ARG A O 1
ATOM 4431 N N . GLN A 1 601 ? -51.325 28.510 -5.273 1.00 92.31 601 GLN A N 1
ATOM 4432 C CA . GLN A 1 601 ? -49.867 28.459 -5.346 1.00 92.31 601 GLN A CA 1
ATOM 4433 C C . GLN A 1 601 ? -49.256 29.619 -4.563 1.00 92.31 601 GLN A C 1
ATOM 4435 O O . GLN A 1 601 ? -49.652 30.768 -4.755 1.00 92.31 601 GLN A O 1
ATOM 4440 N N . CYS A 1 602 ? -48.273 29.322 -3.720 1.00 91.88 602 CYS A N 1
ATOM 4441 C CA . CYS A 1 602 ? -47.470 30.307 -3.004 1.00 91.88 602 CYS A CA 1
ATOM 4442 C C . CYS A 1 602 ? -45.980 30.127 -3.322 1.00 91.88 602 CYS A C 1
ATOM 4444 O O . CYS A 1 602 ? -45.536 29.086 -3.817 1.00 91.88 602 CYS A O 1
ATOM 4446 N N . GLN A 1 603 ? -45.191 31.153 -3.030 1.00 92.75 603 GLN A N 1
ATOM 4447 C CA . GLN A 1 603 ? -43.749 31.131 -3.214 1.00 92.75 603 GLN A CA 1
ATOM 4448 C C . GLN A 1 603 ? -43.051 31.788 -2.024 1.00 92.75 603 GLN A C 1
ATOM 4450 O O . GLN A 1 603 ? -43.408 32.895 -1.627 1.00 92.75 603 GLN A O 1
ATOM 4455 N N . ALA A 1 604 ? -42.060 31.094 -1.468 1.00 91.31 604 ALA A N 1
ATOM 4456 C CA . ALA A 1 604 ? -41.121 31.651 -0.506 1.00 91.31 604 ALA A CA 1
ATOM 4457 C C . ALA A 1 604 ? -39.886 32.157 -1.253 1.00 91.31 604 ALA A C 1
ATOM 4459 O O . ALA A 1 604 ? -39.239 31.391 -1.974 1.00 91.31 604 ALA A O 1
ATOM 4460 N N . ILE A 1 605 ? -39.555 33.435 -1.080 1.00 89.50 605 ILE A N 1
ATOM 4461 C CA . ILE A 1 605 ? -38.350 34.026 -1.661 1.00 89.50 605 ILE A CA 1
ATOM 4462 C C . ILE A 1 605 ? -37.301 34.161 -0.556 1.00 89.50 605 ILE A C 1
ATOM 4464 O O . ILE A 1 605 ? -37.561 34.748 0.494 1.00 89.50 605 ILE A O 1
ATOM 4468 N N . PHE A 1 606 ? -36.111 33.624 -0.805 1.00 87.31 606 PHE A N 1
ATOM 4469 C CA . PHE A 1 606 ? -34.936 33.724 0.049 1.00 87.31 606 PHE A CA 1
ATOM 4470 C C . PHE A 1 606 ? -33.822 34.460 -0.710 1.00 87.31 606 PHE A C 1
ATOM 4472 O O . PHE A 1 606 ? -33.485 34.092 -1.837 1.00 87.31 606 PHE A O 1
ATOM 4479 N N . ASP A 1 607 ? -33.216 35.472 -0.089 1.00 81.50 607 ASP A N 1
ATOM 4480 C CA . ASP A 1 607 ? -32.032 36.160 -0.622 1.00 81.50 607 ASP A CA 1
ATOM 4481 C C . ASP A 1 607 ? -30.757 35.567 -0.002 1.00 81.50 607 ASP A C 1
ATOM 4483 O O . ASP A 1 607 ? -30.729 35.245 1.189 1.00 81.50 607 ASP A O 1
ATOM 4487 N N . LYS A 1 608 ? -29.672 35.458 -0.779 1.00 59.53 608 LYS A N 1
ATOM 4488 C CA . LYS A 1 608 ? -28.373 35.008 -0.259 1.00 59.53 608 LYS A CA 1
ATOM 4489 C C . LYS A 1 608 ? -27.723 36.116 0.574 1.00 59.53 608 LYS A C 1
ATOM 4491 O O . LYS A 1 608 ? -27.554 37.234 0.090 1.00 59.53 608 LYS A O 1
ATOM 4496 N N . ILE A 1 609 ? -27.315 35.799 1.800 1.00 54.81 609 ILE A N 1
ATOM 4497 C CA . ILE A 1 609 ? -26.574 36.710 2.677 1.00 54.81 609 ILE A CA 1
ATOM 4498 C C . ILE A 1 609 ? -25.125 36.782 2.177 1.00 54.81 609 ILE A C 1
ATOM 4500 O O . ILE A 1 609 ? -24.479 35.754 1.972 1.00 54.81 609 ILE A O 1
ATOM 4504 N N . VAL A 1 610 ? -24.605 37.995 1.975 1.00 41.22 610 VAL A N 1
ATOM 4505 C CA . VAL A 1 610 ? -23.234 38.228 1.494 1.00 41.22 610 VAL A CA 1
ATOM 4506 C C . VAL A 1 610 ? -22.567 39.311 2.337 1.00 41.22 610 VAL A C 1
ATOM 4508 O O . VAL A 1 610 ? -22.699 40.496 2.047 1.00 41.22 610 VAL A O 1
ATOM 4511 N N . TYR A 1 611 ? -21.818 38.893 3.359 1.00 34.84 611 TYR A N 1
ATOM 4512 C CA . TYR A 1 611 ? -20.909 39.757 4.113 1.00 34.84 611 TYR A CA 1
ATOM 4513 C C . TYR A 1 611 ? -19.610 39.019 4.436 1.00 34.84 611 TYR A C 1
ATOM 4515 O O . TYR A 1 611 ? -19.610 37.818 4.695 1.00 34.84 611 TYR A O 1
ATOM 4523 N N . TYR A 1 612 ? -18.498 39.753 4.403 1.00 41.50 612 TYR A N 1
ATOM 4524 C CA . TYR A 1 612 ? -17.199 39.258 4.845 1.00 41.50 612 TYR A CA 1
ATOM 4525 C C . TYR A 1 612 ? -17.076 39.425 6.366 1.00 41.50 612 TYR A C 1
ATOM 4527 O O . TYR A 1 612 ? -17.352 40.506 6.883 1.00 41.50 612 TYR A O 1
ATOM 4535 N N . SER A 1 613 ? -16.558 38.391 7.039 1.00 40.47 613 SER A N 1
ATOM 4536 C CA . SER A 1 613 ? -16.212 38.316 8.475 1.00 40.47 613 SER A CA 1
ATOM 4537 C C . SER A 1 613 ? -17.356 38.383 9.513 1.00 40.47 613 SER A C 1
ATOM 4539 O O . SER A 1 613 ? -18.416 38.959 9.286 1.00 40.47 613 SER A O 1
ATOM 4541 N N . TYR A 1 614 ? -17.067 37.810 10.693 1.00 32.53 614 TYR A N 1
ATOM 4542 C CA . TYR A 1 614 ? -17.890 37.780 11.920 1.00 32.53 614 TYR A CA 1
ATOM 4543 C C . TYR A 1 614 ? -19.130 36.833 11.870 1.00 32.53 614 TYR A C 1
ATOM 4545 O O . TYR A 1 614 ? -19.250 36.062 10.920 1.00 32.53 614 TYR A O 1
ATOM 4553 N N . PRO A 1 615 ? -19.897 36.642 12.970 1.00 37.88 615 PRO A N 1
ATOM 4554 C CA . PRO A 1 615 ? -19.696 35.445 13.795 1.00 37.88 615 PRO A CA 1
ATOM 4555 C C . PRO A 1 615 ? -20.972 34.612 14.042 1.00 37.88 615 PRO A C 1
ATOM 4557 O O . PRO A 1 615 ? -22.090 35.118 13.972 1.00 37.88 615 PRO A O 1
ATOM 4560 N N . LEU A 1 616 ? -20.813 33.335 14.414 1.00 33.47 616 LEU A N 1
ATOM 4561 C CA . LEU A 1 616 ? -21.934 32.418 14.671 1.00 33.47 616 LEU A CA 1
ATOM 4562 C C . LEU A 1 616 ? -22.045 31.991 16.142 1.00 33.47 616 LEU A C 1
ATOM 4564 O O . LEU A 1 616 ? -21.266 31.180 16.641 1.00 33.47 616 LEU A O 1
ATOM 4568 N N . THR A 1 617 ? -23.078 32.495 16.820 1.00 31.09 617 THR A N 1
ATOM 4569 C CA . THR A 1 617 ? -23.478 32.054 18.165 1.00 31.09 617 THR A CA 1
ATOM 4570 C C . THR A 1 617 ? -24.291 30.762 18.072 1.00 31.09 617 THR A C 1
ATOM 4572 O O . THR A 1 617 ? -25.503 30.790 17.854 1.00 31.09 617 THR A O 1
ATOM 4575 N N . ILE A 1 618 ? -23.634 29.616 18.247 1.00 34.47 618 ILE A N 1
ATOM 4576 C CA . ILE A 1 618 ? -24.287 28.300 18.266 1.00 34.47 618 ILE A CA 1
ATOM 4577 C C . ILE A 1 618 ? -24.994 28.089 19.618 1.00 34.47 618 ILE A C 1
ATOM 4579 O O . ILE A 1 618 ? -24.411 28.323 20.676 1.00 34.47 618 ILE A O 1
ATOM 4583 N N . LYS A 1 619 ? -26.249 27.611 19.607 1.00 26.14 619 LYS A N 1
ATOM 4584 C CA . LYS A 1 619 ? -26.914 27.118 20.828 1.00 26.14 619 LYS A CA 1
ATOM 4585 C C . LYS A 1 619 ? -26.277 25.782 21.243 1.00 26.14 619 LYS A C 1
ATOM 4587 O O . LYS A 1 619 ? -26.293 24.859 20.430 1.00 26.14 619 LYS A O 1
ATOM 4592 N N . PRO A 1 620 ? -25.762 25.634 22.475 1.00 28.92 620 PRO A N 1
ATOM 4593 C CA . PRO A 1 620 ? -25.058 24.421 22.870 1.00 28.92 620 PRO A CA 1
ATOM 4594 C C . PRO A 1 620 ? -26.017 23.232 22.998 1.00 28.92 620 PRO A C 1
ATOM 4596 O O . PRO A 1 620 ? -26.875 23.196 23.880 1.00 28.92 620 PRO A O 1
ATOM 4599 N N . MET A 1 621 ? -25.820 22.224 22.148 1.00 28.98 621 MET A N 1
ATOM 4600 C CA . MET A 1 621 ? -26.191 20.843 22.450 1.00 28.98 621 MET A CA 1
ATOM 4601 C C . MET A 1 621 ? -24.924 20.097 22.866 1.00 28.98 621 MET A C 1
ATOM 4603 O O . MET A 1 621 ? -23.887 20.234 22.216 1.00 28.98 621 MET A O 1
ATOM 4607 N N . ALA A 1 622 ? -25.008 19.306 23.937 1.00 41.94 622 ALA A N 1
ATOM 4608 C CA . ALA A 1 622 ? -23.892 18.517 24.456 1.00 41.94 622 ALA A CA 1
ATOM 4609 C C . ALA A 1 622 ? -23.599 17.307 23.546 1.00 41.94 622 ALA A C 1
ATOM 4611 O O . ALA A 1 622 ? -23.951 16.170 23.852 1.00 41.94 622 ALA A O 1
ATOM 4612 N N . VAL A 1 623 ? -22.980 17.575 22.397 1.00 53.44 623 VAL A N 1
ATOM 4613 C CA . VAL A 1 623 ? -22.513 16.564 21.445 1.00 53.44 623 VAL A CA 1
ATOM 4614 C C . VAL A 1 623 ? -21.265 15.900 22.021 1.00 53.44 623 VAL A C 1
ATOM 4616 O O . VAL A 1 623 ? -20.260 16.563 22.260 1.00 53.44 623 VAL A O 1
ATOM 4619 N N . THR A 1 624 ? -21.328 14.593 22.264 1.00 62.41 624 THR A N 1
ATOM 4620 C CA . THR A 1 624 ? -20.217 13.812 22.837 1.00 62.41 624 THR A CA 1
ATOM 4621 C C . THR A 1 624 ? -19.273 13.236 21.781 1.00 62.41 624 THR A C 1
ATOM 4623 O O . THR A 1 624 ? -18.132 12.916 22.100 1.00 62.41 624 THR A O 1
ATOM 4626 N N . SER A 1 625 ? -19.723 13.129 20.531 1.00 75.62 625 SER A N 1
ATOM 4627 C CA . SER A 1 625 ? -18.919 12.756 19.363 1.00 75.62 625 SER A CA 1
ATOM 4628 C C . SER A 1 625 ? -19.624 13.168 18.069 1.00 75.62 625 SER A C 1
ATOM 4630 O O . SER A 1 625 ? -20.847 13.312 18.052 1.00 75.62 625 SER A O 1
ATOM 4632 N N . CYS A 1 626 ? -18.883 13.306 16.972 1.00 81.56 626 CYS A N 1
ATOM 4633 C CA . CYS A 1 626 ? -19.425 13.608 15.643 1.00 81.56 626 CYS A CA 1
ATOM 4634 C C . CYS A 1 626 ? -18.658 12.871 14.538 1.00 81.56 626 CYS A C 1
ATOM 4636 O O . CYS A 1 626 ? -17.507 12.485 14.740 1.00 81.56 626 CYS A O 1
ATOM 4638 N N . SER A 1 627 ? -19.288 12.709 13.372 1.00 80.12 627 SER A N 1
ATOM 4639 C CA . SER A 1 627 ? -18.699 12.078 12.187 1.00 80.12 627 SER A CA 1
ATOM 4640 C C . SER A 1 627 ? -19.157 12.739 10.880 1.00 80.12 627 SER A C 1
ATOM 4642 O O . SER A 1 627 ? -20.179 13.430 10.852 1.00 80.12 627 SER A O 1
ATOM 4644 N N . GLU A 1 628 ? -18.406 12.516 9.795 1.00 71.31 628 GLU A N 1
ATOM 4645 C CA . GLU A 1 628 ? -18.677 13.069 8.455 1.00 71.31 628 GLU A CA 1
ATOM 4646 C C . GLU A 1 628 ? -19.077 11.990 7.438 1.00 71.31 628 GLU A C 1
ATOM 4648 O O . GLU A 1 628 ? -18.285 11.581 6.588 1.00 71.31 628 GLU A O 1
ATOM 4653 N N . GLY A 1 629 ? -20.323 11.519 7.515 1.00 68.81 629 GLY A N 1
ATOM 4654 C CA . GLY A 1 629 ? -20.884 10.574 6.542 1.00 68.81 629 GLY A CA 1
ATOM 4655 C C . GLY A 1 629 ? -20.083 9.271 6.391 1.00 68.81 629 GLY A C 1
ATOM 4656 O O . GLY A 1 629 ? -19.369 8.853 7.300 1.00 68.81 629 GLY A O 1
ATOM 4657 N N . ASN A 1 630 ? -20.203 8.635 5.221 1.00 66.19 630 ASN A N 1
ATOM 4658 C CA . ASN A 1 630 ? -19.448 7.434 4.861 1.00 66.19 630 ASN A CA 1
ATOM 4659 C C . ASN A 1 630 ? -18.497 7.751 3.698 1.00 66.19 630 ASN A C 1
ATOM 4661 O O . ASN A 1 630 ? -18.948 8.023 2.586 1.00 66.19 630 ASN A O 1
ATOM 4665 N N . GLY A 1 631 ? -17.190 7.698 3.958 1.00 58.91 631 GLY A N 1
ATOM 4666 C CA . GLY A 1 631 ? -16.151 7.791 2.932 1.00 58.91 631 GLY A CA 1
ATOM 4667 C C . GLY A 1 631 ? -15.915 6.467 2.200 1.00 58.91 631 GLY A C 1
ATOM 4668 O O . GLY A 1 631 ? -16.142 5.391 2.759 1.00 58.91 631 GLY A O 1
ATOM 4669 N N . THR A 1 632 ? -15.426 6.534 0.959 1.00 59.34 632 THR A N 1
ATOM 4670 C CA . THR A 1 632 ? -14.992 5.332 0.218 1.00 59.34 632 THR A CA 1
ATOM 4671 C C . THR A 1 632 ? -13.643 4.848 0.752 1.00 59.34 632 THR A C 1
ATOM 4673 O O . THR A 1 632 ? -12.801 5.656 1.141 1.00 59.34 632 THR A O 1
ATOM 4676 N N . GLN A 1 633 ? -13.437 3.528 0.832 1.00 55.88 633 GLN A N 1
ATOM 4677 C CA . GLN A 1 633 ? -12.278 2.972 1.534 1.00 55.88 633 GLN A CA 1
ATOM 4678 C C . GLN A 1 633 ? -10.961 3.282 0.803 1.00 55.88 633 GLN A C 1
ATOM 4680 O O . GLN A 1 633 ? -10.647 2.706 -0.237 1.00 55.88 633 GLN A O 1
ATOM 4685 N N . PHE A 1 634 ? -10.177 4.180 1.391 1.00 58.91 634 PHE A N 1
ATOM 4686 C CA . PHE A 1 634 ? -8.818 4.504 0.977 1.00 58.91 634 PHE A CA 1
ATOM 4687 C C . PHE A 1 634 ? -7.831 3.368 1.319 1.00 58.91 634 PHE A C 1
ATOM 4689 O O . PHE A 1 634 ? -7.948 2.722 2.360 1.00 58.91 634 PHE A O 1
ATOM 4696 N N . ASN A 1 635 ? -6.827 3.148 0.462 1.00 63.31 635 ASN A N 1
ATOM 4697 C CA . ASN A 1 635 ? -5.728 2.216 0.721 1.00 63.31 635 ASN A CA 1
ATOM 4698 C C . ASN A 1 635 ? -4.479 2.978 1.221 1.00 63.31 635 ASN A C 1
ATOM 4700 O O . ASN A 1 635 ? -3.842 3.665 0.421 1.00 63.31 635 ASN A O 1
ATOM 4704 N N . PRO A 1 636 ? -4.058 2.826 2.494 1.00 55.34 636 PRO A N 1
ATOM 4705 C CA . PRO A 1 636 ? -2.960 3.601 3.082 1.00 55.34 636 PRO A CA 1
ATOM 4706 C C . PRO A 1 636 ? -1.577 3.387 2.452 1.00 55.34 636 PRO A C 1
ATOM 4708 O O . PRO A 1 636 ? -0.650 4.110 2.812 1.00 55.34 636 PRO A O 1
ATOM 4711 N N . LYS A 1 637 ? -1.426 2.431 1.524 1.00 55.88 637 LYS A N 1
ATOM 4712 C CA . LYS A 1 637 ? -0.175 2.138 0.807 1.00 55.88 637 LYS A CA 1
ATOM 4713 C C . LYS A 1 637 ? -0.147 2.665 -0.641 1.00 55.88 637 LYS A C 1
ATOM 4715 O O . LYS A 1 637 ? 0.872 2.480 -1.308 1.00 55.88 637 LYS A O 1
ATOM 4720 N N . SER A 1 638 ? -1.208 3.315 -1.142 1.00 62.38 638 SER A N 1
ATOM 4721 C CA . SER A 1 638 ? -1.257 3.794 -2.534 1.00 62.38 638 SER A CA 1
ATOM 4722 C C . SER A 1 638 ? -0.592 5.162 -2.746 1.00 62.38 638 SER A C 1
ATOM 4724 O O . SER A 1 638 ? -0.868 6.130 -2.036 1.00 62.38 638 SER A O 1
ATOM 4726 N N . ARG A 1 639 ? 0.226 5.266 -3.802 1.00 68.31 639 ARG A N 1
ATOM 4727 C CA . ARG A 1 639 ? 0.575 6.530 -4.472 1.00 68.31 639 ARG A CA 1
ATOM 4728 C C . ARG A 1 639 ? -0.046 6.479 -5.880 1.00 68.31 639 ARG A C 1
ATOM 4730 O O . ARG A 1 639 ? 0.248 5.525 -6.599 1.00 68.31 639 ARG A O 1
ATOM 4737 N N . PRO A 1 640 ? -0.918 7.421 -6.284 1.00 75.25 640 PRO A N 1
ATOM 4738 C CA . PRO A 1 640 ? -1.366 8.611 -5.562 1.00 75.25 640 PRO A CA 1
ATOM 4739 C C . PRO A 1 640 ? -2.180 8.271 -4.308 1.00 75.25 640 PRO A C 1
ATOM 4741 O O . PRO A 1 640 ? -2.796 7.206 -4.208 1.00 75.25 640 PRO A O 1
ATOM 4744 N N . MET A 1 641 ? -2.219 9.208 -3.365 1.00 83.12 641 MET A N 1
ATOM 4745 C CA . MET A 1 641 ? -3.068 9.096 -2.184 1.00 83.12 641 MET A CA 1
ATOM 4746 C C . MET A 1 641 ? -4.459 9.660 -2.512 1.00 83.12 641 MET A C 1
ATOM 4748 O O . MET A 1 641 ? -4.622 10.879 -2.567 1.00 83.12 641 MET A O 1
ATOM 4752 N N . ARG A 1 642 ? -5.437 8.786 -2.799 1.00 85.38 642 ARG A N 1
ATOM 4753 C CA . ARG A 1 642 ? -6.773 9.175 -3.299 1.00 85.38 642 ARG A CA 1
ATOM 4754 C C . ARG A 1 642 ? -7.915 8.579 -2.478 1.00 85.38 642 ARG A C 1
ATOM 4756 O O . ARG A 1 642 ? -7.921 7.379 -2.219 1.00 85.38 642 ARG A O 1
ATOM 4763 N N . GLY A 1 643 ? -8.910 9.400 -2.159 1.00 84.25 643 GLY A N 1
ATOM 4764 C CA . GLY A 1 643 ? -10.117 9.023 -1.426 1.00 84.25 643 GLY A CA 1
ATOM 4765 C C . GLY A 1 643 ? -10.163 9.512 0.014 1.00 84.25 643 GLY A C 1
ATOM 4766 O O . GLY A 1 643 ? -9.432 10.421 0.411 1.00 84.25 643 GLY A O 1
ATOM 4767 N N . SER A 1 644 ? -11.062 8.902 0.782 1.00 86.31 644 SER A N 1
ATOM 4768 C CA . SER A 1 644 ? -11.394 9.338 2.132 1.00 86.31 644 SER A CA 1
ATOM 4769 C C . SER A 1 644 ? -10.357 8.862 3.148 1.00 86.31 644 SER A C 1
ATOM 4771 O O . SER A 1 644 ? -10.360 7.703 3.574 1.00 86.31 644 SER A O 1
ATOM 4773 N N . VAL A 1 645 ? -9.457 9.758 3.554 1.00 87.19 645 VAL A N 1
ATOM 4774 C CA . VAL A 1 645 ? -8.464 9.479 4.596 1.00 87.19 645 VAL A CA 1
ATOM 4775 C C . VAL A 1 645 ? -9.116 9.716 5.951 1.00 87.19 645 VAL A C 1
ATOM 4777 O O . VAL A 1 645 ? -9.199 10.843 6.434 1.00 87.19 645 VAL A O 1
ATOM 4780 N N . LYS A 1 646 ? -9.602 8.629 6.550 1.00 89.50 646 LYS A N 1
ATOM 4781 C CA . LYS A 1 646 ? -10.336 8.659 7.816 1.00 89.50 646 LYS A CA 1
ATOM 4782 C C . LYS A 1 646 ? -9.427 8.994 8.995 1.00 89.50 646 LYS A C 1
ATOM 4784 O O . LYS A 1 646 ? -8.336 8.438 9.142 1.00 89.50 646 LYS A O 1
ATOM 4789 N N . TRP A 1 647 ? -9.939 9.832 9.886 1.00 93.25 647 TRP A N 1
ATOM 4790 C CA . TRP A 1 647 ? -9.307 10.216 11.140 1.00 93.25 647 TRP A CA 1
ATOM 4791 C C . TRP A 1 647 ? -10.161 9.850 12.354 1.00 93.25 647 TRP A C 1
ATOM 4793 O O . TRP A 1 647 ? -11.388 9.799 12.304 1.00 93.25 647 TRP A O 1
ATOM 4803 N N . SER A 1 648 ? -9.496 9.600 13.472 1.00 95.44 648 SER A N 1
ATOM 4804 C CA . SER A 1 648 ? -10.067 9.503 14.811 1.00 95.44 648 SER A CA 1
ATOM 4805 C C . SER A 1 648 ? -9.390 10.553 15.680 1.00 95.44 648 SER A C 1
ATOM 4807 O O . SER A 1 648 ? -8.293 10.312 16.182 1.00 95.44 648 SER A O 1
ATOM 4809 N N . PHE A 1 649 ? -10.018 11.715 15.835 1.00 97.00 649 PHE A N 1
ATOM 4810 C CA . PHE A 1 649 ? -9.554 12.760 16.743 1.00 97.00 649 PHE A CA 1
ATOM 4811 C C . PHE A 1 649 ? -10.122 12.510 18.142 1.00 97.00 649 PHE A C 1
ATOM 4813 O O . PHE A 1 649 ? -11.333 12.565 18.339 1.00 97.00 649 PHE A O 1
ATOM 4820 N N . ILE A 1 650 ? -9.257 12.217 19.110 1.00 96.81 650 ILE A N 1
ATOM 4821 C CA . ILE A 1 650 ? -9.625 11.968 20.507 1.00 96.81 650 ILE A CA 1
ATOM 4822 C C . ILE A 1 650 ? -9.296 13.218 21.326 1.00 96.81 650 ILE A C 1
ATOM 4824 O O . ILE A 1 650 ? -8.141 13.647 21.364 1.00 96.81 650 ILE A O 1
ATOM 4828 N N . LEU A 1 651 ? -10.295 13.797 21.993 1.00 96.75 651 LEU A N 1
ATOM 4829 C CA . LEU A 1 651 ? -10.092 14.920 22.907 1.00 96.75 651 LEU A CA 1
ATOM 4830 C C . LEU A 1 651 ? -9.833 14.384 24.328 1.00 96.75 651 LEU A C 1
ATOM 4832 O O . LEU A 1 651 ? -10.599 13.567 24.837 1.00 96.75 651 LEU A O 1
ATOM 4836 N N . CYS A 1 652 ? -8.776 14.838 25.001 1.00 94.88 652 CYS A N 1
ATOM 4837 C CA . CYS A 1 652 ? -8.383 14.329 26.320 1.00 94.88 652 CYS A CA 1
ATOM 4838 C C . CYS A 1 652 ? -7.975 15.445 27.292 1.00 94.88 652 CYS A C 1
ATOM 4840 O O . CYS A 1 652 ? -7.199 16.330 26.951 1.00 94.88 652 CYS A O 1
ATOM 4842 N N . ARG A 1 653 ? -8.444 15.390 28.540 1.00 94.81 653 ARG A N 1
ATOM 4843 C CA . ARG A 1 653 ? -8.031 16.304 29.618 1.00 94.81 653 ARG A CA 1
ATOM 4844 C C . ARG A 1 653 ? -7.362 15.543 30.759 1.00 94.81 653 ARG A C 1
ATOM 4846 O O . ARG A 1 653 ? -7.712 14.390 31.004 1.00 94.81 653 ARG A O 1
ATOM 4853 N N . PHE A 1 654 ? -6.439 16.175 31.471 1.00 94.12 654 PHE A N 1
ATOM 4854 C CA . PHE A 1 654 ? -5.814 15.576 32.658 1.00 94.12 654 PHE A CA 1
ATOM 4855 C C . PHE A 1 654 ? -6.747 15.675 33.880 1.00 94.12 654 PHE A C 1
ATOM 4857 O O . PHE A 1 654 ? -7.683 16.477 33.894 1.00 94.12 654 PHE A O 1
ATOM 4864 N N . GLN A 1 655 ? -6.541 14.838 34.901 1.00 90.94 655 GLN A N 1
ATOM 4865 C CA . GLN A 1 655 ? -7.485 14.700 36.029 1.00 90.94 655 GLN A CA 1
ATOM 4866 C C . GLN A 1 655 ? -7.604 15.957 36.910 1.00 90.94 655 GLN A C 1
ATOM 4868 O O . GLN A 1 655 ? -8.620 16.172 37.564 1.00 90.94 655 GLN A O 1
ATOM 4873 N N . ASP A 1 656 ? -6.550 16.768 36.916 1.00 92.19 656 ASP A N 1
ATOM 4874 C CA . ASP A 1 656 ? -6.376 18.047 37.606 1.00 92.19 656 ASP A CA 1
ATOM 4875 C C . ASP A 1 656 ? -6.692 19.257 36.705 1.00 92.19 656 ASP A C 1
ATOM 4877 O O . ASP A 1 656 ? -6.529 20.400 37.124 1.00 92.19 656 ASP A O 1
ATOM 4881 N N . SER A 1 657 ? -7.150 19.024 35.470 1.00 89.69 657 SER A N 1
ATOM 4882 C CA . SER A 1 657 ? -7.551 20.085 34.543 1.00 89.69 657 SER A CA 1
ATOM 4883 C C . SER A 1 657 ? -8.968 20.589 34.814 1.00 89.69 657 SER A C 1
ATOM 4885 O O . SER A 1 657 ? -9.884 19.813 35.110 1.00 89.69 657 SER A O 1
ATOM 4887 N N . GLU A 1 658 ? -9.167 21.890 34.604 1.00 88.56 658 GLU A N 1
ATOM 4888 C CA . GLU A 1 658 ? -10.488 22.522 34.566 1.00 88.56 658 GLU A CA 1
ATOM 4889 C C . GLU A 1 658 ? -11.354 21.987 33.398 1.00 88.56 658 GLU A C 1
ATOM 4891 O O . GLU A 1 658 ? -11.001 21.036 32.687 1.00 88.56 658 GLU A O 1
ATOM 4896 N N . THR A 1 659 ? -12.534 22.576 33.197 1.00 85.31 659 THR A N 1
ATOM 4897 C CA . THR A 1 659 ? -13.373 22.280 32.029 1.00 85.31 659 THR A CA 1
ATOM 4898 C C . THR A 1 659 ? -12.712 22.839 30.760 1.00 85.31 659 THR A C 1
ATOM 4900 O O . THR A 1 659 ? -12.450 24.042 30.715 1.00 85.31 659 THR A O 1
ATOM 4903 N N . PRO A 1 660 ? -12.472 22.028 29.711 1.00 89.00 660 PRO A N 1
ATOM 4904 C CA . PRO A 1 660 ? -11.870 22.515 28.472 1.00 89.00 660 PRO A CA 1
ATOM 4905 C C . PRO A 1 660 ? -12.695 23.647 27.821 1.00 89.00 660 PRO A C 1
ATOM 4907 O O . PRO A 1 660 ? -13.916 23.520 27.713 1.00 89.00 660 PRO A O 1
ATOM 4910 N N . PRO A 1 661 ? -12.064 24.736 27.339 1.00 85.06 661 PRO A N 1
ATOM 4911 C CA . PRO A 1 661 ? -12.764 25.943 26.879 1.00 85.06 661 PRO A CA 1
ATOM 4912 C C . PRO A 1 661 ? -13.334 25.848 25.452 1.00 85.06 661 PRO A C 1
ATOM 4914 O O . PRO A 1 661 ? -13.993 26.778 24.992 1.00 85.06 661 PRO A O 1
ATOM 4917 N N . ARG A 1 662 ? -13.067 24.749 24.735 1.00 88.75 662 ARG A N 1
ATOM 4918 C CA . ARG A 1 662 ? -13.583 24.446 23.390 1.00 88.75 662 ARG A CA 1
ATOM 4919 C C . ARG A 1 662 ? -14.405 23.155 23.472 1.00 88.75 662 ARG A C 1
ATOM 4921 O O . ARG A 1 662 ? -13.910 22.145 23.979 1.00 88.75 662 ARG A O 1
ATOM 4928 N N . ASP A 1 663 ? -15.652 23.186 23.006 1.00 87.69 663 ASP A N 1
ATOM 4929 C CA . ASP A 1 663 ? -16.537 22.015 23.000 1.00 87.69 663 ASP A CA 1
ATOM 4930 C C . ASP A 1 663 ? -16.217 21.060 21.834 1.00 87.69 663 ASP A C 1
ATOM 4932 O O . ASP A 1 663 ? -15.351 21.336 21.004 1.00 87.69 663 ASP A O 1
ATOM 4936 N N . VAL A 1 664 ? -16.908 19.918 21.757 1.00 88.62 664 VAL A N 1
ATOM 4937 C CA . VAL A 1 664 ? -16.684 18.954 20.665 1.00 88.62 664 VAL A CA 1
ATOM 4938 C C . VAL A 1 664 ? -17.097 19.550 19.312 1.00 88.62 664 VAL A C 1
ATOM 4940 O O . VAL A 1 664 ? -16.401 19.326 18.326 1.00 88.62 664 VAL A O 1
ATOM 4943 N N . ASN A 1 665 ? -18.166 20.362 19.249 1.00 87.25 665 ASN A N 1
ATOM 4944 C CA . ASN A 1 665 ? -18.646 20.962 17.997 1.00 87.25 665 ASN A CA 1
ATOM 4945 C C . ASN A 1 665 ? -17.626 21.909 17.352 1.00 87.25 665 ASN A C 1
ATOM 4947 O O . ASN A 1 665 ? -17.534 21.935 16.123 1.00 87.25 665 ASN A O 1
ATOM 4951 N N . TYR A 1 666 ? -16.846 22.649 18.148 1.00 93.19 666 TYR A N 1
ATOM 4952 C CA . TYR A 1 666 ? -15.723 23.444 17.649 1.00 93.19 666 TYR A CA 1
ATOM 4953 C C . TYR A 1 666 ? -14.759 22.579 16.822 1.00 93.19 666 TYR A C 1
ATOM 4955 O O . TYR A 1 666 ? -14.489 22.888 15.661 1.00 93.19 666 TYR A O 1
ATOM 4963 N N . TYR A 1 667 ? -14.318 21.448 17.378 1.00 94.50 667 TYR A N 1
ATOM 4964 C CA . TYR A 1 667 ? -13.417 20.521 16.690 1.00 94.50 667 TYR A CA 1
ATOM 4965 C C . TYR A 1 667 ? -14.102 19.765 15.545 1.00 94.50 667 TYR A C 1
ATOM 4967 O O . TYR A 1 667 ? -13.464 19.528 14.525 1.00 94.50 667 TYR A O 1
ATOM 4975 N N . CYS A 1 668 ? -15.401 19.455 15.642 1.00 91.56 668 CYS A N 1
ATOM 4976 C CA . CYS A 1 668 ? -16.169 18.925 14.509 1.00 91.56 668 CYS A CA 1
ATOM 4977 C C . CYS A 1 668 ? -16.089 19.863 13.300 1.00 91.56 668 CYS A C 1
ATOM 4979 O O . CYS A 1 668 ? -15.813 19.417 12.191 1.00 91.56 668 CYS A O 1
ATOM 4981 N N . ASN A 1 669 ? -16.317 21.162 13.524 1.00 92.31 669 ASN A N 1
ATOM 4982 C CA . ASN A 1 669 ? -16.264 22.175 12.474 1.00 92.31 669 ASN A CA 1
ATOM 4983 C C . ASN A 1 669 ? -14.836 22.359 11.937 1.00 92.31 669 ASN A C 1
ATOM 4985 O O . ASN A 1 669 ? -14.652 22.455 10.730 1.00 92.31 669 ASN A O 1
ATOM 4989 N N . MET A 1 670 ? -13.836 22.381 12.819 1.00 94.88 670 MET A N 1
ATOM 4990 C CA . MET A 1 670 ? -12.437 22.612 12.454 1.00 94.88 670 MET A CA 1
ATOM 4991 C C . MET A 1 670 ? -11.793 21.439 11.694 1.00 94.88 670 MET A C 1
ATOM 4993 O O . MET A 1 670 ? -11.002 21.666 10.780 1.00 94.88 670 MET A O 1
ATOM 4997 N N . LEU A 1 671 ? -12.075 20.195 12.095 1.00 94.94 671 LEU A N 1
ATOM 4998 C CA . LEU A 1 671 ? -11.267 19.027 11.720 1.00 94.94 671 LEU A CA 1
ATOM 4999 C C . LEU A 1 671 ? -11.906 18.146 10.641 1.00 94.94 671 LEU A C 1
ATOM 5001 O O . LEU A 1 671 ? -11.184 17.570 9.832 1.00 94.94 671 LEU A O 1
ATOM 5005 N N . VAL A 1 672 ? -13.236 17.994 10.667 1.00 90.94 672 VAL A N 1
ATOM 5006 C CA . VAL A 1 672 ? -13.950 16.921 9.944 1.00 90.94 672 VAL A CA 1
ATOM 5007 C C . VAL A 1 672 ? -15.263 17.379 9.302 1.00 90.94 672 VAL A C 1
ATOM 5009 O O . VAL A 1 672 ? -16.143 16.561 9.078 1.00 90.94 672 VAL A O 1
ATOM 5012 N N . ARG A 1 673 ? -15.468 18.675 9.064 1.00 89.00 673 ARG A N 1
ATOM 5013 C CA . ARG A 1 673 ? -16.642 19.165 8.326 1.00 89.00 673 ARG A CA 1
ATOM 5014 C C . ARG A 1 673 ? -16.183 20.017 7.157 1.00 89.00 673 ARG A C 1
ATOM 5016 O O . ARG A 1 673 ? -15.517 21.026 7.368 1.00 89.00 673 ARG A O 1
ATOM 5023 N N . GLU A 1 674 ? -16.575 19.626 5.951 1.00 87.19 674 GLU A N 1
ATOM 5024 C CA . GLU A 1 674 ? -16.511 20.478 4.763 1.00 87.19 674 GLU A CA 1
ATOM 5025 C C . GLU A 1 674 ? -17.230 21.829 4.966 1.00 87.19 674 GLU A C 1
ATOM 5027 O O . GLU A 1 674 ? -18.252 21.930 5.653 1.00 87.19 674 GLU A O 1
ATOM 5032 N N . LYS A 1 675 ? -16.756 22.842 4.233 1.00 88.62 675 LYS A N 1
ATOM 5033 C CA . LYS A 1 675 ? -17.324 24.188 4.051 1.00 88.62 675 LYS A CA 1
ATOM 5034 C C . LYS A 1 675 ? -17.332 25.039 5.325 1.00 88.62 675 LYS A C 1
ATOM 5036 O O . LYS A 1 675 ? -18.201 25.893 5.506 1.00 88.62 675 LYS A O 1
ATOM 5041 N N . THR A 1 676 ? -16.332 24.844 6.180 1.00 90.75 676 THR A N 1
ATOM 5042 C CA . THR A 1 676 ? -16.129 25.588 7.434 1.00 90.75 676 THR A CA 1
ATOM 5043 C C . THR A 1 676 ? -14.909 26.511 7.406 1.00 90.75 676 THR A C 1
ATOM 5045 O O . THR A 1 676 ? -14.775 27.354 8.292 1.00 90.75 676 THR A O 1
ATOM 5048 N N . GLY A 1 677 ? -14.019 26.369 6.417 1.00 90.88 677 GLY A N 1
ATOM 5049 C CA . GLY A 1 677 ? -12.669 26.940 6.441 1.00 90.88 677 GLY A CA 1
ATOM 5050 C C . GLY A 1 677 ? -11.694 26.121 7.296 1.00 90.88 677 GLY A C 1
ATOM 5051 O O . GLY A 1 677 ? -10.752 26.686 7.850 1.00 90.88 677 GLY A O 1
ATOM 5052 N N . GLY A 1 678 ? -11.967 24.823 7.463 1.00 93.94 678 GLY A N 1
ATOM 5053 C CA . GLY A 1 678 ? -11.202 23.893 8.294 1.00 93.94 678 GLY A CA 1
ATOM 5054 C C . GLY A 1 678 ? -10.288 22.945 7.507 1.00 93.94 678 GLY A C 1
ATOM 5055 O O . GLY A 1 678 ? -9.973 23.149 6.336 1.00 93.94 678 GLY A O 1
ATOM 5056 N N . ILE A 1 679 ? -9.870 21.869 8.174 1.00 95.88 679 ILE A N 1
ATOM 5057 C CA . ILE A 1 679 ? -8.920 20.866 7.665 1.00 95.88 679 ILE A CA 1
ATOM 5058 C C . ILE A 1 679 ? -9.487 20.034 6.509 1.00 95.88 679 ILE A C 1
ATOM 5060 O O . ILE A 1 679 ? -8.745 19.695 5.587 1.00 95.88 679 ILE A O 1
ATOM 5064 N N . ALA A 1 680 ? -10.792 19.749 6.529 1.00 92.75 680 ALA A N 1
ATOM 5065 C CA . ALA A 1 680 ? -11.487 19.089 5.425 1.00 92.75 680 ALA A CA 1
ATOM 5066 C C . ALA A 1 680 ? -11.353 19.896 4.119 1.00 92.75 680 ALA A C 1
ATOM 5068 O O . ALA A 1 680 ? -10.949 19.352 3.092 1.00 92.75 680 ALA A O 1
ATOM 5069 N N . ASP A 1 681 ? -11.608 21.209 4.188 1.00 94.69 681 ASP A N 1
ATOM 5070 C CA . ASP A 1 681 ? -11.501 22.126 3.047 1.00 94.69 681 ASP A CA 1
ATOM 5071 C C . ASP A 1 681 ? -10.054 22.269 2.560 1.00 94.69 681 ASP A C 1
ATOM 5073 O O . ASP A 1 681 ? -9.797 22.198 1.358 1.00 94.69 681 ASP A O 1
ATOM 5077 N N . TYR A 1 682 ? -9.096 22.413 3.484 1.00 96.00 682 TYR A N 1
ATOM 5078 C CA . TYR A 1 682 ? -7.679 22.539 3.137 1.00 96.00 682 TYR A CA 1
ATOM 5079 C C . TYR A 1 682 ? -7.167 21.335 2.338 1.00 96.00 682 TYR A C 1
ATOM 5081 O O . TYR A 1 682 ? -6.600 21.500 1.255 1.00 96.00 682 TYR A O 1
ATOM 5089 N N . TRP A 1 683 ? -7.386 20.113 2.835 1.00 94.00 683 TRP A N 1
ATOM 5090 C CA . TRP A 1 683 ? -6.918 18.923 2.125 1.00 94.00 683 TRP A CA 1
ATOM 5091 C C . TRP A 1 683 ? -7.676 18.675 0.820 1.00 94.00 683 TRP A C 1
ATOM 5093 O O . TRP A 1 683 ? -7.074 18.192 -0.141 1.00 94.00 683 TRP A O 1
ATOM 5103 N N . HIS A 1 684 ? -8.961 19.029 0.749 1.00 91.94 684 HIS A N 1
ATOM 5104 C CA . HIS A 1 684 ? -9.735 18.955 -0.488 1.00 91.94 684 HIS A CA 1
ATOM 5105 C C . HIS A 1 684 ? -9.150 19.873 -1.574 1.00 91.94 684 HIS A C 1
ATOM 5107 O O . HIS A 1 684 ? -8.835 19.405 -2.670 1.00 91.94 684 HIS A O 1
ATOM 5113 N N . ASP A 1 685 ? -8.922 21.151 -1.257 1.00 93.75 685 ASP A N 1
ATOM 5114 C CA . ASP A 1 685 ? -8.390 22.138 -2.202 1.00 93.75 685 ASP A CA 1
ATOM 5115 C C . ASP A 1 685 ? -6.954 21.813 -2.640 1.00 93.75 685 ASP A C 1
ATOM 5117 O O . ASP A 1 685 ? -6.658 21.775 -3.838 1.00 93.75 685 ASP A O 1
ATOM 5121 N N . ILE A 1 686 ? -6.052 21.554 -1.685 1.00 94.00 686 ILE A N 1
ATOM 5122 C CA . ILE A 1 686 ? -4.619 21.353 -1.964 1.00 94.00 686 ILE A CA 1
ATOM 5123 C C . ILE A 1 686 ? -4.340 20.004 -2.646 1.00 94.00 686 ILE A C 1
ATOM 5125 O O . ILE A 1 686 ? -3.375 19.889 -3.399 1.00 94.00 686 ILE A O 1
ATOM 5129 N N . SER A 1 687 ? -5.210 19.003 -2.476 1.00 92.88 687 SER A N 1
ATOM 5130 C CA . SER A 1 687 ? -5.143 17.751 -3.246 1.00 92.88 687 SER A CA 1
ATOM 5131 C C . SER A 1 687 ? -5.814 17.821 -4.625 1.00 92.88 687 SER A C 1
ATOM 5133 O O . SER A 1 687 ? -5.783 16.837 -5.366 1.00 92.88 687 SER A O 1
ATOM 5135 N N . TYR A 1 688 ? -6.434 18.951 -4.983 1.00 92.19 688 TYR A N 1
ATOM 5136 C CA . TYR A 1 688 ? -7.297 19.101 -6.161 1.00 92.19 688 TYR A CA 1
ATOM 5137 C C . TYR A 1 688 ? -8.461 18.085 -6.193 1.00 92.19 688 TYR A C 1
ATOM 5139 O O . TYR A 1 688 ? -8.706 17.451 -7.222 1.00 92.19 688 TYR A O 1
ATOM 5147 N N . ASN A 1 689 ? -9.165 17.899 -5.070 1.00 88.69 689 ASN A N 1
ATOM 5148 C CA . ASN A 1 689 ? -10.221 16.889 -4.902 1.00 88.69 689 ASN A CA 1
ATOM 5149 C C . ASN A 1 689 ? -9.725 15.441 -5.149 1.00 88.69 689 ASN A C 1
ATOM 5151 O O . ASN A 1 689 ? -10.460 14.584 -5.640 1.00 88.69 689 ASN A O 1
ATOM 5155 N N . ASN A 1 690 ? -8.464 15.146 -4.808 1.00 87.38 690 ASN A N 1
ATOM 5156 C CA . ASN A 1 690 ? -7.994 13.760 -4.703 1.00 87.38 690 ASN A CA 1
ATOM 5157 C C . ASN A 1 690 ? -8.244 13.171 -3.307 1.00 87.38 690 ASN A C 1
ATOM 5159 O O . ASN A 1 690 ? -8.415 11.960 -3.205 1.00 87.38 690 ASN A O 1
ATOM 5163 N N . LEU A 1 691 ? -8.283 13.991 -2.252 1.00 89.12 691 LEU A N 1
ATOM 5164 C CA . LEU A 1 691 ? -8.498 13.575 -0.864 1.00 89.12 691 LEU A CA 1
ATOM 5165 C C . LEU A 1 691 ? -9.753 14.220 -0.266 1.00 89.12 691 LEU A C 1
ATOM 5167 O O . LEU A 1 691 ? -10.040 15.389 -0.522 1.00 89.12 691 LEU A O 1
ATOM 5171 N N . ASP A 1 692 ? -10.448 13.478 0.598 1.00 87.50 692 ASP A N 1
ATOM 5172 C CA . ASP A 1 692 ? -11.383 14.049 1.572 1.00 87.50 692 ASP A CA 1
ATOM 5173 C C . ASP A 1 692 ? -11.260 13.379 2.954 1.00 87.50 692 ASP A C 1
ATOM 5175 O O . ASP A 1 692 ? -10.518 12.411 3.137 1.00 87.50 692 ASP A O 1
ATOM 5179 N N . THR A 1 693 ? -11.971 13.923 3.941 1.00 88.44 693 THR A N 1
ATOM 5180 C CA . THR A 1 693 ? -11.989 13.457 5.336 1.00 88.44 693 THR A CA 1
ATOM 5181 C C . THR A 1 693 ? -13.177 12.551 5.674 1.00 88.44 693 THR A C 1
ATOM 5183 O O . THR A 1 693 ? -13.374 12.233 6.849 1.00 88.44 693 THR A O 1
ATOM 5186 N N . LYS A 1 694 ? -13.983 12.104 4.702 1.00 87.75 694 LYS A N 1
ATOM 5187 C CA . LYS A 1 694 ? -15.274 11.458 4.998 1.00 87.75 694 LYS A CA 1
ATOM 5188 C C . LYS A 1 694 ? -15.110 10.150 5.773 1.00 87.75 694 LYS A C 1
ATOM 5190 O O . LYS A 1 694 ? -14.183 9.372 5.559 1.00 87.75 694 LYS A O 1
ATOM 5195 N N . GLY A 1 695 ? -16.028 9.897 6.697 1.00 87.00 695 GLY A N 1
ATOM 5196 C CA . GLY A 1 695 ? -15.915 8.836 7.697 1.00 87.00 695 GLY A CA 1
ATOM 5197 C C . GLY A 1 695 ? -14.996 9.170 8.879 1.00 87.00 695 GLY A C 1
ATOM 5198 O O . GLY A 1 695 ? -14.897 8.353 9.788 1.00 87.00 695 GLY A O 1
ATOM 5199 N N . SER A 1 696 ? -14.350 10.343 8.920 1.00 92.44 696 SER A N 1
ATOM 5200 C CA . SER A 1 696 ? -13.614 10.785 10.114 1.00 92.44 696 SER A CA 1
ATOM 5201 C C . SER A 1 696 ? -14.543 11.061 11.296 1.00 92.44 696 SER A C 1
ATOM 5203 O O . SER A 1 696 ? -15.717 11.393 11.122 1.00 92.44 696 SER A O 1
ATOM 5205 N N . ILE A 1 697 ? -13.994 10.932 12.505 1.00 93.00 697 ILE A N 1
ATOM 5206 C CA . ILE A 1 697 ? -14.695 11.039 13.787 1.00 93.00 697 ILE A CA 1
ATOM 5207 C C . ILE A 1 697 ? -13.925 11.982 14.721 1.00 93.00 697 ILE A C 1
ATOM 5209 O O . ILE A 1 697 ? -12.700 11.886 14.824 1.00 93.00 697 ILE A O 1
ATOM 5213 N N . VAL A 1 698 ? -14.647 12.833 15.458 1.00 95.50 698 VAL A N 1
ATOM 5214 C CA . VAL A 1 698 ? -14.141 13.470 16.688 1.00 95.50 698 VAL A CA 1
ATOM 5215 C C . VAL A 1 698 ? -14.863 12.848 17.883 1.00 95.50 698 VAL A C 1
ATOM 5217 O O . VAL A 1 698 ? -16.093 12.881 17.952 1.00 95.50 698 VAL A O 1
ATOM 5220 N N . ALA A 1 699 ? -14.102 12.281 18.817 1.00 91.00 699 ALA A N 1
ATOM 5221 C CA . ALA A 1 699 ? -14.576 11.688 20.063 1.00 91.00 699 ALA A CA 1
ATOM 5222 C C . ALA A 1 699 ? -14.246 12.620 21.243 1.00 91.00 699 ALA A C 1
ATOM 5224 O O . ALA A 1 699 ? -13.132 13.137 21.330 1.00 91.00 699 ALA A O 1
ATOM 5225 N N . GLY A 1 700 ? -15.236 12.880 22.104 1.00 81.44 700 GLY A N 1
ATOM 5226 C CA . GLY A 1 700 ? -15.226 13.969 23.086 1.00 81.44 700 GLY A CA 1
ATOM 5227 C C . GLY A 1 700 ? -14.237 13.837 24.249 1.00 81.44 700 GLY A C 1
ATOM 5228 O O . GLY A 1 700 ? -13.412 12.939 24.296 1.00 81.44 700 GLY A O 1
ATOM 5229 N N . TRP A 1 701 ? -14.316 14.776 25.197 1.00 91.94 701 TRP A N 1
ATOM 5230 C CA . TRP A 1 701 ? -13.312 14.977 26.251 1.00 91.94 701 TRP A CA 1
ATOM 5231 C C . TRP A 1 701 ? -13.238 13.848 27.299 1.00 91.94 701 TRP A C 1
ATOM 5233 O O . TRP A 1 701 ? -13.940 13.872 28.314 1.00 91.94 701 TRP A O 1
ATOM 5243 N N . TYR A 1 702 ? -12.314 12.906 27.106 1.00 93.69 702 TYR A N 1
ATOM 5244 C CA . TYR A 1 702 ? -11.988 11.856 28.076 1.00 93.69 702 TYR A CA 1
ATOM 5245 C C . TYR A 1 702 ? -11.049 12.365 29.177 1.00 93.69 702 TYR A C 1
ATOM 5247 O O . TYR A 1 702 ? -10.197 13.218 28.936 1.00 93.69 702 TYR A O 1
ATOM 5255 N N . THR A 1 703 ? -11.187 11.852 30.404 1.00 93.44 703 THR A N 1
ATOM 5256 C CA . THR A 1 703 ? -10.310 12.237 31.528 1.00 93.44 703 THR A CA 1
ATOM 5257 C C . THR A 1 703 ? -9.181 11.217 31.682 1.00 93.44 703 THR A C 1
ATOM 5259 O O . THR A 1 703 ? -9.437 10.069 32.033 1.00 93.44 703 THR A O 1
ATOM 5262 N N . ILE A 1 704 ? -7.939 11.635 31.437 1.00 94.25 704 ILE A N 1
ATOM 5263 C CA . ILE A 1 704 ? -6.738 10.832 31.691 1.00 94.25 704 ILE A CA 1
ATOM 5264 C C . ILE A 1 704 ? -6.500 10.782 33.214 1.00 94.25 704 ILE A C 1
ATOM 5266 O O . ILE A 1 704 ? -6.445 11.849 33.831 1.00 94.25 704 ILE A O 1
ATOM 5270 N N . PRO A 1 705 ? -6.313 9.599 33.836 1.00 88.75 705 PRO A N 1
ATOM 5271 C CA . PRO A 1 705 ? -6.083 9.441 35.280 1.00 88.75 705 PRO A CA 1
ATOM 5272 C C . PRO A 1 705 ? -4.633 9.789 35.681 1.00 88.75 705 PRO A C 1
ATOM 5274 O O . PRO A 1 705 ? -3.886 8.973 36.219 1.00 88.75 705 PRO A O 1
ATOM 5277 N N . MET A 1 706 ? -4.200 11.002 35.339 1.00 89.75 706 MET A N 1
ATOM 5278 C CA . MET A 1 706 ? -2.840 11.511 35.508 1.00 89.75 706 MET A CA 1
ATOM 5279 C C . MET A 1 706 ? -2.871 13.043 35.576 1.00 89.75 706 MET A C 1
ATOM 5281 O O . MET A 1 706 ? -3.771 13.654 35.002 1.00 89.75 706 MET A O 1
ATOM 5285 N N . THR A 1 707 ? -1.904 13.663 36.260 1.00 90.56 707 THR A N 1
ATOM 5286 C CA . THR A 1 707 ? -1.786 15.129 36.356 1.00 90.56 707 THR A CA 1
ATOM 5287 C C . THR A 1 707 ? -1.162 15.776 35.117 1.00 90.56 707 THR A C 1
ATOM 5289 O O . THR A 1 707 ? -0.366 15.139 34.422 1.00 90.56 707 THR A O 1
ATOM 5292 N N . VAL A 1 708 ? -1.436 17.067 34.882 1.00 94.00 708 VAL A N 1
ATOM 5293 C CA . VAL A 1 708 ? -0.793 17.871 33.818 1.00 94.00 708 VAL A CA 1
ATOM 5294 C C . VAL A 1 708 ? 0.728 17.839 33.946 1.00 94.00 708 VAL A C 1
ATOM 5296 O O . VAL A 1 708 ? 1.425 17.660 32.948 1.00 94.00 708 VAL A O 1
ATOM 5299 N N . GLN A 1 709 ? 1.256 17.985 35.170 1.00 91.56 709 GLN A N 1
ATOM 5300 C CA . GLN A 1 709 ? 2.701 17.931 35.407 1.00 91.56 709 GLN A CA 1
ATOM 5301 C C . GLN A 1 709 ? 3.272 16.593 34.927 1.00 91.56 709 GLN A C 1
ATOM 5303 O O . GLN A 1 709 ? 4.191 16.575 34.109 1.00 91.56 709 GLN A O 1
ATOM 5308 N N . ARG A 1 710 ? 2.685 15.471 35.368 1.00 89.75 710 ARG A N 1
ATOM 5309 C CA . ARG A 1 710 ? 3.166 14.146 34.973 1.00 89.75 710 ARG A CA 1
ATOM 5310 C C . ARG A 1 710 ? 3.008 13.915 33.469 1.00 89.75 710 ARG A C 1
ATOM 5312 O O . ARG A 1 710 ? 3.898 13.337 32.855 1.00 89.75 710 ARG A O 1
ATOM 5319 N N . GLY A 1 711 ? 1.943 14.446 32.866 1.00 90.25 711 GLY A N 1
ATOM 5320 C CA . GLY A 1 711 ? 1.724 14.454 31.419 1.00 90.25 711 GLY A CA 1
ATOM 5321 C C . GLY A 1 711 ? 2.809 15.176 30.615 1.00 90.25 711 GLY A C 1
ATOM 5322 O O . GLY A 1 711 ? 3.027 14.815 29.464 1.00 90.25 711 GLY A O 1
ATOM 5323 N N . ARG A 1 712 ? 3.532 16.139 31.202 1.00 92.94 712 ARG A N 1
ATOM 5324 C CA . ARG A 1 712 ? 4.679 16.813 30.562 1.00 92.94 712 ARG A CA 1
ATOM 5325 C C . ARG A 1 712 ? 5.993 16.036 30.705 1.00 92.94 712 ARG A C 1
ATOM 5327 O O . ARG A 1 712 ? 6.831 16.118 29.815 1.00 92.94 712 ARG A O 1
ATOM 5334 N N . GLU A 1 713 ? 6.149 15.263 31.780 1.00 91.81 713 GLU A N 1
ATOM 5335 C CA . GLU A 1 713 ? 7.359 14.481 32.095 1.00 91.81 713 GLU A CA 1
ATOM 5336 C C . GLU A 1 713 ? 7.511 13.178 31.285 1.00 91.81 713 GLU A C 1
ATOM 5338 O O . GLU A 1 713 ? 8.621 12.666 31.157 1.00 91.81 713 GLU A O 1
ATOM 5343 N N . ILE A 1 714 ? 6.409 12.601 30.795 1.00 89.81 714 ILE A N 1
ATOM 5344 C CA . ILE A 1 714 ? 6.396 11.283 30.130 1.00 89.81 714 ILE A CA 1
ATOM 5345 C C . ILE A 1 714 ? 6.706 11.342 28.622 1.00 89.81 714 ILE A C 1
ATOM 5347 O O . ILE A 1 714 ? 6.609 12.391 27.969 1.00 89.81 714 ILE A O 1
ATOM 5351 N N . GLY A 1 715 ? 7.057 10.184 28.050 1.00 92.06 715 GLY A N 1
ATOM 5352 C CA . GLY A 1 715 ? 7.398 10.038 26.639 1.00 92.06 715 GLY A CA 1
ATOM 5353 C C . GLY A 1 715 ? 6.219 10.304 25.699 1.00 92.06 715 GLY A C 1
ATOM 5354 O O . GLY A 1 715 ? 5.050 10.179 26.063 1.00 92.06 715 GLY A O 1
ATOM 5355 N N . ARG A 1 716 ? 6.529 10.653 24.445 1.00 93.56 716 ARG A N 1
ATOM 5356 C CA . ARG A 1 716 ? 5.528 10.961 23.405 1.00 93.56 716 ARG A CA 1
ATOM 5357 C C . ARG A 1 716 ? 4.510 9.836 23.197 1.00 93.56 716 ARG A C 1
ATOM 5359 O O . ARG A 1 716 ? 3.310 10.095 23.153 1.00 93.56 716 ARG A O 1
ATOM 5366 N N . TRP A 1 717 ? 4.967 8.586 23.163 1.00 95.12 717 TRP A N 1
ATOM 5367 C CA . TRP A 1 717 ? 4.083 7.423 23.041 1.00 95.12 717 TRP A CA 1
ATOM 5368 C C . TRP A 1 717 ? 3.265 7.140 24.303 1.00 95.12 717 TRP A C 1
ATOM 5370 O O . TRP A 1 717 ? 2.114 6.723 24.192 1.00 95.12 717 TRP A O 1
ATOM 5380 N N . ASP A 1 718 ? 3.794 7.442 25.490 1.00 92.25 718 ASP A N 1
ATOM 5381 C CA . ASP A 1 718 ? 3.052 7.312 26.747 1.00 92.25 718 ASP A CA 1
ATOM 5382 C C . ASP A 1 718 ? 1.880 8.307 26.794 1.00 92.25 718 ASP A C 1
ATOM 5384 O O . ASP A 1 718 ? 0.770 7.934 27.171 1.00 92.25 718 ASP A O 1
ATOM 5388 N N . LYS A 1 719 ? 2.090 9.552 26.330 1.00 92.06 719 LYS A N 1
ATOM 5389 C CA . LYS A 1 719 ? 1.033 10.576 26.177 1.00 92.06 719 LYS A CA 1
ATOM 5390 C C . LYS A 1 719 ? -0.075 10.101 25.230 1.00 92.06 719 LYS A C 1
ATOM 5392 O O . LYS A 1 719 ? -1.259 10.209 25.554 1.00 92.06 719 LYS A O 1
ATOM 5397 N N . VAL A 1 720 ? 0.312 9.549 24.075 1.00 93.62 720 VAL A N 1
ATOM 5398 C CA . VAL A 1 720 ? -0.605 8.992 23.064 1.00 93.62 720 VAL A CA 1
ATOM 5399 C C . VAL A 1 720 ? -1.426 7.835 23.641 1.00 93.62 720 VAL A C 1
ATOM 5401 O O . VAL A 1 720 ? -2.653 7.817 23.521 1.00 93.62 720 VAL A O 1
ATOM 5404 N N . ASN A 1 721 ? -0.767 6.885 24.304 1.00 94.12 721 ASN A N 1
ATOM 5405 C CA . ASN A 1 721 ? -1.421 5.705 24.861 1.00 94.12 721 ASN A CA 1
ATOM 5406 C C . ASN A 1 721 ? -2.323 6.060 26.051 1.00 94.12 721 ASN A C 1
ATOM 5408 O O . ASN A 1 721 ? -3.459 5.602 26.083 1.00 94.12 721 ASN A O 1
ATOM 5412 N N . ALA A 1 722 ? -1.903 6.952 26.954 1.00 90.94 722 ALA A N 1
ATOM 5413 C CA . ALA A 1 722 ? -2.716 7.382 28.095 1.00 90.94 722 ALA A CA 1
ATOM 5414 C C . ALA A 1 722 ? -4.063 8.005 27.673 1.00 90.94 722 ALA A C 1
ATOM 5416 O O . ALA A 1 722 ? -5.085 7.753 28.311 1.00 90.94 722 ALA A O 1
ATOM 5417 N N . CYS A 1 723 ? -4.096 8.765 26.571 1.00 93.94 723 CYS A N 1
ATOM 5418 C CA . CYS A 1 723 ? -5.345 9.287 26.008 1.00 93.94 723 CYS A CA 1
ATOM 5419 C C . CYS A 1 723 ? -6.199 8.194 25.333 1.00 93.94 723 CYS A C 1
ATOM 5421 O O . CYS A 1 723 ? -7.406 8.123 25.570 1.00 93.94 723 CYS A O 1
ATOM 5423 N N . ARG A 1 724 ? -5.593 7.290 24.544 1.00 95.25 724 ARG A N 1
ATOM 5424 C CA . ARG A 1 724 ? -6.309 6.153 23.919 1.00 95.25 724 ARG A CA 1
ATOM 5425 C C . ARG A 1 724 ? -6.876 5.181 24.961 1.00 95.25 724 ARG A C 1
ATOM 5427 O O . ARG A 1 724 ? -7.961 4.638 24.766 1.00 95.25 724 ARG A O 1
ATOM 5434 N N . ASP A 1 725 ? -6.176 4.989 26.073 1.00 92.62 725 ASP A N 1
ATOM 5435 C CA . ASP A 1 725 ? -6.601 4.160 27.200 1.00 92.62 725 ASP A CA 1
ATOM 5436 C C . ASP A 1 725 ? -7.740 4.819 27.983 1.00 92.62 725 ASP A C 1
ATOM 5438 O O . ASP A 1 725 ? -8.733 4.151 28.278 1.00 92.62 725 ASP A O 1
ATOM 5442 N N . ALA A 1 726 ? -7.661 6.130 28.241 1.00 90.12 726 ALA A N 1
ATOM 5443 C CA . ALA A 1 726 ? -8.752 6.898 28.842 1.00 90.12 726 ALA A CA 1
ATOM 5444 C C . ALA A 1 726 ? -10.027 6.872 27.977 1.00 90.12 726 ALA A C 1
ATOM 5446 O O . ALA A 1 726 ? -11.121 6.703 28.511 1.00 90.12 726 ALA A O 1
ATOM 5447 N N . ALA A 1 727 ? -9.893 6.967 26.649 1.00 93.19 727 ALA A N 1
ATOM 5448 C CA . ALA A 1 727 ? -11.013 6.844 25.714 1.00 93.19 727 ALA A CA 1
ATOM 5449 C C . ALA A 1 727 ? -11.616 5.430 25.690 1.00 93.19 727 ALA A C 1
ATOM 5451 O O . ALA A 1 727 ? -12.836 5.276 25.752 1.00 93.19 727 ALA A O 1
ATOM 5452 N N . ARG A 1 728 ? -10.776 4.385 25.659 1.00 94.12 728 ARG A N 1
ATOM 5453 C CA . ARG A 1 728 ? -11.222 2.981 25.636 1.00 94.12 728 ARG A CA 1
ATOM 5454 C C . ARG A 1 728 ? -11.898 2.545 26.939 1.00 94.12 728 ARG A C 1
ATOM 5456 O O . ARG A 1 728 ? -12.799 1.715 26.900 1.00 94.12 728 ARG A O 1
ATOM 5463 N N . THR A 1 729 ? -11.459 3.075 28.081 1.00 89.19 729 THR A N 1
ATOM 5464 C CA . THR A 1 729 ? -11.941 2.684 29.421 1.00 89.19 729 THR A CA 1
ATOM 5465 C C . THR A 1 729 ? -13.004 3.625 30.001 1.00 89.19 729 THR A C 1
ATOM 5467 O O . THR A 1 729 ? -13.432 3.445 31.141 1.00 89.19 729 THR A O 1
ATOM 5470 N N . ALA A 1 730 ? -13.463 4.617 29.231 1.00 86.56 730 ALA A N 1
ATOM 5471 C CA . ALA A 1 730 ? -14.447 5.590 29.687 1.00 86.56 730 ALA A CA 1
ATOM 5472 C C . ALA A 1 730 ? -15.804 4.951 30.037 1.00 86.56 730 ALA A C 1
ATOM 5474 O O . ALA A 1 730 ? -16.398 4.224 29.245 1.00 86.56 730 ALA A O 1
ATOM 5475 N N . VAL A 1 731 ? -16.346 5.305 31.206 1.00 81.19 731 VAL A N 1
ATOM 5476 C CA . VAL A 1 731 ? -17.668 4.839 31.676 1.00 81.19 731 VAL A CA 1
ATOM 5477 C C . VAL A 1 731 ? -18.818 5.375 30.807 1.00 81.19 731 VAL A C 1
ATOM 5479 O O . VAL A 1 731 ? -19.890 4.779 30.753 1.00 81.19 731 VAL A O 1
ATOM 5482 N N . VAL A 1 732 ? -18.604 6.497 30.112 1.00 74.62 732 VAL A N 1
ATOM 5483 C CA . VAL A 1 732 ? -19.588 7.147 29.236 1.00 74.62 732 VAL A CA 1
ATOM 5484 C C . VAL A 1 732 ? -18.982 7.296 27.845 1.00 74.62 732 VAL A C 1
ATOM 5486 O O . VAL A 1 732 ? -17.933 7.918 27.698 1.00 74.62 732 VAL A O 1
ATOM 5489 N N . ASN A 1 733 ? -19.664 6.749 26.835 1.00 80.94 733 ASN A N 1
ATOM 5490 C CA . ASN A 1 733 ? -19.251 6.753 25.426 1.00 80.94 733 ASN A CA 1
ATOM 5491 C C . ASN A 1 733 ? -17.784 6.311 25.202 1.00 80.94 733 ASN A C 1
ATOM 5493 O O . ASN A 1 733 ? -17.004 7.085 24.636 1.00 80.94 733 ASN A O 1
ATOM 5497 N N . PRO A 1 734 ? -17.385 5.098 25.645 1.00 87.25 734 PRO A N 1
ATOM 5498 C CA . PRO A 1 734 ? -16.052 4.568 25.368 1.00 87.25 734 PRO A CA 1
ATOM 5499 C C . PRO A 1 734 ? -15.794 4.492 23.863 1.00 87.25 734 PRO A C 1
ATOM 5501 O O . PRO A 1 734 ? -16.671 4.106 23.088 1.00 87.25 734 PRO A O 1
ATOM 5504 N N . TYR A 1 735 ? -14.578 4.844 23.454 1.00 90.75 735 TYR A N 1
ATOM 5505 C CA . TYR A 1 735 ? -14.190 4.912 22.050 1.00 90.75 735 TYR A CA 1
ATOM 5506 C C . TYR A 1 735 ? -12.847 4.230 21.799 1.00 90.75 735 TYR A C 1
ATOM 5508 O O . TYR A 1 735 ? -11.862 4.459 22.499 1.00 90.75 735 TYR A O 1
ATOM 5516 N N . THR A 1 736 ? -12.810 3.402 20.757 1.00 93.06 736 THR A N 1
ATOM 5517 C CA . THR A 1 736 ? -11.590 2.807 20.205 1.00 93.06 736 THR A CA 1
ATOM 5518 C C . THR A 1 736 ? -11.539 3.164 18.719 1.00 93.06 736 THR A C 1
ATOM 5520 O O . THR A 1 736 ? -12.482 2.817 18.007 1.00 93.06 736 THR A O 1
ATOM 5523 N N . PRO A 1 737 ? -10.487 3.851 18.233 1.00 90.56 737 PRO A N 1
ATOM 5524 C CA . PRO A 1 737 ? -10.305 4.114 16.807 1.00 90.56 737 PRO A CA 1
ATOM 5525 C C . PRO A 1 737 ? -10.364 2.826 15.967 1.00 90.56 737 PRO A C 1
ATOM 5527 O O . PRO A 1 737 ? -9.679 1.863 16.325 1.00 90.56 737 PRO A O 1
ATOM 5530 N N . PRO A 1 738 ? -11.112 2.799 14.848 1.00 87.75 738 PRO A N 1
ATOM 5531 C CA . PRO A 1 738 ? -11.035 1.710 13.878 1.00 87.75 738 PRO A CA 1
ATOM 5532 C C . PRO A 1 738 ? -9.623 1.567 13.292 1.00 87.75 738 PRO A C 1
ATOM 5534 O O . PRO A 1 738 ? -8.865 2.537 13.225 1.00 87.75 738 PRO A O 1
ATOM 5537 N N . SER A 1 739 ? -9.269 0.362 12.841 1.00 81.62 739 SER A N 1
ATOM 5538 C CA . SER A 1 739 ? -7.925 0.043 12.331 1.00 81.62 739 SER A CA 1
ATOM 5539 C C . SER A 1 739 ? -7.558 0.750 11.020 1.00 81.62 739 SER A C 1
ATOM 5541 O O . SER A 1 739 ? -6.375 0.852 10.704 1.00 81.62 739 SER A O 1
ATOM 5543 N N . ASP A 1 740 ? -8.539 1.272 10.277 1.00 79.19 740 ASP A N 1
ATOM 5544 C CA . ASP A 1 740 ? -8.348 2.069 9.062 1.00 79.19 740 ASP A CA 1
ATOM 5545 C C . ASP A 1 740 ? -8.384 3.595 9.300 1.00 79.19 740 ASP A C 1
ATOM 5547 O O . ASP A 1 740 ? -8.286 4.363 8.343 1.00 79.19 740 ASP A O 1
ATOM 5551 N N . HIS A 1 741 ? -8.485 4.056 10.556 1.00 89.62 741 HIS A N 1
ATOM 5552 C CA . HIS A 1 741 ? -8.398 5.480 10.905 1.00 89.62 741 HIS A CA 1
ATOM 5553 C C . HIS A 1 741 ? -6.983 5.875 11.354 1.00 89.62 741 HIS A C 1
ATOM 5555 O O . HIS A 1 741 ? -6.397 5.263 12.251 1.00 89.62 741 HIS A O 1
ATOM 5561 N N . ARG A 1 742 ? -6.480 6.997 10.826 1.00 92.06 742 ARG A N 1
ATOM 5562 C CA . ARG A 1 742 ? -5.349 7.732 11.419 1.00 92.06 742 ARG A CA 1
ATOM 5563 C C . ARG A 1 742 ? -5.786 8.358 12.748 1.00 92.06 742 ARG A C 1
ATOM 5565 O O . ARG A 1 742 ? -6.959 8.690 12.909 1.00 92.06 742 ARG A O 1
ATOM 5572 N N . VAL A 1 743 ? -4.888 8.524 13.719 1.00 95.38 743 VAL A N 1
ATOM 5573 C CA . VAL A 1 743 ? -5.266 8.989 15.072 1.00 95.38 743 VAL A CA 1
ATOM 5574 C C . VAL A 1 743 ? -4.720 10.380 15.364 1.00 95.38 743 VAL A C 1
ATOM 5576 O O . VAL A 1 743 ? -3.512 10.573 15.440 1.00 95.38 743 VAL A O 1
ATOM 5579 N N . GLY A 1 744 ? -5.623 11.332 15.584 1.00 96.88 744 GLY A N 1
ATOM 5580 C CA . GLY A 1 744 ? -5.305 12.625 16.178 1.00 96.88 744 GLY A CA 1
ATOM 5581 C C . GLY A 1 744 ? -5.611 12.611 17.676 1.00 96.88 744 GLY A C 1
ATOM 5582 O O . GLY A 1 744 ? -6.610 12.032 18.101 1.00 96.88 744 GLY A O 1
ATOM 5583 N N . ILE A 1 745 ? -4.783 13.253 18.491 1.00 97.31 745 ILE A N 1
ATOM 5584 C CA . ILE A 1 745 ? -5.020 13.443 19.928 1.00 97.31 745 ILE A CA 1
ATOM 5585 C C . ILE A 1 745 ? -4.904 14.928 20.243 1.00 97.31 745 ILE A C 1
ATOM 5587 O O . ILE A 1 745 ? -3.924 15.555 19.858 1.00 97.31 745 ILE A O 1
ATOM 5591 N N . ILE A 1 746 ? -5.895 15.478 20.945 1.00 97.44 746 ILE A N 1
ATOM 5592 C CA . ILE A 1 746 ? -5.933 16.888 21.349 1.00 97.44 746 ILE A CA 1
ATOM 5593 C C . ILE A 1 746 ? -6.018 16.954 22.872 1.00 97.44 746 ILE A C 1
ATOM 5595 O O . ILE A 1 746 ? -6.987 16.456 23.450 1.00 97.44 746 ILE A O 1
ATOM 5599 N N . THR A 1 747 ? -5.023 17.554 23.532 1.00 95.81 747 THR A N 1
ATOM 5600 C CA . THR A 1 747 ? -4.968 17.591 25.006 1.00 95.81 747 THR A CA 1
ATOM 5601 C C . THR A 1 747 ? -5.240 18.959 25.618 1.00 95.81 747 THR A C 1
ATOM 5603 O O . THR A 1 747 ? -4.684 19.958 25.168 1.00 95.81 747 THR A O 1
ATOM 5606 N N . TYR A 1 748 ? -6.031 18.987 26.697 1.00 94.56 748 TYR A N 1
ATOM 5607 C CA . TYR A 1 748 ? -6.248 20.169 27.535 1.00 94.56 748 TYR A CA 1
ATOM 5608 C C . TYR A 1 748 ? -5.695 19.979 28.964 1.00 94.56 748 TYR A C 1
ATOM 5610 O O . TYR A 1 748 ? -6.085 19.012 29.627 1.00 94.56 748 TYR A O 1
ATOM 5618 N N . PRO A 1 749 ? -4.875 20.919 29.480 1.00 93.25 749 PRO A N 1
ATOM 5619 C CA . PRO A 1 749 ? -4.136 21.950 28.747 1.00 93.25 749 PRO A CA 1
ATOM 5620 C C . PRO A 1 749 ? -3.008 21.342 27.890 1.00 93.25 749 PRO A C 1
ATOM 5622 O O . PRO A 1 749 ? -2.797 20.130 27.867 1.00 93.25 749 PRO A O 1
ATOM 5625 N N . ASP A 1 750 ? -2.267 22.202 27.196 1.00 91.69 750 ASP A N 1
ATOM 5626 C CA . ASP A 1 750 ? -1.210 21.811 26.260 1.00 91.69 750 ASP A CA 1
ATOM 5627 C C . ASP A 1 750 ? -0.001 21.167 26.970 1.00 91.69 750 ASP A C 1
ATOM 5629 O O . ASP A 1 750 ? 0.452 21.650 28.019 1.00 91.69 750 ASP A O 1
ATOM 5633 N N . VAL A 1 751 ? 0.550 20.086 26.398 1.00 93.31 751 VAL A N 1
ATOM 5634 C CA . VAL A 1 751 ? 1.716 19.361 26.958 1.00 93.31 751 VAL A CA 1
ATOM 5635 C C . VAL A 1 751 ? 2.792 18.953 25.941 1.00 93.31 751 VAL A C 1
ATOM 5637 O O . VAL A 1 751 ? 3.924 18.712 26.352 1.00 93.31 751 VAL A O 1
ATOM 5640 N N . ASP A 1 752 ? 2.463 18.846 24.652 1.00 93.31 752 ASP A N 1
ATOM 5641 C CA . ASP A 1 752 ? 3.368 18.466 23.552 1.00 93.31 752 ASP A CA 1
ATOM 5642 C C . ASP A 1 752 ? 2.696 18.828 22.208 1.00 93.31 752 ASP A C 1
ATOM 5644 O O . ASP A 1 752 ? 1.491 19.092 22.178 1.00 93.31 752 ASP A O 1
ATOM 5648 N N . MET A 1 753 ? 3.450 18.803 21.108 1.00 93.62 753 MET A N 1
ATOM 5649 C CA . MET A 1 753 ? 2.927 18.888 19.737 1.00 93.62 753 MET A CA 1
ATOM 5650 C C . MET A 1 753 ? 3.866 18.117 18.799 1.00 93.62 753 MET A C 1
ATOM 5652 O O . MET A 1 753 ? 5.081 18.332 18.857 1.00 93.62 753 MET A O 1
ATOM 5656 N N . PHE A 1 754 ? 3.327 17.158 18.035 1.00 94.19 754 PHE A N 1
ATOM 5657 C CA . PHE A 1 754 ? 4.080 16.352 17.060 1.00 94.19 754 PHE A CA 1
ATOM 5658 C C . PHE A 1 754 ? 3.190 15.440 16.202 1.00 94.19 754 PHE A C 1
ATOM 5660 O O . PHE A 1 754 ? 2.240 14.827 16.691 1.00 94.19 754 PHE A O 1
ATOM 5667 N N . GLY A 1 755 ? 3.574 15.253 14.946 1.00 93.25 755 GLY A N 1
ATOM 5668 C CA . GLY A 1 755 ? 3.043 14.254 14.030 1.00 93.25 755 GLY A CA 1
ATOM 5669 C C . GLY A 1 755 ? 3.882 12.974 13.959 1.00 93.25 755 GLY A C 1
ATOM 5670 O O . GLY A 1 755 ? 5.027 12.912 14.408 1.00 93.25 755 GLY A O 1
ATOM 5671 N N . TRP A 1 756 ? 3.299 11.927 13.378 1.00 93.31 756 TRP A N 1
ATOM 5672 C CA . TRP A 1 756 ? 3.980 10.685 12.993 1.00 93.31 756 TRP A CA 1
ATOM 5673 C C . TRP A 1 756 ? 3.218 10.017 11.842 1.00 93.31 756 TRP A C 1
ATOM 5675 O O . TRP A 1 756 ? 2.039 10.295 11.642 1.00 93.31 756 TRP A O 1
ATOM 5685 N N . ASN A 1 757 ? 3.831 9.088 11.102 1.00 88.50 757 ASN A N 1
ATOM 5686 C CA . ASN A 1 757 ? 3.111 8.370 10.042 1.00 88.50 757 ASN A CA 1
ATOM 5687 C C . ASN A 1 757 ? 1.918 7.579 10.623 1.00 88.50 757 ASN A C 1
ATOM 5689 O O . ASN A 1 757 ? 2.107 6.585 11.325 1.00 88.50 757 ASN A O 1
ATOM 5693 N N . GLY A 1 758 ? 0.693 8.032 10.338 1.00 88.56 758 GLY A N 1
ATOM 5694 C CA . GLY A 1 758 ? -0.548 7.489 10.895 1.00 88.56 758 GLY A CA 1
ATOM 5695 C C . GLY A 1 758 ? -1.207 8.314 12.011 1.00 88.56 758 GLY A C 1
ATOM 5696 O O . GLY A 1 758 ? -2.261 7.894 12.494 1.00 88.56 758 GLY A O 1
ATOM 5697 N N . GLY A 1 759 ? -0.668 9.468 12.422 1.00 94.50 759 GLY A N 1
ATOM 5698 C CA . GLY A 1 759 ? -1.338 10.302 13.425 1.00 94.50 759 GLY A CA 1
ATOM 5699 C C . GLY A 1 759 ? -0.670 11.629 13.802 1.00 94.50 759 GLY A C 1
ATOM 5700 O O . GLY A 1 759 ? 0.332 12.034 13.219 1.00 94.50 759 GLY A O 1
ATOM 5701 N N . ALA A 1 760 ? -1.278 12.315 14.772 1.00 97.19 760 ALA A N 1
ATOM 5702 C CA . ALA A 1 760 ? -0.837 13.608 15.295 1.00 97.19 760 ALA A CA 1
ATOM 5703 C C . ALA A 1 760 ? -1.212 13.797 16.776 1.00 97.19 760 ALA A C 1
ATOM 5705 O O . ALA A 1 760 ? -2.250 13.320 17.235 1.00 97.19 760 ALA A O 1
ATOM 5706 N N . PHE A 1 761 ? -0.389 14.536 17.516 1.00 97.62 761 PHE A N 1
ATOM 5707 C CA . PHE A 1 761 ? -0.629 14.985 18.886 1.00 97.62 761 PHE A CA 1
ATOM 5708 C C . PHE A 1 761 ? -0.596 16.515 18.912 1.00 97.62 761 PHE A C 1
ATOM 5710 O O . PHE A 1 761 ? 0.341 17.127 18.398 1.00 97.62 761 PHE A O 1
ATOM 5717 N N . LEU A 1 762 ? -1.636 17.125 19.478 1.00 97.19 762 LEU A N 1
ATOM 5718 C CA . LEU A 1 762 ? -2.003 18.514 19.223 1.00 97.19 762 LEU A CA 1
ATOM 5719 C C . LEU A 1 762 ? -2.364 19.264 20.526 1.00 97.19 762 LEU A C 1
ATOM 5721 O O . LEU A 1 762 ? -3.041 18.700 21.397 1.00 97.19 762 LEU A O 1
ATOM 5725 N N . PRO A 1 763 ? -1.994 20.552 20.650 1.00 94.81 763 PRO A N 1
ATOM 5726 C CA . PRO A 1 763 ? -2.494 21.429 21.705 1.00 94.81 763 PRO A CA 1
ATOM 5727 C C . PRO A 1 763 ? -3.995 21.722 21.526 1.00 94.81 763 PRO A C 1
ATOM 5729 O O . PRO A 1 763 ? -4.498 21.757 20.404 1.00 94.81 763 PRO A O 1
ATOM 5732 N N . TYR A 1 764 ? -4.734 22.001 22.604 1.00 93.00 764 TYR A N 1
ATOM 5733 C CA . TYR A 1 764 ? -6.149 22.396 22.487 1.00 93.00 764 TYR A CA 1
ATOM 5734 C C . TYR A 1 764 ? -6.313 23.774 21.836 1.00 93.00 764 TYR A C 1
ATOM 5736 O O . TYR A 1 764 ? -7.370 24.069 21.278 1.00 93.00 764 TYR A O 1
ATOM 5744 N N . GLN A 1 765 ? -5.283 24.626 21.902 1.00 90.50 765 GLN A N 1
ATOM 5745 C CA . GLN A 1 765 ? -5.277 25.935 21.243 1.00 90.50 765 GLN A CA 1
ATOM 5746 C C . GLN A 1 765 ? -4.999 25.871 19.737 1.00 90.50 765 GLN A C 1
ATOM 5748 O O . GLN A 1 765 ? -5.121 26.908 19.088 1.00 90.50 765 GLN A O 1
ATOM 5753 N N . VAL A 1 766 ? -4.666 24.692 19.188 1.00 93.88 766 VAL A N 1
ATOM 5754 C CA . VAL A 1 766 ? -4.217 24.526 17.796 1.00 93.88 766 VAL A CA 1
ATOM 5755 C C . VAL A 1 766 ? -5.147 25.207 16.781 1.00 93.88 766 VAL A C 1
ATOM 5757 O O . VAL A 1 766 ? -6.365 25.293 16.980 1.00 93.88 766 VAL A O 1
ATOM 5760 N N . ASP A 1 767 ? -4.530 25.699 15.711 1.00 95.12 767 ASP A N 1
ATOM 5761 C CA . ASP A 1 767 ? -5.129 26.370 14.561 1.00 95.12 767 ASP A CA 1
ATOM 5762 C C . ASP A 1 767 ? -5.091 25.463 13.310 1.00 95.12 767 ASP A C 1
ATOM 5764 O O . ASP A 1 767 ? -4.645 24.311 13.364 1.00 95.12 767 ASP A O 1
ATOM 5768 N N . VAL A 1 768 ? -5.624 25.931 12.176 1.00 96.31 768 VAL A N 1
ATOM 5769 C CA . VAL A 1 768 ? -5.730 25.093 10.965 1.00 96.31 768 VAL A CA 1
ATOM 5770 C C . VAL A 1 768 ? -4.343 24.780 10.401 1.00 96.31 768 VAL A C 1
ATOM 5772 O O . VAL A 1 768 ? -4.124 23.675 9.915 1.00 96.31 768 VAL A O 1
ATOM 5775 N N . GLY A 1 769 ? -3.380 25.700 10.496 1.00 96.25 769 GLY A N 1
ATOM 5776 C CA . GLY A 1 769 ? -2.022 25.436 10.020 1.00 96.25 769 GLY A CA 1
ATOM 5777 C C . GLY A 1 769 ? -1.275 24.408 10.867 1.00 96.25 769 GLY A C 1
ATOM 5778 O O . GLY A 1 769 ? -0.654 23.504 10.310 1.00 96.25 769 GLY A O 1
ATOM 5779 N N . GLY A 1 770 ? -1.409 24.467 12.194 1.00 96.31 770 GLY A N 1
ATOM 5780 C CA . GLY A 1 770 ? -0.811 23.496 13.110 1.00 96.31 770 GLY A CA 1
ATOM 5781 C C . GLY A 1 770 ? -1.368 22.091 12.908 1.00 96.31 770 GLY A C 1
ATOM 5782 O O . GLY A 1 770 ? -0.601 21.134 12.820 1.00 96.31 770 GLY A O 1
ATOM 5783 N N . VAL A 1 771 ? -2.689 21.948 12.743 1.00 96.94 771 VAL A N 1
ATOM 5784 C CA . VAL A 1 771 ? -3.259 20.629 12.426 1.00 96.94 771 VAL A CA 1
ATOM 5785 C C . VAL A 1 771 ? -2.862 20.175 11.019 1.00 96.94 771 VAL A C 1
ATOM 5787 O O . VAL A 1 771 ? -2.529 19.007 10.861 1.00 96.94 771 VAL A O 1
ATOM 5790 N N . ALA A 1 772 ? -2.837 21.052 10.010 1.00 96.94 772 ALA A N 1
ATOM 5791 C CA . ALA A 1 772 ? -2.415 20.680 8.655 1.00 96.94 772 ALA A CA 1
ATOM 5792 C C . ALA A 1 772 ? -0.950 20.203 8.602 1.00 96.94 772 ALA A C 1
ATOM 5794 O O . ALA A 1 772 ? -0.646 19.246 7.894 1.00 96.94 772 ALA A O 1
ATOM 5795 N N . HIS A 1 773 ? -0.067 20.810 9.397 1.00 97.38 773 HIS A N 1
ATOM 5796 C CA . HIS A 1 773 ? 1.328 20.399 9.551 1.00 97.38 773 HIS A CA 1
ATOM 5797 C C . HIS A 1 773 ? 1.451 18.998 10.173 1.00 97.38 773 HIS A C 1
ATOM 5799 O O . HIS A 1 773 ? 1.932 18.060 9.536 1.00 97.38 773 HIS A O 1
ATOM 5805 N N . GLU A 1 774 ? 0.943 18.818 11.396 1.00 96.31 774 GLU A N 1
ATOM 5806 C CA . GLU A 1 774 ? 1.133 17.567 12.141 1.00 96.31 774 GLU A CA 1
ATOM 5807 C C . GLU A 1 774 ? 0.320 16.406 11.536 1.00 96.31 774 GLU A C 1
ATOM 5809 O O . GLU A 1 774 ? 0.796 15.270 11.460 1.00 96.31 774 GLU A O 1
ATOM 5814 N N . ALA A 1 775 ? -0.884 16.678 11.012 1.00 93.19 775 ALA A N 1
ATOM 5815 C CA . ALA A 1 775 ? -1.646 15.702 10.230 1.00 93.19 775 ALA A CA 1
ATOM 5816 C C . ALA A 1 775 ? -1.010 15.421 8.855 1.00 93.19 775 ALA A C 1
ATOM 5818 O O . ALA A 1 775 ? -1.241 14.350 8.289 1.00 93.19 775 ALA A O 1
ATOM 5819 N N . GLY A 1 776 ? -0.172 16.335 8.351 1.00 94.25 776 GLY A N 1
ATOM 5820 C CA . GLY A 1 776 ? 0.682 16.153 7.180 1.00 94.25 776 GLY A CA 1
ATOM 5821 C C . GLY A 1 776 ? 1.703 15.031 7.383 1.00 94.25 776 GLY A C 1
ATOM 5822 O O . GLY A 1 776 ? 1.786 14.107 6.571 1.00 94.25 776 GLY A O 1
ATOM 5823 N N . HIS A 1 777 ? 2.406 15.016 8.519 1.00 94.06 777 HIS A N 1
ATOM 5824 C CA . HIS A 1 777 ? 3.209 13.852 8.927 1.00 94.06 777 HIS A CA 1
ATOM 5825 C C . HIS A 1 777 ? 2.342 12.601 9.096 1.00 94.06 777 HIS A C 1
ATOM 5827 O O . HIS A 1 777 ? 2.721 11.515 8.653 1.00 94.06 777 HIS A O 1
ATOM 5833 N N . GLY A 1 778 ? 1.125 12.788 9.614 1.00 90.50 778 GLY A N 1
ATOM 5834 C CA . GLY A 1 778 ? 0.052 11.800 9.624 1.00 90.50 778 GLY A CA 1
ATOM 5835 C C . GLY A 1 778 ? -0.161 11.064 8.301 1.00 90.50 778 GLY A C 1
ATOM 5836 O O . GLY A 1 778 ? -0.419 9.862 8.335 1.00 90.50 778 GLY A O 1
ATOM 5837 N N . ILE A 1 779 ? -0.015 11.742 7.157 1.00 88.12 779 ILE A N 1
ATOM 5838 C CA . ILE A 1 779 ? -0.153 11.198 5.790 1.00 88.12 779 ILE A CA 1
ATOM 5839 C C . ILE A 1 779 ? 1.186 10.941 5.067 1.00 88.12 779 ILE A C 1
ATOM 5841 O O . ILE A 1 779 ? 1.188 10.576 3.890 1.00 88.12 779 ILE A O 1
ATOM 5845 N N . GLY A 1 780 ? 2.322 11.069 5.759 1.00 87.25 780 GLY A N 1
ATOM 5846 C CA . GLY A 1 780 ? 3.653 10.798 5.204 1.00 87.25 780 GLY A CA 1
ATOM 5847 C C . GLY A 1 780 ? 4.270 11.955 4.410 1.00 87.25 780 GLY A C 1
ATOM 5848 O O . GLY A 1 780 ? 5.020 11.703 3.464 1.00 87.25 780 GLY A O 1
ATOM 5849 N N . LEU A 1 781 ? 3.948 13.201 4.772 1.00 91.69 781 LEU A N 1
ATOM 5850 C CA . LEU A 1 781 ? 4.707 14.391 4.372 1.00 91.69 781 LEU A CA 1
ATOM 5851 C C . LEU A 1 781 ? 5.898 14.624 5.319 1.00 91.69 781 LEU A C 1
ATOM 5853 O O . LEU A 1 781 ? 5.859 14.259 6.497 1.00 91.69 781 LEU A O 1
ATOM 5857 N N . ASN A 1 782 ? 6.946 15.258 4.797 1.00 92.12 782 ASN A N 1
ATOM 5858 C CA . ASN A 1 782 ? 8.190 15.583 5.501 1.00 92.12 782 ASN A CA 1
ATOM 5859 C C . ASN A 1 782 ? 8.296 17.107 5.690 1.00 92.12 782 ASN A C 1
ATOM 5861 O O . ASN A 1 782 ? 7.578 17.839 5.021 1.00 92.12 782 ASN A O 1
ATOM 5865 N N . HIS A 1 783 ? 9.183 17.597 6.566 1.00 94.81 783 HIS A N 1
ATOM 5866 C CA . HIS A 1 783 ? 9.458 19.039 6.670 1.00 94.81 783 HIS A CA 1
ATOM 5867 C C . HIS A 1 783 ? 9.978 19.629 5.346 1.00 94.81 783 HIS A C 1
ATOM 5869 O O . HIS A 1 783 ? 10.653 18.938 4.583 1.00 94.81 783 HIS A O 1
ATOM 5875 N N . SER A 1 784 ? 9.740 20.923 5.123 1.00 95.25 784 SER A N 1
ATOM 5876 C CA . SER A 1 784 ? 10.458 21.703 4.104 1.00 95.25 784 SER A CA 1
ATOM 5877 C C . SER A 1 784 ? 11.580 22.532 4.734 1.00 95.25 784 SER A C 1
ATOM 5879 O O . SER A 1 784 ? 11.537 22.896 5.919 1.00 95.25 784 SER A O 1
ATOM 5881 N N . PHE A 1 785 ? 12.607 22.785 3.928 1.00 95.69 785 PHE A N 1
ATOM 5882 C CA . PHE A 1 785 ? 13.889 23.361 4.317 1.00 95.69 785 PHE A CA 1
ATOM 5883 C C . PHE A 1 785 ? 14.246 24.568 3.439 1.00 95.69 785 PHE A C 1
ATOM 5885 O O . PHE A 1 785 ? 13.634 24.792 2.397 1.00 95.69 785 PHE A O 1
ATOM 5892 N N . SER A 1 786 ? 15.309 25.293 3.787 1.00 94.00 786 SER A N 1
ATOM 5893 C CA . SER A 1 786 ? 16.016 26.192 2.866 1.00 94.00 786 SER A CA 1
ATOM 5894 C C . SER A 1 786 ? 17.443 25.725 2.561 1.00 94.00 786 SER A C 1
ATOM 5896 O O . SER A 1 786 ? 17.922 24.711 3.077 1.00 94.00 786 SER A O 1
ATOM 5898 N N . ASN A 1 787 ? 18.133 26.474 1.698 1.00 91.44 787 ASN A N 1
ATOM 5899 C CA . ASN A 1 787 ? 19.575 26.373 1.476 1.00 91.44 787 ASN A CA 1
ATOM 5900 C C . ASN A 1 787 ? 20.410 27.342 2.346 1.00 91.44 787 ASN A C 1
ATOM 5902 O O . ASN A 1 787 ? 21.582 27.561 2.034 1.00 91.44 787 ASN A O 1
ATOM 5906 N N . ASP A 1 788 ? 19.839 27.949 3.395 1.00 89.75 788 ASP A N 1
ATOM 5907 C CA . ASP A 1 788 ? 20.552 28.886 4.269 1.00 89.75 788 ASP A CA 1
ATOM 5908 C C . ASP A 1 788 ? 21.297 28.153 5.408 1.00 89.75 788 ASP A C 1
ATOM 5910 O O . ASP A 1 788 ? 20.664 27.673 6.353 1.00 89.75 788 ASP A O 1
ATOM 5914 N N . PRO A 1 789 ? 22.646 28.107 5.394 1.00 87.50 789 PRO A N 1
ATOM 5915 C CA . PRO A 1 789 ? 23.427 27.416 6.419 1.00 87.50 789 PRO A CA 1
ATOM 5916 C C . PRO A 1 789 ? 23.436 28.135 7.780 1.00 87.50 789 PRO A C 1
ATOM 5918 O O . PRO A 1 789 ? 23.989 27.607 8.743 1.00 87.50 789 PRO A O 1
ATOM 5921 N N . SER A 1 790 ? 22.883 29.351 7.865 1.00 88.19 790 SER A N 1
ATOM 5922 C CA . SER A 1 790 ? 22.780 30.139 9.098 1.00 88.19 790 SER A CA 1
ATOM 5923 C C . SER A 1 790 ? 21.429 30.007 9.801 1.00 88.19 790 SER A C 1
ATOM 5925 O O . SER A 1 790 ? 21.316 30.416 10.958 1.00 88.19 790 SER A O 1
ATOM 5927 N N . TYR A 1 791 ? 20.403 29.458 9.138 1.00 88.75 791 TYR A N 1
ATOM 5928 C CA . TYR A 1 791 ? 19.088 29.317 9.752 1.00 88.75 791 TYR A CA 1
ATOM 5929 C C . TYR A 1 791 ? 18.983 28.046 10.602 1.00 88.75 791 TYR A C 1
ATOM 5931 O O . TYR A 1 791 ? 19.330 26.948 10.162 1.00 88.75 791 TYR A O 1
ATOM 5939 N N . ARG A 1 792 ? 18.435 28.193 11.812 1.00 88.81 792 ARG A N 1
ATOM 5940 C CA . ARG A 1 792 ? 18.062 27.084 12.691 1.00 88.81 792 ARG A CA 1
ATOM 5941 C C . ARG A 1 792 ? 16.923 27.523 13.614 1.00 88.81 792 ARG A C 1
ATOM 5943 O O . ARG A 1 792 ? 17.109 28.449 14.396 1.00 88.81 792 ARG A O 1
ATOM 5950 N N . ASN A 1 793 ? 15.765 26.865 13.535 1.00 84.25 793 ASN A N 1
ATOM 5951 C CA . ASN A 1 793 ? 14.573 27.261 14.302 1.00 84.25 793 ASN A CA 1
ATOM 5952 C C . ASN A 1 793 ? 14.743 27.049 15.825 1.00 84.25 793 ASN A C 1
ATOM 5954 O O . ASN A 1 793 ? 14.254 27.830 16.636 1.00 84.25 793 ASN A O 1
ATOM 5958 N N . ALA A 1 794 ? 15.451 25.986 16.224 1.00 87.12 794 ALA A N 1
ATOM 5959 C CA . ALA A 1 794 ? 15.696 25.629 17.622 1.00 87.12 794 ALA A CA 1
ATOM 5960 C C . ALA A 1 794 ? 16.942 24.737 17.778 1.00 87.12 794 ALA A C 1
ATOM 5962 O O . ALA A 1 794 ? 17.408 24.135 16.812 1.00 87.12 794 ALA A O 1
ATOM 5963 N N . ASP A 1 795 ? 17.440 24.570 19.008 1.00 86.38 795 ASP A N 1
ATOM 5964 C CA . ASP A 1 795 ? 18.648 23.773 19.297 1.00 86.38 795 ASP A CA 1
ATOM 5965 C C . ASP A 1 795 ? 18.535 22.267 18.988 1.00 86.38 795 ASP A C 1
ATOM 5967 O O . ASP A 1 795 ? 19.552 21.570 18.924 1.00 86.38 795 ASP A O 1
ATOM 5971 N N . TRP A 1 796 ? 17.320 21.768 18.756 1.00 84.56 796 TRP A N 1
ATOM 5972 C CA . TRP A 1 796 ? 17.034 20.405 18.299 1.00 84.56 796 TRP A CA 1
ATOM 5973 C C . TRP A 1 796 ? 16.806 20.297 16.781 1.00 84.56 796 TRP A C 1
ATOM 5975 O O . TRP A 1 796 ? 16.880 19.195 16.248 1.00 84.56 796 TRP A O 1
ATOM 5985 N N . ALA A 1 797 ? 16.548 21.410 16.087 1.00 87.62 797 ALA A N 1
ATOM 5986 C CA . ALA A 1 797 ? 16.210 21.417 14.664 1.00 87.62 797 ALA A CA 1
ATOM 5987 C C . ALA A 1 797 ? 17.446 21.191 13.777 1.00 87.62 797 ALA A C 1
ATOM 5989 O O . ALA A 1 797 ? 18.584 21.481 14.170 1.00 87.62 797 ALA A O 1
ATOM 5990 N N . GLN A 1 798 ? 17.236 20.712 12.557 1.00 91.06 798 GLN A N 1
ATOM 5991 C CA . GLN A 1 798 ? 18.261 20.666 11.514 1.00 91.06 798 GLN A CA 1
ATOM 5992 C C . GLN A 1 798 ? 18.527 22.075 10.939 1.00 91.06 798 GLN A C 1
ATOM 5994 O O . GLN A 1 798 ? 17.760 23.018 11.148 1.00 91.06 798 GLN A O 1
ATOM 5999 N N . ILE A 1 799 ? 19.648 22.245 10.234 1.00 90.69 799 ILE A N 1
ATOM 6000 C CA . ILE A 1 799 ? 19.990 23.518 9.578 1.00 90.69 799 ILE A CA 1
ATOM 6001 C C . ILE A 1 799 ? 19.049 23.734 8.385 1.00 90.69 799 ILE A C 1
ATOM 6003 O O . ILE A 1 799 ? 18.808 22.808 7.614 1.00 90.69 799 ILE A O 1
ATOM 6007 N N . GLY A 1 800 ? 18.497 24.942 8.256 1.00 91.19 800 GLY A N 1
ATOM 6008 C CA . GLY A 1 800 ? 17.493 25.292 7.245 1.00 91.19 800 GLY A CA 1
ATOM 6009 C C . GLY A 1 800 ? 16.094 24.706 7.489 1.00 91.19 800 GLY A C 1
ATOM 6010 O O . GLY A 1 800 ? 15.187 24.997 6.715 1.00 91.19 800 GLY A O 1
ATOM 6011 N N . GLU A 1 801 ? 15.881 23.898 8.532 1.00 93.75 801 GLU A N 1
ATOM 6012 C CA . GLU A 1 801 ? 14.584 23.270 8.822 1.00 93.75 801 GLU A CA 1
ATOM 6013 C C . GLU A 1 801 ? 13.541 24.321 9.236 1.00 93.75 801 GLU A C 1
ATOM 6015 O O . GLU A 1 801 ? 13.823 25.190 10.063 1.00 93.75 801 GLU A O 1
ATOM 6020 N N . TYR A 1 802 ? 12.331 24.228 8.673 1.00 93.38 802 TYR A N 1
ATOM 6021 C CA . TYR A 1 802 ? 11.252 25.222 8.789 1.00 93.38 802 TYR A CA 1
ATOM 6022 C C . TYR A 1 802 ? 11.521 26.595 8.125 1.00 93.38 802 TYR A C 1
ATOM 6024 O O . TYR A 1 802 ? 10.779 27.535 8.403 1.00 93.38 802 TYR A O 1
ATOM 6032 N N . ASP A 1 803 ? 12.524 26.737 7.247 1.00 93.31 803 ASP A N 1
ATOM 6033 C CA . ASP A 1 803 ? 12.909 28.020 6.609 1.00 93.31 803 ASP A CA 1
ATOM 6034 C C . ASP A 1 803 ? 12.381 28.210 5.164 1.00 93.31 803 ASP A C 1
ATOM 6036 O O . ASP A 1 803 ? 12.835 29.107 4.451 1.00 93.31 803 ASP A O 1
ATOM 6040 N N . ASP A 1 804 ? 11.410 27.398 4.719 1.00 94.75 804 ASP A N 1
ATOM 6041 C CA . ASP A 1 804 ? 10.593 27.673 3.522 1.00 94.75 804 ASP A CA 1
ATOM 6042 C C . ASP A 1 804 ? 9.205 28.200 3.924 1.00 94.75 804 ASP A C 1
ATOM 6044 O O . ASP A 1 804 ? 8.253 27.428 4.054 1.00 94.75 804 ASP A O 1
ATOM 6048 N N . PRO A 1 805 ? 9.021 29.520 4.105 1.00 94.12 805 PRO A N 1
ATOM 6049 C CA . PRO A 1 805 ? 7.747 30.042 4.572 1.00 94.12 805 PRO A CA 1
ATOM 6050 C C . PRO A 1 805 ? 6.606 29.929 3.538 1.00 94.12 805 PRO A C 1
ATOM 6052 O O . PRO A 1 805 ? 5.474 30.301 3.849 1.00 94.12 805 PRO A O 1
ATOM 6055 N N . TRP A 1 806 ? 6.858 29.415 2.326 1.00 95.69 806 TRP A N 1
ATOM 6056 C CA . TRP A 1 806 ? 5.823 29.116 1.332 1.00 95.69 806 TRP A CA 1
ATOM 6057 C C . TRP A 1 806 ? 5.234 27.700 1.457 1.00 95.69 806 TRP A C 1
ATOM 6059 O O . TRP A 1 806 ? 4.302 27.388 0.720 1.00 95.69 806 TRP A O 1
ATOM 6069 N N . ASP A 1 807 ? 5.700 26.859 2.383 1.00 96.88 807 ASP A N 1
ATOM 6070 C CA . ASP A 1 807 ? 5.201 25.490 2.561 1.00 96.88 807 ASP A CA 1
ATOM 6071 C C . ASP A 1 807 ? 4.621 25.233 3.962 1.00 96.88 807 ASP A C 1
ATOM 6073 O O . ASP A 1 807 ? 5.190 25.618 4.986 1.00 96.88 807 ASP A O 1
ATOM 6077 N N . VAL A 1 808 ? 3.493 24.516 4.030 1.00 96.88 808 VAL A N 1
ATOM 6078 C CA . VAL A 1 808 ? 2.879 24.127 5.315 1.00 96.88 808 VAL A CA 1
ATOM 6079 C C . VAL A 1 808 ? 3.781 23.208 6.144 1.00 96.88 808 VAL A C 1
ATOM 6081 O O . VAL A 1 808 ? 3.741 23.264 7.372 1.00 96.88 808 VAL A O 1
ATOM 6084 N N . MET A 1 809 ? 4.670 22.421 5.529 1.00 96.75 809 MET A N 1
ATOM 6085 C CA . MET A 1 809 ? 5.636 21.596 6.261 1.00 96.75 809 MET A CA 1
ATOM 6086 C C . MET A 1 809 ? 6.840 22.401 6.788 1.00 96.75 809 MET A C 1
ATOM 6088 O O . MET A 1 809 ? 7.791 21.830 7.319 1.00 96.75 809 MET A O 1
ATOM 6092 N N . SER A 1 810 ? 6.766 23.734 6.738 1.00 95.44 810 SER A N 1
ATOM 6093 C CA . SER A 1 810 ? 7.615 24.677 7.474 1.00 95.44 810 SER A CA 1
ATOM 6094 C C . SER A 1 810 ? 6.804 25.550 8.458 1.00 95.44 810 SER A C 1
ATOM 6096 O O . SER A 1 810 ? 7.179 26.689 8.729 1.00 95.44 810 SER A O 1
ATOM 6098 N N . TRP A 1 811 ? 5.697 25.036 9.024 1.00 93.44 811 TRP A N 1
ATOM 6099 C CA . TRP A 1 811 ? 4.709 25.795 9.827 1.00 93.44 811 TRP A CA 1
ATOM 6100 C C . TRP A 1 811 ? 5.269 26.719 10.925 1.00 93.44 811 TRP A C 1
ATOM 6102 O O . TRP A 1 811 ? 4.674 27.763 11.208 1.00 93.44 811 TRP A O 1
ATOM 6112 N N . GLY A 1 812 ? 6.435 26.390 11.495 1.00 85.38 812 GLY A N 1
ATOM 6113 C CA . GLY A 1 812 ? 7.158 27.255 12.434 1.00 85.38 812 GLY A CA 1
ATOM 6114 C C . GLY A 1 812 ? 7.407 28.683 11.921 1.00 85.38 812 GLY A C 1
ATOM 6115 O O . GLY A 1 812 ? 7.360 29.614 12.720 1.00 85.38 812 GLY A O 1
ATOM 6116 N N . ASN A 1 813 ? 7.589 28.872 10.606 1.00 89.56 813 ASN A N 1
ATOM 6117 C CA . ASN A 1 813 ? 7.759 30.190 9.972 1.00 89.56 813 ASN A CA 1
ATOM 6118 C C . ASN A 1 813 ? 6.837 30.424 8.759 1.00 89.56 813 ASN A C 1
ATOM 6120 O O . ASN A 1 813 ? 6.917 31.486 8.140 1.00 89.56 813 ASN A O 1
ATOM 6124 N N . ALA A 1 814 ? 5.980 29.462 8.399 1.00 94.56 814 ALA A N 1
ATOM 6125 C CA . ALA A 1 814 ? 5.099 29.557 7.235 1.00 94.56 814 ALA A CA 1
ATOM 6126 C C . ALA A 1 814 ? 4.232 30.826 7.231 1.00 94.56 814 ALA A C 1
ATOM 6128 O O . ALA A 1 814 ? 3.735 31.269 8.273 1.00 94.56 814 ALA A O 1
ATOM 6129 N N . PHE A 1 815 ? 4.005 31.382 6.036 1.00 95.62 815 PHE A N 1
ATOM 6130 C CA . PHE A 1 815 ? 3.007 32.426 5.826 1.00 95.62 815 PHE A CA 1
ATOM 6131 C C . PHE A 1 815 ? 1.610 31.913 6.196 1.00 95.62 815 PHE A C 1
ATOM 6133 O O . PHE A 1 815 ? 1.316 30.719 6.134 1.00 95.62 815 PHE A O 1
ATOM 6140 N N . ARG A 1 816 ? 0.745 32.844 6.607 1.00 94.44 816 ARG A N 1
ATOM 6141 C CA . ARG A 1 816 ? -0.513 32.534 7.294 1.00 94.44 816 ARG A CA 1
ATOM 6142 C C . ARG A 1 816 ? -1.688 33.222 6.617 1.00 94.44 816 ARG A C 1
ATOM 6144 O O . ARG A 1 816 ? -1.593 34.395 6.250 1.00 94.44 816 ARG A O 1
ATOM 6151 N N . VAL A 1 817 ? -2.797 32.504 6.464 1.00 91.25 817 VAL A N 1
ATOM 6152 C CA . VAL A 1 817 ? -4.072 33.033 5.956 1.00 91.25 817 VAL A CA 1
ATOM 6153 C C . VAL A 1 817 ? -5.133 32.951 7.064 1.00 91.25 817 VAL A C 1
ATOM 6155 O O . VAL A 1 817 ? -5.276 31.890 7.662 1.00 91.25 817 VAL A O 1
ATOM 6158 N N . PRO A 1 818 ? -5.876 34.022 7.398 1.00 91.00 818 PRO A N 1
ATOM 6159 C CA . PRO A 1 818 ? -6.868 33.955 8.474 1.00 91.00 818 PRO A CA 1
ATOM 6160 C C . PRO A 1 818 ? -8.012 32.974 8.175 1.00 91.00 818 PRO A C 1
ATOM 6162 O O . PRO A 1 818 ? -8.624 33.038 7.108 1.00 91.00 818 PRO A O 1
ATOM 6165 N N . THR A 1 819 ? -8.351 32.118 9.143 1.00 92.38 819 THR A N 1
ATOM 6166 C CA . THR A 1 819 ? -9.482 31.172 9.083 1.00 92.38 819 THR A CA 1
ATOM 6167 C C . THR A 1 819 ? -10.451 31.392 10.254 1.00 92.38 819 THR A C 1
ATOM 6169 O O . THR A 1 819 ? -10.088 32.038 11.242 1.00 92.38 819 THR A O 1
ATOM 6172 N N . PRO A 1 820 ? -11.665 30.810 10.225 1.00 92.56 820 PRO A N 1
ATOM 6173 C CA . PRO A 1 820 ? -12.570 30.809 11.379 1.00 92.56 820 PRO A CA 1
ATOM 6174 C C . PRO A 1 820 ? -12.026 30.106 12.638 1.00 92.56 820 PRO A C 1
ATOM 6176 O O . PRO A 1 820 ? -12.609 30.267 13.710 1.00 92.56 820 PRO A O 1
ATOM 6179 N N . PHE A 1 821 ? -10.920 29.355 12.538 1.00 93.94 821 PHE A N 1
ATOM 6180 C CA . PHE A 1 821 ? -10.326 28.591 13.644 1.00 93.94 821 PHE A CA 1
ATOM 6181 C C . PHE A 1 821 ? -8.928 29.082 14.063 1.00 93.94 821 PHE A C 1
ATOM 6183 O O . PHE A 1 821 ? -8.278 28.433 14.878 1.00 93.94 821 PHE A O 1
ATOM 6190 N N . GLY A 1 822 ? -8.478 30.236 13.558 1.00 92.50 822 GLY A N 1
ATOM 6191 C CA . GLY A 1 822 ? -7.152 30.805 13.828 1.00 92.50 822 GLY A CA 1
ATOM 6192 C C . GLY A 1 822 ? -6.335 30.975 12.549 1.00 92.50 822 GLY A C 1
ATOM 6193 O O . GLY A 1 822 ? -6.899 31.210 11.476 1.00 92.50 822 GLY A O 1
ATOM 6194 N N . ASP A 1 823 ? -5.016 30.845 12.645 1.00 94.69 823 ASP A N 1
ATOM 6195 C CA . ASP A 1 823 ? -4.151 30.915 11.471 1.00 94.69 823 ASP A CA 1
ATOM 6196 C C . ASP A 1 823 ? -4.272 29.650 10.606 1.00 94.69 823 ASP A C 1
ATOM 6198 O O . ASP A 1 823 ? -4.257 28.514 11.085 1.00 94.69 823 ASP A O 1
ATOM 6202 N N . GLY A 1 824 ? -4.407 29.863 9.302 1.00 93.38 824 GLY A N 1
ATOM 6203 C CA . GLY A 1 824 ? -4.443 28.828 8.280 1.00 93.38 824 GLY A CA 1
ATOM 6204 C C . GLY A 1 824 ? -3.137 28.724 7.494 1.00 93.38 824 GLY A C 1
ATOM 6205 O O . GLY A 1 824 ? -2.386 29.702 7.405 1.00 93.38 824 GLY A O 1
ATOM 6206 N N . PRO A 1 825 ? -2.880 27.548 6.905 1.00 94.19 825 PRO A N 1
ATOM 6207 C CA . PRO A 1 825 ? -1.674 27.256 6.139 1.00 94.19 825 PRO A CA 1
ATOM 6208 C C . PRO A 1 825 ? -1.709 27.817 4.709 1.00 94.19 825 PRO A C 1
ATOM 6210 O O . PRO A 1 825 ? -2.770 28.021 4.118 1.00 94.19 825 PRO A O 1
ATOM 6213 N N . VAL A 1 826 ? -0.520 27.970 4.126 1.00 95.62 826 VAL A N 1
ATOM 6214 C CA . VAL A 1 826 ? -0.303 28.090 2.673 1.00 95.62 826 VAL A CA 1
ATOM 6215 C C . VAL A 1 826 ? -0.333 26.717 1.979 1.00 95.62 826 VAL A C 1
ATOM 6217 O O . VAL A 1 826 ? -0.502 25.681 2.627 1.00 95.62 826 VAL A O 1
ATOM 6220 N N . GLY A 1 827 ? -0.210 26.682 0.648 1.00 95.25 827 GLY A N 1
ATOM 6221 C CA . GLY A 1 827 ? -0.150 25.426 -0.108 1.00 95.25 827 GLY A CA 1
ATOM 6222 C C . GLY A 1 827 ? 1.123 24.603 0.149 1.00 95.25 827 GLY A C 1
ATOM 6223 O O . GLY A 1 827 ? 2.113 25.104 0.685 1.00 95.25 827 GLY A O 1
ATOM 6224 N N . LEU A 1 828 ? 1.103 23.339 -0.277 1.00 97.00 828 LEU A N 1
ATOM 6225 C CA . LEU A 1 828 ? 2.278 22.460 -0.287 1.00 97.00 828 LEU A CA 1
ATOM 6226 C C . LEU A 1 828 ? 3.223 22.770 -1.460 1.00 97.00 828 LEU A C 1
ATOM 6228 O O . LEU A 1 828 ? 2.759 23.149 -2.537 1.00 97.00 828 LEU A O 1
ATOM 6232 N N . THR A 1 829 ? 4.528 22.524 -1.290 1.00 97.00 829 THR A N 1
ATOM 6233 C CA . THR A 1 829 ? 5.486 22.488 -2.409 1.00 97.00 829 THR A CA 1
ATOM 6234 C C . THR A 1 829 ? 5.051 21.485 -3.474 1.00 97.00 829 THR A C 1
ATOM 6236 O O . THR A 1 829 ? 4.476 20.431 -3.195 1.00 97.00 829 THR A O 1
ATOM 6239 N N . GLY A 1 830 ? 5.410 21.763 -4.719 1.00 96.50 830 GLY A N 1
ATOM 6240 C CA . GLY A 1 830 ? 5.204 20.882 -5.853 1.00 96.50 830 GLY A CA 1
ATOM 6241 C C . GLY A 1 830 ? 5.913 19.544 -5.688 1.00 96.50 830 GLY A C 1
ATOM 6242 O O . GLY A 1 830 ? 5.379 18.545 -6.146 1.00 96.50 830 GLY A O 1
ATOM 6243 N N . PHE A 1 831 ? 7.037 19.479 -4.965 1.00 95.56 831 PHE A N 1
ATOM 6244 C CA . PHE A 1 831 ? 7.651 18.205 -4.572 1.00 95.56 831 PHE A CA 1
ATOM 6245 C C . PHE A 1 831 ? 6.738 17.381 -3.655 1.00 95.56 831 PHE A C 1
ATOM 6247 O O . PHE A 1 831 ? 6.574 16.181 -3.874 1.00 95.56 831 PHE A O 1
ATOM 6254 N N . HIS A 1 832 ? 6.091 18.011 -2.672 1.00 95.44 832 HIS A N 1
ATOM 6255 C CA . HIS A 1 832 ? 5.097 17.345 -1.837 1.00 95.44 832 HIS A CA 1
ATOM 6256 C C . HIS A 1 832 ? 3.847 16.947 -2.638 1.00 95.44 832 HIS A C 1
ATOM 6258 O O . HIS A 1 832 ? 3.448 15.786 -2.589 1.00 95.44 832 HIS A O 1
ATOM 6264 N N . LEU A 1 833 ? 3.277 17.841 -3.450 1.00 95.44 833 LEU A N 1
ATOM 6265 C CA . LEU A 1 833 ? 2.120 17.533 -4.308 1.00 95.44 833 LEU A CA 1
ATOM 6266 C C . LEU A 1 833 ? 2.412 16.423 -5.339 1.00 95.44 833 LEU A C 1
ATOM 6268 O O . LEU A 1 833 ? 1.530 15.626 -5.665 1.00 95.44 833 LEU A O 1
ATOM 6272 N N . ASP A 1 834 ? 3.653 16.341 -5.822 1.00 93.31 834 ASP A N 1
ATOM 6273 C CA . ASP A 1 834 ? 4.173 15.259 -6.661 1.00 93.31 834 ASP A CA 1
ATOM 6274 C C . ASP A 1 834 ? 4.291 13.961 -5.851 1.00 93.31 834 ASP A C 1
ATOM 6276 O O . ASP A 1 834 ? 3.660 12.975 -6.212 1.00 93.31 834 ASP A O 1
ATOM 6280 N N . ARG A 1 835 ? 4.969 13.957 -4.692 1.00 90.12 835 ARG A N 1
ATOM 6281 C CA . ARG A 1 835 ? 5.106 12.774 -3.811 1.00 90.12 835 ARG A CA 1
ATOM 6282 C C . ARG A 1 835 ? 3.761 12.207 -3.326 1.00 90.12 835 ARG A C 1
ATOM 6284 O O . ARG A 1 835 ? 3.647 11.002 -3.116 1.00 90.12 835 ARG A O 1
ATOM 6291 N N . MET A 1 836 ? 2.730 13.040 -3.176 1.00 89.81 836 MET A N 1
ATOM 6292 C CA . MET A 1 836 ? 1.363 12.584 -2.876 1.00 89.81 836 MET A CA 1
ATOM 6293 C C . MET A 1 836 ? 0.598 12.081 -4.114 1.00 89.81 836 MET A C 1
ATOM 6295 O O . MET A 1 836 ? -0.435 11.422 -3.979 1.00 89.81 836 MET A O 1
ATOM 6299 N N . GLY A 1 837 ? 1.109 12.358 -5.315 1.00 90.44 837 GLY A N 1
ATOM 6300 C CA . GLY A 1 837 ? 0.515 12.018 -6.604 1.00 90.44 837 GLY A CA 1
ATOM 6301 C C . GLY A 1 837 ? -0.670 12.905 -7.000 1.00 90.44 837 GLY A C 1
ATOM 6302 O O . GLY A 1 837 ? -1.451 12.524 -7.868 1.00 90.44 837 GLY A O 1
ATOM 6303 N N . TRP A 1 838 ? -0.825 14.070 -6.365 1.00 92.62 838 TRP A N 1
ATOM 6304 C CA . TRP A 1 838 ? -1.935 15.007 -6.585 1.00 92.62 838 TRP A CA 1
ATOM 6305 C C . TRP A 1 838 ? -1.731 15.888 -7.825 1.00 92.62 838 TRP A C 1
ATOM 6307 O O . TRP A 1 838 ? -2.702 16.316 -8.451 1.00 92.62 838 TRP A O 1
ATOM 6317 N N . LEU A 1 839 ? -0.482 16.084 -8.255 1.00 93.75 839 LEU A N 1
ATOM 6318 C CA . LEU A 1 839 ? -0.176 16.655 -9.566 1.00 93.75 839 LEU A CA 1
ATOM 6319 C C . LEU A 1 839 ? -0.440 15.628 -10.694 1.00 93.75 839 LEU A C 1
ATOM 6321 O O . LEU A 1 839 ? 0.160 14.549 -10.688 1.00 93.75 839 LEU A O 1
ATOM 6325 N N . PRO A 1 840 ? -1.279 15.947 -11.702 1.00 92.25 840 PRO A N 1
ATOM 6326 C CA . PRO A 1 840 ? -1.499 15.067 -12.850 1.00 92.25 840 PRO A CA 1
ATOM 6327 C C . PRO A 1 840 ? -0.247 14.946 -13.727 1.00 92.25 840 PRO A C 1
ATOM 6329 O O . PRO A 1 840 ? 0.352 15.949 -14.126 1.00 92.25 840 PRO A O 1
ATOM 6332 N N . ARG A 1 841 ? 0.088 13.712 -14.117 1.00 90.75 841 ARG A N 1
ATOM 6333 C CA . ARG A 1 841 ? 1.308 13.330 -14.852 1.00 90.75 841 ARG A CA 1
ATOM 6334 C C . ARG A 1 841 ? 1.601 14.203 -16.089 1.00 90.75 841 ARG A C 1
ATOM 6336 O O . ARG A 1 841 ? 2.733 14.665 -16.197 1.00 90.75 841 ARG A O 1
ATOM 6343 N N . PRO A 1 842 ? 0.635 14.548 -16.974 1.00 92.88 842 PRO A N 1
ATOM 6344 C CA . PRO A 1 842 ? 0.903 15.404 -18.141 1.00 92.88 842 PRO A CA 1
ATOM 6345 C C . PRO A 1 842 ? 1.213 16.879 -17.824 1.00 92.88 842 PRO A C 1
ATOM 6347 O O . PRO A 1 842 ? 1.520 17.649 -18.733 1.00 92.88 842 PRO A O 1
ATOM 6350 N N . ARG A 1 843 ? 1.080 17.308 -16.560 1.00 95.94 843 ARG A N 1
ATOM 6351 C CA . ARG A 1 843 ? 1.335 18.685 -16.099 1.00 95.94 843 ARG A CA 1
ATOM 6352 C C . ARG A 1 843 ? 2.674 18.827 -15.364 1.00 95.94 843 ARG A C 1
ATOM 6354 O O . ARG A 1 843 ? 3.011 19.946 -14.977 1.00 95.94 843 ARG A O 1
ATOM 6361 N N . ILE A 1 844 ? 3.430 17.736 -15.204 1.00 96.19 844 ILE A N 1
ATOM 6362 C CA . ILE A 1 844 ? 4.802 17.738 -14.683 1.00 96.19 844 ILE A CA 1
ATOM 6363 C C . ILE A 1 844 ? 5.775 17.546 -15.850 1.00 96.19 844 ILE A C 1
ATOM 6365 O O . ILE A 1 844 ? 5.651 16.593 -16.616 1.00 96.19 844 ILE A O 1
ATOM 6369 N N . ILE A 1 845 ? 6.760 18.434 -15.986 1.00 96.19 845 ILE A N 1
ATOM 6370 C CA . ILE A 1 845 ? 7.781 18.349 -17.041 1.00 96.19 845 ILE A CA 1
ATOM 6371 C C . ILE A 1 845 ? 9.127 17.956 -16.437 1.00 96.19 845 ILE A C 1
ATOM 6373 O O . ILE A 1 845 ? 9.703 18.731 -15.680 1.00 96.19 845 ILE A O 1
ATOM 6377 N N . THR A 1 846 ? 9.676 16.803 -16.825 1.00 96.56 846 THR A N 1
ATOM 6378 C CA . THR A 1 846 ? 11.096 16.494 -16.594 1.00 96.56 846 THR A CA 1
ATOM 6379 C C . THR A 1 846 ? 11.931 17.140 -17.705 1.00 96.56 846 THR A C 1
ATOM 6381 O O . THR A 1 846 ? 11.967 16.665 -18.843 1.00 96.56 846 THR A O 1
ATOM 6384 N N . PHE A 1 847 ? 12.579 18.261 -17.394 1.00 97.31 847 PHE A N 1
ATOM 6385 C CA . PHE A 1 847 ? 13.358 19.048 -18.346 1.00 97.31 847 PHE A CA 1
ATOM 6386 C C . PHE A 1 847 ? 14.560 18.256 -18.882 1.00 97.31 847 PHE A C 1
ATOM 6388 O O . PHE A 1 847 ? 15.280 17.606 -18.126 1.00 97.31 847 PHE A O 1
ATOM 6395 N N . GLY A 1 848 ? 14.789 18.317 -20.195 1.00 94.12 848 GLY A N 1
ATOM 6396 C CA . GLY A 1 848 ? 15.855 17.577 -20.873 1.00 94.12 848 GLY A CA 1
ATOM 6397 C C . GLY A 1 848 ? 15.528 16.115 -21.205 1.00 94.12 848 GLY A C 1
ATOM 6398 O O . GLY A 1 848 ? 16.231 15.521 -22.020 1.00 94.12 848 GLY A O 1
ATOM 6399 N N . ALA A 1 849 ? 14.442 15.527 -20.685 1.00 93.56 849 ALA A N 1
ATOM 6400 C CA . ALA A 1 849 ? 14.061 14.140 -20.996 1.00 93.56 849 ALA A CA 1
ATOM 6401 C C . ALA A 1 849 ? 13.840 13.887 -22.505 1.00 93.56 849 ALA A C 1
ATOM 6403 O O . ALA A 1 849 ? 14.141 12.810 -23.010 1.00 93.56 849 ALA A O 1
ATOM 6404 N N . ASN A 1 850 ? 13.395 14.911 -23.240 1.00 92.31 850 ASN A N 1
ATOM 6405 C CA . ASN A 1 850 ? 13.232 14.921 -24.700 1.00 92.31 850 ASN A CA 1
ATOM 6406 C C . ASN A 1 850 ? 14.518 15.282 -25.485 1.00 92.31 850 ASN A C 1
ATOM 6408 O O . ASN A 1 850 ? 14.456 15.489 -26.694 1.00 92.31 850 ASN A O 1
ATOM 6412 N N . GLY A 1 851 ? 15.665 15.423 -24.812 1.00 90.81 851 GLY A N 1
ATOM 6413 C CA . GLY A 1 851 ? 16.945 15.846 -25.394 1.00 90.81 851 GLY A CA 1
ATOM 6414 C C . GLY A 1 851 ? 17.133 17.364 -25.533 1.00 90.81 851 GLY A C 1
ATOM 6415 O O . GLY A 1 851 ? 18.221 17.806 -25.897 1.00 90.81 851 GLY A O 1
ATOM 6416 N N . VAL A 1 852 ? 16.123 18.184 -25.220 1.00 94.06 852 VAL A N 1
ATOM 6417 C CA . VAL A 1 852 ? 16.218 19.649 -25.330 1.00 94.06 852 VAL A CA 1
ATOM 6418 C C . VAL A 1 852 ? 16.922 20.228 -24.101 1.00 94.06 852 VAL A C 1
ATOM 6420 O O . VAL A 1 852 ? 16.342 20.331 -23.024 1.00 94.06 852 VAL A O 1
ATOM 6423 N N . GLY A 1 853 ? 18.184 20.632 -24.271 1.00 94.06 853 GLY A N 1
ATOM 6424 C CA . GLY A 1 853 ? 19.007 21.231 -23.211 1.00 94.06 853 GLY A CA 1
ATOM 6425 C C . GLY A 1 853 ? 18.787 22.731 -22.958 1.00 94.06 853 GLY A C 1
ATOM 6426 O O . GLY A 1 853 ? 19.449 23.285 -22.085 1.00 94.06 853 GLY A O 1
ATOM 6427 N N . ASN A 1 854 ? 17.910 23.409 -23.706 1.00 97.50 854 ASN A N 1
ATOM 6428 C CA . ASN A 1 854 ? 17.597 24.837 -23.544 1.00 97.50 854 ASN A CA 1
ATOM 6429 C C . ASN A 1 854 ? 16.178 25.145 -24.054 1.00 97.50 854 ASN A C 1
ATOM 6431 O O . ASN A 1 854 ? 15.892 24.868 -25.219 1.00 97.50 854 ASN A O 1
ATOM 6435 N N . ALA A 1 855 ? 15.313 25.719 -23.214 1.00 97.25 855 ALA A N 1
ATOM 6436 C CA . ALA A 1 855 ? 13.993 26.216 -23.613 1.00 97.25 855 ALA A CA 1
ATOM 6437 C C . ALA A 1 855 ? 13.425 27.238 -22.610 1.00 97.25 855 ALA A C 1
ATOM 6439 O O . ALA A 1 855 ? 13.766 27.228 -21.425 1.00 97.25 855 ALA A O 1
ATOM 6440 N N . THR A 1 856 ? 12.489 28.065 -23.079 1.00 98.06 856 THR A N 1
ATOM 6441 C CA . THR A 1 856 ? 11.598 28.867 -22.227 1.00 98.06 856 THR A CA 1
ATOM 6442 C C . THR A 1 856 ? 10.261 28.142 -22.072 1.00 98.06 856 THR A C 1
ATOM 6444 O O . THR A 1 856 ? 9.674 27.708 -23.063 1.00 98.06 856 THR A O 1
ATOM 6447 N N . LEU A 1 857 ? 9.777 28.002 -20.836 1.00 97.50 857 LEU A N 1
ATOM 6448 C CA . LEU A 1 857 ? 8.511 27.354 -20.489 1.00 97.50 857 LEU A CA 1
ATOM 6449 C C . LEU A 1 857 ? 7.537 28.361 -19.868 1.00 97.50 857 LEU A C 1
ATOM 6451 O O . LEU A 1 857 ? 7.937 29.194 -19.055 1.00 97.50 857 LEU A O 1
ATOM 6455 N N . THR A 1 858 ? 6.253 28.236 -20.205 1.00 98.31 858 THR A N 1
ATOM 6456 C CA . THR A 1 858 ? 5.160 28.988 -19.571 1.00 98.31 858 THR A CA 1
ATOM 6457 C C . THR A 1 858 ? 4.493 28.114 -18.515 1.00 98.31 858 THR A C 1
ATOM 6459 O O . THR A 1 858 ? 3.733 27.209 -18.856 1.00 98.31 858 THR A O 1
ATOM 6462 N N . LEU A 1 859 ? 4.788 28.371 -17.243 1.00 98.44 859 LEU A N 1
ATOM 6463 C CA . LEU A 1 859 ? 4.190 27.690 -16.096 1.00 98.44 859 LEU A CA 1
ATOM 6464 C C . LEU A 1 859 ? 2.762 28.187 -15.865 1.00 98.44 859 LEU A C 1
ATOM 6466 O O . LEU A 1 859 ? 2.514 29.390 -15.949 1.00 98.44 859 LEU A O 1
ATOM 6470 N N . ALA A 1 860 ? 1.858 27.281 -15.508 1.00 98.31 860 ALA A N 1
ATOM 6471 C CA . ALA A 1 860 ? 0.601 27.596 -14.839 1.00 98.31 860 ALA A CA 1
ATOM 6472 C C . ALA A 1 860 ? 0.837 27.691 -13.324 1.00 98.31 860 ALA A C 1
ATOM 6474 O O . ALA A 1 860 ? 1.725 27.027 -12.789 1.00 98.31 860 ALA A O 1
ATOM 6475 N N . ALA A 1 861 ? 0.043 28.494 -12.617 1.00 97.75 861 ALA A N 1
ATOM 6476 C CA . ALA A 1 861 ? 0.142 28.556 -11.164 1.00 97.75 861 ALA A CA 1
ATOM 6477 C C . ALA A 1 861 ? -0.338 27.250 -10.510 1.00 97.75 861 ALA A C 1
ATOM 6479 O O . ALA A 1 861 ? -1.427 26.761 -10.810 1.00 97.75 861 ALA A O 1
ATOM 6480 N N . ILE A 1 862 ? 0.446 26.718 -9.573 1.00 96.88 862 ILE A N 1
ATOM 6481 C CA . ILE A 1 862 ? 0.197 25.437 -8.900 1.00 96.88 862 ILE A CA 1
ATOM 6482 C C . ILE A 1 862 ? -1.073 25.464 -8.039 1.00 96.88 862 ILE A C 1
ATOM 6484 O O . ILE A 1 862 ? -1.752 24.452 -7.896 1.00 96.88 862 ILE A O 1
ATOM 6488 N N . ASN A 1 863 ? -1.462 26.644 -7.550 1.00 95.19 863 ASN A N 1
ATOM 6489 C CA . ASN A 1 863 ? -2.726 26.870 -6.855 1.00 95.19 863 ASN A CA 1
ATOM 6490 C C . ASN A 1 863 ? -3.897 27.252 -7.786 1.00 95.19 863 ASN A C 1
ATOM 6492 O O . ASN A 1 863 ? -4.994 27.524 -7.301 1.00 95.19 863 ASN A O 1
ATOM 6496 N N . HIS A 1 864 ? -3.702 27.228 -9.110 1.00 93.75 864 HIS A N 1
ATOM 6497 C CA . HIS A 1 864 ? -4.746 27.319 -10.140 1.00 93.75 864 HIS A CA 1
ATOM 6498 C C . HIS A 1 864 ? -4.612 26.188 -11.187 1.00 93.75 864 HIS A C 1
ATOM 6500 O O . HIS A 1 864 ? -4.329 26.462 -12.363 1.00 93.75 864 HIS A O 1
ATOM 6506 N N . PRO A 1 865 ? -4.829 24.912 -10.792 1.00 90.56 865 PRO A N 1
ATOM 6507 C CA . PRO A 1 865 ? -4.683 23.742 -11.668 1.00 90.56 865 PRO A CA 1
ATOM 6508 C C . PRO A 1 865 ? -5.560 23.791 -12.930 1.00 90.56 865 PRO A C 1
ATOM 6510 O O . PRO A 1 865 ? -5.214 23.164 -13.936 1.00 90.56 865 PRO A O 1
ATOM 6513 N N . GLU A 1 866 ? -6.655 24.559 -12.912 1.00 93.50 866 GLU A N 1
ATOM 6514 C CA . GLU A 1 866 ? -7.536 24.790 -14.061 1.00 93.50 866 GLU A CA 1
ATOM 6515 C C . GLU A 1 866 ? -6.878 25.591 -15.204 1.00 93.50 866 GLU A C 1
ATOM 6517 O O . GLU A 1 866 ? -7.324 25.527 -16.349 1.00 93.50 866 GLU A O 1
ATOM 6522 N N . THR A 1 867 ? -5.799 26.327 -14.918 1.00 95.56 867 THR A N 1
ATOM 6523 C CA . THR A 1 867 ? -5.048 27.109 -15.913 1.00 95.56 867 THR A CA 1
ATOM 6524 C C . THR A 1 867 ? -4.192 26.170 -16.770 1.00 95.56 867 THR A C 1
ATOM 6526 O O . THR A 1 867 ? -3.441 25.393 -16.188 1.00 95.56 867 THR A O 1
ATOM 6529 N N . PRO A 1 868 ? -4.222 26.209 -18.116 1.00 94.56 868 PRO A N 1
ATOM 6530 C CA . PRO A 1 868 ? -3.367 25.355 -18.952 1.00 94.56 868 PRO A CA 1
ATOM 6531 C C . PRO A 1 868 ? -1.861 25.669 -18.841 1.00 94.56 868 PRO A C 1
ATOM 6533 O O . PRO A 1 868 ? -1.471 26.827 -18.733 1.00 94.56 868 PRO A O 1
ATOM 6536 N N . GLY A 1 869 ? -1.012 24.638 -18.946 1.00 95.25 869 GLY A N 1
ATOM 6537 C CA . GLY A 1 869 ? 0.462 24.737 -18.885 1.00 95.25 869 GLY A CA 1
ATOM 6538 C C . GLY A 1 869 ? 1.078 23.943 -17.717 1.00 95.25 869 GLY A C 1
ATOM 6539 O O . GLY A 1 869 ? 0.342 23.560 -16.807 1.00 95.25 869 GLY A O 1
ATOM 6540 N N . PRO A 1 870 ? 2.386 23.622 -17.719 1.00 97.75 870 PRO A N 1
ATOM 6541 C CA . PRO A 1 870 ? 3.032 22.882 -16.628 1.00 97.75 870 PRO A CA 1
ATOM 6542 C C . PRO A 1 870 ? 2.798 23.507 -15.248 1.00 97.75 870 PRO A C 1
ATOM 6544 O O . PRO A 1 870 ? 2.948 24.714 -15.095 1.00 97.75 870 PRO A O 1
ATOM 6547 N N . LEU A 1 871 ? 2.449 22.684 -14.257 1.00 98.19 871 LEU A N 1
ATOM 6548 C CA . LEU A 1 871 ? 2.308 23.097 -12.850 1.00 98.19 871 LEU A CA 1
ATOM 6549 C C . LEU A 1 871 ? 3.633 22.954 -12.088 1.00 98.19 871 LEU A C 1
ATOM 6551 O O . LEU A 1 871 ? 3.897 23.705 -11.154 1.00 98.19 871 LEU A O 1
ATOM 6555 N N . LEU A 1 872 ? 4.465 22.000 -12.517 1.00 98.38 872 LEU A N 1
ATOM 6556 C CA . LEU A 1 872 ? 5.767 21.690 -11.937 1.00 98.38 872 LEU A CA 1
ATOM 6557 C C . LEU A 1 872 ? 6.770 21.366 -13.049 1.00 98.38 872 LEU A C 1
ATOM 6559 O O . LEU A 1 872 ? 6.454 20.630 -13.991 1.00 98.38 872 LEU A O 1
ATOM 6563 N N . VAL A 1 873 ? 7.999 21.862 -12.920 1.00 98.25 873 VAL A N 1
ATOM 6564 C CA . VAL A 1 873 ? 9.132 21.436 -13.754 1.00 98.25 873 VAL A CA 1
ATOM 6565 C C . VAL A 1 873 ? 10.197 20.811 -12.865 1.00 98.25 873 VAL A C 1
ATOM 6567 O O . VAL A 1 873 ? 10.716 21.475 -11.972 1.00 98.25 873 VAL A O 1
ATOM 6570 N N . ARG A 1 874 ? 10.542 19.549 -13.133 1.00 97.62 874 ARG A N 1
ATOM 6571 C CA . ARG A 1 874 ? 11.694 18.854 -12.550 1.00 97.62 874 ARG A CA 1
ATOM 6572 C C . ARG A 1 874 ? 12.903 19.040 -13.461 1.00 97.62 874 ARG A C 1
ATOM 6574 O O . ARG A 1 874 ? 12.812 18.796 -14.662 1.00 97.62 874 ARG A O 1
ATOM 6581 N N . ILE A 1 875 ? 14.041 19.436 -12.910 1.00 97.69 875 ILE A N 1
ATOM 6582 C CA . ILE A 1 875 ? 15.275 19.711 -13.652 1.00 97.69 875 ILE A CA 1
ATOM 6583 C C . ILE A 1 875 ? 16.397 18.868 -13.022 1.00 97.69 875 ILE A C 1
ATOM 6585 O O . ILE A 1 875 ? 17.096 19.347 -12.124 1.00 97.69 875 ILE A O 1
ATOM 6589 N N . PRO A 1 876 ? 16.544 17.591 -13.424 1.00 96.19 876 PRO A N 1
ATOM 6590 C CA . PRO A 1 876 ? 17.594 16.716 -12.906 1.00 96.19 876 PRO A CA 1
ATOM 6591 C C . PRO A 1 876 ? 18.964 17.213 -13.365 1.00 96.19 876 PRO A C 1
ATOM 6593 O O . PRO A 1 876 ? 19.119 17.618 -14.518 1.00 96.19 876 PRO A O 1
ATOM 6596 N N . PHE A 1 877 ? 19.961 17.166 -12.485 1.00 95.06 877 PHE A N 1
ATOM 6597 C CA . PHE A 1 877 ? 21.324 17.611 -12.802 1.00 95.06 877 PHE A CA 1
ATOM 6598 C C . PHE A 1 877 ? 22.398 16.567 -12.484 1.00 95.06 877 PHE A C 1
ATOM 6600 O O . PHE A 1 877 ? 23.438 16.558 -13.147 1.00 95.06 877 PHE A O 1
ATOM 6607 N N . ASP A 1 878 ? 22.150 15.666 -11.535 1.00 92.25 878 ASP A N 1
ATOM 6608 C CA . ASP A 1 878 ? 23.095 14.629 -11.125 1.00 92.25 878 ASP A CA 1
ATOM 6609 C C . ASP A 1 878 ? 22.833 13.305 -11.885 1.00 92.25 878 ASP A C 1
ATOM 6611 O O . ASP A 1 878 ? 21.739 12.750 -11.795 1.00 92.25 878 ASP A O 1
ATOM 6615 N N . PRO A 1 879 ? 23.790 12.779 -12.680 1.00 89.94 879 PRO A N 1
ATOM 6616 C CA . PRO A 1 879 ? 23.643 11.483 -13.351 1.00 89.94 879 PRO A CA 1
ATOM 6617 C C . PRO A 1 879 ? 23.751 10.256 -12.431 1.00 89.94 879 PRO A C 1
ATOM 6619 O O . PRO A 1 879 ? 23.436 9.155 -12.886 1.00 89.94 879 PRO A O 1
ATOM 6622 N N . ALA A 1 880 ? 24.252 10.418 -11.201 1.00 87.88 880 ALA A N 1
ATOM 6623 C CA . ALA A 1 880 ? 24.374 9.355 -10.203 1.00 87.88 880 ALA A CA 1
ATOM 6624 C C . ALA A 1 880 ? 23.160 9.305 -9.258 1.00 87.88 880 ALA A C 1
ATOM 6626 O O . ALA A 1 880 ? 22.790 8.221 -8.814 1.00 87.88 880 ALA A O 1
ATOM 6627 N N . ASP A 1 881 ? 22.509 10.446 -9.013 1.00 90.44 881 ASP A N 1
ATOM 6628 C CA . ASP A 1 881 ? 21.250 10.540 -8.268 1.00 90.44 881 ASP A CA 1
ATOM 6629 C C . ASP A 1 881 ? 20.192 11.330 -9.057 1.00 90.44 881 ASP A C 1
ATOM 6631 O O . ASP A 1 881 ? 20.102 12.553 -8.993 1.00 90.44 881 ASP A O 1
ATOM 6635 N N . LEU A 1 882 ? 19.334 10.606 -9.780 1.00 89.25 882 LEU A N 1
ATOM 6636 C CA . LEU A 1 882 ? 18.246 11.199 -10.568 1.00 89.25 882 LEU A CA 1
ATOM 6637 C C . LEU A 1 882 ? 17.048 11.679 -9.731 1.00 89.25 882 LEU A C 1
ATOM 6639 O O . LEU A 1 882 ? 16.125 12.270 -10.298 1.00 89.25 882 LEU A O 1
ATOM 6643 N N . GLN A 1 883 ? 17.042 11.427 -8.418 1.00 90.38 883 GLN A N 1
ATOM 6644 C CA . GLN A 1 883 ? 16.085 12.027 -7.487 1.00 90.38 883 GLN A CA 1
ATOM 6645 C C . GLN A 1 883 ? 16.611 13.355 -6.926 1.00 90.38 883 GLN A C 1
ATOM 6647 O O . GLN A 1 883 ? 15.802 14.195 -6.529 1.00 90.38 883 GLN A O 1
ATOM 6652 N N . ARG A 1 884 ? 17.924 13.619 -6.999 1.00 93.56 884 ARG A N 1
ATOM 6653 C CA . ARG A 1 884 ? 18.490 14.954 -6.776 1.00 93.56 884 ARG A CA 1
ATOM 6654 C C . ARG A 1 884 ? 18.264 15.858 -7.995 1.00 93.56 884 ARG A C 1
ATOM 6656 O O . ARG A 1 884 ? 18.892 15.727 -9.049 1.00 93.56 884 ARG A O 1
ATOM 6663 N N . HIS A 1 885 ? 17.333 16.797 -7.859 1.00 95.88 885 HIS A N 1
ATOM 6664 C CA . HIS A 1 885 ? 16.906 17.679 -8.947 1.00 95.88 885 HIS A CA 1
ATOM 6665 C C . HIS A 1 885 ? 16.428 19.037 -8.429 1.00 95.88 885 HIS A C 1
ATOM 6667 O O . HIS A 1 885 ? 16.095 19.169 -7.256 1.00 95.88 885 HIS A O 1
ATOM 6673 N N . TYR A 1 886 ? 16.355 20.045 -9.303 1.00 98.06 886 TYR A N 1
ATOM 6674 C CA . TYR A 1 886 ? 15.618 21.271 -8.983 1.00 98.06 886 TYR A CA 1
ATOM 6675 C C . TYR A 1 886 ? 14.140 21.115 -9.340 1.00 98.06 886 TYR A C 1
ATOM 6677 O O . TYR A 1 886 ? 13.825 20.615 -10.422 1.00 98.06 886 TYR A O 1
ATOM 6685 N N . THR A 1 887 ? 13.239 21.593 -8.487 1.00 98.06 887 THR A N 1
ATOM 6686 C CA . THR A 1 887 ? 11.835 21.836 -8.846 1.00 98.06 887 THR A CA 1
ATOM 6687 C C . THR A 1 887 ? 11.586 23.323 -9.054 1.00 98.06 887 THR A C 1
ATOM 6689 O O . THR A 1 887 ? 12.114 24.150 -8.314 1.00 98.06 887 THR A O 1
ATOM 6692 N N . VAL A 1 888 ? 10.763 23.663 -10.049 1.00 98.44 888 VAL A N 1
ATOM 6693 C CA . VAL A 1 888 ? 10.293 25.034 -10.298 1.00 98.44 888 VAL A CA 1
ATOM 6694 C C . VAL A 1 888 ? 8.770 25.051 -10.371 1.00 98.44 888 VAL A C 1
ATOM 6696 O O . VAL A 1 888 ? 8.177 24.297 -11.148 1.00 98.44 888 VAL A O 1
ATOM 6699 N N . GLU A 1 889 ? 8.155 25.937 -9.590 1.00 98.06 889 GLU A N 1
ATOM 6700 C CA . GLU A 1 889 ? 6.703 26.132 -9.496 1.00 98.06 889 GLU A CA 1
ATOM 6701 C C . GLU A 1 889 ? 6.331 27.620 -9.511 1.00 98.06 889 GLU A C 1
ATOM 6703 O O . GLU A 1 889 ? 7.153 28.484 -9.205 1.00 98.06 889 GLU A O 1
ATOM 6708 N N . PHE A 1 890 ? 5.075 27.932 -9.830 1.00 98.19 890 PHE A N 1
ATOM 6709 C CA . PHE A 1 890 ? 4.535 29.292 -9.772 1.00 98.19 890 PHE A CA 1
ATOM 6710 C C . PHE A 1 890 ? 3.344 29.356 -8.806 1.00 98.19 890 PHE A C 1
ATOM 6712 O O . PHE A 1 890 ? 2.459 28.507 -8.877 1.00 98.19 890 PHE A O 1
ATOM 6719 N N . ARG A 1 891 ? 3.283 30.368 -7.930 1.00 97.38 891 ARG A N 1
ATOM 6720 C CA . ARG A 1 891 ? 2.168 30.595 -6.993 1.00 97.38 891 ARG A CA 1
ATOM 6721 C C . ARG A 1 891 ? 1.539 31.973 -7.150 1.00 97.38 891 ARG A C 1
ATOM 6723 O O . ARG A 1 891 ? 2.233 32.975 -7.343 1.00 97.38 891 ARG A O 1
ATOM 6730 N N . ARG A 1 892 ? 0.214 32.023 -6.994 1.00 96.94 892 ARG A N 1
ATOM 6731 C CA . ARG A 1 892 ? -0.567 33.262 -6.871 1.00 96.94 892 ARG A CA 1
ATOM 6732 C C . ARG A 1 892 ? -0.830 33.623 -5.408 1.00 96.94 892 ARG A C 1
ATOM 6734 O O . ARG A 1 892 ? -1.111 32.726 -4.624 1.00 96.94 892 ARG A O 1
ATOM 6741 N N . LYS A 1 893 ? -0.871 34.911 -5.052 1.00 95.69 893 LYS A N 1
ATOM 6742 C CA . LYS A 1 893 ? -1.299 35.398 -3.719 1.00 95.69 893 LYS A CA 1
ATOM 6743 C C . LYS A 1 893 ? -2.835 35.410 -3.578 1.00 95.69 893 LYS A C 1
ATOM 6745 O O . LYS A 1 893 ? -3.447 36.466 -3.429 1.00 95.69 893 LYS A O 1
ATOM 6750 N N . ILE A 1 894 ? -3.464 34.240 -3.682 1.00 93.19 894 ILE A N 1
ATOM 6751 C CA . ILE A 1 894 ? -4.919 33.994 -3.584 1.00 93.19 894 ILE A CA 1
ATOM 6752 C C . ILE A 1 894 ? -5.165 32.549 -3.117 1.00 93.19 894 ILE A C 1
ATOM 6754 O O . ILE A 1 894 ? -4.225 31.759 -3.045 1.00 93.19 894 ILE A O 1
ATOM 6758 N N . ARG A 1 895 ? -6.425 32.197 -2.808 1.00 92.81 895 ARG A N 1
ATOM 6759 C CA . ARG A 1 895 ? -6.791 30.918 -2.158 1.00 92.81 895 ARG A CA 1
ATOM 6760 C C . ARG A 1 895 ? -5.991 30.767 -0.846 1.00 92.81 895 ARG A C 1
ATOM 6762 O O . ARG A 1 895 ? -5.765 31.773 -0.174 1.00 92.81 895 ARG A O 1
ATOM 6769 N N . TRP A 1 896 ? -5.561 29.563 -0.477 1.00 94.94 896 TRP A N 1
ATOM 6770 C CA . TRP A 1 896 ? -4.756 29.322 0.731 1.00 94.94 896 TRP A CA 1
ATOM 6771 C C . TRP A 1 896 ? -3.415 30.082 0.732 1.00 94.94 896 TRP A C 1
ATOM 6773 O O . TRP A 1 896 ? -2.964 30.549 1.773 1.00 94.94 896 TRP A O 1
ATOM 6783 N N . ASP A 1 897 ? -2.830 30.354 -0.438 1.00 96.69 897 ASP A N 1
ATOM 6784 C CA . ASP A 1 897 ? -1.619 31.177 -0.559 1.00 96.69 897 ASP A CA 1
ATOM 6785 C C . ASP A 1 897 ? -1.874 32.699 -0.442 1.00 96.69 897 ASP A C 1
ATOM 6787 O O . ASP A 1 897 ? -0.962 33.494 -0.660 1.00 96.69 897 ASP A O 1
ATOM 6791 N N . ALA A 1 898 ? -3.075 33.168 -0.076 1.00 95.00 898 ALA A N 1
ATOM 6792 C CA . ALA A 1 898 ? -3.352 34.605 0.091 1.00 95.00 898 ALA A CA 1
ATOM 6793 C C . ALA A 1 898 ? -2.441 35.306 1.130 1.00 95.00 898 ALA A C 1
ATOM 6795 O O . ALA A 1 898 ? -2.251 36.526 1.060 1.00 95.00 898 ALA A O 1
ATOM 6796 N N . GLY A 1 899 ? -1.853 34.543 2.060 1.00 91.50 899 GLY A N 1
ATOM 6797 C CA . GLY A 1 899 ? -0.895 35.026 3.060 1.00 91.50 899 GLY A CA 1
ATOM 6798 C C . GLY A 1 899 ? 0.508 35.367 2.530 1.00 91.50 899 GLY A C 1
ATOM 6799 O O . GLY A 1 899 ? 1.202 36.167 3.157 1.00 91.50 899 GLY A O 1
ATOM 6800 N N . ILE A 1 900 ? 0.940 34.818 1.383 1.00 95.38 900 ILE A N 1
ATOM 6801 C CA . ILE A 1 900 ? 2.313 35.016 0.861 1.00 95.38 900 ILE A CA 1
ATOM 6802 C C . ILE A 1 900 ? 2.558 36.493 0.497 1.00 95.38 900 ILE A C 1
ATOM 6804 O O . ILE A 1 900 ? 1.599 37.200 0.196 1.00 95.38 900 ILE A O 1
ATOM 6808 N N . PRO A 1 901 ? 3.795 37.024 0.461 1.00 93.38 901 PRO A N 1
ATOM 6809 C CA . PRO A 1 9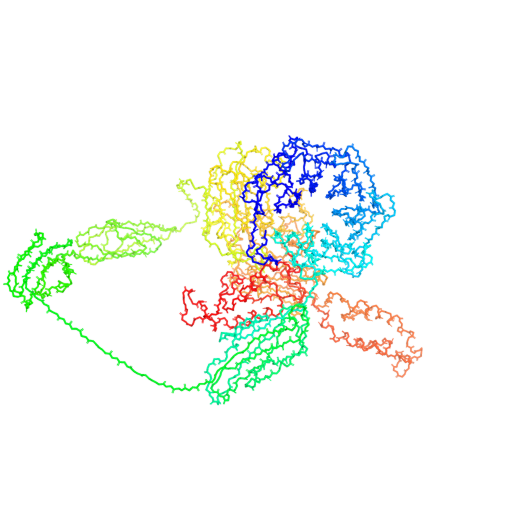01 ? 4.023 38.449 0.194 1.00 93.38 901 PRO A CA 1
ATOM 6810 C C . PRO A 1 901 ? 3.458 38.929 -1.158 1.00 93.38 901 PRO A C 1
ATOM 6812 O O . PRO A 1 901 ? 2.801 39.973 -1.199 1.00 93.38 901 PRO A O 1
ATOM 6815 N N . GLY A 1 902 ? 3.621 38.148 -2.232 1.00 94.75 902 GLY A N 1
ATOM 6816 C CA . GLY A 1 902 ? 3.113 38.435 -3.579 1.00 94.75 902 GLY A CA 1
ATOM 6817 C C . GLY A 1 902 ? 3.235 37.235 -4.525 1.00 94.75 902 GLY A C 1
ATOM 6818 O O . GLY A 1 902 ? 3.810 36.217 -4.147 1.00 94.75 902 GLY A O 1
ATOM 6819 N N . ASP A 1 903 ? 2.707 37.368 -5.747 1.00 96.94 903 ASP A N 1
ATOM 6820 C CA . ASP A 1 903 ? 2.838 36.357 -6.811 1.00 96.94 903 ASP A CA 1
ATOM 6821 C C . ASP A 1 903 ? 4.321 36.035 -7.079 1.00 96.94 903 ASP A C 1
ATOM 6823 O O . ASP A 1 903 ? 5.130 36.947 -7.286 1.00 96.94 903 ASP A O 1
ATOM 6827 N N . ILE A 1 904 ? 4.692 34.750 -7.077 1.00 96.62 904 ILE A N 1
ATOM 6828 C CA . ILE A 1 904 ? 6.102 34.336 -7.037 1.00 96.62 904 ILE A CA 1
ATOM 6829 C C . ILE A 1 904 ? 6.352 33.000 -7.742 1.00 96.62 904 ILE A C 1
ATOM 6831 O O . ILE A 1 904 ? 5.527 32.092 -7.694 1.00 96.62 904 ILE A O 1
ATOM 6835 N N . VAL A 1 905 ? 7.513 32.882 -8.390 1.00 97.75 905 VAL A N 1
ATOM 6836 C CA . VAL A 1 905 ? 8.070 31.601 -8.847 1.00 97.75 905 VAL A CA 1
ATOM 6837 C C . VAL A 1 905 ? 9.079 31.140 -7.803 1.00 97.75 905 VAL A C 1
ATOM 6839 O O . VAL A 1 905 ? 9.955 31.921 -7.428 1.00 97.75 905 VAL A O 1
ATOM 6842 N N . LEU A 1 906 ? 8.945 29.900 -7.340 1.00 97.81 906 LEU A N 1
ATOM 6843 C CA . LEU A 1 906 ? 9.841 29.286 -6.362 1.00 97.81 906 LEU A CA 1
ATOM 6844 C C . LEU A 1 906 ? 10.746 28.266 -7.057 1.00 97.81 906 LEU A C 1
ATOM 6846 O O . LEU A 1 906 ? 10.366 27.655 -8.060 1.00 97.81 906 LEU A O 1
ATOM 6850 N N . ILE A 1 907 ? 11.955 28.119 -6.521 1.00 98.19 907 ILE A N 1
ATOM 6851 C CA . ILE A 1 907 ? 12.943 27.127 -6.938 1.00 98.19 907 ILE A CA 1
ATOM 6852 C C . ILE A 1 907 ? 13.374 26.387 -5.676 1.00 98.19 907 ILE A C 1
ATOM 6854 O O . ILE A 1 907 ? 13.840 27.027 -4.731 1.00 98.19 907 ILE A O 1
ATOM 6858 N N . HIS A 1 908 ? 13.271 25.060 -5.683 1.00 97.81 908 HIS A N 1
ATOM 6859 C CA . HIS A 1 908 ? 13.775 24.209 -4.604 1.00 97.81 908 HIS A CA 1
ATOM 6860 C C . HIS A 1 908 ? 14.822 23.238 -5.143 1.00 97.81 908 HIS A C 1
ATOM 6862 O O . HIS A 1 908 ? 14.680 22.749 -6.263 1.00 97.81 908 HIS A O 1
ATOM 6868 N N . GLU A 1 909 ? 15.854 22.931 -4.358 1.00 97.44 909 GLU A N 1
ATOM 6869 C CA . GLU A 1 909 ? 16.695 21.751 -4.579 1.00 97.44 909 GLU A CA 1
ATOM 6870 C C . GLU A 1 909 ? 16.132 20.577 -3.778 1.00 97.44 909 GLU A C 1
ATOM 6872 O O . GLU A 1 909 ? 15.930 20.685 -2.569 1.00 97.44 909 GLU A O 1
ATOM 6877 N N . ILE A 1 910 ? 15.885 19.456 -4.448 1.00 96.75 910 ILE A N 1
ATOM 6878 C CA . ILE A 1 910 ? 15.482 18.208 -3.805 1.00 96.75 910 ILE A CA 1
ATOM 6879 C C . ILE A 1 910 ? 16.757 17.460 -3.423 1.00 96.75 910 ILE A C 1
ATOM 6881 O O . ILE A 1 910 ? 17.544 17.105 -4.301 1.00 96.75 910 ILE A O 1
ATOM 6885 N N . GLN A 1 911 ? 16.986 17.265 -2.123 1.00 92.69 911 GLN A N 1
ATOM 6886 C CA . GLN A 1 911 ? 18.230 16.714 -1.573 1.00 92.69 911 GLN A CA 1
ATOM 6887 C C . GLN A 1 911 ? 17.951 15.518 -0.663 1.00 92.69 911 GLN A C 1
ATOM 6889 O O . GLN A 1 911 ? 16.922 15.473 0.007 1.00 92.69 911 GLN A O 1
ATOM 6894 N N . ARG A 1 912 ? 18.875 14.552 -0.632 1.00 92.44 912 ARG A N 1
ATOM 6895 C CA . ARG A 1 912 ? 18.798 13.374 0.238 1.00 92.44 912 ARG A CA 1
ATOM 6896 C C . ARG A 1 912 ? 19.488 13.642 1.577 1.00 92.44 912 ARG A C 1
ATOM 6898 O O . ARG A 1 912 ? 20.632 14.093 1.576 1.00 92.44 912 ARG A O 1
ATOM 6905 N N . HIS A 1 913 ? 18.821 13.338 2.687 1.00 89.69 913 HIS A N 1
ATOM 6906 C CA . HIS A 1 913 ? 19.382 13.423 4.041 1.00 89.69 913 HIS A CA 1
ATOM 6907 C C . HIS A 1 913 ? 19.975 12.073 4.498 1.00 89.69 913 HIS A C 1
ATOM 6909 O O . HIS A 1 913 ? 19.844 11.052 3.815 1.00 89.69 913 HIS A O 1
ATOM 6915 N N . ASP A 1 914 ? 20.641 12.067 5.659 1.00 85.44 914 ASP A N 1
ATOM 6916 C CA . ASP A 1 914 ? 21.290 10.880 6.246 1.00 85.44 914 ASP A CA 1
ATOM 6917 C C . ASP A 1 914 ? 20.298 9.770 6.654 1.00 85.44 914 ASP A C 1
ATOM 6919 O O . ASP A 1 914 ? 20.669 8.598 6.714 1.00 85.44 914 ASP A O 1
ATOM 6923 N N . ASP A 1 915 ? 19.023 10.112 6.872 1.00 82.00 915 ASP A N 1
ATOM 6924 C CA . ASP A 1 915 ? 17.919 9.153 7.047 1.00 82.00 915 ASP A CA 1
ATOM 6925 C C . ASP A 1 915 ? 17.563 8.399 5.747 1.00 82.00 915 ASP A C 1
ATOM 6927 O O . ASP A 1 915 ? 16.820 7.417 5.749 1.00 82.00 915 ASP A O 1
ATOM 6931 N N . GLY A 1 916 ? 18.122 8.855 4.625 1.00 84.12 916 GLY A N 1
ATOM 6932 C CA . GLY A 1 916 ? 17.958 8.304 3.297 1.00 84.12 916 GLY A CA 1
ATOM 6933 C C . GLY A 1 916 ? 16.768 8.842 2.504 1.00 84.12 916 GLY A C 1
ATOM 6934 O O . GLY A 1 916 ? 16.582 8.387 1.368 1.00 84.12 916 GLY A O 1
ATOM 6935 N N . VAL A 1 917 ? 15.999 9.786 3.057 1.00 88.38 917 VAL A N 1
ATOM 6936 C CA . VAL A 1 917 ? 14.788 10.367 2.458 1.00 88.38 917 VAL A CA 1
ATOM 6937 C C . VAL A 1 917 ? 15.119 11.687 1.747 1.00 88.38 917 VAL A C 1
ATOM 6939 O O . VAL A 1 917 ? 16.148 12.312 2.005 1.00 88.38 917 VAL A O 1
ATOM 6942 N N . TYR A 1 918 ? 14.267 12.095 0.803 1.00 92.50 918 TYR A N 1
ATOM 6943 C CA . TYR A 1 918 ? 14.430 13.330 0.034 1.00 92.50 918 TYR A CA 1
ATOM 6944 C C . TYR A 1 918 ? 13.549 14.458 0.577 1.00 92.50 918 TYR A C 1
ATOM 6946 O O . TYR A 1 918 ? 12.358 14.262 0.827 1.00 92.50 918 TYR A O 1
ATOM 6954 N N . TYR A 1 919 ? 14.149 15.638 0.698 1.00 94.88 919 TYR A N 1
ATOM 6955 C CA . TYR A 1 919 ? 13.583 16.855 1.270 1.00 94.88 919 TYR A CA 1
ATOM 6956 C C . TYR A 1 919 ? 13.678 18.016 0.270 1.00 94.88 919 TYR A C 1
ATOM 6958 O O . TYR A 1 919 ? 14.586 18.053 -0.564 1.00 94.88 919 TYR A O 1
ATOM 6966 N N . ALA A 1 920 ? 12.741 18.966 0.342 1.00 97.00 920 ALA A N 1
ATOM 6967 C CA . ALA A 1 920 ? 12.729 20.154 -0.512 1.00 97.00 920 ALA A CA 1
ATOM 6968 C C . ALA A 1 920 ? 13.414 21.340 0.185 1.00 97.00 920 ALA A C 1
ATOM 6970 O O . ALA A 1 920 ? 12.971 21.768 1.248 1.00 97.00 920 ALA A O 1
ATOM 6971 N N . HIS A 1 921 ? 14.462 21.891 -0.436 1.00 97.00 921 HIS A N 1
ATOM 6972 C CA . HIS A 1 921 ? 15.193 23.062 0.054 1.00 97.00 921 HIS A CA 1
ATOM 6973 C C . HIS A 1 921 ? 14.920 24.282 -0.819 1.00 97.00 921 HIS A C 1
ATOM 6975 O O . HIS A 1 921 ? 15.419 24.352 -1.943 1.00 97.00 921 HIS A O 1
ATOM 6981 N N . LEU A 1 922 ? 14.186 25.266 -0.305 1.00 96.81 922 LEU A N 1
ATOM 6982 C CA . LEU A 1 922 ? 14.001 26.558 -0.959 1.00 96.81 922 LEU A CA 1
ATOM 6983 C C . LEU A 1 922 ? 15.358 27.221 -1.241 1.00 96.81 922 LEU A C 1
ATOM 6985 O O . LEU A 1 922 ? 16.193 27.380 -0.347 1.00 96.81 922 LEU A O 1
ATOM 6989 N N . VAL A 1 923 ? 15.567 27.634 -2.491 1.00 96.19 923 VAL A N 1
ATOM 6990 C CA . VAL A 1 923 ? 16.799 28.291 -2.935 1.00 96.19 923 VAL A CA 1
ATOM 6991 C C . VAL A 1 923 ? 16.671 29.805 -2.751 1.00 96.19 923 VAL A C 1
ATOM 6993 O O . VAL A 1 923 ? 16.015 30.492 -3.539 1.00 96.19 923 VAL A O 1
ATOM 6996 N N . TYR A 1 924 ? 17.333 30.349 -1.730 1.00 91.62 924 TYR A N 1
ATOM 6997 C CA . TYR A 1 924 ? 17.454 31.790 -1.512 1.00 91.62 924 TYR A CA 1
ATOM 6998 C C . TYR A 1 924 ? 18.559 32.430 -2.368 1.00 91.62 924 TYR A C 1
ATOM 7000 O O . TYR A 1 924 ? 19.592 31.830 -2.673 1.00 91.62 924 TYR A O 1
ATOM 7008 N N . GLN A 1 925 ? 18.374 33.710 -2.703 1.00 81.44 925 GLN A N 1
ATOM 7009 C CA . GLN A 1 925 ? 19.460 34.605 -3.101 1.00 81.44 925 GLN A CA 1
ATOM 7010 C C . GLN A 1 925 ? 20.259 35.032 -1.868 1.00 81.44 925 GLN A C 1
ATOM 7012 O O . GLN A 1 925 ? 19.720 35.717 -0.993 1.00 81.44 925 GLN A O 1
ATOM 7017 N N . PHE A 1 926 ? 21.559 34.711 -1.857 1.00 69.19 926 PHE A N 1
ATOM 7018 C CA . PHE A 1 926 ? 22.536 35.182 -0.870 1.00 69.19 926 PHE A CA 1
ATOM 7019 C C . PHE A 1 926 ? 22.612 36.718 -0.860 1.00 69.19 926 PHE A C 1
ATOM 7021 O O . PHE A 1 926 ? 23.354 37.348 -1.613 1.00 69.19 926 PHE A O 1
ATOM 7028 N N . SER A 1 927 ? 21.772 37.319 -0.025 1.00 66.06 927 SER A N 1
ATOM 7029 C CA . SER A 1 927 ? 21.526 38.753 0.079 1.00 66.06 927 SER A CA 1
ATOM 7030 C C . SER A 1 927 ? 20.998 39.065 1.486 1.00 66.06 927 SER A C 1
ATOM 7032 O O . SER A 1 927 ? 20.381 38.188 2.096 1.00 66.06 927 SER A O 1
ATOM 7034 N N . PRO A 1 928 ? 21.166 40.294 2.012 1.00 60.12 928 PRO A N 1
ATOM 7035 C CA . PRO A 1 928 ? 20.745 40.629 3.379 1.00 60.12 928 PRO A CA 1
ATOM 7036 C C . PRO A 1 928 ? 19.247 40.439 3.672 1.00 60.12 928 PRO A C 1
ATOM 7038 O O . PRO A 1 928 ? 18.858 40.386 4.833 1.00 60.12 928 PRO A O 1
ATOM 7041 N N . ASN A 1 929 ? 18.411 40.333 2.632 1.00 65.44 929 ASN A N 1
ATOM 7042 C CA . ASN A 1 929 ? 16.950 40.332 2.736 1.00 65.44 929 ASN A CA 1
ATOM 7043 C C . ASN A 1 929 ? 16.310 38.946 2.494 1.00 65.44 929 ASN A C 1
ATOM 7045 O O . ASN A 1 929 ? 15.094 38.896 2.310 1.00 65.44 929 ASN A O 1
ATOM 7049 N N . LYS A 1 930 ? 17.101 37.858 2.419 1.00 71.94 930 LYS A N 1
ATOM 7050 C CA . LYS A 1 930 ? 16.660 36.456 2.203 1.00 71.94 930 LYS A CA 1
ATOM 7051 C C . LYS A 1 930 ? 15.453 36.308 1.254 1.00 71.94 930 LYS A C 1
ATOM 7053 O O . LYS A 1 930 ? 14.343 35.992 1.671 1.00 71.94 930 LYS A O 1
ATOM 7058 N N . GLN A 1 931 ? 15.642 36.598 -0.034 1.00 84.69 931 GLN A N 1
ATOM 7059 C CA . GLN A 1 931 ? 14.569 36.509 -1.040 1.00 84.69 931 GLN A CA 1
ATOM 7060 C C . GLN A 1 931 ? 14.717 35.248 -1.909 1.00 84.69 931 GLN A C 1
ATOM 7062 O O . GLN A 1 931 ? 15.852 34.915 -2.260 1.00 84.69 931 GLN A O 1
ATOM 7067 N N . PRO A 1 932 ? 13.627 34.548 -2.288 1.00 92.38 932 PRO A N 1
ATOM 7068 C CA . PRO A 1 932 ? 13.697 33.394 -3.187 1.00 92.38 932 PRO A CA 1
ATOM 7069 C C . PRO A 1 932 ? 14.382 33.715 -4.518 1.00 92.38 932 PRO A C 1
ATOM 7071 O O . PRO A 1 932 ? 14.235 34.810 -5.076 1.00 92.38 932 PRO A O 1
ATOM 7074 N N . ALA A 1 933 ? 15.143 32.757 -5.041 1.00 92.50 933 ALA A N 1
ATOM 7075 C CA . ALA A 1 933 ? 15.999 32.985 -6.191 1.00 92.50 933 ALA A CA 1
ATOM 7076 C C . ALA A 1 933 ? 15.215 33.161 -7.500 1.00 92.50 933 ALA A C 1
ATOM 7078 O O . ALA A 1 933 ? 14.692 32.216 -8.080 1.00 92.50 933 ALA A O 1
ATOM 7079 N N . ARG A 1 934 ? 15.239 34.384 -8.048 1.00 91.50 934 ARG A N 1
ATOM 7080 C CA . ARG A 1 934 ? 14.740 34.679 -9.410 1.00 91.50 934 ARG A CA 1
ATOM 7081 C C . ARG A 1 934 ? 15.662 34.162 -10.524 1.00 91.50 934 ARG A C 1
ATOM 7083 O O . ARG A 1 934 ? 15.307 34.222 -11.702 1.00 91.50 934 ARG A O 1
ATOM 7090 N N . SER A 1 935 ? 16.852 33.690 -10.163 1.00 92.19 935 SER A N 1
ATOM 7091 C CA . SER A 1 935 ? 17.845 33.139 -11.079 1.00 92.19 935 SER A CA 1
ATOM 7092 C C . SER A 1 935 ? 18.781 32.173 -10.357 1.00 92.19 935 SER A C 1
ATOM 7094 O O . SER A 1 935 ? 19.266 32.500 -9.273 1.00 92.19 935 SER A O 1
ATOM 7096 N N . LEU A 1 936 ? 19.098 31.052 -11.000 1.00 94.94 936 LEU A N 1
ATOM 7097 C CA . LEU A 1 936 ? 20.046 30.039 -10.543 1.00 94.94 936 LEU A CA 1
ATOM 7098 C C . LEU A 1 936 ? 21.107 29.795 -11.622 1.00 94.94 936 LEU A C 1
ATOM 7100 O O . LEU A 1 936 ? 20.778 29.766 -12.807 1.00 94.94 936 LEU A O 1
ATOM 7104 N N . LEU A 1 937 ? 22.353 29.570 -11.201 1.00 95.12 937 LEU A N 1
ATOM 7105 C CA . LEU A 1 937 ? 23.436 29.038 -12.030 1.00 95.12 937 LEU A CA 1
ATOM 7106 C C . LEU A 1 937 ? 24.262 28.064 -11.173 1.00 95.12 937 LEU A C 1
ATOM 7108 O O . LEU A 1 937 ? 25.161 28.485 -10.449 1.00 95.12 937 LEU A O 1
ATOM 7112 N N . ALA A 1 938 ? 23.909 26.778 -11.206 1.00 94.31 938 ALA A N 1
ATOM 7113 C CA . ALA A 1 938 ? 24.501 25.734 -10.362 1.00 94.31 938 ALA A CA 1
ATOM 7114 C C . ALA A 1 938 ? 24.415 24.355 -11.038 1.00 94.31 938 ALA A C 1
ATOM 7116 O O . ALA A 1 938 ? 23.527 24.115 -11.849 1.00 94.31 938 ALA A O 1
ATOM 7117 N N . ASN A 1 939 ? 25.333 23.439 -10.715 1.00 94.62 939 ASN A N 1
ATOM 7118 C CA . ASN A 1 939 ? 25.322 22.016 -11.114 1.00 94.62 939 ASN A CA 1
ATOM 7119 C C . ASN A 1 939 ? 25.270 21.694 -12.635 1.00 94.62 939 ASN A C 1
ATOM 7121 O O . ASN A 1 939 ? 25.158 20.527 -13.026 1.00 94.62 939 ASN A O 1
ATOM 7125 N N . GLY A 1 940 ? 25.433 22.696 -13.509 1.00 94.06 940 GLY A N 1
ATOM 7126 C CA . GLY A 1 940 ? 25.232 22.595 -14.967 1.00 94.06 940 GLY A CA 1
ATOM 7127 C C . GLY A 1 940 ? 23.826 23.000 -15.431 1.00 94.06 940 GLY A C 1
ATOM 7128 O O . GLY A 1 940 ? 23.420 22.685 -16.549 1.00 94.06 940 GLY A O 1
ATOM 7129 N N . VAL A 1 941 ? 23.072 23.684 -14.569 1.00 97.25 941 VAL A N 1
ATOM 7130 C CA . VAL A 1 941 ? 21.735 24.221 -14.816 1.00 97.25 941 VAL A CA 1
ATOM 7131 C C . VAL A 1 941 ? 21.764 25.746 -14.701 1.00 97.25 941 VAL A C 1
ATOM 7133 O O . VAL A 1 941 ? 22.320 26.295 -13.749 1.00 97.25 941 VAL A O 1
ATOM 7136 N N . THR A 1 942 ? 21.101 26.423 -15.640 1.00 97.75 942 THR A N 1
ATOM 7137 C CA . THR A 1 942 ? 20.675 27.820 -15.474 1.00 97.75 942 THR A CA 1
ATOM 7138 C C . THR A 1 942 ? 19.158 27.842 -15.375 1.00 97.75 942 THR A C 1
ATOM 7140 O O . THR A 1 942 ? 18.492 27.211 -16.194 1.00 97.75 942 THR A O 1
ATOM 7143 N N . ILE A 1 943 ? 18.608 28.597 -14.427 1.00 98.00 943 ILE A N 1
ATOM 7144 C CA . ILE A 1 943 ? 17.176 28.923 -14.357 1.00 98.00 943 ILE A CA 1
ATOM 7145 C C . ILE A 1 943 ? 17.067 30.444 -14.289 1.00 98.00 943 ILE A C 1
ATOM 7147 O O . ILE A 1 943 ? 17.811 31.079 -13.543 1.00 98.00 943 ILE A O 1
ATOM 7151 N N . ARG A 1 944 ? 16.145 31.045 -15.040 1.00 97.62 944 ARG A N 1
ATOM 7152 C CA . ARG A 1 944 ? 15.827 32.476 -14.955 1.00 97.62 944 ARG A CA 1
ATOM 7153 C C . ARG A 1 944 ? 14.319 32.672 -15.028 1.00 97.62 944 ARG A C 1
ATOM 7155 O O . ARG A 1 944 ? 13.690 32.186 -15.963 1.00 97.62 944 ARG A O 1
ATOM 7162 N N . VAL A 1 945 ? 13.758 33.405 -14.071 1.00 96.81 945 VAL A N 1
ATOM 7163 C CA . VAL A 1 945 ? 12.361 33.852 -14.115 1.00 96.81 945 VAL A CA 1
ATOM 7164 C C . VAL A 1 945 ? 12.279 35.075 -15.027 1.00 96.81 945 VAL A C 1
ATOM 7166 O O . VAL A 1 945 ? 12.845 36.119 -14.711 1.00 96.81 945 VAL A O 1
ATOM 7169 N N . ASP A 1 946 ? 11.607 34.934 -16.168 1.00 96.88 946 ASP A N 1
ATOM 7170 C CA . ASP A 1 946 ? 11.527 35.966 -17.206 1.00 96.88 946 ASP A CA 1
ATOM 7171 C C . ASP A 1 946 ? 10.366 36.936 -16.964 1.00 96.88 946 ASP A C 1
ATOM 7173 O O . ASP A 1 946 ? 10.532 38.151 -17.073 1.00 96.88 946 ASP A O 1
ATOM 7177 N N . SER A 1 947 ? 9.185 36.418 -16.615 1.00 96.44 947 SER A N 1
ATOM 7178 C CA . SER A 1 947 ? 8.018 37.238 -16.271 1.00 96.44 947 SER A CA 1
ATOM 7179 C C . SER A 1 947 ? 6.992 36.485 -15.421 1.00 96.44 947 SER A C 1
ATOM 7181 O O . SER A 1 947 ? 6.967 35.256 -15.385 1.00 96.44 947 SER A O 1
ATOM 7183 N N . ILE A 1 948 ? 6.119 37.241 -14.755 1.00 97.38 948 ILE A N 1
ATOM 7184 C CA . ILE A 1 948 ? 4.932 36.755 -14.043 1.00 97.38 948 ILE A CA 1
ATOM 7185 C C . ILE A 1 948 ? 3.733 37.545 -14.580 1.00 97.38 948 ILE A C 1
ATOM 7187 O O . ILE A 1 948 ? 3.776 38.776 -14.594 1.00 97.38 948 ILE A O 1
ATOM 7191 N N . ASN A 1 949 ? 2.669 36.862 -15.012 1.00 95.69 949 ASN A N 1
ATOM 7192 C CA . ASN A 1 949 ? 1.433 37.485 -15.482 1.00 95.69 949 ASN A CA 1
ATOM 7193 C C . ASN A 1 949 ? 0.230 37.097 -14.605 1.00 95.69 949 ASN A C 1
ATOM 7195 O O . ASN A 1 949 ? -0.406 36.052 -14.766 1.00 95.69 949 ASN A O 1
ATOM 7199 N N . ALA A 1 950 ? -0.130 38.030 -13.726 1.00 92.44 950 ALA A N 1
ATOM 7200 C CA . ALA A 1 950 ? -1.266 37.950 -12.815 1.00 92.44 950 ALA A CA 1
ATOM 7201 C C . ALA A 1 950 ? -2.647 37.844 -13.499 1.00 92.44 950 ALA A C 1
ATOM 7203 O O . ALA A 1 950 ? -3.606 37.425 -12.851 1.00 92.44 950 ALA A O 1
ATOM 7204 N N . SER A 1 951 ? -2.770 38.222 -14.778 1.00 92.06 951 SER A N 1
ATOM 7205 C CA . SER A 1 951 ? -4.047 38.177 -15.516 1.00 92.06 951 SER A CA 1
ATOM 7206 C C . SER A 1 951 ? -4.336 36.828 -16.182 1.00 92.06 951 SER A C 1
ATOM 7208 O O . SER A 1 951 ? -5.497 36.502 -16.406 1.00 92.06 951 SER A O 1
ATOM 7210 N N . SER A 1 952 ? -3.301 36.029 -16.466 1.00 94.06 952 SER A N 1
ATOM 7211 C CA . SER A 1 952 ? -3.418 34.720 -17.127 1.00 94.06 952 SER A CA 1
ATOM 7212 C C . SER A 1 952 ? -3.096 33.531 -16.221 1.00 94.06 952 SER A C 1
ATOM 7214 O O . SER A 1 952 ? -3.070 32.408 -16.710 1.00 94.06 952 SER A O 1
ATOM 7216 N N . ASN A 1 953 ? -2.828 33.756 -14.927 1.00 97.50 953 ASN A N 1
ATOM 7217 C CA . ASN A 1 953 ? -2.341 32.736 -13.984 1.00 97.50 953 ASN A CA 1
ATOM 7218 C C . ASN A 1 953 ? -1.059 32.017 -14.450 1.00 97.50 953 ASN A C 1
ATOM 7220 O O . ASN A 1 953 ? -0.843 30.855 -14.105 1.00 97.50 953 ASN A O 1
ATOM 7224 N N . THR A 1 954 ? -0.185 32.702 -15.197 1.00 98.19 954 THR A N 1
ATOM 7225 C CA . THR A 1 954 ? 1.049 32.103 -15.728 1.00 98.19 954 THR A CA 1
ATOM 7226 C C . THR A 1 954 ? 2.316 32.883 -15.390 1.00 98.19 954 THR A C 1
ATOM 7228 O O . THR A 1 954 ? 2.291 34.094 -15.177 1.00 98.19 954 THR A O 1
ATOM 7231 N N . ALA A 1 955 ? 3.447 32.181 -15.390 1.00 98.25 955 ALA A N 1
ATOM 7232 C CA . ALA A 1 955 ? 4.790 32.753 -15.339 1.00 98.25 955 ALA A CA 1
ATOM 7233 C C . ALA A 1 955 ? 5.658 32.151 -16.450 1.00 98.25 955 ALA A C 1
ATOM 7235 O O . ALA A 1 955 ? 5.359 31.070 -16.952 1.00 98.25 955 ALA A O 1
ATOM 7236 N N . THR A 1 956 ? 6.732 32.829 -16.848 1.00 98.38 956 THR A N 1
ATOM 7237 C CA . THR A 1 956 ? 7.685 32.313 -17.843 1.00 98.38 956 THR A CA 1
ATOM 7238 C C . THR A 1 956 ? 9.064 32.128 -17.231 1.00 98.38 956 THR A C 1
ATOM 7240 O O . THR A 1 956 ? 9.545 32.988 -16.490 1.00 98.38 956 THR A O 1
ATOM 7243 N N . VAL A 1 957 ? 9.684 30.983 -17.521 1.00 98.25 957 VAL A N 1
ATOM 7244 C CA . VAL A 1 957 ? 11.017 30.616 -17.032 1.00 98.25 957 VAL A CA 1
ATOM 7245 C C . VAL A 1 957 ? 11.877 30.079 -18.171 1.00 98.25 957 VAL A C 1
ATOM 7247 O O . VAL A 1 957 ? 11.454 29.195 -18.914 1.00 98.25 957 VAL A O 1
ATOM 7250 N N . THR A 1 958 ? 13.101 30.582 -18.301 1.00 98.44 958 THR A N 1
ATOM 7251 C CA . THR A 1 958 ? 14.109 30.054 -19.227 1.00 98.44 958 THR A CA 1
ATOM 7252 C C . THR A 1 958 ? 15.049 29.135 -18.469 1.00 98.44 958 THR A C 1
ATOM 7254 O O . THR A 1 958 ? 15.615 29.523 -17.445 1.00 98.44 958 THR A O 1
ATOM 7257 N N . ILE A 1 959 ? 15.217 27.917 -18.981 1.00 98.38 959 ILE A N 1
ATOM 7258 C CA . ILE A 1 959 ? 16.027 26.865 -18.370 1.00 98.38 959 ILE A CA 1
ATOM 7259 C C . ILE A 1 959 ? 17.064 26.381 -19.386 1.00 98.38 959 ILE A C 1
ATOM 7261 O O . ILE A 1 959 ? 16.725 26.079 -20.532 1.00 98.38 959 ILE A O 1
ATOM 7265 N N . THR A 1 960 ? 18.316 26.245 -18.949 1.00 97.81 960 THR A N 1
ATOM 7266 C CA . THR A 1 960 ? 19.349 25.468 -19.652 1.00 97.81 960 THR A CA 1
ATOM 7267 C C . THR A 1 960 ? 19.807 24.323 -18.761 1.00 97.81 960 THR A C 1
ATOM 7269 O O . THR A 1 960 ? 19.989 24.539 -17.566 1.00 97.81 960 THR A O 1
ATOM 7272 N N . ASN A 1 961 ? 20.057 23.137 -19.313 1.00 95.81 961 ASN A N 1
ATOM 7273 C CA . ASN A 1 961 ? 20.521 21.983 -18.543 1.00 95.81 961 ASN A CA 1
ATOM 7274 C C . ASN A 1 961 ? 21.529 21.137 -19.340 1.00 95.81 961 ASN A C 1
ATOM 7276 O O . ASN A 1 961 ? 21.207 20.586 -20.394 1.00 95.81 961 ASN A O 1
ATOM 7280 N N . GLU A 1 962 ? 22.745 21.003 -18.810 1.00 94.50 962 GLU A N 1
ATOM 7281 C CA . GLU A 1 962 ? 23.823 20.190 -19.381 1.00 94.50 962 GLU A CA 1
ATOM 7282 C C . GLU A 1 962 ? 23.557 18.680 -19.365 1.00 94.50 962 GLU A C 1
ATOM 7284 O O . GLU A 1 962 ? 24.192 17.957 -20.140 1.00 94.50 962 GLU A O 1
ATOM 7289 N N . ILE A 1 963 ? 22.663 18.181 -18.497 1.00 93.19 963 ILE A N 1
ATOM 7290 C CA . ILE A 1 963 ? 22.502 16.740 -18.246 1.00 93.19 963 ILE A CA 1
ATOM 7291 C C . ILE A 1 963 ? 22.228 15.943 -19.528 1.00 93.19 963 ILE A C 1
ATOM 7293 O O . ILE A 1 963 ? 22.702 14.818 -19.656 1.00 93.19 963 ILE A O 1
ATOM 7297 N N . VAL A 1 964 ? 21.565 16.546 -20.523 1.00 92.75 964 VAL A N 1
ATOM 7298 C CA . VAL A 1 964 ? 21.260 15.912 -21.819 1.00 92.75 964 VAL A CA 1
ATOM 7299 C C . VAL A 1 964 ? 22.510 15.408 -22.556 1.00 92.75 964 VAL A C 1
ATOM 7301 O O . VAL A 1 964 ? 22.427 14.449 -23.320 1.00 92.75 964 VAL A O 1
ATOM 7304 N N . ASN A 1 965 ? 23.678 16.004 -22.286 1.00 90.25 965 ASN A N 1
ATOM 7305 C CA . ASN A 1 965 ? 24.967 15.646 -22.884 1.00 90.25 965 ASN A CA 1
ATOM 7306 C C . ASN A 1 965 ? 25.833 14.720 -22.006 1.00 90.25 965 ASN A C 1
ATOM 7308 O O . ASN A 1 965 ? 26.877 14.248 -22.475 1.00 90.25 965 ASN A O 1
ATOM 7312 N N . ARG A 1 966 ? 25.434 14.477 -20.747 1.00 92.88 966 ARG A N 1
ATOM 7313 C CA . ARG A 1 966 ? 26.137 13.612 -19.782 1.00 92.88 966 ARG A CA 1
ATOM 7314 C C . ARG A 1 966 ? 25.824 12.129 -20.057 1.00 92.88 966 ARG A C 1
ATOM 7316 O O . ARG A 1 966 ? 24.828 11.805 -20.707 1.00 92.88 966 ARG A O 1
ATOM 7323 N N . CYS A 1 967 ? 26.691 11.231 -19.587 1.00 93.94 967 CYS A N 1
ATOM 7324 C CA . CYS A 1 967 ? 26.468 9.784 -19.673 1.00 93.94 967 CYS A CA 1
ATOM 7325 C C . CYS A 1 967 ? 25.463 9.312 -18.616 1.00 93.94 967 CYS A C 1
ATOM 7327 O O . CYS A 1 967 ? 25.390 9.897 -17.537 1.00 93.94 967 CYS A O 1
ATOM 7329 N N . VAL A 1 968 ? 24.716 8.249 -18.919 1.00 92.50 968 VAL A N 1
ATOM 7330 C CA . VAL A 1 968 ? 23.828 7.571 -17.956 1.00 92.50 968 VAL A CA 1
ATOM 7331 C C . VAL A 1 968 ? 24.637 6.792 -16.914 1.00 92.50 968 VAL A C 1
ATOM 7333 O O . VAL A 1 968 ? 25.795 6.445 -17.157 1.00 92.50 968 VAL A O 1
ATOM 7336 N N . MET A 1 969 ? 24.036 6.517 -15.752 1.00 87.56 969 MET A N 1
ATOM 73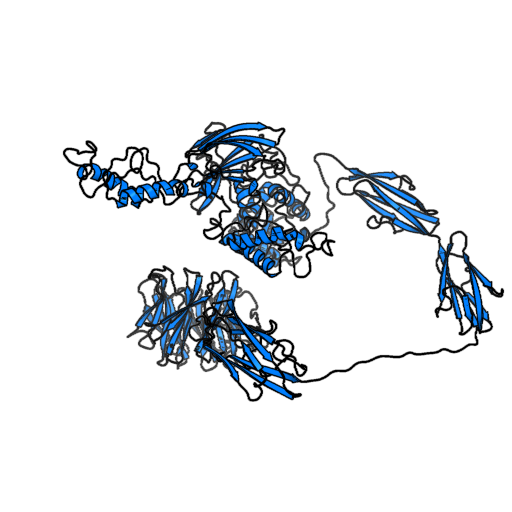37 C CA . MET A 1 969 ? 24.692 5.802 -14.651 1.00 87.56 969 MET A CA 1
ATOM 7338 C C . MET A 1 969 ? 25.353 4.496 -15.132 1.00 87.56 969 MET A C 1
ATOM 7340 O O . MET A 1 969 ? 24.783 3.751 -15.927 1.00 87.56 969 MET A O 1
ATOM 7344 N N . GLY A 1 970 ? 26.583 4.241 -14.674 1.00 88.19 970 GLY A N 1
ATOM 7345 C CA . GLY A 1 970 ? 27.420 3.120 -15.127 1.00 88.19 970 GLY A CA 1
ATOM 7346 C C . GLY A 1 970 ? 28.297 3.413 -16.356 1.00 88.19 970 GLY A C 1
ATOM 7347 O O . GLY A 1 970 ? 29.227 2.651 -16.624 1.00 88.19 970 GLY A O 1
ATOM 7348 N N . TYR A 1 971 ? 28.075 4.529 -17.062 1.00 93.50 971 TYR A N 1
ATOM 7349 C CA . TYR A 1 971 ? 28.872 4.949 -18.219 1.00 93.50 971 TYR A CA 1
ATOM 7350 C C . TYR A 1 971 ? 29.676 6.227 -17.945 1.00 93.50 971 TYR A C 1
ATOM 7352 O O . TYR A 1 971 ? 29.300 7.085 -17.150 1.00 93.50 971 TYR A O 1
ATOM 7360 N N . VAL A 1 972 ? 30.801 6.359 -18.642 1.00 94.31 972 VAL A N 1
ATOM 7361 C CA . VAL A 1 972 ? 31.738 7.489 -18.579 1.00 94.31 972 VAL A CA 1
ATOM 7362 C C . VAL A 1 972 ? 32.158 7.895 -19.990 1.00 94.31 972 VAL A C 1
ATOM 7364 O O . VAL A 1 972 ? 32.092 7.087 -20.915 1.00 94.31 972 VAL A O 1
ATOM 7367 N N . TRP A 1 973 ? 32.625 9.130 -20.177 1.00 95.38 973 TRP A N 1
ATOM 7368 C CA . TRP A 1 973 ? 33.223 9.538 -21.450 1.00 95.38 973 TRP A CA 1
ATOM 7369 C C . TRP A 1 973 ? 34.448 8.674 -21.781 1.00 95.38 973 TRP A C 1
ATOM 7371 O O . TRP A 1 973 ? 35.271 8.398 -20.912 1.00 95.38 973 TRP A O 1
ATOM 7381 N N . ARG A 1 974 ? 34.586 8.261 -23.042 1.00 94.94 974 ARG A N 1
ATOM 7382 C CA . ARG A 1 974 ? 35.685 7.419 -23.535 1.00 94.94 974 ARG A CA 1
ATOM 7383 C C . ARG A 1 974 ? 37.045 8.112 -23.470 1.00 94.94 974 ARG A C 1
ATOM 7385 O O . ARG A 1 974 ? 38.042 7.439 -23.220 1.00 94.94 974 ARG A O 1
ATOM 7392 N N . GLU A 1 975 ? 37.069 9.436 -23.638 1.00 93.56 975 GLU A N 1
ATOM 7393 C CA . GLU A 1 975 ? 38.254 10.288 -23.463 1.00 93.56 975 GLU A CA 1
ATOM 7394 C C . GLU A 1 975 ? 39.458 9.839 -24.315 1.00 93.56 975 GLU A C 1
ATOM 7396 O O . GLU A 1 975 ? 40.617 9.960 -23.909 1.00 93.56 975 GLU A O 1
ATOM 7401 N N . ALA A 1 976 ? 39.200 9.354 -25.539 1.00 90.50 976 ALA A N 1
ATOM 7402 C CA . ALA A 1 976 ? 40.252 9.063 -26.515 1.00 90.50 976 ALA A CA 1
ATOM 7403 C C . ALA A 1 976 ? 41.072 10.317 -26.876 1.00 90.50 976 ALA A C 1
ATOM 7405 O O . ALA A 1 976 ? 42.245 10.206 -27.233 1.00 90.50 976 ALA A O 1
ATOM 7406 N N . ASN A 1 977 ? 40.486 11.505 -26.714 1.00 88.50 977 ASN A N 1
ATOM 7407 C CA . ASN A 1 977 ? 41.175 12.777 -26.506 1.00 88.50 977 ASN A CA 1
ATOM 7408 C C . ASN A 1 977 ? 40.292 13.695 -25.623 1.00 88.50 977 ASN A C 1
ATOM 7410 O O . ASN A 1 977 ? 39.300 13.250 -25.046 1.00 88.50 977 ASN A O 1
ATOM 7414 N N . THR A 1 978 ? 40.622 14.985 -25.519 1.00 86.38 978 THR A N 1
ATOM 7415 C CA . THR A 1 978 ? 39.868 15.960 -24.706 1.00 86.38 978 THR A CA 1
ATOM 7416 C C . THR A 1 978 ? 38.445 16.254 -25.206 1.00 86.38 978 THR A C 1
ATOM 7418 O O . THR A 1 978 ? 37.593 16.632 -24.395 1.00 86.38 978 THR A O 1
ATOM 7421 N N . ILE A 1 979 ? 38.169 16.069 -26.504 1.00 87.88 979 ILE A N 1
ATOM 7422 C CA . ILE A 1 979 ? 36.873 16.352 -27.150 1.00 87.88 979 ILE A CA 1
ATOM 7423 C C . ILE A 1 979 ? 36.012 15.098 -27.385 1.00 87.88 979 ILE A C 1
ATOM 7425 O O . ILE A 1 979 ? 34.823 15.224 -27.662 1.00 87.88 979 ILE A O 1
ATOM 7429 N N . ASP A 1 980 ? 36.570 13.894 -27.238 1.00 92.38 980 ASP A N 1
ATOM 7430 C CA . ASP A 1 980 ? 35.842 12.628 -27.353 1.00 92.38 980 ASP A CA 1
ATOM 7431 C C . ASP A 1 980 ? 34.938 12.383 -26.133 1.00 92.38 980 ASP A C 1
ATOM 7433 O O . ASP A 1 980 ? 35.391 11.965 -25.063 1.00 92.38 980 ASP A O 1
ATOM 7437 N N . LYS A 1 981 ? 33.642 12.669 -26.301 1.00 92.31 981 LYS A N 1
ATOM 7438 C CA . LYS A 1 981 ? 32.609 12.562 -25.253 1.00 92.31 981 LYS A CA 1
ATOM 7439 C C . LYS A 1 981 ? 31.689 11.345 -25.400 1.00 92.31 981 LYS A C 1
ATOM 7441 O O . LYS A 1 981 ? 30.655 11.302 -24.743 1.00 92.31 981 LYS A O 1
ATOM 7446 N N . VAL A 1 982 ? 32.049 10.371 -26.239 1.00 95.75 982 VAL A N 1
ATOM 7447 C CA . VAL A 1 982 ? 31.266 9.137 -26.431 1.00 95.75 982 VAL A CA 1
ATOM 7448 C C . VAL A 1 982 ? 31.195 8.336 -25.130 1.00 95.75 982 VAL A C 1
ATOM 7450 O O . VAL A 1 982 ? 32.217 8.132 -24.476 1.00 95.75 982 VAL A O 1
ATOM 7453 N N . CYS A 1 983 ? 30.005 7.888 -24.741 1.00 95.94 983 CYS A N 1
ATOM 7454 C CA . CYS A 1 983 ? 29.772 7.192 -23.478 1.00 95.94 983 CYS A CA 1
ATOM 7455 C C . CYS A 1 983 ? 30.066 5.685 -23.580 1.00 95.94 983 CYS A C 1
ATOM 7457 O O . CYS A 1 983 ? 29.517 4.961 -24.413 1.00 95.94 983 CYS A O 1
ATOM 7459 N N . VAL A 1 984 ? 30.937 5.194 -22.699 1.00 96.50 984 VAL A N 1
ATOM 7460 C CA . VAL A 1 984 ? 31.436 3.809 -22.648 1.00 96.50 984 VAL A CA 1
ATOM 7461 C C . VAL A 1 984 ? 31.576 3.330 -21.201 1.00 96.50 984 VAL A C 1
ATOM 7463 O O . VAL A 1 984 ? 31.449 4.114 -20.263 1.00 96.50 984 VAL A O 1
ATOM 7466 N N . THR A 1 985 ? 31.838 2.041 -20.990 1.00 96.31 985 THR A N 1
ATOM 7467 C CA . THR A 1 985 ? 32.075 1.516 -19.636 1.00 96.31 985 THR A CA 1
ATOM 7468 C C . THR A 1 985 ? 33.431 1.993 -19.077 1.00 96.31 985 THR A C 1
ATOM 7470 O O . THR A 1 985 ? 34.360 2.271 -19.847 1.00 96.31 985 THR A O 1
ATOM 7473 N N . PRO A 1 986 ? 33.616 2.041 -17.741 1.00 95.50 986 PRO A N 1
ATOM 7474 C CA . PRO A 1 986 ? 34.904 2.376 -17.120 1.00 95.50 986 PRO A CA 1
ATOM 7475 C C . PRO A 1 986 ? 36.078 1.502 -17.598 1.00 95.50 986 PRO A C 1
ATOM 7477 O O . PRO A 1 986 ? 37.214 1.981 -17.695 1.00 95.50 986 PRO A O 1
ATOM 7480 N N . THR A 1 987 ? 35.798 0.246 -17.960 1.00 96.19 987 THR A N 1
ATOM 7481 C CA . THR A 1 987 ? 36.751 -0.690 -18.572 1.00 96.19 987 THR A CA 1
ATOM 7482 C C . THR A 1 987 ? 37.213 -0.201 -19.945 1.00 96.19 987 THR A C 1
ATOM 7484 O O . THR A 1 987 ? 38.416 -0.067 -20.167 1.00 96.19 987 THR A O 1
ATOM 7487 N N . ILE A 1 988 ? 36.284 0.163 -20.839 1.00 96.00 988 ILE A N 1
ATOM 7488 C CA . ILE A 1 988 ? 36.603 0.657 -22.191 1.00 96.00 988 ILE A CA 1
ATOM 7489 C C . ILE A 1 988 ? 37.347 2.001 -22.128 1.00 96.00 988 ILE A C 1
ATOM 7491 O O . ILE A 1 988 ? 38.320 2.194 -22.860 1.00 96.00 988 ILE A O 1
ATOM 7495 N N . ARG A 1 989 ? 36.993 2.908 -21.204 1.00 96.12 989 ARG A N 1
ATOM 7496 C CA . ARG A 1 989 ? 37.780 4.138 -20.954 1.00 96.12 989 ARG A CA 1
ATOM 7497 C C . ARG A 1 989 ? 39.216 3.820 -20.524 1.00 96.12 989 ARG A C 1
ATOM 7499 O O . ARG A 1 989 ? 40.162 4.512 -20.893 1.00 96.12 989 ARG A O 1
ATOM 7506 N N . THR A 1 990 ? 39.413 2.764 -19.741 1.00 96.31 990 THR A N 1
ATOM 7507 C CA . THR A 1 990 ? 40.748 2.352 -19.280 1.00 96.31 990 THR A CA 1
ATOM 7508 C C . THR A 1 990 ? 41.561 1.698 -20.399 1.00 96.31 990 THR A C 1
ATOM 7510 O O . THR A 1 990 ? 42.713 2.082 -20.596 1.00 96.31 990 THR A O 1
ATOM 7513 N N . GLN A 1 991 ? 40.943 0.841 -21.217 1.00 95.31 991 GLN A N 1
ATOM 7514 C CA . GLN A 1 991 ? 41.533 0.331 -22.459 1.00 95.31 991 GLN A CA 1
ATOM 7515 C C . GLN A 1 991 ? 41.935 1.471 -23.410 1.00 95.31 991 GLN A C 1
ATOM 7517 O O . GLN A 1 991 ? 43.058 1.489 -23.903 1.00 95.31 991 GLN A O 1
ATOM 7522 N N . THR A 1 992 ? 41.055 2.452 -23.627 1.00 95.25 992 THR A N 1
ATOM 7523 C CA . THR A 1 992 ? 41.295 3.592 -24.531 1.00 95.25 992 THR A CA 1
ATOM 7524 C C . THR A 1 992 ? 42.527 4.403 -24.107 1.00 95.25 992 THR A C 1
ATOM 7526 O O . THR A 1 992 ? 43.353 4.774 -24.945 1.00 95.25 992 THR A O 1
ATOM 7529 N N . ARG A 1 993 ? 42.697 4.635 -22.798 1.00 95.06 993 ARG A N 1
ATOM 7530 C CA . ARG A 1 993 ? 43.874 5.322 -22.238 1.00 95.06 993 ARG A CA 1
ATOM 7531 C C . ARG A 1 993 ? 45.165 4.517 -22.434 1.00 95.06 993 ARG A C 1
ATOM 7533 O O . ARG A 1 993 ? 46.190 5.100 -22.780 1.00 95.06 993 ARG A O 1
ATOM 7540 N N . GLU A 1 994 ? 45.115 3.194 -22.289 1.00 95.44 994 GLU A N 1
ATOM 7541 C CA . GLU A 1 994 ? 46.261 2.310 -22.551 1.00 95.44 994 GLU A CA 1
ATOM 7542 C C . GLU A 1 994 ? 46.609 2.224 -24.050 1.00 95.44 994 GLU A C 1
ATOM 7544 O O . GLU A 1 994 ? 47.779 2.242 -24.430 1.00 95.44 994 GLU A O 1
ATOM 7549 N N . GLU A 1 995 ? 45.608 2.219 -24.932 1.00 94.94 995 GLU A N 1
ATOM 7550 C CA . GLU A 1 995 ? 45.806 2.308 -26.382 1.00 94.94 995 GLU A CA 1
ATOM 7551 C C . GLU A 1 995 ? 46.474 3.621 -26.797 1.00 94.94 995 GLU A C 1
ATOM 7553 O O . GLU A 1 995 ? 47.398 3.601 -27.612 1.00 94.94 995 GLU A O 1
ATOM 7558 N N . ASN A 1 996 ? 46.069 4.741 -26.190 1.00 94.12 996 ASN A N 1
ATOM 7559 C CA . ASN A 1 996 ? 46.722 6.035 -26.376 1.00 94.12 996 ASN A CA 1
ATOM 7560 C C . ASN A 1 996 ? 48.180 6.006 -25.879 1.00 94.12 996 ASN A C 1
ATOM 7562 O O . ASN A 1 996 ? 49.075 6.468 -26.587 1.00 94.12 996 ASN A O 1
ATOM 7566 N N . ARG A 1 997 ? 48.447 5.412 -24.706 1.00 94.94 997 ARG A N 1
ATOM 7567 C CA . ARG A 1 997 ? 49.809 5.256 -24.156 1.00 94.94 997 ARG A CA 1
ATOM 7568 C C . ARG A 1 997 ? 50.716 4.421 -25.070 1.00 94.94 997 ARG A C 1
ATOM 7570 O O . ARG A 1 997 ? 51.899 4.722 -25.214 1.00 94.94 997 ARG A O 1
ATOM 7577 N N . LEU A 1 998 ? 50.164 3.388 -25.708 1.00 94.44 998 LEU A N 1
ATOM 7578 C CA . LEU A 1 998 ? 50.876 2.507 -2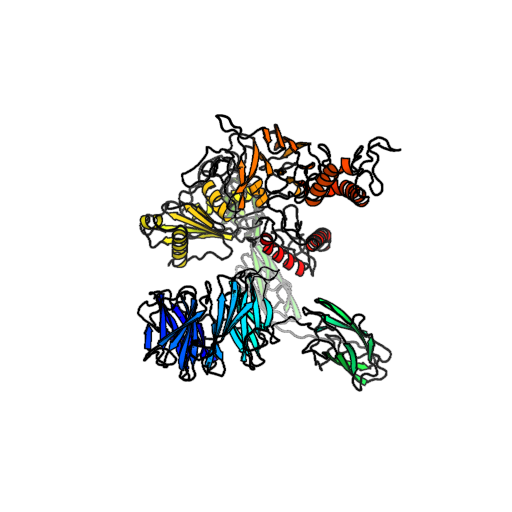6.640 1.00 94.44 998 LEU A CA 1
ATOM 7579 C C . LEU A 1 998 ? 50.899 3.013 -28.096 1.00 94.44 998 LEU A C 1
ATOM 7581 O O . LEU A 1 998 ? 51.515 2.371 -28.947 1.00 94.44 998 LEU A O 1
ATOM 7585 N N . ALA A 1 999 ? 50.282 4.157 -28.409 1.00 88.44 999 ALA A N 1
ATOM 7586 C CA . ALA A 1 999 ? 50.161 4.656 -29.782 1.00 88.44 999 ALA A CA 1
ATOM 7587 C C . ALA A 1 999 ? 51.523 4.779 -30.492 1.00 88.44 999 ALA A C 1
ATOM 7589 O O . ALA A 1 999 ? 51.688 4.300 -31.615 1.00 88.44 999 ALA A O 1
ATOM 7590 N N . ALA A 1 1000 ? 52.519 5.360 -29.816 1.00 87.12 1000 ALA A N 1
ATOM 7591 C CA . ALA A 1 1000 ? 53.860 5.556 -30.365 1.00 87.12 1000 ALA A CA 1
ATOM 7592 C C . ALA A 1 1000 ? 54.613 4.234 -30.603 1.00 87.12 1000 ALA A C 1
ATOM 7594 O O . ALA A 1 1000 ? 55.271 4.079 -31.629 1.00 87.12 1000 ALA A O 1
ATOM 7595 N N . SER A 1 1001 ? 54.485 3.244 -29.709 1.00 91.19 1001 SER A N 1
ATOM 7596 C CA . SER A 1 1001 ? 55.178 1.953 -29.862 1.00 91.19 1001 SER A CA 1
ATOM 7597 C C . SER A 1 1001 ? 54.577 1.073 -30.966 1.00 91.19 1001 SER A C 1
ATOM 7599 O O . SER A 1 1001 ? 55.255 0.172 -31.469 1.00 91.19 1001 SER A O 1
ATOM 7601 N N . ARG A 1 1002 ? 53.336 1.357 -31.385 1.00 93.69 1002 ARG A N 1
ATOM 7602 C CA . ARG A 1 1002 ? 52.595 0.653 -32.447 1.00 93.69 1002 ARG A CA 1
ATOM 7603 C C . ARG A 1 1002 ? 52.679 1.323 -33.831 1.00 93.69 1002 ARG A C 1
ATOM 7605 O O . ARG A 1 1002 ? 52.252 0.716 -34.812 1.00 93.69 1002 ARG A O 1
ATOM 7612 N N . ARG A 1 1003 ? 53.250 2.528 -33.938 1.00 92.56 1003 ARG A N 1
ATOM 7613 C CA . ARG A 1 1003 ? 53.539 3.215 -35.214 1.00 92.56 1003 ARG A CA 1
ATOM 7614 C C . ARG A 1 1003 ? 54.860 2.746 -35.831 1.00 92.56 1003 ARG A C 1
ATOM 7616 O O . ARG A 1 1003 ? 55.739 2.235 -35.134 1.00 92.56 1003 ARG A O 1
ATOM 7623 N N . SER A 1 1004 ? 54.995 2.894 -37.146 1.00 87.94 1004 SER A N 1
ATOM 7624 C CA . SER A 1 1004 ? 56.239 2.633 -37.874 1.00 87.94 1004 SER A CA 1
ATOM 7625 C C . SER A 1 1004 ? 57.301 3.691 -37.519 1.00 87.94 1004 SER A C 1
ATOM 7627 O O . SER A 1 1004 ? 57.012 4.879 -37.670 1.00 87.94 1004 SER A O 1
ATOM 7629 N N . PRO A 1 1005 ? 58.526 3.318 -37.088 1.00 81.56 1005 PRO A N 1
ATOM 7630 C CA . PRO A 1 1005 ? 59.548 4.285 -36.659 1.00 81.56 1005 PRO A CA 1
ATOM 7631 C C . PRO A 1 1005 ? 59.983 5.299 -37.727 1.00 81.56 1005 PRO A C 1
ATOM 7633 O O . PRO A 1 1005 ? 60.511 6.352 -37.390 1.00 81.56 1005 PRO A O 1
ATOM 7636 N N . THR A 1 1006 ? 59.771 4.983 -39.006 1.00 84.25 1006 THR A N 1
ATOM 7637 C CA . THR A 1 1006 ? 60.132 5.817 -40.166 1.00 84.25 1006 THR A CA 1
ATOM 7638 C C . THR A 1 1006 ? 58.903 6.320 -40.934 1.00 84.25 1006 THR A C 1
ATOM 7640 O O . THR A 1 1006 ? 59.029 6.745 -42.080 1.00 84.25 1006 THR A O 1
ATOM 7643 N N . GLY A 1 1007 ? 57.699 6.209 -40.359 1.00 76.56 1007 GLY A N 1
ATOM 7644 C CA . GLY A 1 1007 ? 56.446 6.356 -41.107 1.00 76.56 1007 GLY A CA 1
ATOM 7645 C C . GLY A 1 1007 ? 56.254 5.245 -42.150 1.00 76.56 1007 GLY A C 1
ATOM 7646 O O . GLY A 1 1007 ? 56.838 4.162 -42.045 1.00 76.56 1007 GLY A O 1
ATOM 7647 N N . GLY A 1 1008 ? 55.415 5.493 -43.154 1.00 83.62 1008 GLY A N 1
ATOM 7648 C CA . GLY A 1 1008 ? 55.123 4.537 -44.225 1.00 83.62 1008 GLY A CA 1
ATOM 7649 C C . GLY A 1 1008 ? 54.219 5.125 -45.317 1.00 83.62 1008 GLY A C 1
ATOM 7650 O O . GLY A 1 1008 ? 54.060 6.346 -45.376 1.00 83.62 1008 GLY A O 1
ATOM 7651 N N . PRO A 1 1009 ? 53.607 4.289 -46.183 1.00 80.31 1009 PRO A N 1
ATOM 7652 C CA . PRO A 1 1009 ? 52.820 4.748 -47.336 1.00 80.31 1009 PRO A CA 1
ATOM 7653 C C . PRO A 1 1009 ? 51.566 5.569 -46.986 1.00 80.31 1009 PRO A C 1
ATOM 7655 O O . PRO A 1 1009 ? 51.007 6.209 -47.870 1.00 80.31 1009 PRO A O 1
ATOM 7658 N N . TYR A 1 1010 ? 51.148 5.594 -45.716 1.00 81.75 1010 TYR A N 1
ATOM 7659 C CA . TYR A 1 1010 ? 50.028 6.399 -45.212 1.00 81.75 1010 TYR A CA 1
ATOM 7660 C C . TYR A 1 1010 ? 50.502 7.573 -44.331 1.00 81.75 1010 TYR A C 1
ATOM 7662 O O . TYR A 1 1010 ? 49.760 8.081 -43.494 1.00 81.75 1010 TYR A O 1
ATOM 7670 N N . GLY A 1 1011 ? 51.759 8.004 -44.498 1.00 86.31 1011 GLY A N 1
ATOM 7671 C CA . GLY A 1 1011 ? 52.358 9.122 -43.766 1.00 86.31 1011 GLY A CA 1
ATOM 7672 C C . GLY A 1 1011 ? 53.022 8.723 -42.436 1.00 86.31 1011 GLY A C 1
ATOM 7673 O O . GLY A 1 1011 ? 53.272 7.534 -42.193 1.00 86.31 1011 GLY A O 1
ATOM 7674 N N . PRO A 1 1012 ? 53.346 9.700 -41.565 1.00 84.75 1012 PRO A N 1
ATOM 7675 C CA . PRO A 1 1012 ? 54.104 9.464 -40.330 1.00 84.75 1012 PRO A CA 1
ATOM 7676 C C . PRO A 1 1012 ? 53.344 8.605 -39.308 1.00 84.75 1012 PRO A C 1
ATOM 7678 O O . PRO A 1 1012 ? 53.962 7.847 -38.565 1.00 84.75 1012 PRO A O 1
ATOM 7681 N N . ASP A 1 1013 ? 52.011 8.651 -39.317 1.00 88.94 1013 ASP A N 1
ATOM 7682 C CA . ASP A 1 1013 ? 51.153 7.887 -38.404 1.00 88.94 1013 ASP A CA 1
ATOM 7683 C C . ASP A 1 1013 ? 50.913 6.429 -38.855 1.00 88.94 1013 ASP A C 1
ATOM 7685 O O . ASP A 1 1013 ? 50.112 5.723 -38.239 1.00 88.94 1013 ASP A O 1
ATOM 7689 N N . THR A 1 1014 ? 51.583 5.954 -39.916 1.00 92.75 1014 THR A N 1
ATOM 7690 C CA . THR A 1 1014 ? 51.420 4.582 -40.435 1.00 92.75 1014 THR A CA 1
ATOM 7691 C C . THR A 1 1014 ? 51.671 3.541 -39.337 1.00 92.75 1014 THR A C 1
ATOM 7693 O O . THR A 1 1014 ? 52.744 3.509 -38.728 1.00 92.75 1014 THR A O 1
ATOM 7696 N N . CYS A 1 1015 ? 50.702 2.655 -39.099 1.00 93.44 1015 CYS A N 1
ATOM 7697 C CA . CYS A 1 1015 ? 50.820 1.593 -38.101 1.00 93.44 1015 CYS A CA 1
ATOM 7698 C C . CYS A 1 1015 ? 51.776 0.468 -38.527 1.00 93.44 1015 CYS A C 1
ATOM 7700 O O . CYS A 1 1015 ? 51.978 0.204 -39.712 1.00 93.44 1015 CYS A O 1
ATOM 7702 N N . LYS A 1 1016 ? 52.343 -0.231 -37.538 1.00 92.88 1016 LYS A N 1
ATOM 7703 C CA . LYS A 1 1016 ? 53.045 -1.506 -37.747 1.00 92.88 1016 LYS A CA 1
ATOM 7704 C C . LYS A 1 1016 ? 52.074 -2.593 -38.244 1.00 92.88 1016 LYS A C 1
ATOM 7706 O O . LYS A 1 1016 ? 50.878 -2.505 -37.958 1.00 92.88 1016 LYS A O 1
ATOM 7711 N N . PRO A 1 1017 ? 52.573 -3.654 -38.912 1.00 88.06 1017 PRO A N 1
ATOM 7712 C CA . PRO A 1 1017 ? 51.783 -4.847 -39.210 1.00 88.06 1017 PRO A CA 1
ATOM 7713 C C . PRO A 1 1017 ? 51.022 -5.371 -37.982 1.00 88.06 1017 PRO A C 1
ATOM 7715 O O . PRO A 1 1017 ? 51.497 -5.249 -36.852 1.00 88.06 1017 PRO A O 1
ATOM 7718 N N . SER A 1 1018 ? 49.838 -5.939 -38.220 1.00 89.81 1018 SER A N 1
ATOM 7719 C CA . SER A 1 1018 ? 48.854 -6.363 -37.204 1.00 89.81 1018 SER A CA 1
ATOM 7720 C C . SER A 1 1018 ? 48.156 -5.243 -36.409 1.00 89.81 1018 SER A C 1
ATOM 7722 O O . SER A 1 1018 ? 47.317 -5.550 -35.562 1.00 89.81 1018 SER A O 1
ATOM 7724 N N . PHE A 1 1019 ? 48.412 -3.963 -36.707 1.00 94.19 1019 PHE A N 1
ATOM 7725 C CA . PHE A 1 1019 ? 47.690 -2.818 -36.136 1.00 94.19 1019 PHE A CA 1
ATOM 7726 C C . PHE A 1 1019 ? 47.009 -1.973 -37.225 1.00 94.19 1019 PHE A C 1
ATOM 7728 O O . PHE A 1 1019 ? 47.470 -1.903 -38.363 1.00 94.19 1019 PHE A O 1
ATOM 7735 N N . VAL A 1 1020 ? 45.917 -1.305 -36.857 1.00 94.44 1020 VAL A N 1
ATOM 7736 C CA . VAL A 1 1020 ? 45.157 -0.353 -37.688 1.00 94.44 1020 VAL A CA 1
ATOM 7737 C C . VAL A 1 1020 ? 44.942 0.948 -36.915 1.00 94.44 1020 VAL A C 1
ATOM 7739 O O . VAL A 1 1020 ? 45.078 0.957 -35.692 1.00 94.44 1020 VAL A O 1
ATOM 7742 N N . TRP A 1 1021 ? 44.585 2.043 -37.588 1.00 95.62 1021 TRP A N 1
ATOM 7743 C CA . TRP A 1 1021 ? 44.043 3.210 -36.886 1.00 95.62 1021 TRP A CA 1
ATOM 7744 C C . TRP A 1 1021 ? 42.727 2.839 -36.186 1.00 95.62 1021 TRP A C 1
ATOM 7746 O O . TRP A 1 1021 ? 41.958 2.016 -36.688 1.00 95.62 1021 TRP A O 1
ATOM 7756 N N . ARG A 1 1022 ? 42.485 3.416 -35.007 1.00 94.88 1022 ARG A N 1
ATOM 7757 C CA . ARG A 1 1022 ? 41.278 3.160 -34.210 1.00 94.88 1022 ARG A CA 1
ATOM 7758 C C . ARG A 1 1022 ? 40.033 3.791 -34.824 1.00 94.88 1022 ARG A C 1
ATOM 7760 O O . ARG A 1 1022 ? 38.962 3.204 -34.705 1.00 94.88 1022 ARG A O 1
ATOM 7767 N N . GLU A 1 1023 ? 40.185 4.926 -35.512 1.00 93.31 1023 GLU A N 1
ATOM 7768 C CA . GLU A 1 1023 ? 39.117 5.584 -36.279 1.00 93.31 1023 GLU A CA 1
ATOM 7769 C C . GLU A 1 1023 ? 37.866 5.905 -35.424 1.00 93.31 1023 GLU A C 1
ATOM 7771 O O . GLU A 1 1023 ? 36.743 5.914 -35.926 1.00 93.31 1023 GLU A O 1
ATOM 7776 N N . ALA A 1 1024 ? 38.044 6.182 -34.120 1.00 90.75 1024 ALA A N 1
ATOM 7777 C CA . ALA A 1 1024 ? 36.943 6.485 -33.199 1.00 90.75 1024 ALA A CA 1
ATOM 7778 C C . ALA A 1 1024 ? 36.253 7.829 -33.498 1.00 90.75 1024 ALA A C 1
ATOM 7780 O O . ALA A 1 1024 ? 35.107 8.038 -33.110 1.00 90.75 1024 ALA A O 1
ATOM 7781 N N . PHE A 1 1025 ? 36.942 8.739 -34.183 1.00 91.81 1025 PHE A N 1
ATOM 7782 C CA . PHE A 1 1025 ? 36.433 10.004 -34.713 1.00 91.81 1025 PHE A CA 1
ATOM 7783 C C . PHE A 1 1025 ? 37.365 10.478 -35.845 1.00 91.81 1025 PHE A C 1
ATOM 7785 O O . PHE A 1 1025 ? 38.425 9.892 -36.080 1.00 91.81 1025 PHE A O 1
ATOM 7792 N N . SER A 1 1026 ? 36.980 11.540 -36.560 1.00 90.50 1026 SER A N 1
ATOM 7793 C CA . SER A 1 1026 ? 37.791 12.095 -37.654 1.00 90.50 1026 SER A CA 1
ATOM 7794 C C . SER A 1 1026 ? 39.176 12.538 -37.156 1.00 90.50 1026 SER A C 1
ATOM 7796 O O . SER A 1 1026 ? 39.273 13.413 -36.296 1.00 90.50 1026 SER A O 1
ATOM 7798 N N . GLY A 1 1027 ? 40.241 11.922 -37.682 1.00 88.06 1027 GLY A N 1
ATOM 7799 C CA . GLY A 1 1027 ? 41.633 12.165 -37.274 1.00 88.06 1027 GLY A CA 1
ATOM 7800 C C . GLY A 1 1027 ? 42.181 11.260 -36.157 1.00 88.06 1027 GLY A C 1
ATOM 7801 O O . GLY A 1 1027 ? 43.309 11.473 -35.714 1.00 88.06 1027 GLY A O 1
ATOM 7802 N N . ASP A 1 1028 ? 41.443 10.243 -35.691 1.00 92.75 1028 ASP A N 1
ATOM 7803 C CA . ASP A 1 1028 ? 41.919 9.295 -34.666 1.00 92.75 1028 ASP A CA 1
ATOM 7804 C C . ASP A 1 1028 ? 42.907 8.242 -35.222 1.00 92.75 1028 ASP A C 1
ATOM 7806 O O . ASP A 1 1028 ? 42.598 7.054 -35.363 1.00 92.75 1028 ASP A O 1
ATOM 7810 N N . HIS A 1 1029 ? 44.131 8.680 -35.528 1.00 92.94 1029 HIS A N 1
ATOM 7811 C CA . HIS A 1 1029 ? 45.224 7.836 -36.033 1.00 92.94 1029 HIS A CA 1
ATOM 7812 C C . HIS A 1 1029 ? 45.985 7.073 -34.924 1.00 92.94 1029 HIS A C 1
ATOM 7814 O O . HIS A 1 1029 ? 47.198 6.839 -35.020 1.00 92.94 1029 HIS A O 1
ATOM 7820 N N . VAL A 1 1030 ? 45.321 6.712 -33.822 1.00 94.88 1030 VAL A N 1
ATOM 7821 C CA . VAL A 1 1030 ? 45.923 5.881 -32.766 1.00 94.88 1030 VAL A CA 1
ATOM 7822 C C . VAL A 1 1030 ? 45.966 4.427 -33.232 1.00 94.88 1030 VAL A C 1
ATOM 7824 O O . VAL A 1 1030 ? 44.948 3.867 -33.625 1.00 94.88 1030 VAL A O 1
ATOM 7827 N N . CYS A 1 1031 ? 47.150 3.811 -33.210 1.00 94.81 1031 CYS A N 1
ATOM 7828 C CA . CYS A 1 1031 ? 47.338 2.442 -33.689 1.00 94.81 1031 CYS A CA 1
ATOM 7829 C C . CYS A 1 1031 ? 46.880 1.407 -32.647 1.00 94.81 1031 CYS A C 1
ATOM 7831 O O . CYS A 1 1031 ? 47.376 1.370 -31.515 1.00 94.81 1031 CYS A O 1
ATOM 7833 N N . VAL A 1 1032 ? 45.950 0.538 -33.038 1.00 96.00 1032 VAL A N 1
ATOM 7834 C CA . VAL A 1 1032 ? 45.264 -0.434 -32.172 1.00 96.00 1032 VAL A CA 1
ATOM 7835 C C . VAL A 1 1032 ? 45.038 -1.776 -32.883 1.00 96.00 1032 VAL A C 1
ATOM 7837 O O . VAL A 1 1032 ? 45.133 -1.843 -34.112 1.00 96.00 1032 VAL A O 1
ATOM 7840 N N . PRO A 1 1033 ? 44.760 -2.868 -32.148 1.00 95.25 1033 PRO A N 1
ATOM 7841 C CA . PRO A 1 1033 ? 44.311 -4.119 -32.753 1.00 95.25 1033 PRO A CA 1
ATOM 7842 C C . PRO A 1 1033 ? 43.010 -3.933 -33.563 1.00 95.25 1033 PRO A C 1
ATOM 7844 O O . PRO A 1 1033 ? 42.170 -3.117 -33.178 1.00 95.25 1033 PRO A O 1
ATOM 7847 N N . PRO A 1 1034 ? 42.766 -4.717 -34.632 1.00 95.12 1034 PRO A N 1
ATOM 7848 C CA . PRO A 1 1034 ? 41.545 -4.606 -35.439 1.00 95.12 1034 PRO A CA 1
ATOM 7849 C C . PRO A 1 1034 ? 40.228 -4.722 -34.654 1.00 95.12 1034 PRO A C 1
ATOM 7851 O O . PRO A 1 1034 ? 39.242 -4.093 -35.037 1.00 95.12 1034 PRO A O 1
ATOM 7854 N N . ALA A 1 1035 ? 40.219 -5.467 -33.542 1.00 94.19 1035 ALA A N 1
ATOM 7855 C CA . ALA A 1 1035 ? 39.076 -5.564 -32.634 1.00 94.19 1035 ALA A CA 1
ATOM 7856 C C . ALA A 1 1035 ? 38.721 -4.211 -31.987 1.00 94.19 1035 ALA A C 1
ATOM 7858 O O . ALA A 1 1035 ? 37.557 -3.816 -32.008 1.00 94.19 1035 ALA A O 1
ATOM 7859 N N . SER A 1 1036 ? 39.715 -3.455 -31.502 1.00 95.12 1036 SER A N 1
ATOM 7860 C CA . SER A 1 1036 ? 39.519 -2.145 -30.863 1.00 95.12 1036 SER A CA 1
ATOM 7861 C C . SER A 1 1036 ? 38.864 -1.119 -31.785 1.00 95.12 1036 SER A C 1
ATOM 7863 O O . SER A 1 1036 ? 38.019 -0.347 -31.341 1.00 95.12 1036 SER A O 1
ATOM 7865 N N . ARG A 1 1037 ? 39.189 -1.132 -33.086 1.00 95.50 1037 ARG A N 1
ATOM 7866 C CA . ARG A 1 1037 ? 38.495 -0.295 -34.081 1.00 95.50 1037 ARG A CA 1
ATOM 7867 C C . ARG A 1 1037 ? 37.016 -0.679 -34.220 1.00 95.50 1037 ARG A C 1
ATOM 7869 O O . ARG A 1 1037 ? 36.158 0.183 -34.396 1.00 95.50 1037 ARG A O 1
ATOM 7876 N N . THR A 1 1038 ? 36.693 -1.969 -34.196 1.00 95.88 1038 THR A N 1
ATOM 7877 C CA . THR A 1 1038 ? 35.294 -2.418 -34.273 1.00 95.88 1038 THR A CA 1
ATOM 7878 C C . THR A 1 1038 ? 34.524 -2.038 -33.009 1.00 95.88 1038 THR A C 1
ATOM 7880 O O . THR A 1 1038 ? 33.451 -1.455 -33.140 1.00 95.88 1038 THR A O 1
ATOM 7883 N N . GLN A 1 1039 ? 35.127 -2.216 -31.830 1.00 96.25 1039 GLN A N 1
ATOM 7884 C CA . GLN A 1 1039 ? 34.591 -1.742 -30.551 1.00 96.25 1039 GLN A CA 1
ATOM 7885 C C . GLN A 1 1039 ? 34.331 -0.225 -30.570 1.00 96.25 1039 GLN A C 1
ATOM 7887 O O . GLN A 1 1039 ? 33.213 0.209 -30.312 1.00 96.25 1039 GLN A O 1
ATOM 7892 N N . ALA A 1 1040 ? 35.310 0.588 -30.987 1.00 94.69 1040 ALA A N 1
ATOM 7893 C CA . ALA A 1 1040 ? 35.165 2.045 -31.046 1.00 94.69 1040 ALA A CA 1
ATOM 7894 C C . ALA A 1 1040 ? 34.012 2.510 -31.959 1.00 94.69 1040 ALA A C 1
ATOM 7896 O O . ALA A 1 1040 ? 33.333 3.487 -31.642 1.00 94.69 1040 ALA A O 1
ATOM 7897 N N . ARG A 1 1041 ? 33.753 1.795 -33.065 1.00 95.50 1041 ARG A N 1
ATOM 7898 C CA . ARG A 1 1041 ? 32.613 2.064 -33.960 1.00 95.50 1041 ARG A CA 1
ATOM 7899 C C . ARG A 1 1041 ? 31.272 1.626 -33.366 1.00 95.50 1041 ARG A C 1
ATOM 7901 O O . ARG A 1 1041 ? 30.290 2.336 -33.552 1.00 95.50 1041 ARG A O 1
ATOM 7908 N N . GLN A 1 1042 ? 31.230 0.512 -32.634 1.00 95.94 1042 GLN A N 1
ATOM 7909 C CA . GLN A 1 1042 ? 30.037 0.086 -31.889 1.00 95.94 1042 GLN A CA 1
ATOM 7910 C C . GLN A 1 1042 ? 29.703 1.082 -30.770 1.00 95.94 1042 GLN A C 1
ATOM 7912 O O . GLN A 1 1042 ? 28.560 1.510 -30.648 1.00 95.94 1042 GLN A O 1
ATOM 7917 N N . ASP A 1 1043 ? 30.707 1.540 -30.020 1.00 96.00 1043 ASP A N 1
ATOM 7918 C CA . ASP A 1 1043 ? 30.535 2.546 -28.968 1.00 96.00 1043 ASP A CA 1
ATOM 7919 C C . ASP A 1 1043 ? 30.030 3.893 -29.500 1.00 96.00 1043 ASP A C 1
ATOM 7921 O O . ASP A 1 1043 ? 29.203 4.526 -28.851 1.00 96.00 1043 ASP A O 1
ATOM 7925 N N . ASN A 1 1044 ? 30.466 4.308 -30.696 1.00 95.00 1044 ASN A N 1
ATOM 7926 C CA . ASN A 1 1044 ? 29.918 5.490 -31.369 1.00 95.00 1044 ASN A CA 1
ATOM 7927 C C . ASN A 1 1044 ? 28.434 5.321 -31.742 1.00 95.00 1044 ASN A C 1
ATOM 7929 O O . ASN A 1 1044 ? 27.682 6.290 -31.682 1.00 95.00 1044 ASN A O 1
ATOM 7933 N N . GLY A 1 1045 ? 28.018 4.116 -32.149 1.00 95.12 1045 GLY A N 1
ATOM 7934 C CA . GLY A 1 1045 ? 26.623 3.815 -32.491 1.00 95.12 1045 GLY A CA 1
ATOM 7935 C C . GLY A 1 1045 ? 25.703 3.780 -31.269 1.00 95.12 1045 GLY A C 1
ATOM 7936 O O . GLY A 1 1045 ? 24.573 4.252 -31.336 1.00 95.12 1045 GLY A O 1
ATOM 7937 N N . GLU A 1 1046 ? 26.211 3.286 -30.139 1.00 95.44 1046 GLU A N 1
ATOM 7938 C CA . GLU A 1 1046 ? 25.476 3.194 -28.872 1.00 95.44 1046 GLU A CA 1
ATOM 7939 C C . GLU A 1 1046 ? 25.502 4.482 -28.028 1.00 95.44 1046 GLU A C 1
ATOM 7941 O O . GLU A 1 1046 ? 24.816 4.565 -27.010 1.00 95.44 1046 GLU A O 1
ATOM 7946 N N . ASP A 1 1047 ? 26.257 5.511 -28.421 1.00 92.88 1047 ASP A N 1
ATOM 7947 C CA . ASP A 1 1047 ? 26.358 6.777 -27.680 1.00 92.88 1047 ASP A CA 1
ATOM 7948 C C . ASP A 1 1047 ? 24.988 7.430 -27.358 1.00 92.88 1047 ASP A C 1
ATOM 7950 O O . ASP A 1 1047 ? 24.771 7.808 -26.203 1.00 92.88 1047 ASP A O 1
ATOM 7954 N N . PRO A 1 1048 ? 23.996 7.490 -28.279 1.00 90.06 1048 PRO A N 1
ATOM 7955 C CA . PRO A 1 1048 ? 22.657 8.009 -27.966 1.00 90.06 1048 PRO A CA 1
ATOM 7956 C C . PRO A 1 1048 ? 21.912 7.159 -26.921 1.00 90.06 1048 PRO A C 1
ATOM 7958 O O . PRO A 1 1048 ? 21.192 7.685 -26.065 1.00 90.06 1048 PRO A O 1
ATOM 7961 N N . ASN A 1 1049 ? 22.134 5.842 -26.934 1.00 90.56 1049 ASN A N 1
ATOM 7962 C CA . ASN A 1 1049 ? 21.565 4.909 -25.961 1.00 90.56 1049 ASN A CA 1
ATOM 7963 C C . ASN A 1 1049 ? 22.238 5.036 -24.583 1.00 90.56 1049 ASN A C 1
ATOM 7965 O O . ASN A 1 1049 ? 21.645 4.644 -23.582 1.00 90.56 1049 ASN A O 1
ATOM 7969 N N . ARG A 1 1050 ? 23.426 5.647 -24.498 1.00 93.75 1050 ARG A N 1
ATOM 7970 C CA . ARG A 1 1050 ? 24.232 5.781 -23.269 1.00 93.75 1050 ARG A CA 1
ATOM 7971 C C . ARG A 1 1050 ? 24.331 7.218 -22.729 1.00 93.75 1050 ARG A C 1
ATOM 7973 O O . ARG A 1 1050 ? 24.993 7.445 -21.714 1.00 93.75 1050 ARG A O 1
ATOM 7980 N N . ARG A 1 1051 ? 23.656 8.181 -23.366 1.00 92.31 1051 ARG A N 1
ATOM 7981 C CA . ARG A 1 1051 ? 23.534 9.589 -22.938 1.00 92.31 1051 ARG A CA 1
ATOM 7982 C C . ARG A 1 1051 ? 22.136 9.955 -22.441 1.00 92.31 1051 ARG A C 1
ATOM 7984 O O . ARG A 1 1051 ? 21.203 9.165 -22.526 1.00 92.31 1051 ARG A O 1
ATOM 7991 N N . ASN A 1 1052 ? 22.013 11.188 -21.951 1.00 94.00 1052 ASN A N 1
ATOM 7992 C CA . ASN A 1 1052 ? 20.796 11.816 -21.438 1.00 94.00 1052 ASN A CA 1
ATOM 7993 C C . ASN A 1 1052 ? 20.122 11.050 -20.274 1.00 94.00 1052 ASN A C 1
ATOM 7995 O O . ASN A 1 1052 ? 19.068 10.437 -20.458 1.00 94.00 1052 ASN A O 1
ATOM 7999 N N . PRO A 1 1053 ? 20.678 11.137 -19.051 1.00 93.62 1053 PRO A N 1
ATOM 8000 C CA . PRO A 1 1053 ? 20.070 10.595 -17.836 1.00 93.62 1053 PRO A CA 1
ATOM 8001 C C . PRO A 1 1053 ? 18.670 11.147 -17.521 1.00 93.62 1053 PRO A C 1
ATOM 8003 O O . PRO A 1 1053 ? 17.866 10.438 -16.922 1.00 93.62 1053 PRO A O 1
ATOM 8006 N N . ALA A 1 1054 ? 18.338 12.378 -17.942 1.00 93.12 1054 ALA A N 1
ATOM 8007 C CA . ALA A 1 1054 ? 17.067 13.021 -17.589 1.00 93.12 1054 ALA A CA 1
ATOM 8008 C C . ALA A 1 1054 ? 15.832 12.259 -18.086 1.00 93.12 1054 ALA A C 1
ATOM 8010 O O . ALA A 1 1054 ? 14.768 12.364 -17.482 1.00 93.12 1054 ALA A O 1
ATOM 8011 N N . ARG A 1 1055 ? 15.966 11.440 -19.138 1.00 91.00 1055 ARG A N 1
ATOM 8012 C CA . ARG A 1 1055 ? 14.881 10.569 -19.621 1.00 91.00 1055 ARG A CA 1
ATOM 8013 C C . ARG A 1 1055 ? 14.461 9.481 -18.620 1.00 91.00 1055 ARG A C 1
ATOM 8015 O O . ARG A 1 1055 ? 13.443 8.846 -18.846 1.00 91.00 1055 ARG A O 1
ATOM 8022 N N . PHE A 1 1056 ? 15.226 9.282 -17.542 1.00 88.88 1056 PHE A N 1
ATOM 8023 C CA . PHE A 1 1056 ? 14.944 8.345 -16.450 1.00 88.88 1056 PHE A CA 1
ATOM 8024 C C . PHE A 1 1056 ? 14.610 9.040 -15.111 1.00 88.88 1056 PHE A C 1
ATOM 8026 O O . PHE A 1 1056 ? 14.355 8.366 -14.115 1.00 88.88 1056 PHE A O 1
ATOM 8033 N N . ALA A 1 1057 ? 14.607 10.378 -15.056 1.00 88.88 1057 ALA A N 1
ATOM 8034 C CA . ALA A 1 1057 ? 14.338 11.145 -13.836 1.00 88.88 1057 ALA A CA 1
ATOM 8035 C C . ALA A 1 1057 ? 12.823 11.315 -13.606 1.00 88.88 1057 ALA A C 1
ATOM 8037 O O . ALA A 1 1057 ? 12.228 12.369 -13.862 1.00 88.88 1057 ALA A O 1
ATOM 8038 N N . TYR A 1 1058 ? 12.179 10.235 -13.160 1.00 86.62 1058 TYR A N 1
ATOM 8039 C CA . TYR A 1 1058 ? 10.722 10.164 -13.024 1.00 86.62 1058 TYR A CA 1
ATOM 8040 C C . TYR A 1 1058 ? 10.165 10.736 -11.703 1.00 86.62 1058 TYR A C 1
ATOM 8042 O O . TYR A 1 1058 ? 8.944 10.757 -11.534 1.00 86.62 1058 TYR A O 1
ATOM 8050 N N . GLY A 1 1059 ? 11.024 11.276 -10.826 1.00 87.88 1059 GLY A N 1
ATOM 8051 C CA . GLY A 1 1059 ? 10.655 11.945 -9.568 1.00 87.88 1059 GLY A CA 1
ATOM 8052 C C . GLY A 1 1059 ? 10.238 10.982 -8.445 1.00 87.88 1059 GLY A C 1
ATOM 8053 O O . GLY A 1 1059 ? 10.433 9.774 -8.589 1.00 87.88 1059 GLY A O 1
ATOM 8054 N N . PRO A 1 1060 ? 9.635 11.469 -7.343 1.00 88.25 1060 PRO A N 1
ATOM 8055 C CA . PRO A 1 1060 ? 9.357 10.654 -6.153 1.00 88.25 1060 PRO A CA 1
ATOM 8056 C C . PRO A 1 1060 ? 8.509 9.405 -6.446 1.00 88.25 1060 PRO A C 1
ATOM 8058 O O . PRO A 1 1060 ? 8.734 8.358 -5.854 1.00 88.25 1060 PRO A O 1
ATOM 8061 N N . ASN A 1 1061 ? 7.608 9.465 -7.431 1.00 88.75 1061 ASN A N 1
ATOM 8062 C CA . ASN A 1 1061 ? 6.807 8.321 -7.883 1.00 88.75 1061 ASN A CA 1
ATOM 8063 C C . ASN A 1 1061 ? 7.549 7.364 -8.848 1.00 88.75 1061 ASN A C 1
ATOM 8065 O O . ASN A 1 1061 ? 6.913 6.656 -9.630 1.00 88.75 1061 ASN A O 1
ATOM 8069 N N . SER A 1 1062 ? 8.885 7.359 -8.881 1.00 89.25 1062 SER A N 1
ATOM 8070 C CA . SER A 1 1062 ? 9.659 6.462 -9.755 1.00 89.25 1062 SER A CA 1
ATOM 8071 C C . SER A 1 1062 ? 9.415 4.999 -9.385 1.00 89.25 1062 SER A C 1
ATOM 8073 O O . SER A 1 1062 ? 9.577 4.624 -8.228 1.00 89.25 1062 SER A O 1
ATOM 8075 N N . CYS A 1 1063 ? 9.084 4.148 -10.356 1.00 90.19 1063 CYS A N 1
ATOM 8076 C CA . CYS A 1 1063 ? 8.969 2.707 -10.125 1.00 90.19 1063 CYS A CA 1
ATOM 8077 C C . CYS A 1 1063 ? 10.343 2.024 -10.039 1.00 90.19 1063 CYS A C 1
ATOM 8079 O O . CYS A 1 1063 ? 11.315 2.480 -10.649 1.00 90.19 1063 CYS A O 1
ATOM 8081 N N . LYS A 1 1064 ? 10.417 0.899 -9.317 1.00 90.06 1064 LYS A N 1
ATOM 8082 C CA . LYS A 1 1064 ? 11.568 -0.017 -9.360 1.00 90.06 1064 LYS A CA 1
ATOM 8083 C C . LYS A 1 1064 ? 11.768 -0.593 -10.774 1.00 90.06 1064 LYS A C 1
ATOM 8085 O O . LYS A 1 1064 ? 10.798 -0.697 -11.528 1.00 90.06 1064 LYS A O 1
ATOM 8090 N N . PRO A 1 1065 ? 12.992 -1.024 -11.138 1.00 86.88 1065 PRO A N 1
ATOM 8091 C CA . PRO A 1 1065 ? 13.226 -1.805 -12.353 1.00 86.88 1065 PRO A CA 1
ATOM 8092 C C . PRO A 1 1065 ? 12.252 -2.988 -12.470 1.00 86.88 1065 PRO A C 1
ATOM 8094 O O . PRO A 1 1065 ? 11.912 -3.614 -11.470 1.00 86.88 1065 PRO A O 1
ATOM 8097 N N . GLY A 1 1066 ? 11.777 -3.262 -13.687 1.00 88.38 1066 GLY A N 1
ATOM 8098 C CA . GLY A 1 1066 ? 10.710 -4.239 -13.951 1.00 88.38 1066 GLY A CA 1
ATOM 8099 C C . GLY A 1 1066 ? 9.282 -3.690 -13.803 1.00 88.38 1066 GLY A C 1
ATOM 8100 O O . GLY A 1 1066 ? 8.356 -4.285 -14.346 1.00 88.38 1066 GLY A O 1
ATOM 8101 N N . TYR A 1 1067 ? 9.092 -2.533 -13.158 1.00 93.31 1067 TYR A N 1
ATOM 8102 C CA . TYR A 1 1067 ? 7.782 -1.908 -12.961 1.00 93.31 1067 TYR A CA 1
ATOM 8103 C C . TYR A 1 1067 ? 7.624 -0.592 -13.739 1.00 93.31 1067 TYR A C 1
ATOM 8105 O O . TYR A 1 1067 ? 8.582 0.122 -14.038 1.00 93.31 1067 TYR A O 1
ATOM 8113 N N . VAL A 1 1068 ? 6.374 -0.253 -14.044 1.00 93.25 1068 VAL A N 1
ATOM 8114 C CA . VAL A 1 1068 ? 5.928 0.965 -14.734 1.00 93.25 1068 VAL A CA 1
ATOM 8115 C C . VAL A 1 1068 ? 4.627 1.466 -14.106 1.00 93.25 1068 VAL A C 1
ATOM 8117 O O . VAL A 1 1068 ? 3.900 0.689 -13.496 1.00 93.25 1068 VAL A O 1
ATOM 8120 N N . TRP A 1 1069 ? 4.283 2.745 -14.267 1.00 92.94 1069 TRP A N 1
ATOM 8121 C CA . TRP A 1 1069 ? 2.966 3.237 -13.841 1.00 92.94 1069 TRP A CA 1
ATOM 8122 C C . TRP A 1 1069 ? 1.838 2.504 -14.572 1.00 92.94 1069 TRP A C 1
ATOM 8124 O O . TRP A 1 1069 ? 1.953 2.236 -15.768 1.00 92.94 1069 TRP A O 1
ATOM 8134 N N . ARG A 1 1070 ? 0.747 2.216 -13.863 1.00 93.19 1070 ARG A N 1
ATOM 8135 C CA . ARG A 1 1070 ? -0.448 1.528 -14.372 1.00 93.19 1070 ARG A CA 1
ATOM 8136 C C . ARG A 1 1070 ? -1.235 2.366 -15.380 1.00 93.19 1070 ARG A C 1
ATOM 8138 O O . ARG A 1 1070 ? -1.729 1.820 -16.362 1.00 93.19 1070 ARG A O 1
ATOM 8145 N N . GLU A 1 1071 ? -1.262 3.685 -15.192 1.00 92.12 1071 GLU A N 1
ATOM 8146 C CA . GLU A 1 1071 ? -1.908 4.658 -16.085 1.00 92.12 1071 GLU A CA 1
ATOM 8147 C C . GLU A 1 1071 ? -3.430 4.499 -16.239 1.00 92.12 1071 GLU A C 1
ATOM 8149 O O . GLU A 1 1071 ? -3.978 4.806 -17.301 1.00 92.12 1071 GLU A O 1
ATOM 8154 N N . ALA A 1 1072 ? -4.131 4.062 -15.189 1.00 91.44 1072 ALA A N 1
ATOM 8155 C CA . ALA A 1 1072 ? -5.593 4.005 -15.195 1.00 91.44 1072 ALA A CA 1
ATOM 8156 C C . ALA A 1 1072 ? -6.230 5.390 -15.445 1.00 91.44 1072 ALA A C 1
ATOM 8158 O O . ALA A 1 1072 ? -7.240 5.465 -16.143 1.00 91.44 1072 ALA A O 1
ATOM 8159 N N . ASP A 1 1073 ? -5.601 6.479 -14.981 1.00 91.00 1073 ASP A N 1
ATOM 8160 C CA . ASP A 1 1073 ? -5.871 7.857 -15.417 1.00 91.00 1073 ASP A CA 1
ATOM 8161 C C . ASP A 1 1073 ? -4.599 8.749 -15.398 1.00 91.00 1073 ASP A C 1
ATOM 8163 O O . ASP A 1 1073 ? -3.461 8.267 -15.327 1.00 91.00 1073 ASP A O 1
ATOM 8167 N N . ASN A 1 1074 ? -4.777 10.073 -15.487 1.00 91.00 1074 ASN A N 1
ATOM 8168 C CA . ASN A 1 1074 ? -3.690 11.061 -15.439 1.00 91.00 1074 ASN A CA 1
ATOM 8169 C C . ASN A 1 1074 ? -3.041 11.235 -14.052 1.00 91.00 1074 ASN A C 1
ATOM 8171 O O . ASN A 1 1074 ? -1.957 11.809 -13.982 1.00 91.00 1074 ASN A O 1
ATOM 8175 N N . TRP A 1 1075 ? -3.665 10.758 -12.975 1.00 90.38 1075 TRP A N 1
ATOM 8176 C CA . TRP A 1 1075 ? -3.152 10.797 -11.601 1.00 90.38 1075 TRP A CA 1
ATOM 8177 C C . TRP A 1 1075 ? -2.639 9.429 -11.131 1.00 90.38 1075 TRP A C 1
ATOM 8179 O O . TRP A 1 1075 ? -1.945 9.353 -10.128 1.00 90.38 1075 TRP A O 1
ATOM 8189 N N . ASP A 1 1076 ? -2.945 8.339 -11.835 1.00 90.88 1076 ASP A N 1
ATOM 8190 C CA . ASP A 1 1076 ? -2.539 6.987 -11.451 1.00 90.88 1076 ASP A CA 1
ATOM 8191 C C . ASP A 1 1076 ? -1.035 6.717 -11.666 1.00 90.88 1076 ASP A C 1
ATOM 8193 O O . ASP A 1 1076 ? -0.581 6.343 -12.751 1.00 90.88 1076 ASP A O 1
ATOM 8197 N N . TRP A 1 1077 ? -0.279 6.914 -10.586 1.00 89.31 1077 TRP A N 1
ATOM 8198 C CA . TRP A 1 1077 ? 1.143 6.606 -10.414 1.00 89.31 1077 TRP A CA 1
ATOM 8199 C C . TRP A 1 1077 ? 1.416 5.187 -9.869 1.00 89.31 1077 TRP A C 1
ATOM 8201 O O . TRP A 1 1077 ? 2.579 4.849 -9.654 1.00 89.31 1077 TRP A O 1
ATOM 8211 N N . VAL A 1 1078 ? 0.400 4.342 -9.631 1.00 91.19 1078 VAL A N 1
ATOM 8212 C CA . VAL A 1 1078 ? 0.612 3.006 -9.036 1.00 91.19 1078 VAL A CA 1
ATOM 8213 C C . VAL A 1 1078 ? 1.514 2.160 -9.934 1.00 91.19 1078 VAL A C 1
ATOM 8215 O O . VAL A 1 1078 ? 1.217 1.950 -11.109 1.00 91.19 1078 VAL A O 1
ATOM 8218 N N . CYS A 1 1079 ? 2.623 1.668 -9.383 1.00 92.06 1079 CYS A N 1
ATOM 8219 C CA . CYS A 1 1079 ? 3.579 0.839 -10.109 1.00 92.06 1079 CYS A CA 1
ATOM 8220 C C . CYS A 1 1079 ? 3.061 -0.599 -10.271 1.00 92.06 1079 CYS A C 1
ATOM 8222 O O . CYS A 1 1079 ? 2.657 -1.237 -9.300 1.00 92.06 1079 CYS A O 1
ATOM 8224 N N . VAL A 1 1080 ? 3.098 -1.116 -11.498 1.00 94.62 1080 VAL A N 1
ATOM 8225 C CA . VAL A 1 1080 ? 2.648 -2.452 -11.932 1.00 94.62 1080 VAL A CA 1
ATOM 8226 C C . VAL A 1 1080 ? 3.591 -2.994 -13.013 1.00 94.62 1080 VAL A C 1
ATOM 8228 O O . VAL A 1 1080 ? 4.505 -2.290 -13.442 1.00 94.62 1080 VAL A O 1
ATOM 8231 N N . THR A 1 1081 ? 3.406 -4.234 -13.463 1.00 95.69 1081 THR A N 1
ATOM 8232 C CA . THR A 1 1081 ? 4.216 -4.787 -14.561 1.00 95.69 1081 THR A CA 1
ATOM 8233 C C . THR A 1 1081 ? 3.810 -4.179 -15.924 1.00 95.69 1081 THR A C 1
ATOM 8235 O O . THR A 1 1081 ? 2.706 -3.627 -16.056 1.00 95.69 1081 THR A O 1
ATOM 8238 N N . PRO A 1 1082 ? 4.660 -4.251 -16.969 1.00 94.94 1082 PRO A N 1
ATOM 8239 C CA . PRO A 1 1082 ? 4.326 -3.741 -18.304 1.00 94.94 1082 PRO A CA 1
ATOM 8240 C C . PRO A 1 1082 ? 3.039 -4.336 -18.897 1.00 94.94 1082 PRO A C 1
ATOM 8242 O O . PRO A 1 1082 ? 2.307 -3.638 -19.607 1.00 94.94 1082 PRO A O 1
ATOM 8245 N N . GLU A 1 1083 ? 2.732 -5.585 -18.554 1.00 95.38 1083 GLU A N 1
ATOM 8246 C CA . GLU A 1 1083 ? 1.561 -6.348 -18.990 1.00 95.38 1083 GLU A CA 1
ATOM 8247 C C . GLU A 1 1083 ? 0.291 -5.789 -18.339 1.00 95.38 1083 GLU A C 1
ATOM 8249 O O . GLU A 1 1083 ? -0.675 -5.485 -19.036 1.00 95.38 1083 GLU A O 1
ATOM 8254 N N . VAL A 1 1084 ? 0.314 -5.530 -17.025 1.00 96.31 1084 VAL A N 1
ATOM 8255 C CA . VAL A 1 1084 ? -0.815 -4.911 -16.303 1.00 96.31 1084 VAL A CA 1
ATOM 8256 C C . VAL A 1 1084 ? -1.078 -3.481 -16.798 1.00 96.31 1084 VAL A C 1
ATOM 8258 O O . VAL A 1 1084 ? -2.234 -3.073 -16.930 1.00 96.31 1084 VAL A O 1
ATOM 8261 N N . ARG A 1 1085 ? -0.035 -2.723 -17.166 1.00 96.00 1085 ARG A N 1
ATOM 8262 C CA . ARG A 1 1085 ? -0.178 -1.413 -17.838 1.00 96.00 1085 ARG A CA 1
ATOM 8263 C C . ARG A 1 1085 ? -0.751 -1.544 -19.258 1.00 96.00 1085 ARG A C 1
ATOM 8265 O O . ARG A 1 1085 ? -1.501 -0.677 -19.710 1.00 96.00 1085 ARG A O 1
ATOM 8272 N N . ALA A 1 1086 ? -0.408 -2.595 -20.003 1.00 94.94 1086 ALA A N 1
ATOM 8273 C CA . ALA A 1 1086 ? -1.018 -2.870 -21.306 1.00 94.94 1086 ALA A CA 1
ATOM 8274 C C . ALA A 1 1086 ? -2.510 -3.217 -21.158 1.00 94.94 1086 ALA A C 1
ATOM 8276 O O . ALA A 1 1086 ? -3.344 -2.572 -21.795 1.00 94.94 1086 ALA A O 1
ATOM 8277 N N . GLN A 1 1087 ? -2.842 -4.126 -20.239 1.00 95.94 1087 GLN A N 1
ATOM 8278 C CA . GLN A 1 1087 ? -4.209 -4.514 -19.894 1.00 95.94 1087 GLN A CA 1
ATOM 8279 C C . GLN A 1 1087 ? -5.051 -3.310 -19.443 1.00 95.94 1087 GLN A C 1
ATOM 8281 O O . GLN A 1 1087 ? -6.121 -3.070 -19.991 1.00 95.94 1087 GLN A O 1
ATOM 8286 N N . THR A 1 1088 ? -4.525 -2.471 -18.545 1.00 96.06 1088 THR A N 1
ATOM 8287 C CA . THR A 1 1088 ? -5.203 -1.249 -18.066 1.00 96.06 1088 THR A CA 1
ATOM 8288 C C . THR A 1 1088 ? -5.600 -0.312 -19.211 1.00 96.06 1088 THR A C 1
ATOM 8290 O O . THR A 1 1088 ? -6.688 0.266 -19.195 1.00 96.06 1088 THR A O 1
ATOM 8293 N N . ARG A 1 1089 ? -4.750 -0.180 -20.239 1.00 94.56 1089 ARG A N 1
ATOM 8294 C CA . ARG A 1 1089 ? -5.047 0.642 -21.422 1.00 94.56 1089 ARG A CA 1
ATOM 8295 C C . ARG A 1 1089 ? -6.106 0.005 -22.325 1.00 94.56 1089 ARG A C 1
ATOM 8297 O O . ARG A 1 1089 ? -6.946 0.735 -22.842 1.00 94.56 1089 ARG A O 1
ATOM 8304 N N . ILE A 1 1090 ? -6.116 -1.323 -22.463 1.00 94.38 1090 ILE A N 1
ATOM 8305 C CA . ILE A 1 1090 ? -7.173 -2.075 -23.168 1.00 94.38 1090 ILE A CA 1
ATOM 8306 C C . ILE A 1 1090 ? -8.517 -1.946 -22.432 1.00 94.38 1090 ILE A C 1
ATOM 8308 O O . ILE A 1 1090 ? -9.557 -1.735 -23.051 1.00 94.38 1090 ILE A O 1
ATOM 8312 N N . ASP A 1 1091 ? -8.512 -2.004 -21.103 1.00 95.25 1091 ASP A N 1
ATOM 8313 C CA . ASP A 1 1091 ? -9.720 -1.816 -20.299 1.00 95.25 1091 ASP A CA 1
ATOM 8314 C C . ASP A 1 1091 ? -10.263 -0.385 -20.392 1.00 95.25 1091 ASP A C 1
ATOM 8316 O O . ASP A 1 1091 ? -11.473 -0.197 -20.522 1.00 95.25 1091 ASP A O 1
ATOM 8320 N N . ASN A 1 1092 ? -9.381 0.619 -20.419 1.00 94.62 1092 ASN A N 1
ATOM 8321 C CA . ASN A 1 1092 ? -9.769 2.011 -20.648 1.00 94.62 1092 ASN A CA 1
ATOM 8322 C C . ASN A 1 1092 ? -10.373 2.237 -22.052 1.00 94.62 1092 ASN A C 1
ATOM 8324 O O . ASN A 1 1092 ? -11.323 3.009 -22.168 1.00 94.62 1092 ASN A O 1
ATOM 8328 N N . THR A 1 1093 ? -9.886 1.575 -23.113 1.00 93.94 1093 THR A N 1
ATOM 8329 C CA . THR A 1 1093 ? -10.488 1.708 -24.460 1.00 93.94 1093 THR A CA 1
ATOM 8330 C C . THR A 1 1093 ? -11.797 0.931 -24.610 1.00 93.94 1093 THR A C 1
ATOM 8332 O O . THR A 1 1093 ? -12.689 1.377 -25.330 1.00 93.94 1093 THR A O 1
ATOM 8335 N N . LEU A 1 1094 ? -11.956 -0.191 -23.902 1.00 92.38 1094 LEU A N 1
ATOM 8336 C CA . LEU A 1 1094 ? -13.188 -0.988 -23.902 1.00 92.38 1094 LEU A CA 1
ATOM 8337 C C . LEU A 1 1094 ? -14.250 -0.495 -22.903 1.00 92.38 1094 LEU A C 1
ATOM 8339 O O . LEU A 1 1094 ? -15.389 -0.968 -22.962 1.00 92.38 1094 LEU A O 1
ATOM 8343 N N . ALA A 1 1095 ? -13.924 0.472 -22.038 1.00 85.81 1095 ALA A N 1
ATOM 8344 C CA . ALA A 1 1095 ? -14.793 0.998 -20.981 1.00 85.81 1095 ALA A CA 1
ATOM 8345 C C . ALA A 1 1095 ? -16.219 1.324 -21.463 1.00 85.81 1095 ALA A C 1
ATOM 8347 O O . ALA A 1 1095 ? -17.191 0.884 -20.852 1.00 85.81 1095 ALA A O 1
ATOM 8348 N N . THR A 1 1096 ? -16.353 2.034 -22.589 1.00 86.50 1096 THR A N 1
ATOM 8349 C CA . THR A 1 1096 ? -17.654 2.415 -23.167 1.00 86.50 1096 THR A CA 1
ATOM 8350 C C . THR A 1 1096 ? -18.431 1.212 -23.702 1.00 86.50 1096 THR A C 1
ATOM 8352 O O . THR A 1 1096 ? -19.637 1.128 -23.502 1.00 86.50 1096 THR A O 1
ATOM 8355 N N . SER A 1 1097 ? -17.755 0.249 -24.338 1.00 91.12 1097 SER A N 1
ATOM 8356 C CA . SER A 1 1097 ? -18.397 -0.949 -24.912 1.00 91.12 1097 SER A CA 1
ATOM 8357 C C . SER A 1 1097 ? -18.890 -1.958 -23.866 1.00 91.12 1097 SER A C 1
ATOM 8359 O O . SER A 1 1097 ? -19.693 -2.830 -24.181 1.00 91.12 1097 SER A O 1
ATOM 8361 N N . ARG A 1 1098 ? -18.419 -1.831 -22.619 1.00 93.50 1098 ARG A N 1
ATOM 8362 C CA . ARG A 1 1098 ? -18.777 -2.684 -21.475 1.00 93.50 1098 ARG A CA 1
ATOM 8363 C C . ARG A 1 1098 ? -19.784 -2.026 -20.517 1.00 93.50 1098 ARG A C 1
ATOM 8365 O O . ARG A 1 1098 ? -20.107 -2.607 -19.481 1.00 93.50 1098 ARG A O 1
ATOM 8372 N N . ARG A 1 1099 ? -20.272 -0.823 -20.841 1.00 92.62 1099 ARG A N 1
ATOM 8373 C CA . ARG A 1 1099 ? -21.331 -0.105 -20.110 1.00 92.62 1099 ARG A CA 1
ATOM 8374 C C . ARG A 1 1099 ? -22.701 -0.376 -20.732 1.00 92.62 1099 ARG A C 1
ATOM 8376 O O . ARG A 1 1099 ? -22.810 -0.625 -21.930 1.00 92.62 1099 ARG A O 1
ATOM 8383 N N . SER A 1 1100 ? -23.750 -0.310 -19.919 1.00 86.44 1100 SER A N 1
ATOM 8384 C CA . SER A 1 1100 ? -25.129 -0.392 -20.397 1.00 86.44 1100 SER A CA 1
ATOM 8385 C C . SER A 1 1100 ? -25.455 0.820 -21.284 1.00 86.44 1100 SER A C 1
ATOM 8387 O O . SER A 1 1100 ? -25.336 1.953 -20.809 1.00 86.44 1100 SER A O 1
ATOM 8389 N N . PRO A 1 1101 ? -25.908 0.633 -22.540 1.00 80.44 1101 PRO A N 1
ATOM 8390 C CA . PRO A 1 1101 ? -26.168 1.740 -23.466 1.00 80.44 1101 PRO A CA 1
ATOM 8391 C C . PRO A 1 1101 ? -27.342 2.638 -23.038 1.00 80.44 1101 PRO A C 1
ATOM 8393 O O . PRO A 1 1101 ? -27.481 3.746 -23.548 1.00 80.44 1101 PRO A O 1
ATOM 8396 N N . THR A 1 1102 ? -28.171 2.184 -22.094 1.00 83.75 1102 THR A N 1
ATOM 8397 C CA . THR A 1 1102 ? -29.271 2.951 -21.483 1.00 83.75 1102 THR A CA 1
ATOM 8398 C C . THR A 1 1102 ? -28.985 3.356 -20.031 1.00 83.75 1102 THR A C 1
ATOM 8400 O O . THR A 1 1102 ? -29.879 3.852 -19.349 1.00 83.75 1102 THR A O 1
ATOM 8403 N N . GLY A 1 1103 ? -27.773 3.105 -19.519 1.00 75.81 1103 GLY A N 1
ATOM 8404 C CA . GLY A 1 1103 ? -27.498 3.119 -18.080 1.00 75.81 1103 GLY A CA 1
ATOM 8405 C C . GLY A 1 1103 ? -28.236 1.999 -17.331 1.00 75.81 1103 GLY A C 1
ATOM 8406 O O . GLY A 1 1103 ? -28.709 1.029 -17.931 1.00 75.81 1103 GLY A O 1
ATOM 8407 N N . GLY A 1 1104 ? -28.322 2.115 -16.008 1.00 81.81 1104 GLY A N 1
ATOM 8408 C CA . GLY A 1 1104 ? -28.996 1.139 -15.147 1.00 81.81 1104 GLY A CA 1
ATOM 8409 C C . GLY A 1 1104 ? -29.117 1.616 -13.699 1.00 81.81 1104 GLY A C 1
ATOM 8410 O O . GLY A 1 1104 ? -29.108 2.818 -13.434 1.00 81.81 1104 GLY A O 1
ATOM 8411 N N . SER A 1 1105 ? -29.211 0.677 -12.753 1.00 77.19 1105 SER A N 1
ATOM 8412 C CA . SER A 1 1105 ? -29.423 0.945 -11.316 1.00 77.19 1105 SER A CA 1
ATOM 8413 C C . SER A 1 1105 ? -28.342 1.802 -10.645 1.00 77.19 1105 SER A C 1
ATOM 8415 O O . SER A 1 1105 ? -28.590 2.351 -9.577 1.00 77.19 1105 SER A O 1
ATOM 8417 N N . TYR A 1 1106 ? -27.169 1.941 -11.270 1.00 77.06 1106 TYR A N 1
ATOM 8418 C CA . TYR A 1 1106 ? -26.043 2.753 -10.800 1.00 77.06 1106 TYR A CA 1
ATOM 8419 C C . TYR A 1 1106 ? -25.753 3.934 -11.752 1.00 77.06 1106 TYR A C 1
ATOM 8421 O O . TYR A 1 1106 ? -24.630 4.425 -11.844 1.00 77.06 1106 TYR A O 1
ATOM 8429 N N . GLY A 1 1107 ? -26.770 4.388 -12.495 1.00 85.69 1107 GLY A N 1
ATOM 8430 C CA . GLY A 1 1107 ? -26.684 5.516 -13.425 1.00 85.69 1107 GLY A CA 1
ATOM 8431 C C . GLY A 1 1107 ? -26.063 5.162 -14.781 1.00 85.69 1107 GLY A C 1
ATOM 8432 O O . GLY A 1 1107 ? -26.061 4.001 -15.204 1.00 85.69 1107 GLY A O 1
ATOM 8433 N N . THR A 1 1108 ? -25.540 6.175 -15.477 1.00 85.38 1108 THR A N 1
ATOM 8434 C CA . THR A 1 1108 ? -24.944 6.073 -16.829 1.00 85.38 1108 THR A CA 1
ATOM 8435 C C . THR A 1 1108 ? -23.695 5.198 -16.894 1.00 85.38 1108 THR A C 1
ATOM 8437 O O . THR A 1 1108 ? -23.339 4.704 -17.959 1.00 85.38 1108 THR A O 1
ATOM 8440 N N . ASP A 1 1109 ? -23.041 4.994 -15.754 1.00 87.69 1109 ASP A N 1
ATOM 8441 C CA . ASP A 1 1109 ? -21.794 4.243 -15.640 1.00 87.69 1109 ASP A CA 1
ATOM 8442 C C . ASP A 1 1109 ? -22.024 2.751 -15.338 1.00 87.69 1109 ASP A C 1
ATOM 8444 O O . ASP A 1 1109 ? -21.061 1.993 -15.232 1.00 87.69 1109 ASP A O 1
ATOM 8448 N N . THR A 1 1110 ? -23.285 2.312 -15.215 1.00 91.94 1110 THR A N 1
ATOM 8449 C CA . THR A 1 1110 ? -23.648 0.912 -14.930 1.00 91.94 1110 THR A CA 1
ATOM 8450 C C . THR A 1 1110 ? -23.050 -0.037 -15.973 1.00 91.94 1110 THR A C 1
ATOM 8452 O O . THR A 1 1110 ? -23.284 0.127 -17.172 1.00 91.94 1110 THR A O 1
ATOM 8455 N N . CYS A 1 1111 ? -22.309 -1.052 -15.527 1.00 92.56 1111 CYS A N 1
ATOM 8456 C CA . CYS A 1 1111 ? -21.710 -2.054 -16.408 1.00 92.56 1111 CYS A CA 1
ATOM 8457 C C . CYS A 1 1111 ? -22.737 -3.049 -16.977 1.00 92.56 1111 CYS A C 1
ATOM 8459 O O . CYS A 1 1111 ? -23.811 -3.257 -16.412 1.00 92.56 1111 CYS A O 1
ATOM 8461 N N . LEU A 1 1112 ? -22.388 -3.685 -18.098 1.00 92.19 1112 LEU A N 1
ATOM 8462 C CA . LEU A 1 1112 ? -23.100 -4.855 -18.615 1.00 92.19 1112 LEU A CA 1
ATOM 8463 C C . LEU A 1 1112 ? -22.912 -6.067 -17.687 1.00 92.19 1112 LEU A C 1
ATOM 8465 O O . LEU A 1 1112 ? -21.927 -6.157 -16.953 1.00 92.19 1112 LEU A O 1
ATOM 8469 N N . ALA A 1 1113 ? -23.835 -7.029 -17.755 1.00 88.62 1113 ALA A N 1
ATOM 8470 C CA . ALA A 1 1113 ? -23.721 -8.286 -17.017 1.00 88.62 1113 ALA A CA 1
ATOM 8471 C C . ALA A 1 1113 ? -22.390 -9.002 -17.330 1.00 88.62 1113 ALA A C 1
ATOM 8473 O O . ALA A 1 1113 ? -21.955 -9.046 -18.480 1.00 88.62 1113 ALA A O 1
ATOM 8474 N N . GLY A 1 1114 ? -21.737 -9.538 -16.294 1.00 87.75 1114 GLY A N 1
ATOM 8475 C CA . GLY A 1 1114 ? -20.379 -10.096 -16.377 1.00 87.75 1114 GLY A CA 1
ATOM 8476 C C . GLY A 1 1114 ? -19.245 -9.077 -16.179 1.00 87.75 1114 GLY A C 1
ATOM 8477 O O . GLY A 1 1114 ? -18.091 -9.483 -16.058 1.00 87.75 1114 GLY A O 1
ATOM 8478 N N . PHE A 1 1115 ? -19.550 -7.777 -16.087 1.00 91.88 1115 PHE A N 1
ATOM 8479 C CA . PHE A 1 1115 ? -18.577 -6.718 -15.809 1.00 91.88 1115 PHE A CA 1
ATOM 8480 C C . PHE A 1 1115 ? -18.909 -5.954 -14.516 1.00 91.88 1115 PHE A C 1
ATOM 8482 O O . PHE A 1 1115 ? -20.064 -5.831 -14.112 1.00 91.88 1115 PHE A O 1
ATOM 8489 N N . VAL A 1 1116 ? -17.873 -5.413 -13.880 1.00 93.19 1116 VAL A N 1
ATOM 8490 C CA . VAL A 1 1116 ? -17.908 -4.596 -12.657 1.00 93.19 1116 VAL A CA 1
ATOM 8491 C C . VAL A 1 1116 ? -17.031 -3.356 -12.842 1.00 93.19 1116 VAL A C 1
ATOM 8493 O O . VAL A 1 1116 ? -16.179 -3.328 -13.729 1.00 93.19 1116 VAL A O 1
ATOM 8496 N N . TRP A 1 1117 ? -17.196 -2.329 -12.009 1.00 94.25 1117 TRP A N 1
ATOM 8497 C CA . TRP A 1 1117 ? -16.229 -1.229 -11.958 1.00 94.25 1117 TRP A CA 1
ATOM 8498 C C . TRP A 1 1117 ? -14.859 -1.732 -11.484 1.00 94.25 1117 TRP A C 1
ATOM 8500 O O . TRP A 1 1117 ? -14.775 -2.607 -10.623 1.00 94.25 1117 TRP A O 1
ATOM 8510 N N . ARG A 1 1118 ? -13.779 -1.192 -12.055 1.00 93.19 1118 ARG A N 1
ATOM 8511 C CA . ARG A 1 1118 ? -12.399 -1.567 -11.712 1.00 93.19 1118 ARG A CA 1
ATOM 8512 C C . ARG A 1 1118 ? -11.992 -1.103 -10.316 1.00 93.19 1118 ARG A C 1
ATOM 8514 O O . ARG A 1 1118 ? -11.186 -1.783 -9.686 1.00 93.19 1118 ARG A O 1
ATOM 8521 N N . GLU A 1 1119 ? -12.560 0.006 -9.836 1.00 89.31 1119 GLU A N 1
ATOM 8522 C CA . GLU A 1 1119 ? -12.385 0.512 -8.465 1.00 89.31 1119 GLU A CA 1
ATOM 8523 C C . GLU A 1 1119 ? -10.902 0.677 -8.052 1.00 89.31 1119 GLU A C 1
ATOM 8525 O O . GLU A 1 1119 ? -10.548 0.558 -6.879 1.00 89.31 1119 GLU A O 1
ATOM 8530 N N . ALA A 1 1120 ? -10.012 0.990 -9.008 1.00 86.81 1120 ALA A N 1
ATOM 8531 C CA . ALA A 1 1120 ? -8.593 1.243 -8.738 1.00 86.81 1120 ALA A CA 1
ATOM 8532 C C . ALA A 1 1120 ? -8.363 2.528 -7.920 1.00 86.81 1120 ALA A C 1
ATOM 8534 O O . ALA A 1 1120 ? -7.293 2.711 -7.343 1.00 86.81 1120 ALA A O 1
ATOM 8535 N N . PHE A 1 1121 ? -9.354 3.415 -7.872 1.00 85.56 1121 PHE A N 1
ATOM 8536 C CA . PHE A 1 1121 ? -9.452 4.591 -7.007 1.00 85.56 1121 PHE A CA 1
ATOM 8537 C C . PHE A 1 1121 ? -10.928 5.046 -6.968 1.00 85.56 1121 PHE A C 1
ATOM 8539 O O . PHE A 1 1121 ? -11.735 4.570 -7.775 1.00 85.56 1121 PHE A O 1
ATOM 8546 N N . PRO A 1 1122 ? -11.329 5.952 -6.058 1.00 79.56 1122 PRO A N 1
ATOM 8547 C CA . PRO A 1 1122 ? -12.704 6.447 -6.018 1.00 79.56 1122 PRO A CA 1
ATOM 8548 C C . PRO A 1 1122 ? -13.126 7.103 -7.337 1.00 79.56 1122 PRO A C 1
ATOM 8550 O O . PRO A 1 1122 ? -12.408 7.946 -7.876 1.00 79.56 1122 PRO A O 1
ATOM 8553 N N . ASN A 1 1123 ? -14.319 6.748 -7.821 1.00 80.25 1123 ASN A N 1
ATOM 8554 C CA . ASN A 1 1123 ? -14.865 7.102 -9.139 1.00 80.25 1123 ASN A CA 1
ATOM 8555 C C . ASN A 1 1123 ? -14.205 6.398 -10.352 1.00 80.25 1123 ASN A C 1
ATOM 8557 O O . ASN A 1 1123 ? -14.471 6.779 -11.492 1.00 80.25 1123 ASN A O 1
ATOM 8561 N N . ASP A 1 1124 ? -13.391 5.348 -10.157 1.00 89.56 1124 ASP A N 1
ATOM 8562 C CA . ASP A 1 1124 ? -12.884 4.498 -11.251 1.00 89.56 1124 ASP A CA 1
ATOM 8563 C C . ASP A 1 1124 ? -13.964 3.541 -11.799 1.00 89.56 1124 ASP A C 1
ATOM 8565 O O . ASP A 1 1124 ? -13.923 2.318 -11.625 1.00 89.56 1124 ASP A O 1
ATOM 8569 N N . HIS A 1 1125 ? -14.955 4.113 -12.481 1.00 91.88 1125 HIS A N 1
ATOM 8570 C CA . HIS A 1 1125 ? -16.080 3.393 -13.084 1.00 91.88 1125 HIS A CA 1
ATOM 8571 C C . HIS A 1 1125 ? -15.749 2.785 -14.464 1.00 91.88 1125 HIS A C 1
ATOM 8573 O O . HIS A 1 1125 ? -16.608 2.705 -15.352 1.00 91.88 1125 HIS A O 1
ATOM 8579 N N . VAL A 1 1126 ? -14.495 2.387 -14.696 1.00 94.50 1126 VAL A N 1
ATOM 8580 C CA . VAL A 1 1126 ? -14.113 1.635 -15.899 1.00 94.50 1126 VAL A CA 1
ATOM 8581 C C . VAL A 1 1126 ? -14.608 0.201 -15.748 1.00 94.50 1126 VAL A C 1
ATOM 8583 O O . VAL A 1 1126 ? -14.234 -0.492 -14.806 1.00 94.50 1126 VAL A O 1
ATOM 8586 N N . CYS A 1 1127 ? -15.473 -0.239 -16.663 1.00 93.88 1127 CYS A N 1
ATOM 8587 C CA . CYS A 1 1127 ? -16.056 -1.575 -16.612 1.00 93.88 1127 CYS A CA 1
ATOM 8588 C C . CYS A 1 1127 ? -15.034 -2.633 -17.050 1.00 93.88 1127 CYS A C 1
ATOM 8590 O O . CYS A 1 1127 ? -14.544 -2.621 -18.182 1.00 93.88 1127 CYS A O 1
ATOM 8592 N N . VAL A 1 1128 ? -14.727 -3.558 -16.147 1.00 95.25 1128 VAL A N 1
ATOM 8593 C CA . VAL A 1 1128 ? -13.757 -4.653 -16.285 1.00 95.25 1128 VAL A CA 1
ATOM 8594 C C . VAL A 1 1128 ? -14.357 -5.952 -15.761 1.00 95.25 1128 VAL A C 1
ATOM 8596 O O . VAL A 1 1128 ? -15.474 -5.959 -15.249 1.00 95.25 1128 VAL A O 1
ATOM 8599 N N . ARG A 1 1129 ? -13.653 -7.071 -15.911 1.00 92.00 1129 ARG A N 1
ATOM 8600 C CA . ARG A 1 1129 ? -14.109 -8.334 -15.326 1.00 92.00 1129 ARG A CA 1
ATOM 8601 C C . ARG A 1 1129 ? -13.778 -8.401 -13.818 1.00 92.00 1129 ARG A C 1
ATOM 8603 O O . ARG A 1 1129 ? -12.895 -7.663 -13.366 1.00 92.00 1129 ARG A O 1
ATOM 8610 N N . PRO A 1 1130 ? -14.454 -9.250 -13.019 1.00 92.00 1130 PRO A N 1
ATOM 8611 C CA . PRO A 1 1130 ? -14.244 -9.325 -11.569 1.00 92.00 1130 PRO A CA 1
ATOM 8612 C C . PRO A 1 1130 ? -12.792 -9.585 -11.137 1.00 92.00 1130 PRO A C 1
ATOM 8614 O O . PRO A 1 1130 ? -12.344 -9.008 -10.143 1.00 92.00 1130 PRO A O 1
ATOM 8617 N N . GLU A 1 1131 ? -12.037 -10.384 -11.897 1.00 92.62 1131 GLU A N 1
ATOM 8618 C CA . GLU A 1 1131 ? -10.616 -10.651 -11.658 1.00 92.62 1131 GLU A CA 1
ATOM 8619 C C . GLU A 1 1131 ? -9.769 -9.369 -11.737 1.00 92.62 1131 GLU A C 1
ATOM 8621 O O . GLU A 1 1131 ? -8.955 -9.105 -10.852 1.00 92.62 1131 GLU A O 1
ATOM 8626 N N . THR A 1 1132 ? -10.039 -8.495 -12.712 1.00 93.25 1132 THR A N 1
ATOM 8627 C CA . THR A 1 1132 ? -9.330 -7.219 -12.901 1.00 93.25 1132 THR A CA 1
ATOM 8628 C C . THR A 1 1132 ? -9.562 -6.248 -11.739 1.00 93.25 1132 THR A C 1
ATOM 8630 O O . THR A 1 1132 ? -8.654 -5.508 -11.362 1.00 93.25 1132 THR A O 1
ATOM 8633 N N . ARG A 1 1133 ? -10.752 -6.269 -11.120 1.00 93.50 1133 ARG A N 1
ATOM 8634 C CA . ARG A 1 1133 ? -11.058 -5.482 -9.908 1.00 93.50 1133 ARG A CA 1
ATOM 8635 C C . ARG A 1 1133 ? -10.274 -5.978 -8.689 1.00 93.50 1133 ARG A C 1
ATOM 8637 O O . ARG A 1 1133 ? -9.865 -5.190 -7.839 1.00 93.50 1133 ARG A O 1
ATOM 8644 N N . THR A 1 1134 ? -10.034 -7.282 -8.582 1.00 90.62 1134 THR A N 1
ATOM 8645 C CA . THR A 1 1134 ? -9.165 -7.837 -7.531 1.00 90.62 1134 THR A CA 1
ATOM 8646 C C . THR A 1 1134 ? -7.696 -7.516 -7.801 1.00 90.62 1134 THR A C 1
ATOM 8648 O O . THR A 1 1134 ? -7.022 -7.032 -6.894 1.00 90.62 1134 THR A O 1
ATOM 8651 N N . GLN A 1 1135 ? -7.235 -7.640 -9.049 1.00 94.00 1135 GLN A N 1
ATOM 8652 C CA . GLN A 1 1135 ? -5.893 -7.216 -9.459 1.00 94.00 1135 GLN A CA 1
ATOM 8653 C C . GLN A 1 1135 ? -5.629 -5.737 -9.119 1.00 94.00 1135 GLN A C 1
ATOM 8655 O O . GLN A 1 1135 ? -4.644 -5.428 -8.454 1.00 94.00 1135 GLN A O 1
ATOM 8660 N N . ALA A 1 1136 ? -6.549 -4.829 -9.467 1.00 90.12 1136 ALA A N 1
ATOM 8661 C CA . ALA A 1 1136 ? -6.408 -3.399 -9.184 1.00 90.12 1136 ALA A CA 1
ATOM 8662 C C . ALA A 1 1136 ? -6.290 -3.080 -7.679 1.00 90.12 1136 ALA A C 1
ATOM 8664 O O . ALA A 1 1136 ? -5.500 -2.212 -7.293 1.00 90.12 1136 ALA A O 1
ATOM 8665 N N . ARG A 1 1137 ? -7.023 -3.805 -6.819 1.00 87.50 1137 ARG A N 1
ATOM 8666 C CA . ARG A 1 1137 ? -6.915 -3.693 -5.352 1.00 87.50 1137 ARG A CA 1
ATOM 8667 C C . ARG A 1 1137 ? -5.574 -4.221 -4.830 1.00 87.50 1137 ARG A C 1
ATOM 8669 O O . ARG A 1 1137 ? -4.967 -3.569 -3.978 1.00 87.50 1137 ARG A O 1
ATOM 8676 N N . ASN A 1 1138 ? -5.084 -5.336 -5.372 1.00 88.75 1138 ASN A N 1
ATOM 8677 C CA . ASN A 1 1138 ? -3.781 -5.911 -5.020 1.00 88.75 1138 ASN A CA 1
ATOM 8678 C C . ASN A 1 1138 ? -2.625 -4.982 -5.435 1.00 88.75 1138 ASN A C 1
ATOM 8680 O O . ASN A 1 1138 ? -1.713 -4.732 -4.647 1.00 88.75 1138 ASN A O 1
ATOM 8684 N N . ASP A 1 1139 ? -2.701 -4.391 -6.631 1.00 90.38 1139 ASP A N 1
ATOM 8685 C CA . ASP A 1 1139 ? -1.732 -3.403 -7.116 1.00 90.38 1139 ASP A CA 1
ATOM 8686 C C . ASP A 1 1139 ? -1.687 -2.152 -6.232 1.00 90.38 1139 ASP A C 1
ATOM 8688 O O . ASP A 1 1139 ? -0.605 -1.667 -5.906 1.00 90.38 1139 ASP A O 1
ATOM 8692 N N . ASN A 1 1140 ? -2.844 -1.665 -5.769 1.00 87.38 1140 ASN A N 1
ATOM 8693 C CA . ASN A 1 1140 ? -2.908 -0.554 -4.815 1.00 87.38 1140 ASN A CA 1
ATOM 8694 C C . ASN A 1 1140 ? -2.240 -0.898 -3.471 1.00 87.38 1140 ASN A C 1
ATOM 8696 O O . ASN A 1 1140 ? -1.588 -0.040 -2.878 1.00 87.38 1140 ASN A O 1
ATOM 8700 N N . ALA A 1 1141 ? -2.385 -2.139 -2.990 1.00 83.00 1141 ALA A N 1
ATOM 8701 C CA . ALA A 1 1141 ? -1.791 -2.594 -1.731 1.00 83.00 1141 ALA A CA 1
ATOM 8702 C C . ALA A 1 1141 ? -0.265 -2.781 -1.816 1.00 83.00 1141 ALA A C 1
ATOM 8704 O O . ALA A 1 1141 ? 0.430 -2.577 -0.818 1.00 83.00 1141 ALA A O 1
ATOM 8705 N N . GLN A 1 1142 ? 0.256 -3.123 -2.999 1.00 85.81 1142 GLN A N 1
ATOM 8706 C CA . GLN A 1 1142 ? 1.693 -3.253 -3.270 1.00 85.81 1142 GLN A CA 1
ATOM 8707 C C . GLN A 1 1142 ? 2.347 -1.968 -3.814 1.00 85.81 1142 GLN A C 1
ATOM 8709 O O . GLN A 1 1142 ? 3.562 -1.936 -3.994 1.00 85.81 1142 GLN A O 1
ATOM 8714 N N . ALA A 1 1143 ? 1.591 -0.894 -4.065 1.00 80.44 1143 ALA A N 1
ATOM 8715 C CA . ALA A 1 1143 ? 2.109 0.323 -4.698 1.00 80.44 1143 ALA A CA 1
ATOM 8716 C C . ALA A 1 1143 ? 3.375 0.870 -4.004 1.00 80.44 1143 ALA A C 1
ATOM 8718 O O . ALA A 1 1143 ? 4.387 1.093 -4.666 1.00 80.44 1143 ALA A O 1
ATOM 8719 N N . GLY A 1 1144 ? 3.354 0.994 -2.671 1.00 77.94 1144 GLY A N 1
ATOM 8720 C CA . GLY A 1 1144 ? 4.503 1.451 -1.880 1.00 77.94 1144 GLY A CA 1
ATOM 8721 C C . GLY A 1 1144 ? 5.741 0.540 -1.924 1.00 77.94 1144 GLY A C 1
ATOM 8722 O O . GLY A 1 1144 ? 6.857 1.041 -1.842 1.00 77.94 1144 GLY A O 1
ATOM 8723 N N . THR A 1 1145 ? 5.598 -0.781 -2.103 1.00 85.44 1145 THR A N 1
ATOM 8724 C CA . THR A 1 1145 ? 6.764 -1.691 -2.182 1.00 85.44 1145 THR A CA 1
ATOM 8725 C C . THR A 1 1145 ? 7.405 -1.717 -3.571 1.00 85.44 1145 THR A C 1
ATOM 8727 O O . THR A 1 1145 ? 8.565 -2.117 -3.704 1.00 85.44 1145 THR A O 1
ATOM 8730 N N . ARG A 1 1146 ? 6.679 -1.259 -4.599 1.00 90.00 1146 ARG A N 1
ATOM 8731 C CA . ARG A 1 1146 ? 7.104 -1.215 -6.009 1.00 90.00 1146 ARG A CA 1
ATOM 8732 C C . ARG A 1 1146 ? 7.714 0.134 -6.433 1.00 90.00 1146 ARG A C 1
ATOM 8734 O O . ARG A 1 1146 ? 8.224 0.243 -7.550 1.00 90.00 1146 ARG A O 1
ATOM 8741 N N . LEU A 1 1147 ? 7.702 1.142 -5.557 1.00 85.94 1147 LEU A N 1
ATOM 8742 C CA . LEU A 1 1147 ? 8.409 2.415 -5.742 1.00 85.94 1147 LEU A CA 1
ATOM 8743 C C . LEU A 1 1147 ? 9.918 2.273 -5.495 1.00 85.94 1147 LEU A C 1
ATOM 8745 O O . LEU A 1 1147 ? 10.356 1.493 -4.651 1.00 85.94 1147 LEU A O 1
ATOM 8749 N N . LEU A 1 1148 ? 10.712 3.043 -6.241 1.00 82.94 1148 LEU A N 1
ATOM 8750 C CA . LEU A 1 1148 ? 12.173 3.118 -6.137 1.00 82.94 1148 LEU A CA 1
ATOM 8751 C C . LEU A 1 1148 ? 12.619 3.766 -4.816 1.00 82.94 1148 LEU A C 1
ATOM 8753 O O . LEU A 1 1148 ? 13.639 3.372 -4.257 1.00 82.94 1148 LEU A O 1
ATOM 8757 N N . VAL A 1 1149 ? 11.834 4.728 -4.323 1.00 73.62 1149 VAL A N 1
ATOM 8758 C CA . VAL A 1 1149 ? 11.963 5.373 -3.009 1.00 73.62 1149 VAL A CA 1
ATOM 8759 C C . VAL A 1 1149 ? 10.572 5.343 -2.346 1.00 73.62 1149 VAL A C 1
ATOM 8761 O O . VAL A 1 1149 ? 9.643 5.873 -2.956 1.00 73.62 1149 VAL A O 1
ATOM 8764 N N . PRO A 1 1150 ? 10.393 4.704 -1.172 1.00 54.06 1150 PRO A N 1
ATOM 8765 C CA . PRO A 1 1150 ? 9.086 4.594 -0.494 1.00 54.06 1150 PRO A CA 1
ATOM 8766 C C . PRO A 1 1150 ? 8.450 5.906 0.046 1.00 54.06 1150 PRO A C 1
ATOM 8768 O O . PRO A 1 1150 ? 9.177 6.847 0.451 1.00 54.06 1150 PRO A O 1
#

pLDDT: mean 87.53, std 11.53, range [26.14, 98.44]

Secondary structure (DSSP, 8-state):
--SSSSS-SS-------SS-BPS--EEEE-TTS-EEEEEEETTTTEEEEEE-SSTTS-SS-EEEES--SS---EEEEEEE-TTS-EEEEEE-TTSEEEEEE-SSTTS-SS-EEEEEEEE--S-EEEEE-TTS-EEEEEEETTEEEEEEESSTT-SSEEEEEEE-SSSEEEEEEEEE-TTS-EEEEEEETTT--EEEEE-SSTTS-SS-EEEEEE-TTSSS-----EEEEEEE-TTS-EEEEEE-TTT--EEEEEESSTT-SSEEEEEEE-SSS--EEEEEEE-TTS-EEEEEEETTTTEEEEEE-SSTT------EEEEETTEE--TTB----TTTTSEEEEEEBTB--EEEEEEEE-SSS-EE--EEEEESTT-TTEEEE--S-SEE-TT-EEEEEEEE---SSSEEEEEEEEE-S-SSS-SEEEEEEEEEE------------------EEEEEEESSS-EEEEEESS--EEETTSSEEEEE--SS-EEEEEEEE-TTEEEEEEEESSGGGTTSEEEBTB-EEEEEEEEEPEEEEEEEEESSEEEEEESS--BTTB-EEEEETT-EEEEEEEEPTTEEEEEEEESS-TTSEEE-SS-EEEEEEEEEP---S----PPPP---EEE-----B--TT-SS--EE--EEEEEEEETT----SS-HHHHHHHHS-TTSSSHHHHHHHHTTSSEE-TT-EEEEEEEESS-HHHHHHS-HHHHHHHHHHHHHT-SSS-----TTSEEEEEEES----EEETTEEEEETT--HHHHHHHHHHHTT----EES-TT--SSTTSPTTBT--TTSGGGTTT---EEETTEEE--PPPHHHHHHTT-S-GGGEEETTTTS--EEEEEEEBTT-TTSSS-SEEEEE--SS-TT-EEEEEEE-SSGGGGGSSSSEEEEEEEEE-TTS-EEEEE-EESSTT-EE-SEEEETTEEEEEEEEETTTTEEEEEEEEGGGGSBPTT-EE--SSSS---EE-HHHHHHHHHHHHTHHHHB-BTBBTTBTTPBPTT-EE--SSTT---EE-HHHHHHHHHHHHHHHHHB-GGGG---TTPBPTT-EE--SSSS---EE-HHHHHHHHHHHHHTGGGB-TT-BTTBTTPBPTT-EE--SSTT---EE-HHHHHHHHHHHHHHHHHBS--

Organism: NCBI:txid40754

Radius of gyration: 42.98 Å; chains: 1; bounding box: 148×95×93 Å

Sequence (1150 aa):
MCGDTTCTINNTLTSVAVGNVDWYSSIKLNAQGYPVISYLDKTSNNLKLAVCGNVICTVNNSFNPINNAGESGAYSSLTLNNQGYPVISYIGVDSKLKLAVCGNATCTVNNTLVNLGETIGWYLSLILDNQNSPVISYYSGNSLKLAKCSDSICSTKEFNIIDSVGDVGDSSSIILNKQGYPVISYFDKTNKDLKLAICGNTTCTANNTLTIVDDAGGADMTGAGGFTSLALNSQGYPVISYFDIDNGDLKLAVCGNVTCTINTLTTVDSTGIVGRYSSLALNSQGNPVIGYYDTTNQDLKLAVCDNPTCSPLPEIDLQGNNISIPNGDTTPMVTDNTDFGSVNIGDAPTNTFTILNIGVRTLNLTKVSLSGSGCEPFSMILPTSLNLEPNESTTFQVTFAPTSESTFNCTVNIDNNDSDENPYTFALTGKGQSTPPIPSPPPAQPLPPTMNLTINFGGTGHGHVTTDPSGIDCDSNQAKCSHSVDTASWIKLIPTAAANSKFTGWGGFQSDCDNGELFMSGFRSCTANFELLRFPLTVTTVGQGKVSSNPAGIDCSQCAHDFDTGTEVTLTAVPGDGWQFKEWSGACDKAGHVKINVNRQCQAIFDKIVYYSYPLTIKPMAVTSCSEGNGTQFNPKSRPMRGSVKWSFILCRFQDSETPPRDVNYYCNMLVREKTGGIADYWHDISYNNLDTKGSIVAGWYTIPMTVQRGREIGRWDKVNACRDAARTAVVNPYTPPSDHRVGIITYPDVDMFGWNGGAFLPYQVDVGGVAHEAGHGIGLNHSFSNDPSYRNADWAQIGEYDDPWDVMSWGNAFRVPTPFGDGPVGLTGFHLDRMGWLPRPRIITFGANGVGNATLTLAAINHPETPGPLLVRIPFDPADLQRHYTVEFRRKIRWDAGIPGDIVLIHEIQRHDDGVYYAHLVYQFSPNKQPARSLLANGVTIRVDSINASSNTATVTITNEIVNRCVMGYVWREANTIDKVCVTPTIRTQTREENRLAASRRSPTGGPYGPDTCKPSFVWREAFSGDHVCVPPASRTQARQDNGEDPNRRNPARFAYGPNSCKPGYVWREADNWDWVCVTPEVRAQTRIDNTLATSRRSPTGGSYGTDTCLAGFVWREAFPNDHVCVRPETRTQARNDNAQAGTRLLVP

InterPro domains:
  IPR013783 Immunoglobulin-like fold [G3DSA:2.60.40.10] (329-431)
  IPR044060 Bacterial repeat domain [PF18998] (536-591)
  IPR053879 HYDIN/VesB/CFA65-like, Ig-like domain [PF22544] (336-425)

Foldseek 3Di:
DAPDPQSPPPDDDDDQDDADWDDAKEWDAFPQCWIKIWTQHPVQQFIKIWTAPDNRSPPPIDIGTLDRPSFHFHNKAWDADPQCAIKIWGQTPVQFIKIWTAPDNRSPPDIAIDTPPARFDHHKYWDAFPQCWIWMWGHHPLFIKIWTAPHNNSPDIDIDTQDNPANWRPLKYWDAFPQQWIWIWIAHPGFLFTKIWTAPDNHSPDDIAIDTLGGCPPPPRWRDAANKEWDAFPVGAIKIWGAGPRLLFIKIWAAPDNRSPDIDIDTQDSPANKRHNWYWDADPVQAIWIWIADPPVRDTDIGTAPDNRSDWDWDKFKFWPNDTDAFPAPDDDPNRPQEPEEDAQPDKDKTKMKIWGQTQAKKFFPDKDKDDPQCVQKDKADWPDRIAHHGGMTMMMIIGHDNDFDKGKMKMWTAIRGPPCGTGMYMHMYGHDDDDDDDDDDDYDDDFADEWEKEAEDEAFWWWKAKVVGDDTGTNVDGIDIGGDGAPDKMAIDIDGDPQKDFPFKDFDDPQPTRRIHGHGYYTYIYTYIYGDWAKEAEAEAAAWWKAKVVGADTVVDRMGTDGAFDKMAMDIGGDPQKDWDAKDWQADRRRIHHHHHHGYMYTYIGGHDDPDDDDDDDDDQDQKDFAADKDQWFLQFPQRAIAAAAEEFEEEEPPFDDQPDGQVLCCLAPHDPPQQHQQPQCCLLLVNRYGNHGYMYGGYFYQDHDLVVLQVDDPVVVVVSRQVSQQPPPPNRDHDDPSHQYEYEYPADRDWAAAQRYTYYHNLDARLSCCQRCCNPSPDAAAFAPDQPDDLDPPGDGRTLVPLQASSSVSNHFFDQGPSGTHGHHHDPQSSVLSLSDFQVQEALPCLVVDQKDKFKEAALSCSVFDGHQKYWYAQDLADLQFTKIKGWHACDDRNVRPPGTDIWIWTFDADPVRDTHTHTYFDPDPVGHGDQWDDDSQKTKHFDADDPVRNITMIIMGHPQQLAFHPQWFFLCLDPPRRQTDHPVSSVVSVVLSVCQVVQFDPPHDPVGRLHGDPQWAFLCLDVPRSRTDHPVSSVVSVVSVVCRNVGGRSSSQSSYQLRFDPQWAFLCLDSSGSQIDGPVSSVVSVVLVVCQQVQADPCHDPVGRLHGDPQWAFLCLHPPSSRTDGPVSSVVSVVSSNCRNVRTPHD